Protein AF-A0A2U1PGC6-F1 (afdb_monomer_lite)

pLDDT: mean 83.2, std 19.21, range [20.77, 98.62]

Secondary structure (DSSP, 8-state):
-----SPPPPS-------TTSPPPTTSS---HHHHHSSTTTTGGGTT-EEEEEEEEEEEEEETTTTEEEEEEE-SSSS--EEEEEETTTS-HHHHSSTT-EEEEEEEEEPPPTTTBTTBS-EEEEEEEEEEE---TTT-SS-SSPPPTTGGGTTTTTGGGSHHHHHHHHHHHHHHHHHHHHHHHTT-EE----SEESS-SSSS----EEESHHHHHHHHHHHHHHSPPPPHHHHHHHHHHHHHHHHHHHHHHHTT--HHHHHHHHHHHHHHHHHHHHHHHHHH--SSS-EETTEE-GGGSTTSS-EEE-S-SHHHHHHHHHHHSEEEEEEEEE-------TT--SEEEEEEEEETT--HHHHHHHHHHHHHHHHHHHHHH-HHHHHHHHHHT-TTHHHHHHHHHHSPPEEEEHHHHHHHHHHHHHTT---SS---BTB---HHHHHIIIIIISSS-EEEE---GGGS-TTSPBPTTSSSB--------STHHHHHHHHHHHHHHHHHHHHTTPEE-PPPSEESS-SSSS--PPEEESHHHHHHHHHHHHHHSPPPPHHHHHHHHHHHHHHHHHHHHHHHTT--HHHHHHHHHHHHHHHHHHHHHHHHHH--SSS-EETTEE-GGGSTTSS-EEE-S-SHHHHHHHHHHHSEEEEEEEEE------SSS--SEEEEEEEEEET--HHHHHHHHHHHHHHHHHHHHHH-HHHHHHHHHHT-TTHHHHHHHHHHSPPEEEEHHHHHHHHHHHHHTT---SS---TTS---HHHHHIIIIIIISS-EEEEEEETTSS-TTBPBPTTSSEEEEEEEEETTTEEEEEEEEB---HHHHHHHHHHTT--SGGGHHHHHHHHSS---EEEEEEEHHHHHHHHH--S-GGGSSSS-B-------SS--------------------------------

Sequence (929 aa):
MAANDGTPPPLSTLTITDKTVTQSAFSQRVPIKSILSRPDGGAGLAGQIIKVGGWVKKGREQGKGTFAFIELNDGSCPANLQLMIYSDVGELSDYTPTGTSLHVEGVLQMPPADKQGKQSIELRVVRVLECGKCDAGKYPLPKTKLTLEFLRDYVHLRPRTNTISAIARIRNELAYATHTFFHDNGFLYVHTPIITTSDCEGAGEMFQVTTLINDAEKLEKELIKNPPPSQEDVDVAKNVVKDKGEIVAKLKADKAGKPAITAAVVELNKAKESLSKLEERFNQKPGIPKKDGKIDYGQDFFARQAFLTVSGQLQVETYACALSSVYTFGPTFRAEHSHTSRHLAEFWMVEPEIAFADIEDDMKCAEAYVRFLCQWLLDNCLDDMEFMVKNFDENAIKRLQMVASTNFVRLSYTEAVAILEEVVAKGHKFENHVEWGVDLASEHEKYLTEIKFKSPVIVYNYPKGIKAFYMKLNEDKKTVAAMDVLVPKISAIARIRNELAYATHTFFHDNGFLYVHTPIVTTSDCEGAGEMFQVTTLINDAEKLEKELIKNPPPSQEDVDVAKNVVKDKGEIVAKLKADKAGKPAITAAVVELNKAKESLSKLEERFNQKPGIPKKDGKIDYGQDFFARQAFLTVSGQLQVETYACALSSVYTFGPTFRAEHSHTSRHLAEFWMVEPEIAFADIEDDMKCAEAYVRFLCQWLLDNCLDDMEFMVKNFDENAIKRLQMVASTNFVRLSYTEAVAILEEVVAKGHKFENHVEWGVDLASEHEKYLTEIKFKSPVIVYNYPKGIKAFYMKLNEDKKTVAAMDVLVPKVGELIGGSQREENYEVIKERILDMGLPLEPYEWYLDLRRYGTVKHSGFGLGFERMILFATGIDNIRDVIPFPRIEVKVNSAIMTIQTSSVIAATVAGPATMSASYTATFIPGYP

Structure (mmCIF, N/CA/C/O backbone):
data_AF-A0A2U1PGC6-F1
#
_entry.id   AF-A0A2U1PGC6-F1
#
loop_
_atom_site.group_PDB
_atom_site.id
_atom_site.type_symbol
_atom_site.label_atom_id
_atom_site.label_alt_id
_atom_site.label_comp_id
_atom_site.label_asym_id
_atom_site.label_entity_id
_atom_site.label_seq_id
_atom_site.pdbx_PDB_ins_code
_atom_site.Cartn_x
_atom_site.Cartn_y
_atom_site.Cartn_z
_atom_site.occupancy
_atom_site.B_iso_or_equiv
_atom_site.auth_seq_id
_atom_site.auth_comp_id
_atom_site.auth_asym_id
_atom_site.auth_atom_id
_atom_site.pdbx_PDB_model_num
ATOM 1 N N . MET A 1 1 ? 17.990 -5.118 -56.942 1.00 34.19 1 MET A N 1
ATOM 2 C CA . MET A 1 1 ? 16.923 -4.100 -56.861 1.00 34.19 1 MET A CA 1
ATOM 3 C C . MET A 1 1 ? 15.628 -4.824 -56.550 1.00 34.19 1 MET A C 1
ATOM 5 O O . MET A 1 1 ? 15.212 -5.642 -57.357 1.00 34.19 1 MET A O 1
ATOM 9 N N . ALA A 1 2 ? 15.046 -4.557 -55.388 1.00 26.73 2 ALA A N 1
ATOM 10 C CA . ALA A 1 2 ? 13.650 -4.835 -55.062 1.00 26.73 2 ALA A CA 1
ATOM 11 C C . ALA A 1 2 ? 13.054 -3.499 -54.586 1.00 26.73 2 ALA A C 1
ATOM 13 O O . ALA A 1 2 ? 13.817 -2.622 -54.171 1.00 26.73 2 ALA A O 1
ATOM 14 N N . ALA A 1 3 ? 11.747 -3.297 -54.746 1.00 30.17 3 ALA A N 1
ATOM 15 C CA . ALA A 1 3 ? 11.132 -2.007 -54.448 1.00 30.17 3 ALA A CA 1
ATOM 16 C C . ALA A 1 3 ? 11.117 -1.723 -52.937 1.00 30.17 3 ALA A C 1
ATOM 18 O O . ALA A 1 3 ? 11.001 -2.639 -52.131 1.00 30.17 3 ALA A O 1
ATOM 19 N N . ASN A 1 4 ? 11.238 -0.443 -52.590 1.00 39.28 4 ASN A N 1
ATOM 20 C CA . ASN A 1 4 ? 11.058 0.073 -51.239 1.00 39.28 4 ASN A CA 1
ATOM 21 C C . ASN A 1 4 ? 9.699 0.781 -51.206 1.00 39.28 4 ASN A C 1
ATOM 23 O O . ASN A 1 4 ? 9.618 1.970 -51.525 1.00 39.28 4 ASN A O 1
ATOM 27 N N . ASP A 1 5 ? 8.629 0.036 -50.937 1.00 34.25 5 ASP A N 1
ATOM 28 C CA . ASP A 1 5 ? 7.288 0.580 -50.756 1.00 34.25 5 ASP A CA 1
ATOM 29 C C . ASP A 1 5 ? 7.138 1.213 -49.365 1.00 34.25 5 ASP A C 1
ATOM 31 O O . ASP A 1 5 ? 7.588 0.690 -48.352 1.00 34.25 5 ASP A O 1
ATOM 35 N N . GLY A 1 6 ? 6.542 2.409 -49.324 1.00 37.78 6 GLY A N 1
ATOM 36 C CA . GLY A 1 6 ? 6.525 3.286 -48.145 1.00 37.78 6 GLY A CA 1
ATOM 37 C C . GLY A 1 6 ? 5.580 2.861 -47.016 1.00 37.78 6 GLY A C 1
ATOM 38 O O . GLY A 1 6 ? 5.135 3.714 -46.252 1.00 37.78 6 GLY A O 1
ATOM 39 N N . THR A 1 7 ? 5.225 1.581 -46.928 1.00 30.83 7 THR A N 1
ATOM 40 C CA . THR A 1 7 ? 4.426 1.026 -45.831 1.00 30.83 7 THR A CA 1
ATOM 41 C C . THR A 1 7 ? 5.319 0.716 -44.627 1.00 30.83 7 THR A C 1
ATOM 43 O O . THR A 1 7 ? 6.277 -0.043 -44.781 1.00 30.83 7 THR A O 1
ATOM 46 N N . PRO A 1 8 ? 5.028 1.244 -43.422 1.00 32.94 8 PRO A N 1
ATOM 47 C CA . PRO A 1 8 ? 5.742 0.831 -42.219 1.00 32.94 8 PRO A CA 1
ATOM 48 C C . PRO A 1 8 ? 5.502 -0.666 -41.946 1.00 32.94 8 PRO A C 1
ATOM 50 O O . PRO A 1 8 ? 4.426 -1.178 -42.275 1.00 32.94 8 PRO A O 1
ATOM 53 N N . PRO A 1 9 ? 6.475 -1.382 -41.352 1.00 33.09 9 PRO A N 1
ATOM 54 C CA . PRO A 1 9 ? 6.324 -2.801 -41.052 1.00 33.09 9 PRO A CA 1
ATOM 55 C C . PRO A 1 9 ? 5.169 -3.051 -40.061 1.00 33.09 9 PRO A C 1
ATOM 57 O O . PRO A 1 9 ? 4.823 -2.154 -39.285 1.00 33.09 9 PRO A O 1
ATOM 60 N N . PRO A 1 10 ? 4.566 -4.257 -40.062 1.00 33.66 10 PRO A N 1
ATOM 61 C CA . PRO A 1 10 ? 3.447 -4.576 -39.180 1.00 33.66 10 PRO A CA 1
ATOM 62 C C . PRO A 1 10 ? 3.777 -4.442 -37.688 1.00 33.66 10 PRO A C 1
ATOM 64 O O . PRO A 1 10 ? 4.930 -4.520 -37.264 1.00 33.66 10 PRO A O 1
ATOM 67 N N . LEU A 1 11 ? 2.725 -4.316 -36.875 1.00 47.06 11 LEU A N 1
ATOM 68 C CA . LEU A 1 11 ? 2.811 -4.551 -35.433 1.00 47.06 11 LEU A CA 1
ATOM 69 C C . LEU A 1 11 ? 3.375 -5.957 -35.141 1.00 47.06 11 LEU A C 1
ATOM 71 O O . LEU A 1 11 ? 3.144 -6.879 -35.913 1.00 47.06 11 LEU A O 1
ATOM 75 N N . SER A 1 12 ? 4.040 -6.071 -33.984 1.00 44.75 12 SER A N 1
ATOM 76 C CA . SER A 1 12 ? 4.702 -7.252 -33.393 1.00 44.75 12 SER A CA 1
ATOM 77 C C . SER A 1 12 ? 6.019 -7.741 -34.031 1.00 44.75 12 SER A C 1
ATOM 79 O O . SER A 1 12 ? 6.090 -8.717 -34.769 1.00 44.75 12 SER A O 1
ATOM 81 N N . THR A 1 13 ? 7.138 -7.180 -33.563 1.00 41.41 13 THR A N 1
ATOM 82 C CA . THR A 1 13 ? 8.027 -7.880 -32.600 1.00 41.41 13 THR A CA 1
ATOM 83 C C . THR A 1 13 ? 9.105 -6.934 -32.059 1.00 41.41 13 THR A C 1
ATOM 85 O O . THR A 1 13 ? 9.666 -6.133 -32.802 1.00 41.41 13 THR A O 1
ATOM 88 N N . LEU A 1 14 ? 9.419 -7.030 -30.762 1.00 50.62 14 LEU A N 1
ATOM 89 C CA . LEU A 1 14 ? 10.635 -6.425 -30.206 1.00 50.62 14 LEU A CA 1
ATOM 90 C C . LEU A 1 14 ? 11.834 -7.233 -30.717 1.00 50.62 14 LEU A C 1
ATOM 92 O O . LEU A 1 14 ? 11.885 -8.441 -30.496 1.00 50.62 14 LEU A O 1
ATOM 96 N N . THR A 1 15 ? 12.816 -6.597 -31.361 1.00 51.75 15 THR A N 1
ATOM 97 C CA . THR A 1 15 ? 14.017 -7.290 -31.882 1.00 51.75 15 THR A CA 1
ATOM 98 C C . THR A 1 15 ? 15.091 -7.524 -30.813 1.00 51.75 15 THR A C 1
ATOM 100 O O . THR A 1 15 ? 16.276 -7.665 -31.114 1.00 51.75 15 THR A O 1
ATOM 103 N N . ILE A 1 16 ? 14.667 -7.616 -29.550 1.00 52.41 16 ILE A N 1
ATOM 104 C CA . ILE A 1 16 ? 15.496 -7.972 -28.399 1.00 52.41 16 ILE A CA 1
ATOM 105 C C . ILE A 1 16 ? 15.689 -9.493 -28.409 1.00 52.41 16 ILE A C 1
ATOM 107 O O . ILE A 1 16 ? 14.975 -10.245 -27.749 1.00 52.41 16 ILE A O 1
ATOM 111 N N . THR A 1 17 ? 16.651 -9.956 -29.205 1.00 49.34 17 THR A N 1
ATOM 112 C CA . THR A 1 17 ? 17.112 -11.356 -29.201 1.00 49.34 17 THR A CA 1
ATOM 113 C C . THR A 1 17 ? 18.184 -11.622 -28.139 1.00 49.34 17 THR A C 1
ATOM 115 O O . THR A 1 17 ? 18.577 -12.769 -27.932 1.00 49.34 17 THR A O 1
ATOM 118 N N . ASP A 1 18 ? 18.686 -10.570 -27.487 1.00 56.78 18 ASP A N 1
ATOM 119 C CA . ASP A 1 18 ? 19.669 -10.648 -26.407 1.00 56.78 18 ASP A CA 1
ATOM 120 C C . ASP A 1 18 ? 18.968 -10.925 -25.066 1.00 56.78 18 ASP A C 1
ATOM 122 O O . ASP A 1 18 ? 18.183 -10.114 -24.576 1.00 56.78 18 ASP A O 1
ATOM 126 N N . LYS A 1 19 ? 19.285 -12.071 -24.450 1.00 58.88 19 LYS A N 1
ATOM 127 C CA . LYS A 1 19 ? 18.744 -12.487 -23.144 1.00 58.88 19 LYS A CA 1
ATOM 128 C C . LYS A 1 19 ? 19.185 -11.599 -21.973 1.00 58.88 19 LYS A C 1
ATOM 130 O O . LYS A 1 19 ? 18.680 -11.783 -20.873 1.00 58.88 19 LYS A O 1
ATOM 135 N N . THR A 1 20 ? 20.127 -10.679 -22.179 1.00 59.00 20 THR A N 1
ATOM 136 C CA . THR A 1 20 ? 20.641 -9.779 -21.133 1.00 59.00 20 THR A CA 1
ATOM 137 C C . THR A 1 20 ? 19.869 -8.457 -21.008 1.00 59.00 20 THR A C 1
ATOM 139 O O . THR A 1 20 ? 20.259 -7.608 -20.210 1.00 59.00 20 THR A O 1
ATOM 142 N N . VAL A 1 21 ? 18.770 -8.274 -21.756 1.00 71.31 21 VAL A N 1
ATOM 143 C CA . VAL A 1 21 ? 17.848 -7.132 -21.607 1.00 71.31 21 VAL A CA 1
ATOM 144 C C . VAL A 1 21 ? 16.493 -7.617 -21.096 1.00 71.31 21 VAL A C 1
ATOM 146 O O . VAL A 1 21 ? 15.656 -8.106 -21.856 1.00 71.31 21 VAL A O 1
ATOM 149 N N . THR A 1 22 ? 16.273 -7.465 -19.793 1.00 80.38 22 THR A N 1
ATOM 150 C CA . THR A 1 22 ? 15.012 -7.817 -19.130 1.00 80.38 22 THR A CA 1
ATOM 151 C C . THR A 1 22 ? 13.899 -6.850 -19.542 1.00 80.38 22 THR A C 1
ATOM 153 O O . THR A 1 22 ? 13.982 -5.651 -19.285 1.00 80.38 22 THR A O 1
ATOM 156 N N . GLN A 1 23 ? 12.840 -7.364 -20.168 1.00 85.56 23 GLN A N 1
ATOM 157 C CA . GLN A 1 23 ? 11.589 -6.624 -20.387 1.00 85.56 23 GLN A CA 1
ATOM 158 C C . GLN A 1 23 ? 10.765 -6.621 -19.089 1.00 85.56 23 GLN A C 1
ATOM 160 O O . GLN A 1 23 ? 10.921 -7.519 -18.263 1.00 85.56 23 GLN A O 1
ATOM 165 N N . SER A 1 24 ? 9.886 -5.636 -18.886 1.00 87.12 24 SER A N 1
ATOM 166 C CA . SER A 1 24 ? 8.956 -5.673 -17.750 1.00 87.12 24 SER A CA 1
ATOM 167 C C . SER A 1 24 ? 7.984 -6.848 -17.912 1.00 87.12 24 SER A C 1
ATOM 169 O O . SER A 1 24 ? 7.387 -7.007 -18.974 1.00 87.12 24 SER A O 1
ATOM 171 N N . ALA A 1 25 ? 7.816 -7.667 -16.869 1.00 84.25 25 ALA A N 1
ATOM 172 C CA . ALA A 1 25 ? 6.985 -8.873 -16.932 1.00 84.25 25 ALA A CA 1
ATOM 173 C C . ALA A 1 25 ? 5.500 -8.581 -17.232 1.00 84.25 25 ALA A C 1
ATOM 175 O O . ALA A 1 25 ? 4.830 -9.381 -17.884 1.00 84.25 25 ALA A O 1
ATOM 176 N N . PHE A 1 26 ? 5.008 -7.418 -16.789 1.00 90.38 26 PHE A N 1
ATOM 177 C CA . PHE A 1 26 ? 3.592 -7.032 -16.838 1.00 90.38 26 PHE A CA 1
ATOM 178 C C . PHE A 1 26 ? 3.383 -5.621 -17.419 1.00 90.38 26 PHE A C 1
ATOM 180 O O . PHE A 1 26 ? 2.482 -4.901 -17.012 1.00 90.38 26 PHE A O 1
ATOM 187 N N . SER A 1 27 ? 4.245 -5.186 -18.342 1.00 87.31 27 SER A N 1
ATOM 188 C CA . SER A 1 27 ? 3.989 -4.012 -19.192 1.00 87.31 27 SER A CA 1
ATOM 189 C C . SER A 1 27 ? 4.849 -4.080 -20.455 1.00 87.31 27 SER A C 1
ATOM 191 O O . SER A 1 27 ? 5.946 -4.633 -20.436 1.00 87.31 27 SER A O 1
ATOM 193 N N . GLN A 1 28 ? 4.410 -3.490 -21.570 1.00 82.62 28 GLN A N 1
ATOM 194 C CA . GLN A 1 28 ? 5.102 -3.618 -22.870 1.00 82.62 28 GLN A CA 1
ATOM 195 C C . GLN A 1 28 ? 6.427 -2.822 -22.998 1.00 82.62 28 GLN A C 1
ATOM 197 O O . GLN A 1 28 ? 6.830 -2.476 -24.113 1.00 82.62 28 GLN A O 1
ATOM 202 N N . ARG A 1 29 ? 7.103 -2.500 -21.886 1.00 90.19 29 ARG A N 1
ATOM 203 C CA . ARG A 1 29 ? 8.277 -1.611 -21.818 1.00 90.19 29 ARG A CA 1
ATOM 204 C C . ARG A 1 29 ? 9.564 -2.349 -21.434 1.00 90.19 29 ARG A C 1
ATOM 206 O O . ARG A 1 29 ? 9.559 -3.291 -20.644 1.00 90.19 29 ARG A O 1
ATOM 213 N N . VAL A 1 30 ? 10.691 -1.833 -21.912 1.00 92.81 30 VAL A N 1
ATOM 214 C CA . VAL A 1 30 ? 12.030 -2.121 -21.385 1.00 92.81 30 VAL A CA 1
ATOM 215 C C . VAL A 1 30 ? 12.339 -1.108 -20.270 1.00 92.81 30 VAL A C 1
ATOM 217 O O . VAL A 1 30 ? 12.337 0.094 -20.552 1.00 92.81 30 VAL A O 1
ATOM 220 N N . PRO A 1 31 ? 12.594 -1.531 -19.015 1.00 94.12 31 PRO A N 1
ATOM 221 C CA . PRO A 1 31 ? 13.005 -0.625 -17.943 1.00 94.12 31 PRO A CA 1
ATOM 222 C C . PRO A 1 31 ? 14.385 -0.021 -18.219 1.00 94.12 31 PRO A C 1
ATOM 224 O O . PRO A 1 31 ? 15.298 -0.728 -18.651 1.00 94.12 31 PRO A O 1
ATOM 227 N N . ILE A 1 32 ? 14.576 1.267 -17.925 1.00 95.25 32 ILE A N 1
ATOM 228 C CA . ILE A 1 32 ? 15.813 1.986 -18.287 1.00 95.25 32 ILE A CA 1
ATOM 229 C C . ILE A 1 32 ? 17.047 1.405 -17.570 1.00 95.25 32 ILE A C 1
ATOM 231 O O . ILE A 1 32 ? 18.115 1.328 -18.184 1.00 95.25 32 ILE A O 1
ATOM 235 N N . LYS A 1 33 ? 16.895 0.896 -16.335 1.00 93.25 33 LYS A N 1
ATOM 236 C CA . LYS A 1 33 ? 17.945 0.159 -15.603 1.00 93.25 33 LYS A CA 1
ATOM 237 C C . LYS A 1 33 ? 18.539 -0.972 -16.453 1.00 93.25 33 LYS A C 1
ATOM 239 O O . LYS A 1 33 ? 19.752 -1.022 -16.596 1.00 93.25 33 LYS A O 1
ATOM 244 N N . SER A 1 34 ? 17.713 -1.796 -17.111 1.00 91.88 34 SER A N 1
ATOM 245 C CA . SER A 1 34 ? 18.174 -2.945 -17.922 1.00 91.88 34 SER A CA 1
ATOM 246 C C . SER A 1 34 ? 19.050 -2.567 -19.130 1.00 91.88 34 SER A C 1
ATOM 248 O O . SER A 1 34 ? 19.830 -3.383 -19.618 1.00 91.88 34 SER A O 1
ATOM 250 N N . ILE A 1 35 ? 18.944 -1.320 -19.601 1.00 93.00 35 ILE A N 1
ATOM 251 C CA . ILE A 1 35 ? 19.753 -0.773 -20.696 1.00 93.00 35 ILE A CA 1
ATOM 252 C C . ILE A 1 35 ? 21.052 -0.184 -20.132 1.00 93.00 35 ILE A C 1
ATOM 254 O O . ILE A 1 35 ? 22.131 -0.449 -20.656 1.00 93.00 35 ILE A O 1
ATOM 258 N N . LEU A 1 36 ? 20.950 0.631 -19.075 1.00 92.38 36 LEU A N 1
ATOM 259 C CA . LEU A 1 36 ? 22.045 1.487 -18.610 1.00 92.38 36 LEU A CA 1
ATOM 260 C C . LEU A 1 36 ? 22.926 0.863 -17.517 1.00 92.38 36 LEU A C 1
ATOM 262 O O . LEU A 1 36 ? 24.083 1.256 -17.416 1.00 92.38 36 LEU A O 1
ATOM 266 N N . SER A 1 37 ? 22.441 -0.121 -16.747 1.00 89.06 37 SER A N 1
ATOM 267 C CA . SER A 1 37 ? 23.239 -0.826 -15.723 1.00 89.06 37 SER A CA 1
ATOM 268 C C . SER A 1 37 ? 24.141 -1.926 -16.298 1.00 89.06 37 SER A C 1
ATOM 270 O O . SER A 1 37 ? 24.767 -2.680 -15.553 1.00 89.06 37 SER A O 1
ATOM 272 N N . ARG A 1 38 ? 24.193 -2.066 -17.627 1.00 89.38 38 ARG A N 1
ATOM 273 C CA . ARG A 1 38 ? 25.116 -2.978 -18.310 1.00 89.38 38 ARG A CA 1
ATOM 274 C C . ARG A 1 38 ? 26.556 -2.448 -18.220 1.00 89.38 38 ARG A C 1
ATOM 276 O O . ARG A 1 38 ? 26.748 -1.237 -18.325 1.00 89.38 38 ARG A O 1
ATOM 283 N N . PRO A 1 39 ? 27.590 -3.313 -18.175 1.00 87.69 39 PRO A N 1
ATOM 284 C CA . PRO A 1 39 ? 28.996 -2.879 -18.189 1.00 87.69 39 PRO A CA 1
ATOM 285 C C . PRO A 1 39 ? 29.417 -2.049 -19.418 1.00 87.69 39 PRO A C 1
ATOM 287 O O . PRO A 1 39 ? 30.434 -1.364 -19.377 1.00 87.69 39 PRO A O 1
ATOM 290 N N . ASP A 1 40 ? 28.650 -2.104 -20.513 1.00 88.88 40 ASP A N 1
ATOM 291 C CA . ASP A 1 40 ? 28.844 -1.304 -21.730 1.00 88.88 40 ASP A CA 1
ATOM 292 C C . ASP A 1 40 ? 27.968 -0.031 -21.784 1.00 88.88 40 ASP A C 1
ATOM 294 O O . ASP A 1 40 ? 27.952 0.673 -22.796 1.00 88.88 40 ASP A O 1
ATOM 298 N N . GLY A 1 41 ? 27.199 0.262 -20.728 1.00 88.00 41 GLY A N 1
ATOM 299 C CA . GLY A 1 41 ? 26.209 1.343 -20.685 1.00 88.00 41 GLY A CA 1
ATOM 300 C C . GLY A 1 41 ? 25.116 1.232 -21.756 1.00 88.00 41 GLY A C 1
ATOM 301 O O . GLY A 1 41 ? 24.568 2.252 -22.174 1.00 88.00 41 GLY A O 1
ATOM 302 N N . GLY A 1 42 ? 24.859 0.023 -22.264 1.00 89.69 42 GLY A N 1
ATOM 303 C CA . GLY A 1 42 ? 23.907 -0.252 -23.339 1.00 89.69 42 GLY A CA 1
ATOM 304 C C . GLY A 1 42 ? 24.486 -0.153 -24.753 1.00 89.69 42 GLY A C 1
ATOM 305 O O . GLY A 1 42 ? 23.745 -0.356 -25.712 1.00 89.69 42 GLY A O 1
ATOM 306 N N . ALA A 1 43 ? 25.785 0.125 -24.925 1.00 89.38 43 ALA A N 1
ATOM 307 C CA . ALA A 1 43 ? 26.399 0.312 -26.246 1.00 89.38 43 ALA A CA 1
ATOM 308 C C . ALA A 1 43 ? 26.248 -0.909 -27.182 1.00 89.38 43 ALA A C 1
ATOM 310 O O . ALA A 1 43 ? 25.991 -0.748 -28.376 1.00 89.38 43 ALA A O 1
ATOM 311 N N . GLY A 1 44 ? 26.333 -2.136 -26.652 1.00 88.81 44 GLY A N 1
ATOM 312 C CA . GLY A 1 44 ? 26.136 -3.381 -27.405 1.00 88.81 44 GLY A CA 1
ATOM 313 C C . GLY A 1 44 ? 24.696 -3.634 -27.871 1.00 88.81 44 GLY A C 1
ATOM 314 O O . GLY A 1 44 ? 24.458 -4.586 -28.610 1.00 88.81 44 GLY A O 1
ATOM 315 N N . LEU A 1 45 ? 23.740 -2.788 -27.473 1.00 90.19 45 LEU A N 1
ATOM 316 C CA . LEU A 1 45 ? 22.336 -2.855 -27.891 1.00 90.19 45 LEU A CA 1
ATOM 317 C C . LEU A 1 45 ? 22.026 -1.965 -29.109 1.00 90.19 45 LEU A C 1
ATOM 319 O O . LEU A 1 45 ? 20.883 -1.924 -29.569 1.00 90.19 45 LEU A O 1
ATOM 323 N N . ALA A 1 46 ? 23.018 -1.246 -29.647 1.00 91.12 46 ALA A N 1
ATOM 324 C CA . ALA A 1 46 ? 22.843 -0.407 -30.828 1.00 91.12 46 ALA A CA 1
ATOM 325 C C . ALA A 1 46 ? 22.303 -1.213 -32.031 1.00 91.12 46 ALA A C 1
ATOM 327 O O . ALA A 1 46 ? 22.832 -2.261 -32.394 1.00 91.12 46 ALA A O 1
ATOM 328 N N . GLY A 1 47 ? 21.243 -0.701 -32.659 1.00 88.38 47 GLY A N 1
ATOM 329 C CA . GLY A 1 47 ? 20.493 -1.348 -33.737 1.00 88.38 47 GLY A CA 1
ATOM 330 C C . GLY A 1 47 ? 19.242 -2.114 -33.286 1.00 88.38 47 GLY A C 1
ATOM 331 O O . GLY A 1 47 ? 18.407 -2.423 -34.134 1.00 88.38 47 GLY A O 1
ATOM 332 N N . GLN A 1 48 ? 19.063 -2.394 -31.988 1.00 89.94 48 GLN A N 1
ATOM 333 C CA . GLN A 1 48 ? 17.845 -3.047 -31.487 1.00 89.94 48 GLN A CA 1
ATOM 334 C C . GLN A 1 48 ? 16.656 -2.075 -31.454 1.00 89.94 48 GLN A C 1
ATOM 336 O O . GLN A 1 48 ? 16.814 -0.892 -31.137 1.00 89.94 48 GLN A O 1
ATOM 341 N N . ILE A 1 49 ? 15.459 -2.589 -31.763 1.00 90.31 49 ILE A N 1
ATOM 342 C CA . ILE A 1 49 ? 14.194 -1.851 -31.665 1.00 90.31 49 ILE A CA 1
ATOM 343 C C . ILE A 1 49 ? 13.561 -2.163 -30.311 1.00 90.31 49 ILE A C 1
ATOM 345 O O . ILE A 1 49 ? 13.267 -3.324 -30.015 1.00 90.31 49 ILE A O 1
ATOM 349 N N . ILE A 1 50 ? 13.335 -1.125 -29.506 1.00 92.06 50 ILE A N 1
ATOM 350 C CA . ILE A 1 50 ? 12.783 -1.243 -28.154 1.00 92.06 50 ILE A CA 1
ATOM 351 C C . ILE A 1 50 ? 11.591 -0.308 -27.932 1.00 92.06 50 ILE A C 1
ATOM 353 O O . ILE A 1 50 ? 11.444 0.713 -28.608 1.00 92.06 50 ILE A O 1
ATOM 357 N N . LYS A 1 51 ? 10.777 -0.639 -26.926 1.00 94.31 51 LYS A N 1
ATOM 358 C CA . LYS A 1 51 ? 9.775 0.252 -26.333 1.00 94.31 51 LYS A CA 1
ATOM 359 C C . LYS A 1 51 ? 10.251 0.719 -24.960 1.00 94.31 51 LYS A C 1
ATOM 361 O O . LYS A 1 51 ? 10.687 -0.110 -24.164 1.00 94.31 51 LYS A O 1
ATOM 366 N N . VAL A 1 52 ? 10.135 2.010 -24.658 1.00 95.88 52 VAL A N 1
ATOM 367 C CA . VAL A 1 52 ? 10.405 2.569 -23.320 1.00 95.88 52 VAL A CA 1
ATOM 368 C C . VAL A 1 52 ? 9.268 3.491 -22.890 1.00 95.88 52 VAL A C 1
ATOM 370 O O . VAL A 1 52 ? 8.723 4.233 -23.708 1.00 95.88 52 VAL A O 1
ATOM 373 N N . GLY A 1 53 ? 8.920 3.441 -21.606 1.00 95.94 53 GLY A N 1
ATOM 374 C CA . GLY A 1 53 ? 7.935 4.314 -20.965 1.00 95.94 53 GLY A CA 1
ATOM 375 C C . GLY A 1 53 ? 8.577 5.064 -19.803 1.00 95.94 53 GLY A C 1
ATOM 376 O O . GLY A 1 53 ? 9.375 4.475 -19.078 1.00 95.94 53 GLY A O 1
ATOM 377 N N . GLY A 1 54 ? 8.271 6.350 -19.628 1.00 96.94 54 GLY A N 1
ATOM 378 C CA . GLY A 1 54 ? 8.730 7.132 -18.476 1.00 96.94 54 GLY A CA 1
ATOM 379 C C . GLY A 1 54 ? 8.313 8.601 -18.533 1.00 96.94 54 GLY A C 1
ATOM 380 O O . GLY A 1 54 ? 7.493 8.995 -19.362 1.00 96.94 54 GLY A O 1
ATOM 381 N N . TRP A 1 55 ? 8.911 9.426 -17.670 1.00 97.12 55 TRP A N 1
ATOM 382 C CA . TRP A 1 55 ? 8.638 10.864 -17.578 1.00 97.12 55 TRP A CA 1
ATOM 383 C C . TRP A 1 55 ? 9.831 11.711 -18.016 1.00 97.12 55 TRP A C 1
ATOM 385 O O . TRP A 1 55 ? 10.994 11.427 -17.707 1.00 97.12 55 TRP A O 1
ATOM 395 N N . VAL A 1 56 ? 9.529 12.798 -18.721 1.00 96.88 56 VAL A N 1
ATOM 396 C CA . VAL A 1 56 ? 10.497 13.774 -19.215 1.00 96.88 56 VAL A CA 1
ATOM 397 C C . VAL A 1 56 ? 11.052 14.573 -18.042 1.00 96.88 56 VAL A C 1
ATOM 399 O O . VAL A 1 56 ? 10.382 15.449 -17.489 1.00 96.88 56 VAL A O 1
ATOM 402 N N . LYS A 1 57 ? 12.316 14.326 -17.683 1.00 94.31 57 LYS A N 1
ATOM 403 C CA . LYS A 1 57 ? 13.052 15.210 -16.771 1.00 94.31 57 LYS A CA 1
ATOM 404 C C . LYS A 1 57 ? 13.352 16.539 -17.470 1.00 94.31 57 LYS A C 1
ATOM 406 O O . LYS A 1 57 ? 13.195 17.602 -16.869 1.00 94.31 57 LYS A O 1
ATOM 411 N N . LYS A 1 58 ? 13.768 16.496 -18.745 1.00 94.00 58 LYS A N 1
ATOM 412 C CA . LYS A 1 58 ? 14.226 17.679 -19.497 1.00 94.00 58 LYS A CA 1
ATOM 413 C C . LYS A 1 58 ? 14.185 17.474 -21.017 1.00 94.00 58 LYS A C 1
ATOM 415 O O . LYS A 1 58 ? 15.041 16.789 -21.569 1.00 94.00 58 LYS A O 1
ATOM 420 N N . GLY A 1 59 ? 13.238 18.125 -21.693 1.00 94.62 59 GLY A N 1
ATOM 421 C CA . GLY A 1 59 ? 13.242 18.296 -23.149 1.00 94.62 59 GLY A CA 1
ATOM 422 C C . GLY A 1 59 ? 13.892 19.609 -23.610 1.00 94.62 59 GLY A C 1
ATOM 423 O O . GLY A 1 59 ? 13.926 20.595 -22.862 1.00 94.62 59 GLY A O 1
ATOM 424 N N . ARG A 1 60 ? 14.413 19.610 -24.845 1.00 94.25 60 ARG A N 1
ATOM 425 C CA . ARG A 1 60 ? 14.881 20.788 -25.601 1.00 94.25 60 ARG A CA 1
ATOM 426 C C . ARG A 1 60 ? 14.747 20.551 -27.112 1.00 94.25 60 ARG A C 1
ATOM 428 O O . ARG A 1 60 ? 15.230 19.538 -27.612 1.00 94.25 60 ARG A O 1
ATOM 435 N N . GLU A 1 61 ? 14.174 21.498 -27.845 1.00 95.00 61 GLU A N 1
ATOM 436 C CA . GLU A 1 61 ? 14.241 21.518 -29.314 1.00 95.00 61 GLU A CA 1
ATOM 437 C C . GLU A 1 61 ? 15.609 22.010 -29.807 1.00 95.00 61 GLU A C 1
ATOM 439 O O . GLU A 1 61 ? 16.266 22.827 -29.156 1.00 95.00 61 GLU A O 1
ATOM 444 N N . GLN A 1 62 ? 16.043 21.519 -30.969 1.00 92.12 62 GLN A N 1
ATOM 445 C CA . GLN A 1 62 ? 17.243 21.950 -31.686 1.00 92.12 62 GLN A CA 1
ATOM 446 C C . GLN A 1 62 ? 17.012 21.941 -33.208 1.00 92.12 62 GLN A C 1
ATOM 448 O O . GLN A 1 62 ? 15.902 21.728 -33.693 1.00 92.12 62 GLN A O 1
ATOM 453 N N . GLY A 1 63 ? 18.041 22.305 -33.982 1.00 86.19 63 GLY A N 1
ATOM 454 C CA . GLY A 1 63 ? 17.963 22.326 -35.447 1.00 86.19 63 GLY A CA 1
ATOM 455 C C . GLY A 1 63 ? 16.897 23.273 -36.020 1.00 86.19 63 GLY A C 1
ATOM 456 O O . GLY A 1 63 ? 16.437 23.047 -37.135 1.00 86.19 63 GLY A O 1
ATOM 457 N N . LYS A 1 64 ? 16.497 24.313 -35.267 1.00 88.19 64 LYS A N 1
ATOM 458 C CA . LYS A 1 64 ? 15.342 25.194 -35.549 1.00 88.19 64 LYS A CA 1
ATOM 459 C C . LYS A 1 64 ? 13.980 24.465 -35.556 1.00 88.19 64 LYS A C 1
ATOM 461 O O . LYS A 1 64 ? 13.158 24.742 -36.420 1.00 88.19 64 LYS A O 1
ATOM 466 N N . GLY A 1 65 ? 13.759 23.544 -34.614 1.00 86.69 65 GLY A N 1
ATOM 467 C CA . GLY A 1 65 ? 12.493 22.806 -34.477 1.00 86.69 65 GLY A CA 1
ATOM 468 C C . GLY A 1 65 ? 12.396 21.565 -35.370 1.00 86.69 65 GLY A C 1
ATOM 469 O O . GLY A 1 65 ? 11.306 21.068 -35.615 1.00 86.69 65 GLY A O 1
ATOM 470 N N . THR A 1 66 ? 13.524 21.059 -35.881 1.00 94.38 66 THR A N 1
ATOM 471 C CA . THR A 1 66 ? 13.561 19.834 -36.710 1.00 94.38 66 THR A CA 1
ATOM 472 C C . THR A 1 66 ? 13.728 18.556 -35.888 1.00 94.38 66 THR A C 1
ATOM 474 O O . THR A 1 66 ? 13.417 17.466 -36.368 1.00 94.38 66 THR A O 1
ATOM 477 N N . PHE A 1 67 ? 14.216 18.668 -34.650 1.00 95.12 67 PHE A N 1
ATOM 478 C CA . PHE A 1 67 ? 14.297 17.566 -33.694 1.00 95.12 67 PHE A CA 1
ATOM 479 C C . PHE A 1 67 ? 14.401 18.076 -32.253 1.00 95.12 67 PHE A C 1
ATOM 481 O O . PHE A 1 67 ? 14.811 19.212 -32.004 1.00 95.12 67 PHE A O 1
ATOM 488 N N . ALA A 1 68 ? 14.066 17.216 -31.296 1.00 96.88 68 ALA A N 1
ATOM 489 C CA . ALA A 1 68 ? 14.197 17.448 -29.870 1.00 96.88 68 ALA A CA 1
ATOM 490 C C . ALA A 1 68 ? 15.053 16.367 -29.198 1.00 96.88 68 ALA A C 1
ATOM 492 O O . ALA A 1 68 ? 14.912 15.173 -29.468 1.00 96.88 68 ALA A O 1
ATOM 493 N N . PHE A 1 69 ? 15.900 16.807 -28.267 1.00 95.88 69 PHE A N 1
ATOM 494 C CA . PHE A 1 69 ? 16.542 15.938 -27.285 1.00 95.88 69 PHE A CA 1
ATOM 495 C C . PHE A 1 69 ? 15.677 15.878 -26.027 1.00 95.88 69 PHE A C 1
ATOM 497 O O . PHE A 1 69 ? 15.302 16.925 -25.487 1.00 95.88 69 PHE A O 1
ATOM 504 N N . ILE A 1 70 ? 15.434 14.675 -25.516 1.00 97.19 70 ILE A N 1
ATOM 505 C CA . ILE A 1 70 ? 14.650 14.445 -24.300 1.00 97.19 70 ILE A CA 1
ATOM 506 C C . ILE A 1 70 ? 15.440 13.559 -23.339 1.00 97.19 70 ILE A C 1
ATOM 508 O O . ILE A 1 70 ? 15.913 12.495 -23.715 1.00 97.19 70 ILE A O 1
ATOM 512 N N . GLU A 1 71 ? 15.574 13.989 -22.089 1.00 96.62 71 GLU A N 1
ATOM 513 C CA . GLU A 1 71 ? 16.086 13.168 -20.987 1.00 96.62 71 GLU A CA 1
ATOM 514 C C . GLU A 1 71 ? 14.890 12.494 -20.291 1.00 96.62 71 GLU A C 1
ATOM 516 O O . GLU A 1 71 ? 14.155 13.155 -19.548 1.00 96.62 71 GLU A O 1
ATOM 521 N N . LEU A 1 72 ? 14.675 11.203 -20.576 1.00 97.06 72 LEU A N 1
ATOM 522 C CA . LEU A 1 72 ? 13.585 10.373 -20.044 1.00 97.06 72 LEU A CA 1
ATOM 523 C C . LEU A 1 72 ? 14.065 9.547 -18.841 1.00 97.06 72 LEU A C 1
ATOM 525 O O . LEU A 1 72 ? 15.191 9.049 -18.838 1.00 97.06 72 LEU A O 1
ATOM 529 N N . ASN A 1 73 ? 13.205 9.359 -17.841 1.00 96.88 73 ASN A N 1
ATOM 530 C CA . ASN A 1 73 ? 13.458 8.476 -16.703 1.00 96.88 73 ASN A CA 1
ATOM 531 C C . ASN A 1 73 ? 12.154 7.802 -16.246 1.00 96.88 73 ASN A C 1
ATOM 533 O O . ASN A 1 73 ? 11.128 8.466 -16.111 1.00 96.88 73 ASN A O 1
ATOM 537 N N . ASP A 1 74 ? 12.216 6.497 -15.997 1.00 95.50 74 ASP A N 1
ATOM 538 C CA . ASP A 1 74 ? 11.096 5.628 -15.600 1.00 95.50 74 ASP A CA 1
ATOM 539 C C . ASP A 1 74 ? 11.097 5.302 -14.093 1.00 95.50 74 ASP A C 1
ATOM 541 O O . ASP A 1 74 ? 10.267 4.531 -13.619 1.00 95.50 74 ASP A O 1
ATOM 545 N N . GLY A 1 75 ? 12.064 5.862 -13.357 1.00 94.06 75 GLY A N 1
ATOM 546 C CA . GLY A 1 75 ? 12.296 5.631 -11.934 1.00 94.06 75 GLY A CA 1
ATOM 547 C C . GLY A 1 75 ? 12.977 4.304 -11.580 1.00 94.06 75 GLY A C 1
ATOM 548 O O . GLY A 1 75 ? 13.289 4.107 -10.407 1.00 94.06 75 GLY A O 1
ATOM 549 N N . SER A 1 76 ? 13.305 3.442 -12.552 1.00 93.81 76 SER A N 1
ATOM 550 C CA . SER A 1 76 ? 14.017 2.175 -12.296 1.00 93.81 76 SER A CA 1
ATOM 551 C C . SER A 1 76 ? 15.471 2.371 -11.834 1.00 93.81 76 SER A C 1
ATOM 553 O O . SER A 1 76 ? 16.023 1.519 -11.142 1.00 93.81 76 SER A O 1
ATOM 555 N N . CYS A 1 77 ? 16.089 3.506 -12.175 1.00 93.19 77 CYS A N 1
ATOM 556 C CA . CYS A 1 77 ? 17.443 3.892 -11.765 1.00 93.19 77 CYS A CA 1
ATOM 557 C C . CYS A 1 77 ? 17.602 5.429 -11.686 1.00 93.19 77 CYS A C 1
ATOM 559 O O . CYS A 1 77 ? 16.765 6.158 -12.235 1.00 93.19 77 CYS A O 1
ATOM 561 N N . PRO A 1 78 ? 18.693 5.954 -11.089 1.00 91.75 78 PRO A N 1
ATOM 562 C CA . PRO A 1 78 ? 19.032 7.386 -11.125 1.00 91.75 78 PRO A CA 1
ATOM 563 C C . PRO A 1 78 ? 19.308 7.961 -12.522 1.00 91.75 78 PRO A C 1
ATOM 565 O O . PRO A 1 78 ? 19.238 9.178 -12.709 1.00 91.75 78 PRO A O 1
ATOM 568 N N . ALA A 1 79 ? 19.681 7.109 -13.483 1.00 92.56 79 ALA A N 1
ATOM 569 C CA . ALA A 1 79 ? 20.099 7.517 -14.819 1.00 92.56 79 ALA A CA 1
ATOM 570 C C . ALA A 1 79 ? 18.916 7.875 -15.743 1.00 92.56 79 ALA A C 1
ATOM 572 O O . ALA A 1 79 ? 17.806 7.356 -15.611 1.00 92.56 79 ALA A O 1
ATOM 573 N N . ASN A 1 80 ? 19.180 8.754 -16.715 1.00 95.19 80 ASN A N 1
ATOM 574 C CA . ASN A 1 80 ? 18.226 9.151 -17.752 1.00 95.19 80 ASN A CA 1
ATOM 575 C C . ASN A 1 80 ? 18.645 8.546 -19.100 1.00 95.19 80 ASN A C 1
ATOM 577 O O . ASN A 1 80 ? 19.809 8.674 -19.485 1.00 95.19 80 ASN A O 1
ATOM 581 N N . LEU A 1 81 ? 17.699 7.998 -19.864 1.00 96.31 81 LEU A N 1
ATOM 582 C CA . LEU A 1 81 ? 17.917 7.661 -21.273 1.00 96.31 81 LEU A CA 1
ATOM 583 C C . LEU A 1 81 ? 17.718 8.923 -22.128 1.00 96.31 81 LEU A C 1
ATOM 585 O O . LEU A 1 81 ? 16.728 9.639 -21.961 1.00 96.31 81 LEU A O 1
ATOM 589 N N . GLN A 1 82 ? 18.645 9.207 -23.049 1.00 96.69 82 GLN A N 1
ATOM 590 C CA . GLN A 1 82 ? 18.445 10.268 -24.040 1.00 96.69 82 GLN A CA 1
ATOM 591 C C . GLN A 1 82 ? 17.603 9.736 -25.199 1.00 96.69 82 GLN A C 1
ATOM 593 O O . GLN A 1 82 ? 17.975 8.751 -25.833 1.00 96.69 82 GLN A O 1
ATOM 598 N N . LEU A 1 83 ? 16.496 10.416 -25.493 1.00 97.19 83 LEU A N 1
ATOM 599 C CA . LEU A 1 83 ? 15.706 10.222 -26.702 1.00 97.19 83 LEU A CA 1
ATOM 600 C C . LEU A 1 83 ? 16.027 11.319 -27.723 1.00 97.19 83 LEU A C 1
ATOM 602 O O . LEU A 1 83 ? 16.241 12.481 -27.362 1.00 97.19 83 LEU A O 1
ATOM 606 N N . MET A 1 84 ? 15.966 10.942 -28.994 1.00 95.81 84 MET A N 1
ATOM 607 C CA . MET A 1 84 ? 16.002 11.809 -30.167 1.00 95.81 84 MET A CA 1
ATOM 608 C C . MET A 1 84 ? 14.674 11.665 -30.913 1.00 95.81 84 MET A C 1
ATOM 610 O O . MET A 1 84 ? 14.421 10.622 -31.519 1.00 95.81 84 MET A O 1
ATOM 614 N N . ILE A 1 85 ? 13.827 12.697 -30.857 1.00 96.75 85 ILE A N 1
ATOM 615 C CA . ILE A 1 85 ? 12.545 12.756 -31.581 1.00 96.75 85 ILE A CA 1
ATOM 616 C C . ILE A 1 85 ? 12.673 13.777 -32.709 1.00 96.75 85 ILE A C 1
ATOM 618 O O . ILE A 1 85 ? 13.086 14.906 -32.462 1.00 96.75 85 ILE A O 1
ATOM 622 N N . TYR A 1 86 ? 12.332 13.396 -33.935 1.00 95.69 86 TYR A N 1
ATOM 623 C CA . TYR A 1 86 ? 12.337 14.284 -35.100 1.00 95.69 86 TYR A CA 1
ATOM 624 C C . TYR A 1 86 ? 10.924 14.825 -35.370 1.00 95.69 86 TYR A C 1
ATOM 626 O O . TYR A 1 86 ? 9.934 14.203 -34.985 1.00 95.69 86 TYR A O 1
ATOM 634 N N . SER A 1 87 ? 10.814 15.994 -36.008 1.00 94.81 87 SER A N 1
ATOM 635 C CA . SER A 1 87 ? 9.523 16.666 -36.257 1.00 94.81 87 SER A CA 1
ATOM 636 C C . SER A 1 87 ? 8.632 15.971 -37.303 1.00 94.81 87 SER A C 1
ATOM 638 O O . SER A 1 87 ? 7.538 16.444 -37.588 1.00 94.81 87 SER A O 1
ATOM 640 N N . ASP A 1 88 ? 9.100 14.878 -37.908 1.00 93.50 88 ASP A N 1
ATOM 641 C CA . ASP A 1 88 ? 8.315 13.961 -38.743 1.00 93.50 88 ASP A CA 1
ATOM 642 C C . ASP A 1 88 ? 7.543 12.913 -37.915 1.00 93.50 88 ASP A C 1
ATOM 644 O O . ASP A 1 88 ? 6.557 12.364 -38.401 1.00 93.50 88 ASP A O 1
ATOM 648 N N . VAL A 1 89 ? 7.939 12.676 -36.656 1.00 94.06 89 VAL A N 1
ATOM 649 C CA . VAL A 1 89 ? 7.222 11.805 -35.705 1.00 94.06 89 VAL A CA 1
ATOM 650 C C . VAL A 1 89 ? 6.008 12.518 -35.092 1.00 94.06 89 VAL A C 1
ATOM 652 O O . VAL A 1 89 ? 5.002 11.873 -34.800 1.00 94.06 89 VAL A O 1
ATOM 655 N N . GLY A 1 90 ? 6.086 13.838 -34.893 1.00 92.56 90 GLY A N 1
ATOM 656 C CA . GLY A 1 90 ? 4.996 14.641 -34.339 1.00 92.56 90 GLY A CA 1
ATOM 657 C C . GLY A 1 90 ? 5.428 16.017 -33.825 1.00 92.56 90 GLY A C 1
ATOM 658 O O . GLY A 1 90 ? 6.573 16.436 -33.994 1.00 92.56 90 GLY A O 1
ATOM 659 N N . GLU A 1 91 ? 4.489 16.713 -33.184 1.00 94.31 91 GLU A N 1
ATOM 660 C CA . GLU A 1 91 ? 4.661 18.074 -32.667 1.00 94.31 91 GLU A CA 1
ATOM 661 C C . GLU A 1 91 ? 5.614 18.103 -31.457 1.00 94.31 91 GLU A C 1
ATOM 663 O O . GLU A 1 91 ? 5.287 17.639 -30.365 1.00 94.31 91 GLU A O 1
ATOM 668 N N . LEU A 1 92 ? 6.819 18.650 -31.641 1.00 94.94 92 LEU A N 1
ATOM 669 C CA . LEU A 1 92 ? 7.891 18.594 -30.637 1.00 94.94 92 LEU A CA 1
ATOM 670 C C . LEU A 1 92 ? 7.573 19.388 -29.359 1.00 94.94 92 LEU A C 1
ATOM 672 O O . LEU A 1 92 ? 8.077 19.046 -28.279 1.00 94.94 92 LEU A O 1
ATOM 676 N N . SER A 1 93 ? 6.724 20.414 -29.456 1.00 94.25 93 SER A N 1
ATOM 677 C CA . SER A 1 93 ? 6.309 21.212 -28.300 1.00 94.25 93 SER A CA 1
ATOM 678 C C . SER A 1 93 ? 5.390 20.448 -27.331 1.00 94.25 93 SER A C 1
ATOM 680 O O . SER A 1 93 ? 5.362 20.780 -26.146 1.00 94.25 93 SER A O 1
ATOM 682 N N . ASP A 1 94 ? 4.737 19.362 -27.771 1.00 94.88 94 ASP A N 1
ATOM 683 C CA . ASP A 1 94 ? 3.971 18.462 -26.893 1.00 94.88 94 ASP A CA 1
ATOM 684 C C . ASP A 1 94 ? 4.879 17.557 -26.039 1.00 94.88 94 ASP A C 1
ATOM 686 O O . ASP A 1 94 ? 4.551 17.229 -24.895 1.00 94.88 94 ASP A O 1
ATOM 690 N N . TYR A 1 95 ? 6.028 17.145 -26.588 1.00 96.56 95 TYR A N 1
ATOM 691 C CA . TYR A 1 95 ? 6.894 16.117 -25.993 1.00 96.56 95 TYR A CA 1
ATOM 692 C C . TYR A 1 95 ? 7.993 16.678 -25.081 1.00 96.56 95 TYR A C 1
ATOM 694 O O . TYR A 1 95 ? 8.520 15.966 -24.229 1.00 96.56 95 TYR A O 1
ATOM 702 N N . THR A 1 96 ? 8.384 17.943 -25.254 1.00 95.81 96 THR A N 1
ATOM 703 C CA . THR A 1 96 ? 9.501 18.563 -24.516 1.00 95.81 96 THR A CA 1
ATOM 704 C C . THR A 1 96 ? 9.221 19.154 -23.113 1.00 95.81 96 THR A C 1
ATOM 706 O O . THR A 1 96 ? 10.211 19.397 -22.398 1.00 95.81 96 THR A O 1
ATOM 709 N N . PRO A 1 97 ? 7.973 19.394 -22.649 1.00 95.88 97 PRO A N 1
ATOM 710 C CA . PRO A 1 97 ? 7.711 19.847 -21.282 1.00 95.88 97 PRO A CA 1
ATOM 711 C C . PRO A 1 97 ? 8.229 18.877 -20.210 1.00 95.88 97 PRO A C 1
ATOM 713 O O . PRO A 1 97 ? 8.164 17.658 -20.352 1.00 95.88 97 PRO A O 1
ATOM 716 N N . THR A 1 98 ? 8.740 19.412 -19.097 1.00 95.19 98 THR A N 1
ATOM 717 C CA . THR A 1 98 ? 9.109 18.575 -17.942 1.00 95.19 98 THR A CA 1
ATOM 718 C C . THR A 1 98 ? 7.845 18.065 -17.263 1.00 95.19 98 THR A C 1
ATOM 720 O O . THR A 1 98 ? 6.882 18.809 -17.096 1.00 95.19 98 THR A O 1
ATOM 723 N N . GLY A 1 99 ? 7.857 16.795 -16.870 1.00 94.31 99 GLY A N 1
ATOM 724 C CA . GLY A 1 99 ? 6.695 16.120 -16.303 1.00 94.31 99 GLY A CA 1
ATOM 725 C C . GLY A 1 99 ? 5.776 15.473 -17.339 1.00 94.31 99 GLY A C 1
ATOM 726 O O . GLY A 1 99 ? 4.971 14.653 -16.926 1.00 94.31 99 GLY A O 1
ATOM 727 N N . THR A 1 100 ? 5.915 15.750 -18.646 1.00 97.19 100 THR A N 1
ATOM 728 C CA . THR A 1 100 ? 5.246 14.972 -19.711 1.00 97.19 100 THR A CA 1
ATOM 729 C C . THR A 1 100 ? 5.633 13.497 -19.583 1.00 97.19 100 THR A C 1
ATOM 731 O O . THR A 1 100 ? 6.803 13.186 -19.342 1.00 97.19 100 THR A O 1
ATOM 734 N N . SER A 1 101 ? 4.673 12.587 -19.733 1.00 97.50 101 SER A N 1
ATOM 735 C CA . SER A 1 101 ? 4.938 11.151 -19.861 1.00 97.50 101 SER A CA 1
ATOM 736 C C . SER A 1 101 ? 5.057 10.780 -21.336 1.00 97.50 101 SER A C 1
ATOM 738 O O . SER A 1 101 ? 4.372 11.349 -22.187 1.00 97.50 101 SER A O 1
ATOM 740 N N . LEU A 1 102 ? 5.929 9.827 -21.650 1.00 97.69 102 LEU A N 1
ATOM 741 C CA . LEU A 1 102 ? 6.117 9.318 -23.003 1.00 97.69 102 LEU A CA 1
ATOM 742 C C . LEU A 1 102 ? 6.269 7.799 -22.960 1.00 97.69 102 LEU A C 1
ATOM 744 O O . LEU A 1 102 ? 7.158 7.289 -22.280 1.00 97.69 102 LEU A O 1
ATOM 748 N N . HIS A 1 103 ? 5.443 7.102 -23.737 1.00 96.81 103 HIS A N 1
ATOM 749 C CA . HIS A 1 103 ? 5.654 5.715 -24.138 1.00 96.81 103 HIS A CA 1
ATOM 750 C C . HIS A 1 103 ? 6.047 5.737 -25.616 1.00 96.81 103 HIS A C 1
ATOM 752 O O . HIS A 1 103 ? 5.268 6.180 -26.462 1.00 96.81 103 HIS A O 1
ATOM 758 N N . VAL A 1 104 ? 7.272 5.325 -25.938 1.00 96.56 104 VAL A N 1
ATOM 759 C CA . VAL A 1 104 ? 7.846 5.447 -27.287 1.00 96.56 104 VAL A CA 1
ATOM 760 C C . VAL A 1 104 ? 8.471 4.148 -27.759 1.00 96.56 104 VAL A C 1
ATOM 762 O O . VAL A 1 104 ? 8.984 3.359 -26.971 1.00 96.56 104 VAL A O 1
ATOM 765 N N . GLU A 1 105 ? 8.467 3.971 -29.071 1.00 95.56 105 GLU A N 1
ATOM 766 C CA . GLU A 1 105 ? 9.127 2.895 -29.795 1.00 95.56 105 GLU A CA 1
ATOM 767 C C . GLU A 1 105 ? 10.241 3.501 -30.659 1.00 95.56 105 GLU A C 1
ATOM 769 O O . GLU A 1 105 ? 10.046 4.521 -31.334 1.00 95.56 105 GLU A O 1
ATOM 774 N N . GLY A 1 106 ? 11.435 2.914 -30.618 1.00 94.38 106 GLY A N 1
ATOM 775 C CA . GLY A 1 106 ? 12.608 3.490 -31.267 1.00 94.38 106 GLY A CA 1
ATOM 776 C C . GLY A 1 106 ? 13.771 2.522 -31.427 1.00 94.38 106 GLY A C 1
ATOM 777 O O . GLY A 1 106 ? 13.748 1.406 -30.912 1.00 94.38 106 GLY A O 1
ATOM 778 N N . VAL A 1 107 ? 14.797 2.976 -32.142 1.00 94.62 107 VAL A N 1
ATOM 779 C CA . VAL A 1 107 ? 16.040 2.233 -32.385 1.00 94.62 107 VAL A CA 1
ATOM 780 C C . VAL A 1 107 ? 17.126 2.774 -31.462 1.00 94.62 107 VAL A C 1
ATOM 782 O O . VAL A 1 107 ? 17.379 3.982 -31.451 1.00 94.62 107 VAL A O 1
ATOM 785 N N . LEU A 1 108 ? 17.782 1.905 -30.693 1.00 94.19 108 LEU A N 1
ATOM 786 C CA . LEU A 1 108 ? 18.974 2.294 -29.938 1.00 94.19 108 LEU A CA 1
ATOM 787 C C . LEU A 1 108 ? 20.123 2.582 -30.911 1.00 94.19 108 LEU A C 1
ATOM 789 O O . LEU A 1 108 ? 20.371 1.809 -31.834 1.00 94.19 108 LEU A O 1
ATOM 793 N N . GLN A 1 109 ? 20.845 3.681 -30.715 1.00 93.56 109 GLN A N 1
ATOM 794 C CA . GLN A 1 109 ? 21.972 4.078 -31.555 1.00 93.56 109 GLN A CA 1
ATOM 795 C C . GLN A 1 109 ? 23.136 4.600 -30.710 1.00 93.56 109 GLN A C 1
ATOM 797 O O . GLN A 1 109 ? 22.943 5.212 -29.658 1.00 93.56 109 GLN A O 1
ATOM 802 N N . MET A 1 110 ? 24.359 4.381 -31.196 1.00 91.69 110 MET A N 1
ATOM 803 C CA . MET A 1 110 ? 25.540 5.027 -30.627 1.00 91.69 110 MET A CA 1
ATOM 804 C C . MET A 1 110 ? 25.440 6.542 -30.855 1.00 91.69 110 MET A C 1
ATOM 806 O O . MET A 1 110 ? 25.204 6.954 -31.996 1.00 91.69 110 MET A O 1
ATOM 810 N N . PRO A 1 111 ? 25.654 7.385 -29.829 1.00 86.44 111 PRO A N 1
ATOM 811 C CA . PRO A 1 111 ? 25.663 8.829 -30.014 1.00 86.44 111 PRO A CA 1
ATOM 812 C C . PRO A 1 111 ? 26.857 9.267 -30.890 1.00 86.44 111 PRO A C 1
ATOM 814 O O . PRO A 1 111 ? 27.815 8.503 -31.065 1.00 86.44 111 PRO A O 1
ATOM 817 N N . PRO A 1 112 ? 26.844 10.500 -31.436 1.00 83.38 112 PRO A N 1
ATOM 818 C CA . PRO A 1 112 ? 27.933 11.032 -32.257 1.00 83.38 112 PRO A CA 1
ATOM 819 C C . PRO A 1 112 ? 29.317 10.934 -31.594 1.00 83.38 112 PRO A C 1
ATOM 821 O O . PRO A 1 112 ? 29.444 11.002 -30.371 1.00 83.38 112 PRO A O 1
ATOM 824 N N . ALA A 1 113 ? 30.375 10.809 -32.400 1.00 76.56 113 ALA A N 1
ATOM 825 C CA . ALA A 1 113 ? 31.736 10.543 -31.915 1.00 76.56 113 ALA A CA 1
ATOM 826 C C . ALA A 1 113 ? 32.300 11.612 -30.952 1.00 76.56 113 ALA A C 1
ATOM 828 O O . ALA A 1 113 ? 33.166 11.307 -30.140 1.00 76.56 113 ALA A O 1
ATOM 829 N N . ASP A 1 114 ? 31.791 12.848 -30.983 1.00 74.81 114 ASP A N 1
ATOM 830 C CA . ASP A 1 114 ? 32.149 13.927 -30.048 1.00 74.81 114 ASP A CA 1
ATOM 831 C C . ASP A 1 114 ? 31.336 13.911 -28.728 1.00 74.81 114 ASP A C 1
ATOM 833 O O . ASP A 1 114 ? 31.505 14.779 -27.865 1.00 74.81 114 ASP A O 1
ATOM 837 N N . LYS A 1 115 ? 30.426 12.940 -28.577 1.00 73.12 115 LYS A N 1
ATOM 838 C CA . LYS A 1 115 ? 29.554 12.710 -27.409 1.00 73.12 115 LYS A CA 1
ATOM 839 C C . LYS A 1 115 ? 29.800 11.361 -26.725 1.00 73.12 115 LYS A C 1
ATOM 841 O O . LYS A 1 115 ? 29.479 11.221 -25.542 1.00 73.12 115 LYS A O 1
ATOM 846 N N . GLN A 1 116 ? 30.386 10.396 -27.435 1.00 64.62 116 GLN A N 1
ATOM 847 C CA . GLN A 1 116 ? 30.795 9.103 -26.881 1.00 64.62 116 GLN A CA 1
ATOM 848 C C . GLN A 1 116 ? 31.714 9.305 -25.662 1.00 64.62 116 GLN A C 1
ATOM 850 O O . GLN A 1 116 ? 32.579 10.181 -25.653 1.00 64.62 116 GLN A O 1
ATOM 855 N N . GLY A 1 117 ? 31.465 8.552 -24.587 1.00 63.53 117 GLY A N 1
ATOM 856 C CA . GLY A 1 117 ? 32.129 8.736 -23.287 1.00 63.53 117 GLY A CA 1
ATOM 857 C C . GLY A 1 117 ? 31.482 9.777 -22.357 1.00 63.53 117 GLY A C 1
ATOM 858 O O . GLY A 1 117 ? 31.850 9.854 -21.190 1.00 63.53 117 GLY A O 1
ATOM 859 N N . LYS A 1 118 ? 30.487 10.548 -22.825 1.00 70.19 118 LYS A N 1
ATOM 860 C CA . LYS A 1 118 ? 29.519 11.259 -21.954 1.00 70.19 118 LYS A CA 1
ATOM 861 C C . LYS A 1 118 ? 28.142 10.603 -21.959 1.00 70.19 118 LYS A C 1
ATOM 863 O O . LYS A 1 118 ? 27.403 10.726 -20.988 1.00 70.19 118 LYS A O 1
ATOM 868 N N . GLN A 1 119 ? 27.807 9.938 -23.060 1.00 78.62 119 GLN A N 1
ATOM 869 C CA . GLN A 1 119 ? 26.637 9.087 -23.243 1.00 78.62 119 GLN A CA 1
ATOM 870 C C . GLN A 1 119 ? 27.116 7.827 -23.979 1.00 78.62 119 GLN A C 1
ATOM 872 O O . GLN A 1 119 ? 27.933 7.937 -24.898 1.00 78.62 119 GLN A O 1
ATOM 877 N N . SER A 1 120 ? 26.651 6.649 -23.557 1.00 86.75 120 SER A N 1
ATOM 878 C CA . SER A 1 120 ? 27.021 5.363 -24.175 1.00 86.75 120 SER A CA 1
ATOM 879 C C . SER A 1 120 ? 26.043 4.948 -25.274 1.00 86.75 120 SER A C 1
ATOM 881 O O . SER A 1 120 ? 26.461 4.418 -26.298 1.00 86.75 120 SER A O 1
ATOM 883 N N . ILE A 1 121 ? 24.754 5.248 -25.089 1.00 94.12 121 ILE A N 1
ATOM 884 C CA . ILE A 1 121 ? 23.665 4.930 -26.016 1.00 94.12 121 ILE A CA 1
ATOM 885 C C . ILE A 1 121 ? 22.596 6.037 -25.969 1.00 94.12 121 ILE A C 1
ATOM 887 O O . ILE A 1 121 ? 22.446 6.726 -24.956 1.00 94.12 121 ILE A O 1
ATOM 891 N N . GLU A 1 122 ? 21.847 6.212 -27.054 1.00 94.94 122 GLU A N 1
ATOM 892 C CA . GLU A 1 122 ? 20.624 7.023 -27.108 1.00 94.94 122 GLU A CA 1
ATOM 893 C C . GLU A 1 122 ? 19.544 6.322 -27.951 1.00 94.94 122 GLU A C 1
ATOM 895 O O . GLU A 1 122 ? 19.853 5.443 -28.755 1.00 94.94 122 GLU A O 1
ATOM 900 N N . LEU A 1 123 ? 18.273 6.689 -27.777 1.00 95.94 123 LEU A N 1
ATOM 901 C CA . LEU A 1 123 ? 17.150 6.125 -28.531 1.00 95.94 123 LEU A CA 1
ATOM 902 C C . LEU A 1 123 ? 16.677 7.099 -29.614 1.00 95.94 123 LEU A C 1
ATOM 904 O O . LEU A 1 123 ? 16.119 8.151 -29.298 1.00 95.94 123 LEU A O 1
ATOM 908 N N . ARG A 1 124 ? 16.803 6.733 -30.892 1.00 96.38 124 ARG A N 1
ATOM 909 C CA . ARG A 1 124 ? 16.080 7.425 -31.964 1.00 96.38 124 ARG A CA 1
ATOM 910 C C . ARG A 1 124 ? 14.636 6.939 -31.974 1.00 96.38 124 ARG A C 1
ATOM 912 O O . ARG A 1 124 ? 14.372 5.796 -32.345 1.00 96.38 124 ARG A O 1
ATOM 919 N N . VAL A 1 125 ? 13.705 7.803 -31.586 1.00 97.00 125 VAL A N 1
ATOM 920 C CA . VAL A 1 125 ? 12.274 7.487 -31.610 1.00 97.00 125 VAL A CA 1
ATOM 921 C C . VAL A 1 125 ? 11.805 7.376 -33.058 1.00 97.00 125 VAL A C 1
ATOM 923 O O . VAL A 1 125 ? 12.120 8.220 -33.895 1.00 97.00 125 VAL A O 1
ATOM 926 N N . VAL A 1 126 ? 11.058 6.309 -33.331 1.00 95.81 126 VAL A N 1
ATOM 927 C CA . VAL A 1 126 ? 10.378 6.046 -34.607 1.00 95.81 126 VAL A CA 1
ATOM 928 C C . VAL A 1 126 ? 8.885 6.341 -34.471 1.00 95.81 126 VAL A C 1
ATOM 930 O O . VAL A 1 126 ? 8.265 6.824 -35.413 1.00 95.81 126 VAL A O 1
ATOM 933 N N . ARG A 1 127 ? 8.306 6.077 -33.292 1.00 94.81 127 ARG A N 1
ATOM 934 C CA . ARG A 1 127 ? 6.879 6.254 -33.019 1.00 94.81 127 ARG A CA 1
ATOM 935 C C . ARG A 1 127 ? 6.640 6.606 -31.552 1.00 94.81 127 ARG A C 1
ATOM 937 O O . ARG A 1 127 ? 7.157 5.941 -30.658 1.00 94.81 127 ARG A O 1
ATOM 944 N N . VAL A 1 128 ? 5.811 7.618 -31.302 1.00 95.88 128 VAL A N 1
ATOM 945 C CA . VAL A 1 128 ? 5.194 7.827 -29.984 1.00 95.88 128 VAL A CA 1
ATOM 946 C C . VAL A 1 128 ? 3.951 6.941 -29.914 1.00 95.88 128 VAL A C 1
ATOM 948 O O . VAL A 1 128 ? 3.112 6.985 -30.811 1.00 95.88 128 VAL A O 1
ATOM 951 N N . LEU A 1 129 ? 3.867 6.098 -28.886 1.00 94.44 129 LEU A N 1
ATOM 952 C CA . LEU A 1 129 ? 2.730 5.211 -28.632 1.00 94.44 129 LEU A CA 1
ATOM 953 C C . LEU A 1 129 ? 1.696 5.920 -27.752 1.00 94.44 129 LEU A C 1
ATOM 955 O O . LEU A 1 129 ? 0.513 5.925 -28.075 1.00 94.44 129 LEU A O 1
ATOM 959 N N . GLU A 1 130 ? 2.155 6.553 -26.668 1.00 94.81 130 GLU A N 1
ATOM 960 C CA . GLU A 1 130 ? 1.319 7.290 -25.715 1.00 94.81 130 GLU A CA 1
ATOM 961 C C . GLU A 1 130 ? 2.065 8.534 -25.210 1.00 94.81 130 GLU A C 1
ATOM 963 O O . GLU A 1 130 ? 3.291 8.520 -25.065 1.00 94.81 130 GLU A O 1
ATOM 968 N N . CYS A 1 131 ? 1.332 9.617 -24.943 1.00 96.56 131 CYS A N 1
ATOM 969 C CA . CYS A 1 131 ? 1.889 10.877 -24.452 1.00 96.56 131 CYS A CA 1
ATOM 970 C C . CYS A 1 131 ? 0.899 11.569 -23.507 1.00 96.56 131 CYS A C 1
ATOM 972 O O . CYS A 1 131 ? -0.040 12.231 -23.957 1.00 96.56 131 CYS A O 1
ATOM 974 N N . GLY A 1 132 ? 1.126 11.468 -22.198 1.00 96.50 132 GLY A N 1
ATOM 975 C CA . GLY A 1 132 ? 0.458 12.325 -21.226 1.00 96.50 132 GLY A CA 1
ATOM 976 C C . GLY A 1 132 ? 1.124 13.692 -21.247 1.00 96.50 132 GLY A C 1
ATOM 977 O O . GLY A 1 132 ? 2.251 13.851 -20.779 1.00 96.50 132 GLY A O 1
ATOM 978 N N . LYS A 1 133 ? 0.442 14.689 -21.809 1.00 95.31 133 LYS A N 1
ATOM 979 C CA . LYS A 1 133 ? 0.964 16.059 -21.886 1.00 95.31 133 LYS A CA 1
ATOM 980 C C . LYS A 1 133 ? 1.125 16.669 -20.486 1.00 95.31 133 LYS A C 1
ATOM 982 O O . LYS A 1 133 ? 0.498 16.236 -19.518 1.00 95.31 133 LYS A O 1
ATOM 987 N N . CYS A 1 134 ? 1.966 17.692 -20.381 1.00 94.62 134 CYS A N 1
ATOM 988 C CA . CYS A 1 134 ? 2.172 18.450 -19.153 1.00 94.62 134 CYS A CA 1
ATOM 989 C C . CYS A 1 134 ? 2.280 19.945 -19.474 1.00 94.62 134 CYS A C 1
ATOM 991 O O . CYS A 1 134 ? 3.120 20.357 -20.275 1.00 94.62 134 CYS A O 1
ATOM 993 N N . ASP A 1 135 ? 1.434 20.767 -18.853 1.00 92.38 135 ASP A N 1
ATOM 994 C CA . ASP A 1 135 ? 1.499 22.221 -19.001 1.00 92.38 135 ASP A CA 1
ATOM 995 C C . ASP A 1 135 ? 2.667 22.778 -18.172 1.00 92.38 135 ASP A C 1
ATOM 997 O O . ASP A 1 135 ? 2.592 22.882 -16.945 1.00 92.38 135 ASP A O 1
ATOM 1001 N N . ALA A 1 136 ? 3.750 23.164 -18.850 1.00 87.75 136 ALA A N 1
ATOM 1002 C CA . ALA A 1 136 ? 4.952 23.713 -18.223 1.00 87.75 136 ALA A CA 1
ATOM 1003 C C . ALA A 1 136 ? 4.726 25.031 -17.451 1.00 87.75 136 ALA A C 1
ATOM 1005 O O . ALA A 1 136 ? 5.594 25.417 -16.670 1.00 87.75 136 ALA A O 1
ATOM 1006 N N . GLY A 1 137 ? 3.601 25.724 -17.667 1.00 88.75 137 GLY A N 1
ATOM 1007 C CA . GLY A 1 137 ? 3.196 26.905 -16.903 1.00 88.75 137 GLY A CA 1
ATOM 1008 C C . GLY A 1 137 ? 2.390 26.588 -15.639 1.00 88.75 137 GLY A C 1
ATOM 1009 O O . GLY A 1 137 ? 2.218 27.476 -14.807 1.00 88.75 137 GLY A O 1
ATOM 1010 N N . LYS A 1 138 ? 1.907 25.346 -15.482 1.00 93.56 138 LYS A N 1
ATOM 1011 C CA . LYS A 1 138 ? 1.142 24.879 -14.309 1.00 93.56 138 LYS A CA 1
ATOM 1012 C C . LYS A 1 138 ? 1.867 23.815 -13.481 1.00 93.56 138 LYS A C 1
ATOM 1014 O O . LYS A 1 138 ? 1.581 23.687 -12.297 1.00 93.56 138 LYS A O 1
ATOM 1019 N N . TYR A 1 139 ? 2.786 23.054 -14.079 1.00 94.19 139 TYR A N 1
ATOM 1020 C CA . TYR A 1 139 ? 3.473 21.953 -13.403 1.00 94.19 139 TYR A CA 1
ATOM 1021 C C . TYR A 1 139 ? 4.277 22.439 -12.181 1.00 94.19 139 TYR A C 1
ATOM 1023 O O . TYR A 1 139 ? 5.214 23.226 -12.351 1.00 94.19 139 TYR A O 1
ATOM 1031 N N . PRO A 1 140 ? 3.979 21.963 -10.956 1.00 93.25 140 PRO A N 1
ATOM 1032 C CA . PRO A 1 140 ? 4.526 22.558 -9.737 1.00 93.25 140 PRO A CA 1
ATOM 1033 C C . PRO A 1 140 ? 5.998 22.225 -9.459 1.00 93.25 140 PRO A C 1
ATOM 1035 O O . PRO A 1 140 ? 6.579 22.804 -8.548 1.00 93.25 140 PRO A O 1
ATOM 1038 N N . LEU A 1 141 ? 6.632 21.317 -10.213 1.00 92.19 141 LEU A N 1
ATOM 1039 C CA . LEU A 1 141 ? 8.040 20.944 -10.017 1.00 92.19 141 LEU A CA 1
ATOM 1040 C C . LEU A 1 141 ? 8.933 21.554 -11.122 1.00 92.19 141 LEU A C 1
ATOM 1042 O O . LEU A 1 141 ? 9.143 20.920 -12.163 1.00 92.19 141 LEU A O 1
ATOM 1046 N N . PRO A 1 142 ? 9.468 22.781 -10.939 1.00 83.94 142 PRO A N 1
ATOM 1047 C CA . PRO A 1 142 ? 10.282 23.449 -11.952 1.00 83.94 142 PRO A CA 1
ATOM 1048 C C . PRO A 1 142 ? 11.658 22.792 -12.151 1.00 83.94 142 PRO A C 1
ATOM 1050 O O . PRO A 1 142 ? 12.165 22.061 -11.305 1.00 83.94 142 PRO A O 1
ATOM 1053 N N . LYS A 1 143 ? 12.315 23.128 -13.271 1.00 80.44 143 LYS A N 1
ATOM 1054 C CA . LYS A 1 143 ? 13.648 22.628 -13.685 1.00 80.44 143 LYS A CA 1
ATOM 1055 C C . LYS A 1 143 ? 14.828 23.093 -12.792 1.00 80.44 143 LYS A C 1
ATOM 1057 O O . LYS A 1 143 ? 15.984 22.908 -13.170 1.00 80.44 143 LYS A O 1
ATOM 1062 N N . THR A 1 144 ? 14.570 23.749 -11.662 1.00 83.56 144 THR A N 1
ATOM 1063 C CA . THR A 1 144 ? 15.574 24.298 -10.729 1.00 83.56 144 THR A CA 1
ATOM 1064 C C . THR A 1 144 ? 15.934 23.298 -9.619 1.00 83.56 144 THR A C 1
ATOM 1066 O O . THR A 1 144 ? 15.308 22.250 -9.482 1.00 83.56 144 THR A O 1
ATOM 1069 N N . LYS A 1 145 ? 16.957 23.597 -8.799 1.00 83.69 145 LYS A N 1
ATOM 1070 C CA . LYS A 1 145 ? 17.206 22.818 -7.573 1.00 83.69 145 LYS A CA 1
ATOM 1071 C C . LYS A 1 145 ? 16.083 23.101 -6.570 1.00 83.69 145 LYS A C 1
ATOM 1073 O O . LYS A 1 145 ? 15.932 24.239 -6.135 1.00 83.69 145 LYS A O 1
ATOM 1078 N N . LEU A 1 146 ? 15.335 22.063 -6.208 1.00 90.38 146 LEU A N 1
ATOM 1079 C CA . LEU A 1 146 ? 14.247 22.122 -5.230 1.00 90.38 146 LEU A CA 1
ATOM 1080 C C . LEU A 1 146 ? 14.786 21.862 -3.812 1.00 90.38 146 LEU A C 1
ATOM 1082 O O . LEU A 1 146 ? 15.767 21.132 -3.641 1.00 90.38 146 LEU A O 1
ATOM 1086 N N . THR A 1 147 ? 14.157 22.461 -2.801 1.00 92.06 147 THR A N 1
ATOM 1087 C CA . THR A 1 147 ? 14.413 22.162 -1.382 1.00 92.06 147 THR A CA 1
ATOM 1088 C C . THR A 1 147 ? 13.563 20.976 -0.924 1.00 92.06 147 THR A C 1
ATOM 1090 O O . THR A 1 147 ? 12.550 20.657 -1.547 1.00 92.06 147 THR A O 1
ATOM 1093 N N . LEU A 1 148 ? 13.950 20.312 0.172 1.00 90.94 148 LEU A N 1
ATOM 1094 C CA . LEU A 1 148 ? 13.121 19.243 0.744 1.00 90.94 148 LEU A CA 1
ATOM 1095 C C . LEU A 1 148 ? 11.814 19.806 1.313 1.00 90.94 148 LEU A C 1
ATOM 1097 O O . LEU A 1 148 ? 10.797 19.129 1.282 1.00 90.94 148 LEU A O 1
ATOM 1101 N N . GLU A 1 149 ? 11.847 21.056 1.768 1.00 92.12 149 GLU A N 1
ATOM 1102 C CA . GLU A 1 149 ? 10.721 21.841 2.268 1.00 92.12 149 GLU A CA 1
ATOM 1103 C C . GLU A 1 149 ? 9.654 21.990 1.181 1.00 92.12 149 GLU A C 1
ATOM 1105 O O . GLU A 1 149 ? 8.541 21.519 1.367 1.00 92.12 149 GLU A O 1
ATOM 1110 N N . PHE A 1 150 ? 10.026 22.509 0.006 1.00 93.44 150 PHE A N 1
ATOM 1111 C CA . PHE A 1 150 ? 9.123 22.646 -1.143 1.00 93.44 150 PHE A CA 1
ATOM 1112 C C . PHE A 1 150 ? 8.569 21.296 -1.629 1.00 93.44 150 PHE A C 1
ATOM 1114 O O . PHE A 1 150 ? 7.445 21.201 -2.111 1.00 93.44 150 PHE A O 1
ATOM 1121 N N . LEU A 1 151 ? 9.341 20.215 -1.484 1.00 93.50 151 LEU A N 1
ATOM 1122 C CA . LEU A 1 151 ? 8.878 18.867 -1.817 1.00 93.50 151 LEU A CA 1
ATOM 1123 C C . LEU A 1 151 ? 7.915 18.266 -0.779 1.00 93.50 151 LEU A C 1
ATOM 1125 O O . LEU A 1 151 ? 7.333 17.223 -1.066 1.00 93.50 151 LEU A O 1
ATOM 1129 N N . ARG A 1 152 ? 7.710 18.882 0.394 1.00 92.94 152 ARG A N 1
ATOM 1130 C CA . ARG A 1 152 ? 6.642 18.486 1.335 1.00 92.94 152 ARG A CA 1
ATOM 1131 C C . ARG A 1 152 ? 5.276 19.044 0.928 1.00 92.94 152 ARG A C 1
ATOM 1133 O O . ARG A 1 152 ? 4.280 18.427 1.276 1.00 92.94 152 ARG A O 1
ATOM 1140 N N . ASP A 1 153 ? 5.230 20.108 0.127 1.00 92.56 153 ASP A N 1
ATOM 1141 C CA . ASP A 1 153 ? 3.974 20.690 -0.374 1.00 92.56 153 ASP A CA 1
ATOM 1142 C C . ASP A 1 153 ? 3.352 19.862 -1.524 1.00 92.56 153 ASP A C 1
ATOM 1144 O O . ASP A 1 153 ? 2.158 19.960 -1.794 1.00 92.56 153 ASP A O 1
ATOM 1148 N N . TYR A 1 154 ? 4.149 19.012 -2.189 1.00 94.25 154 TYR A N 1
ATOM 1149 C CA . TYR A 1 154 ? 3.748 18.216 -3.361 1.00 94.25 154 TYR A CA 1
ATOM 1150 C C . TYR A 1 154 ? 4.074 16.723 -3.184 1.00 94.25 154 TYR A C 1
ATOM 1152 O O . TYR A 1 154 ? 4.776 16.118 -4.004 1.00 94.25 154 TYR A O 1
ATOM 1160 N N . VAL A 1 155 ? 3.601 16.115 -2.089 1.00 93.19 155 VAL A N 1
ATOM 1161 C CA . VAL A 1 155 ? 3.912 14.715 -1.716 1.00 93.19 155 VAL A CA 1
ATOM 1162 C C . VAL A 1 155 ? 3.545 13.670 -2.777 1.00 93.19 155 VAL A C 1
ATOM 1164 O O . VAL A 1 155 ? 4.228 12.652 -2.872 1.00 93.19 155 VAL A O 1
ATOM 1167 N N . HIS A 1 156 ? 2.539 13.954 -3.604 1.00 94.69 156 HIS A N 1
ATOM 1168 C CA . HIS A 1 156 ? 2.053 13.134 -4.718 1.00 94.69 156 HIS A CA 1
ATOM 1169 C C . HIS A 1 156 ? 2.924 13.204 -5.980 1.00 94.69 156 HIS A C 1
ATOM 1171 O O . HIS A 1 156 ? 2.930 12.274 -6.778 1.00 94.69 156 HIS A O 1
ATOM 1177 N N . LEU A 1 157 ? 3.682 14.289 -6.175 1.00 95.56 157 LEU A N 1
ATOM 1178 C CA . LEU A 1 157 ? 4.534 14.485 -7.360 1.00 95.56 157 LEU A CA 1
ATOM 1179 C C . LEU A 1 157 ? 6.029 14.386 -7.040 1.00 95.56 157 LEU A C 1
ATOM 1181 O O . LEU A 1 157 ? 6.829 14.067 -7.924 1.00 95.56 157 LEU A O 1
ATOM 1185 N N . ARG A 1 158 ? 6.431 14.605 -5.780 1.00 94.88 158 ARG A N 1
ATOM 1186 C CA . ARG A 1 158 ? 7.835 14.523 -5.348 1.00 94.88 158 ARG A CA 1
ATOM 1187 C C . ARG A 1 158 ? 8.545 13.201 -5.701 1.00 94.88 158 ARG A C 1
ATOM 1189 O O . ARG A 1 158 ? 9.748 13.306 -5.966 1.00 94.88 158 ARG A O 1
ATOM 1196 N N . PRO A 1 159 ? 7.907 12.004 -5.793 1.00 95.12 159 PRO A N 1
ATOM 1197 C CA . PRO A 1 159 ? 8.597 10.780 -6.218 1.00 95.12 159 PRO A CA 1
ATOM 1198 C C . PRO A 1 159 ? 9.220 10.889 -7.617 1.00 95.12 159 PRO A C 1
ATOM 1200 O O . PRO A 1 159 ? 10.223 10.239 -7.889 1.00 95.12 159 PRO A O 1
ATOM 1203 N N . ARG A 1 160 ? 8.720 11.785 -8.484 1.00 93.75 160 ARG A N 1
ATOM 1204 C CA . ARG A 1 160 ? 9.302 12.051 -9.814 1.00 93.75 160 ARG A CA 1
ATOM 1205 C C . ARG A 1 160 ? 10.676 12.730 -9.766 1.00 93.75 160 ARG A C 1
ATOM 1207 O O . ARG A 1 160 ? 11.348 12.802 -10.800 1.00 93.75 160 ARG A O 1
ATOM 1214 N N . THR A 1 161 ? 11.106 13.230 -8.606 1.00 93.81 161 THR A N 1
ATOM 1215 C CA . THR A 1 161 ? 12.436 13.826 -8.404 1.00 93.81 161 THR A CA 1
ATOM 1216 C C . THR A 1 161 ? 13.507 12.765 -8.146 1.00 93.81 161 THR A C 1
ATOM 1218 O O . THR A 1 161 ? 13.249 11.724 -7.542 1.00 93.81 161 THR A O 1
ATOM 1221 N N . ASN A 1 162 ? 14.746 13.043 -8.560 1.00 92.00 162 ASN A N 1
ATOM 1222 C CA . ASN A 1 162 ? 15.872 12.124 -8.368 1.00 92.00 162 ASN A CA 1
ATOM 1223 C C . ASN A 1 162 ? 16.107 11.805 -6.878 1.00 92.00 162 ASN A C 1
ATOM 1225 O O . ASN A 1 162 ? 16.356 10.656 -6.539 1.00 92.00 162 ASN A O 1
ATOM 1229 N N . THR A 1 163 ? 15.943 12.789 -5.985 1.00 93.12 163 THR A N 1
ATOM 1230 C CA . THR A 1 163 ? 16.116 12.608 -4.535 1.00 93.12 163 THR A CA 1
ATOM 1231 C C . THR A 1 163 ? 15.094 11.652 -3.929 1.00 93.12 163 THR A C 1
ATOM 1233 O O . THR A 1 163 ? 15.478 10.711 -3.242 1.00 93.12 163 THR A O 1
ATOM 1236 N N . ILE A 1 164 ? 13.795 11.867 -4.164 1.00 95.12 164 ILE A N 1
ATOM 1237 C CA . ILE A 1 164 ? 12.773 11.028 -3.523 1.00 95.12 164 ILE A CA 1
ATOM 1238 C C . ILE A 1 164 ? 12.685 9.651 -4.192 1.00 95.12 164 ILE A C 1
ATOM 1240 O O . ILE A 1 164 ? 12.471 8.669 -3.491 1.00 95.12 164 ILE A O 1
ATOM 1244 N N . SER A 1 165 ? 12.924 9.540 -5.505 1.00 94.62 165 SER A N 1
ATOM 1245 C CA . SER A 1 165 ? 13.024 8.223 -6.157 1.00 94.62 165 SER A CA 1
ATOM 1246 C C . SER A 1 165 ? 14.231 7.409 -5.673 1.00 94.62 165 SER A C 1
ATOM 1248 O O . SER A 1 165 ? 14.100 6.200 -5.515 1.00 94.62 165 SER A O 1
ATOM 1250 N N . ALA A 1 166 ? 15.368 8.048 -5.367 1.00 95.06 166 ALA A N 1
ATOM 1251 C CA . ALA A 1 166 ? 16.505 7.370 -4.737 1.00 95.06 166 ALA A CA 1
ATOM 1252 C C . ALA A 1 166 ? 16.171 6.876 -3.325 1.00 95.06 166 ALA A C 1
ATOM 1254 O O . ALA A 1 166 ? 16.399 5.715 -3.003 1.00 95.06 166 ALA A O 1
ATOM 1255 N N . ILE A 1 167 ? 15.543 7.724 -2.503 1.00 95.31 167 ILE A N 1
ATOM 1256 C CA . ILE A 1 167 ? 15.084 7.345 -1.157 1.00 95.31 167 ILE A CA 1
ATOM 1257 C C . ILE A 1 167 ? 14.044 6.211 -1.217 1.00 95.31 167 ILE A C 1
ATOM 1259 O O . ILE A 1 167 ? 14.062 5.330 -0.361 1.00 95.31 167 ILE A O 1
ATOM 1263 N N . ALA A 1 168 ? 13.172 6.188 -2.231 1.00 96.12 168 ALA A N 1
ATOM 1264 C CA . ALA A 1 168 ? 12.208 5.108 -2.435 1.00 96.12 168 ALA A CA 1
ATOM 1265 C C . ALA A 1 168 ? 12.888 3.778 -2.809 1.00 96.12 168 ALA A C 1
ATOM 1267 O O . ALA A 1 168 ? 12.576 2.761 -2.197 1.00 96.12 168 ALA A O 1
ATOM 1268 N N . ARG A 1 169 ? 13.859 3.781 -3.738 1.00 96.88 169 ARG A N 1
ATOM 1269 C CA . ARG A 1 169 ? 14.654 2.583 -4.079 1.00 96.88 169 ARG A CA 1
ATOM 1270 C C . ARG A 1 169 ? 15.449 2.061 -2.876 1.00 96.88 169 ARG A C 1
ATOM 1272 O O . ARG A 1 169 ? 15.376 0.875 -2.577 1.00 96.88 169 ARG A O 1
ATOM 1279 N N . ILE A 1 170 ? 16.105 2.950 -2.125 1.00 96.12 170 ILE A N 1
ATOM 1280 C CA . ILE A 1 170 ? 16.814 2.610 -0.878 1.00 96.12 170 ILE A CA 1
ATOM 1281 C C . ILE A 1 170 ? 15.860 2.000 0.164 1.00 96.12 170 ILE A C 1
ATOM 1283 O O . ILE A 1 170 ? 16.215 1.015 0.807 1.00 96.12 170 ILE A O 1
ATOM 1287 N N . ARG A 1 171 ? 14.643 2.542 0.335 1.00 96.44 171 ARG A N 1
ATOM 1288 C CA . ARG A 1 171 ? 13.660 1.991 1.287 1.00 96.44 171 ARG A CA 1
ATOM 1289 C C . ARG A 1 171 ? 13.092 0.640 0.839 1.00 96.44 171 ARG A C 1
ATOM 1291 O O . ARG A 1 171 ? 12.904 -0.215 1.697 1.00 96.44 171 ARG A O 1
ATOM 1298 N N . ASN A 1 172 ? 12.866 0.436 -0.461 1.00 96.31 172 ASN A N 1
ATOM 1299 C CA . ASN A 1 172 ? 12.506 -0.869 -1.022 1.00 96.31 172 ASN A CA 1
ATOM 1300 C C . ASN A 1 172 ? 13.561 -1.931 -0.678 1.00 96.31 172 ASN A C 1
ATOM 1302 O O . ASN A 1 172 ? 13.225 -2.962 -0.103 1.00 96.31 172 ASN A O 1
ATOM 1306 N N . GLU A 1 173 ? 14.833 -1.650 -0.979 1.00 96.88 173 GLU A N 1
ATOM 1307 C CA . GLU A 1 173 ? 15.923 -2.597 -0.728 1.00 96.88 173 GLU A CA 1
ATOM 1308 C C . GLU A 1 173 ? 16.112 -2.874 0.765 1.00 96.88 173 GLU A C 1
ATOM 1310 O O . GLU A 1 173 ? 16.284 -4.026 1.143 1.00 96.88 173 GLU A O 1
ATOM 1315 N N . LEU A 1 174 ? 16.001 -1.859 1.632 1.00 96.44 174 LEU A N 1
ATOM 1316 C CA . LEU A 1 174 ? 16.043 -2.064 3.084 1.00 96.44 174 LEU A CA 1
ATOM 1317 C C . LEU A 1 174 ? 14.896 -2.946 3.587 1.00 96.44 174 LEU A C 1
ATOM 1319 O O . LEU A 1 174 ? 15.137 -3.812 4.417 1.00 96.44 174 LEU A O 1
ATOM 1323 N N . ALA A 1 175 ? 13.671 -2.751 3.096 1.00 96.94 175 ALA A N 1
ATOM 1324 C CA . ALA A 1 175 ? 12.532 -3.561 3.518 1.00 96.94 175 ALA A CA 1
ATOM 1325 C C . ALA A 1 175 ? 12.662 -5.017 3.049 1.00 96.94 175 ALA A C 1
ATOM 1327 O O . ALA A 1 175 ? 12.462 -5.933 3.845 1.00 96.94 175 ALA A O 1
ATOM 1328 N N . TYR A 1 176 ? 13.062 -5.241 1.792 1.00 97.69 176 TYR A N 1
ATOM 1329 C CA . TYR A 1 176 ? 13.315 -6.592 1.292 1.00 97.69 176 TYR A CA 1
ATOM 1330 C C . TYR A 1 176 ? 14.452 -7.266 2.071 1.00 97.69 176 TYR A C 1
ATOM 1332 O O . TYR A 1 176 ? 14.278 -8.375 2.567 1.00 97.69 176 TYR A O 1
ATOM 1340 N N . ALA A 1 177 ? 15.560 -6.555 2.301 1.00 97.75 177 ALA A N 1
ATOM 1341 C CA . ALA A 1 177 ? 16.664 -7.020 3.136 1.00 97.75 177 ALA A CA 1
ATOM 1342 C C . ALA A 1 177 ? 16.231 -7.361 4.575 1.00 97.75 177 ALA A C 1
ATOM 1344 O O . ALA A 1 177 ? 16.725 -8.335 5.136 1.00 97.75 177 ALA A O 1
ATOM 1345 N N . THR A 1 178 ? 15.297 -6.615 5.174 1.00 97.88 178 THR A N 1
ATOM 1346 C CA . THR A 1 178 ? 14.730 -6.959 6.486 1.00 97.88 178 THR A CA 1
ATOM 1347 C C . THR A 1 178 ? 13.993 -8.297 6.451 1.00 97.88 178 THR A C 1
ATOM 1349 O O . THR A 1 178 ? 14.265 -9.150 7.295 1.00 97.88 178 THR A O 1
ATOM 1352 N N . HIS A 1 179 ? 13.096 -8.509 5.484 1.00 97.88 179 HIS A N 1
ATOM 1353 C CA . HIS A 1 179 ? 12.360 -9.771 5.376 1.00 97.88 179 HIS A CA 1
ATOM 1354 C C . HIS A 1 179 ? 13.295 -10.957 5.083 1.00 97.88 179 HIS A C 1
ATOM 1356 O O . HIS A 1 179 ? 13.174 -11.988 5.741 1.00 97.88 179 HIS A O 1
ATOM 1362 N N . THR A 1 180 ? 14.275 -10.783 4.189 1.00 97.81 180 THR A N 1
ATOM 1363 C CA . THR A 1 180 ? 15.315 -11.782 3.887 1.00 97.81 180 THR A CA 1
ATOM 1364 C C . THR A 1 180 ? 16.160 -12.117 5.116 1.00 97.81 180 THR A C 1
ATOM 1366 O O . THR A 1 180 ? 16.299 -13.287 5.449 1.00 97.81 180 THR A O 1
ATOM 1369 N N . PHE A 1 181 ? 16.661 -11.117 5.856 1.00 98.12 181 PHE A N 1
ATOM 1370 C CA . PHE A 1 181 ? 17.457 -11.352 7.068 1.00 98.12 181 PHE A CA 1
ATOM 1371 C C . PHE A 1 181 ? 16.700 -12.203 8.093 1.00 98.12 181 PHE A C 1
ATOM 1373 O O . PHE A 1 181 ? 17.257 -13.158 8.635 1.00 98.12 181 PHE A O 1
ATOM 1380 N N . PHE A 1 182 ? 15.437 -11.871 8.363 1.00 97.19 182 PHE A N 1
ATOM 1381 C CA . PHE A 1 182 ? 14.649 -12.599 9.351 1.00 97.19 182 PHE A CA 1
ATOM 1382 C C . PHE A 1 182 ? 14.233 -13.995 8.861 1.00 97.19 182 PHE A C 1
ATOM 1384 O O . PHE A 1 182 ? 14.323 -14.940 9.644 1.00 97.19 182 PHE A O 1
ATOM 1391 N N . HIS A 1 183 ? 13.879 -14.158 7.581 1.00 94.12 183 HIS A N 1
ATOM 1392 C CA . HIS A 1 183 ? 13.606 -15.470 6.979 1.00 94.12 183 HIS A CA 1
ATOM 1393 C C . HIS A 1 183 ? 14.845 -16.387 7.027 1.00 94.12 183 HIS A C 1
ATOM 1395 O O . HIS A 1 183 ? 14.769 -17.484 7.582 1.00 94.12 183 HIS A O 1
ATOM 1401 N N . ASP A 1 184 ? 16.006 -15.913 6.560 1.00 94.75 184 ASP A N 1
ATOM 1402 C CA . ASP A 1 184 ? 17.267 -16.676 6.531 1.00 94.75 184 ASP A CA 1
ATOM 1403 C C . ASP A 1 184 ? 17.762 -17.080 7.936 1.00 94.75 184 ASP A C 1
ATOM 1405 O O . ASP A 1 184 ? 18.469 -18.077 8.089 1.00 94.75 184 ASP A O 1
ATOM 1409 N N . ASN A 1 185 ? 17.379 -16.328 8.976 1.00 93.38 185 ASN A N 1
ATOM 1410 C CA . ASN A 1 185 ? 17.682 -16.634 10.381 1.00 93.38 185 ASN A CA 1
ATOM 1411 C C . ASN A 1 185 ? 16.533 -17.366 11.113 1.00 93.38 185 ASN A C 1
ATOM 1413 O O . ASN A 1 185 ? 16.595 -17.542 12.330 1.00 93.38 185 ASN A O 1
ATOM 1417 N N . GLY A 1 186 ? 15.499 -17.822 10.396 1.00 85.62 186 GLY A N 1
ATOM 1418 C CA . GLY A 1 186 ? 14.437 -18.683 10.929 1.00 85.62 186 GLY A CA 1
ATOM 1419 C C . GLY A 1 186 ? 13.384 -17.984 11.797 1.00 85.62 186 GLY A C 1
ATOM 1420 O O . GLY A 1 186 ? 12.707 -18.651 12.581 1.00 85.62 186 GLY A O 1
ATOM 1421 N N . PHE A 1 187 ? 13.236 -16.663 11.684 1.00 93.75 187 PHE A N 1
ATOM 1422 C CA . PHE A 1 187 ? 12.176 -15.908 12.355 1.00 93.75 187 PHE A CA 1
ATOM 1423 C C . PHE A 1 187 ? 10.876 -15.956 11.545 1.00 93.75 187 PHE A C 1
ATOM 1425 O O . PHE A 1 187 ? 10.893 -15.839 10.319 1.00 93.75 187 PHE A O 1
ATOM 1432 N N . LEU A 1 188 ? 9.732 -16.034 12.231 1.00 88.81 188 LEU A N 1
ATOM 1433 C CA . LEU A 1 188 ? 8.415 -15.960 11.591 1.00 88.81 188 LEU A CA 1
ATOM 1434 C C . LEU A 1 188 ? 7.808 -14.551 11.691 1.00 88.81 188 LEU A C 1
ATOM 1436 O O . LEU A 1 188 ? 7.750 -13.951 12.765 1.00 88.81 188 LEU A O 1
ATOM 1440 N N . TYR A 1 189 ? 7.321 -14.038 10.563 1.00 94.62 189 TYR A N 1
ATOM 1441 C CA . TYR A 1 189 ? 6.680 -12.734 10.444 1.00 94.62 189 TYR A CA 1
ATOM 1442 C C . TYR A 1 189 ? 5.257 -12.767 11.022 1.00 94.62 189 TYR A C 1
ATOM 1444 O O . TYR A 1 189 ? 4.353 -13.435 10.506 1.00 94.62 189 TYR A O 1
ATOM 1452 N N . VAL A 1 190 ? 5.050 -12.026 12.108 1.00 90.69 190 VAL A N 1
ATOM 1453 C CA . VAL A 1 190 ? 3.785 -11.924 12.835 1.00 90.69 190 VAL A CA 1
ATOM 1454 C C . VAL A 1 190 ? 3.183 -10.545 12.608 1.00 90.69 190 VAL A C 1
ATOM 1456 O O . VAL A 1 190 ? 3.624 -9.545 13.162 1.00 90.69 190 VAL A O 1
ATOM 1459 N N . HIS A 1 191 ? 2.109 -10.514 11.826 1.00 92.50 191 HIS A N 1
ATOM 1460 C CA . HIS A 1 191 ? 1.261 -9.339 11.664 1.00 92.50 191 HIS A CA 1
ATOM 1461 C C . HIS A 1 191 ? 0.542 -9.018 12.993 1.00 92.50 191 HIS A C 1
ATOM 1463 O O . HIS A 1 191 ? -0.449 -9.664 13.350 1.00 92.50 191 HIS A O 1
ATOM 1469 N N . THR A 1 192 ? 1.077 -8.051 13.743 1.00 89.94 192 THR A N 1
ATOM 1470 C CA . THR A 1 192 ? 0.517 -7.532 15.002 1.00 89.94 192 THR A CA 1
ATOM 1471 C C . THR A 1 192 ? -0.660 -6.579 14.744 1.00 89.94 192 THR A C 1
ATOM 1473 O O . THR A 1 192 ? -0.734 -5.978 13.671 1.00 89.94 192 THR A O 1
ATOM 1476 N N . PRO A 1 193 ? -1.616 -6.450 15.685 1.00 88.88 193 PRO A N 1
ATOM 1477 C CA . PRO A 1 193 ? -2.834 -5.693 15.438 1.00 88.88 193 PRO A CA 1
ATOM 1478 C C . PRO A 1 193 ? -2.651 -4.191 15.670 1.00 88.88 193 PRO A C 1
ATOM 1480 O O . PRO A 1 193 ? -2.046 -3.774 16.659 1.00 88.88 193 PRO A O 1
ATOM 1483 N N . ILE A 1 194 ? -3.256 -3.385 14.803 1.00 92.81 194 ILE A N 1
ATOM 1484 C CA . ILE A 1 194 ? -3.117 -1.927 14.801 1.00 92.81 194 ILE A CA 1
ATOM 1485 C C . ILE A 1 194 ? -4.126 -1.260 15.735 1.00 92.81 194 ILE A C 1
ATOM 1487 O O . ILE A 1 194 ? -3.763 -0.355 16.492 1.00 92.81 194 ILE A O 1
ATOM 1491 N N . ILE A 1 195 ? -5.383 -1.718 15.730 1.00 91.19 195 ILE A N 1
ATOM 1492 C CA . ILE A 1 195 ? -6.405 -1.229 16.658 1.00 91.19 195 ILE A CA 1
ATOM 1493 C C . ILE A 1 195 ? -6.213 -1.915 18.016 1.00 91.19 195 ILE A C 1
ATOM 1495 O O . ILE A 1 195 ? -6.468 -3.112 18.177 1.00 91.19 195 ILE A O 1
ATOM 1499 N N . THR A 1 196 ? -5.794 -1.155 19.025 1.00 88.12 196 THR A N 1
ATOM 1500 C CA . THR A 1 196 ? -5.586 -1.614 20.406 1.00 88.12 196 THR A CA 1
ATOM 1501 C C . THR A 1 196 ? -6.655 -1.065 21.356 1.00 88.12 196 THR A C 1
ATOM 1503 O O . THR A 1 196 ? -7.372 -0.116 21.052 1.00 88.12 196 THR A O 1
ATOM 1506 N N . THR A 1 197 ? -6.770 -1.662 22.541 1.00 85.00 197 THR A N 1
ATOM 1507 C CA . THR A 1 197 ? -7.564 -1.132 23.669 1.00 85.00 197 THR A CA 1
ATOM 1508 C C . THR A 1 197 ? -6.699 -0.988 24.925 1.00 85.00 197 THR A C 1
ATOM 1510 O O . THR A 1 197 ? -7.218 -0.935 26.038 1.00 85.00 197 THR A O 1
ATOM 1513 N N . SER A 1 198 ? -5.378 -0.996 24.733 1.00 75.06 198 SER A N 1
ATOM 1514 C CA . SER A 1 198 ? -4.345 -0.983 25.763 1.00 75.06 198 SER A CA 1
ATOM 1515 C C . SER A 1 198 ? -3.255 0.001 25.355 1.00 75.06 198 SER A C 1
ATOM 1517 O O . SER A 1 198 ? -2.689 -0.129 24.268 1.00 75.06 198 SER A O 1
ATOM 1519 N N . ASP A 1 199 ? -2.932 0.937 26.244 1.00 64.81 199 ASP A N 1
ATOM 1520 C CA . ASP A 1 199 ? -1.677 1.683 26.177 1.00 64.81 199 ASP A CA 1
ATOM 1521 C C . ASP A 1 199 ? -0.530 0.707 26.477 1.00 64.81 199 ASP A C 1
ATOM 1523 O O . ASP A 1 199 ? -0.476 0.125 27.563 1.00 64.81 199 ASP A O 1
ATOM 1527 N N . CYS A 1 200 ? 0.322 0.455 25.482 1.00 60.69 200 CYS A N 1
ATOM 1528 C CA . CYS A 1 200 ? 1.377 -0.557 25.574 1.00 60.69 200 CYS A CA 1
ATOM 1529 C C . CYS A 1 200 ? 2.646 -0.011 26.251 1.00 60.69 200 CYS A C 1
ATOM 1531 O O . CYS A 1 200 ? 3.335 -0.758 26.941 1.00 60.69 200 CYS A O 1
ATOM 1533 N N . GLU A 1 201 ? 2.926 1.290 26.104 1.00 60.38 201 GLU A N 1
ATOM 1534 C CA . GLU A 1 201 ? 4.085 1.958 26.718 1.00 60.38 201 GLU A CA 1
ATOM 1535 C C . GLU A 1 201 ? 3.738 2.610 28.073 1.00 60.38 201 GLU A C 1
ATOM 1537 O O . GLU A 1 201 ? 4.613 2.782 28.922 1.00 60.38 201 GLU A O 1
ATOM 1542 N N . GLY A 1 202 ? 2.463 2.940 28.315 1.00 53.72 202 GLY A N 1
ATOM 1543 C CA . GLY A 1 202 ? 1.961 3.493 29.580 1.00 53.72 202 GLY A CA 1
ATOM 1544 C C . GLY A 1 202 ? 2.210 4.994 29.774 1.00 53.72 202 GLY A C 1
ATOM 1545 O O . GLY A 1 202 ? 2.109 5.483 30.904 1.00 53.72 202 GLY A O 1
ATOM 1546 N N . ALA A 1 203 ? 2.609 5.707 28.715 1.00 52.44 203 ALA A N 1
ATOM 1547 C CA . ALA A 1 203 ? 3.115 7.082 28.790 1.00 52.44 203 ALA A CA 1
ATOM 1548 C C . ALA A 1 203 ? 2.840 7.963 27.552 1.00 52.44 203 ALA A C 1
ATOM 1550 O O . ALA A 1 203 ? 3.122 9.161 27.601 1.00 52.44 203 ALA A O 1
ATOM 1551 N N . GLY A 1 204 ? 2.332 7.402 26.449 1.00 60.34 204 GLY A N 1
ATOM 1552 C CA . GLY A 1 204 ? 2.158 8.116 25.179 1.00 60.34 204 GLY A CA 1
ATOM 1553 C C . GLY A 1 204 ? 0.751 8.683 24.989 1.00 60.34 204 GLY A C 1
ATOM 1554 O O . GLY A 1 204 ? -0.239 8.073 25.390 1.00 60.34 204 GLY A O 1
ATOM 1555 N N . GLU A 1 205 ? 0.632 9.833 24.321 1.00 79.12 205 GLU A N 1
ATOM 1556 C CA . GLU A 1 205 ? -0.673 10.290 23.829 1.00 79.12 205 GLU A CA 1
ATOM 1557 C C . GLU A 1 205 ? -1.062 9.458 22.594 1.00 79.12 205 GLU A C 1
ATOM 1559 O O . GLU A 1 205 ? -0.287 9.338 21.643 1.00 79.12 205 GLU A O 1
ATOM 1564 N N . MET A 1 206 ? -2.256 8.856 22.615 1.00 85.94 206 MET A N 1
ATOM 1565 C CA . MET A 1 206 ? -2.752 7.951 21.569 1.00 85.94 206 MET A CA 1
ATOM 1566 C C . MET A 1 206 ? -3.920 8.560 20.788 1.00 85.94 206 MET A C 1
ATOM 1568 O O . MET A 1 206 ? -4.777 9.248 21.352 1.00 85.94 206 MET A O 1
ATOM 1572 N N . PHE A 1 207 ? -4.007 8.229 19.499 1.00 90.81 207 PHE A N 1
ATOM 1573 C CA . PHE A 1 207 ? -5.173 8.543 18.674 1.00 90.81 207 PHE A CA 1
ATOM 1574 C C . PHE A 1 207 ? -6.371 7.677 19.061 1.00 90.81 207 PHE A C 1
ATOM 1576 O O . PHE A 1 207 ? -6.245 6.456 19.153 1.00 90.81 207 PHE A O 1
ATOM 1583 N N . GLN A 1 208 ? -7.538 8.299 19.225 1.00 92.25 208 GLN A N 1
ATOM 1584 C CA . GLN A 1 208 ? -8.815 7.604 19.360 1.00 92.25 208 GLN A CA 1
ATOM 1585 C C . GLN A 1 208 ? -9.249 7.050 17.997 1.00 92.25 208 GLN A C 1
ATOM 1587 O O . GLN A 1 208 ? -9.249 7.782 17.007 1.00 92.25 208 GLN A O 1
ATOM 1592 N N . VAL A 1 209 ? -9.684 5.789 17.977 1.00 92.81 209 VAL A N 1
ATOM 1593 C CA . VAL A 1 209 ? -10.399 5.161 16.856 1.00 92.81 209 VAL A CA 1
ATOM 1594 C C . VAL A 1 209 ? -11.869 5.037 17.255 1.00 92.81 209 VAL A C 1
ATOM 1596 O O . VAL A 1 209 ? -12.160 4.583 18.363 1.00 92.81 209 VAL A O 1
ATOM 1599 N N . THR A 1 210 ? -12.800 5.485 16.410 1.00 93.00 210 THR A N 1
ATOM 1600 C CA . THR A 1 210 ? -14.237 5.520 16.753 1.00 93.00 210 THR A CA 1
ATOM 1601 C C . THR A 1 210 ? -15.144 5.565 15.518 1.00 93.00 210 THR A C 1
ATOM 1603 O O . THR A 1 210 ? -14.731 6.046 14.459 1.00 93.00 210 THR A O 1
ATOM 1606 N N . THR A 1 211 ? -16.401 5.133 15.660 1.00 91.88 211 THR A N 1
ATOM 1607 C CA . THR A 1 211 ? -17.495 5.479 14.727 1.00 91.88 211 THR A CA 1
ATOM 1608 C C . THR A 1 211 ? -18.460 6.529 15.295 1.00 91.88 211 THR A C 1
ATOM 1610 O O . THR A 1 211 ? -19.161 7.188 14.528 1.00 91.88 211 THR A O 1
ATOM 1613 N N . LEU A 1 212 ? -18.442 6.781 16.614 1.00 91.38 212 LEU A N 1
ATOM 1614 C CA . LEU A 1 212 ? -19.437 7.594 17.338 1.00 91.38 212 LEU A CA 1
ATOM 1615 C C . LEU A 1 212 ? -19.663 8.999 16.762 1.00 91.38 212 LEU A C 1
ATOM 1617 O O . LEU A 1 212 ? -20.781 9.511 16.818 1.00 91.38 212 LEU A O 1
ATOM 1621 N N . ILE A 1 213 ? -18.616 9.645 16.240 1.00 88.62 213 ILE A N 1
ATOM 1622 C CA . ILE A 1 213 ? -18.720 10.971 15.611 1.00 88.62 213 ILE A CA 1
ATOM 1623 C C . ILE A 1 213 ? -19.426 10.871 14.253 1.00 88.62 213 ILE A C 1
ATOM 1625 O O . ILE A 1 213 ? -20.372 11.620 14.003 1.00 88.62 213 ILE A O 1
ATOM 1629 N N . ASN A 1 214 ? -19.009 9.924 13.406 1.00 87.19 214 ASN A N 1
ATOM 1630 C CA . ASN A 1 214 ? -19.635 9.666 12.110 1.00 87.19 214 ASN A CA 1
ATOM 1631 C C . ASN A 1 214 ? -21.120 9.326 12.291 1.00 87.19 214 ASN A C 1
ATOM 1633 O O . ASN A 1 214 ? -21.965 9.875 11.586 1.00 87.19 214 ASN A O 1
ATOM 1637 N N . ASP A 1 215 ? -21.451 8.484 13.269 1.00 87.38 215 ASP A N 1
ATOM 1638 C CA . ASP A 1 215 ? -22.823 8.050 13.538 1.00 87.38 215 ASP A CA 1
ATOM 1639 C C . ASP A 1 215 ? -23.681 9.163 14.155 1.00 87.38 215 ASP A C 1
ATOM 1641 O O . ASP A 1 215 ? -24.838 9.336 13.765 1.00 87.38 215 ASP A O 1
ATOM 1645 N N . ALA A 1 216 ? -23.109 10.004 15.025 1.00 86.44 216 ALA A N 1
ATOM 1646 C CA . ALA A 1 216 ? -23.764 11.222 15.498 1.00 86.44 216 ALA A CA 1
ATOM 1647 C C . ALA A 1 216 ? -24.038 12.214 14.353 1.00 86.44 216 ALA A C 1
ATOM 1649 O O . ALA A 1 216 ? -25.118 12.800 14.300 1.00 86.44 216 ALA A O 1
ATOM 1650 N N . GLU A 1 217 ? -23.109 12.381 13.405 1.00 85.75 217 GLU A N 1
ATOM 1651 C CA . GLU A 1 217 ? -23.324 13.209 12.216 1.00 85.75 217 GLU A CA 1
ATOM 1652 C C . GLU A 1 217 ? -24.354 12.606 11.243 1.00 85.75 217 GLU A C 1
ATOM 1654 O O . GLU A 1 217 ? -25.157 13.354 10.679 1.00 85.75 217 GLU A O 1
ATOM 1659 N N . LYS A 1 218 ? -24.355 11.279 11.029 1.00 85.25 218 LYS A N 1
ATOM 1660 C CA . LYS A 1 218 ? -25.394 10.567 10.255 1.00 85.25 218 LYS A CA 1
ATOM 1661 C C . LYS A 1 218 ? -26.768 10.814 10.885 1.00 85.25 218 LYS A C 1
ATOM 1663 O O . LYS A 1 218 ? -27.695 11.212 10.181 1.00 85.25 218 LYS A O 1
ATOM 1668 N N . LEU A 1 219 ? -26.882 10.650 12.205 1.00 84.69 219 LEU A N 1
ATOM 1669 C CA . LEU A 1 219 ? -28.125 10.840 12.950 1.00 84.69 219 LEU A CA 1
ATOM 1670 C C . LEU A 1 219 ? -28.577 12.308 12.970 1.00 84.69 219 LEU A C 1
ATOM 1672 O O . LEU A 1 219 ? -29.753 12.571 12.747 1.00 84.69 219 LEU A O 1
ATOM 1676 N N . GLU A 1 220 ? -27.679 13.284 13.155 1.00 85.00 220 GLU A N 1
ATOM 1677 C CA . GLU A 1 220 ? -28.023 14.712 13.032 1.00 85.00 220 GLU A CA 1
ATOM 1678 C C . GLU A 1 220 ? -28.593 15.027 11.631 1.00 85.00 220 GLU A C 1
ATOM 1680 O O . GLU A 1 220 ? -29.617 15.705 11.520 1.00 85.00 220 GLU A O 1
ATOM 1685 N N . LYS A 1 221 ? -28.002 14.473 10.559 1.00 84.69 221 LYS A N 1
ATOM 1686 C CA . LYS A 1 221 ? -28.512 14.602 9.178 1.00 84.69 221 LYS A CA 1
ATOM 1687 C C . LYS A 1 221 ? -29.868 13.898 8.996 1.00 84.69 221 LYS A C 1
ATOM 1689 O O . LYS A 1 221 ? -30.746 14.449 8.327 1.00 84.69 221 LYS A O 1
ATOM 1694 N N . GLU A 1 222 ? -30.070 12.721 9.596 1.00 84.12 222 GLU A N 1
ATOM 1695 C CA . GLU A 1 222 ? -31.353 12.009 9.541 1.00 84.12 222 GLU A CA 1
ATOM 1696 C C . GLU A 1 222 ? -32.456 12.777 10.276 1.00 84.12 222 GLU A C 1
ATOM 1698 O O . GLU A 1 222 ? -33.510 13.005 9.694 1.00 84.12 222 GLU A O 1
ATOM 1703 N N . LEU A 1 223 ? -32.215 13.243 11.505 1.00 84.50 223 LEU A N 1
ATOM 1704 C CA . LEU A 1 223 ? -33.208 13.950 12.321 1.00 84.50 223 LEU A CA 1
ATOM 1705 C C . LEU A 1 223 ? -33.617 15.310 11.730 1.00 84.50 223 LEU A C 1
ATOM 1707 O O . LEU A 1 223 ? -34.748 15.747 11.933 1.00 84.50 223 LEU A O 1
ATOM 1711 N N . ILE A 1 224 ? -32.743 15.964 10.955 1.00 84.25 224 ILE A N 1
ATOM 1712 C CA . ILE A 1 224 ? -33.095 17.165 10.175 1.00 84.25 224 ILE A CA 1
ATOM 1713 C C . ILE A 1 224 ? -34.050 16.821 9.017 1.00 84.25 224 ILE A C 1
ATOM 1715 O O . ILE A 1 224 ? -34.965 17.590 8.723 1.00 84.25 224 ILE A O 1
ATOM 1719 N N . LYS A 1 225 ? -33.851 15.675 8.355 1.00 86.00 225 LYS A N 1
ATOM 1720 C CA . LYS A 1 225 ? -34.670 15.212 7.218 1.00 86.00 225 LYS A CA 1
ATOM 1721 C C . LYS A 1 225 ? -35.993 14.575 7.664 1.00 86.00 225 LYS A C 1
ATOM 1723 O O . LYS A 1 225 ? -37.022 14.776 7.025 1.00 86.00 225 LYS A O 1
ATOM 1728 N N . ASN A 1 226 ? -35.942 13.824 8.759 1.00 83.25 226 ASN A N 1
ATOM 1729 C CA . ASN A 1 226 ? -36.998 13.014 9.348 1.00 83.25 226 ASN A CA 1
ATOM 1730 C C . ASN A 1 226 ? -37.074 13.328 10.861 1.00 83.25 226 ASN A C 1
ATOM 1732 O O . ASN A 1 226 ? -36.520 12.566 11.662 1.00 83.25 226 ASN A O 1
ATOM 1736 N N . PRO A 1 227 ? -37.746 14.413 11.290 1.00 84.19 227 PRO A N 1
ATOM 1737 C CA . PRO A 1 227 ? -37.839 14.770 12.706 1.00 84.19 227 PRO A CA 1
ATOM 1738 C C . PRO A 1 227 ? -38.372 13.631 13.597 1.00 84.19 227 PRO A C 1
ATOM 1740 O O . PRO A 1 227 ? -39.150 12.790 13.113 1.00 84.19 227 PRO A O 1
ATOM 1743 N N . PRO A 1 228 ? -37.986 13.582 14.889 1.00 85.31 228 PRO A N 1
ATOM 174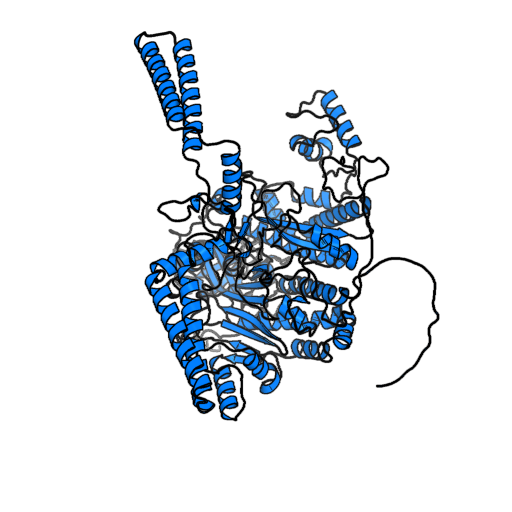4 C CA . PRO A 1 228 ? -38.557 12.638 15.842 1.00 85.31 228 PRO A CA 1
ATOM 1745 C C . PRO A 1 228 ? -40.093 12.721 15.877 1.00 85.31 228 PRO A C 1
ATOM 1747 O O . PRO A 1 228 ? -40.646 13.814 15.727 1.00 85.31 228 PRO A O 1
ATOM 1750 N N . PRO A 1 229 ? -40.794 11.594 16.094 1.00 86.12 229 PRO A N 1
ATOM 1751 C CA . PRO A 1 229 ? -42.220 11.611 16.407 1.00 86.12 229 PRO A CA 1
ATOM 1752 C C . PRO A 1 229 ? -42.471 12.397 17.703 1.00 86.12 229 PRO A C 1
ATOM 1754 O O . PRO A 1 229 ? -41.600 12.485 18.571 1.00 86.12 229 PRO A O 1
ATOM 1757 N N . SER A 1 230 ? -43.667 12.956 17.858 1.00 88.06 230 SER A N 1
ATOM 1758 C CA . SER A 1 230 ? -44.072 13.606 19.105 1.00 88.06 230 SER A CA 1
ATOM 1759 C C . SER A 1 230 ? -44.465 12.582 20.178 1.00 88.06 230 SER A C 1
ATOM 1761 O O . SER A 1 230 ? -44.706 11.406 19.897 1.00 88.06 230 SER A O 1
ATOM 1763 N N . GLN A 1 231 ? -44.596 13.041 21.427 1.00 88.50 231 GLN A N 1
ATOM 1764 C CA . GLN A 1 231 ? -45.183 12.230 22.501 1.00 88.50 231 GLN A CA 1
ATOM 1765 C C . GLN A 1 231 ? -46.632 11.821 22.166 1.00 88.50 231 GLN A C 1
ATOM 1767 O O . GLN A 1 231 ? -47.047 10.711 22.489 1.00 88.50 231 GLN A O 1
ATOM 1772 N N . GLU A 1 232 ? -47.381 12.676 21.460 1.00 88.38 232 GLU A N 1
ATOM 1773 C CA . GLU A 1 232 ? -48.754 12.384 21.031 1.00 88.38 232 GLU A CA 1
ATOM 1774 C C . GLU A 1 232 ? -48.791 11.241 20.002 1.00 88.38 232 GLU A C 1
ATOM 1776 O O . GLU A 1 232 ? -49.628 10.348 20.120 1.00 88.38 232 GLU A O 1
ATOM 1781 N N . ASP A 1 233 ? -47.843 11.192 19.057 1.00 87.69 233 ASP A N 1
ATOM 1782 C CA . ASP A 1 233 ? -47.716 10.083 18.096 1.00 87.69 233 ASP A CA 1
ATOM 1783 C C . ASP A 1 233 ? -47.414 8.749 18.804 1.00 87.69 233 ASP A C 1
ATOM 1785 O O . ASP A 1 233 ? -48.004 7.711 18.484 1.00 87.69 233 ASP A O 1
ATOM 1789 N N . VAL A 1 234 ? -46.521 8.778 19.803 1.00 89.31 234 VAL A N 1
ATOM 1790 C CA . VAL A 1 234 ? -46.185 7.620 20.651 1.00 89.31 234 VAL A CA 1
ATOM 1791 C C . VAL A 1 234 ? -47.410 7.132 21.424 1.00 89.31 234 VAL A C 1
ATOM 1793 O O . VAL A 1 234 ? -47.674 5.927 21.474 1.00 89.31 234 VAL A O 1
ATOM 1796 N N . ASP A 1 235 ? -48.190 8.044 21.998 1.00 89.94 235 ASP A N 1
ATOM 1797 C CA . ASP A 1 235 ? -49.363 7.688 22.794 1.00 89.94 235 ASP A CA 1
ATOM 1798 C C . ASP A 1 235 ? -50.541 7.225 21.916 1.00 89.94 235 ASP A C 1
ATOM 1800 O O . ASP A 1 235 ? -51.265 6.297 22.290 1.00 89.94 235 ASP A O 1
ATOM 1804 N N . VAL A 1 236 ? -50.687 7.751 20.695 1.00 92.06 236 VAL A N 1
ATOM 1805 C CA . VAL A 1 236 ? -51.591 7.195 19.671 1.00 92.06 236 VAL A CA 1
ATOM 1806 C C . VAL A 1 236 ? -51.182 5.764 19.301 1.00 92.06 236 VAL A C 1
ATOM 1808 O O . VAL A 1 236 ? -52.029 4.867 19.312 1.00 92.06 236 VAL A O 1
ATOM 1811 N N . ALA A 1 237 ? -49.895 5.500 19.050 1.00 90.00 237 ALA A N 1
ATOM 1812 C CA . ALA A 1 237 ? -49.409 4.152 18.747 1.00 90.00 237 ALA A CA 1
ATOM 1813 C C . ALA A 1 237 ? -49.628 3.166 19.916 1.00 90.00 237 ALA A C 1
ATOM 1815 O O . ALA A 1 237 ? -50.036 2.020 19.694 1.00 90.00 237 ALA A O 1
ATOM 1816 N N . LYS A 1 238 ? -49.453 3.614 21.168 1.00 92.25 238 LYS A N 1
ATOM 1817 C CA . LYS A 1 238 ? -49.769 2.833 22.381 1.00 92.25 238 LYS A CA 1
ATOM 1818 C C . LYS A 1 238 ? -51.246 2.463 22.465 1.00 92.25 238 LYS A C 1
ATOM 1820 O O . LYS A 1 238 ? -51.564 1.307 22.754 1.00 92.25 238 LYS A O 1
ATOM 1825 N N . ASN A 1 239 ? -52.142 3.398 22.155 1.00 92.25 239 ASN A N 1
ATOM 1826 C CA . ASN A 1 239 ? -53.577 3.125 22.104 1.00 92.25 239 ASN A CA 1
ATOM 1827 C C . ASN A 1 239 ? -53.926 2.107 21.001 1.00 92.25 239 ASN A C 1
ATOM 1829 O O . ASN A 1 239 ? -54.632 1.141 21.277 1.00 92.25 239 ASN A O 1
ATOM 1833 N N . VAL A 1 240 ? -53.337 2.198 19.801 1.00 91.62 240 VAL A N 1
ATOM 1834 C CA . VAL A 1 240 ? -53.549 1.193 18.734 1.00 91.62 240 VAL A CA 1
ATOM 1835 C C . VAL A 1 240 ? -53.080 -0.213 19.151 1.00 91.62 240 VAL A C 1
ATOM 1837 O O . VAL A 1 240 ? -53.750 -1.207 18.849 1.00 91.62 240 VAL A O 1
ATOM 1840 N N . VAL A 1 241 ? -51.958 -0.330 19.871 1.00 93.25 241 VAL A N 1
ATOM 1841 C CA . VAL A 1 241 ? -51.488 -1.616 20.427 1.00 93.25 241 VAL A CA 1
ATOM 1842 C C . VAL A 1 241 ? -52.444 -2.152 21.498 1.00 93.25 241 VAL A C 1
ATOM 1844 O O . VAL A 1 241 ? -52.722 -3.356 21.516 1.00 93.25 241 VAL A O 1
ATOM 1847 N N . LYS A 1 242 ? -52.979 -1.279 22.360 1.00 94.06 242 LYS A N 1
ATOM 1848 C CA . LYS A 1 242 ? -53.984 -1.622 23.377 1.00 94.06 242 LYS A CA 1
ATOM 1849 C C . LYS A 1 242 ? -55.273 -2.138 22.732 1.00 94.06 242 LYS A C 1
ATOM 1851 O O . LYS A 1 242 ? -55.689 -3.253 23.040 1.00 94.06 242 LYS A O 1
ATOM 1856 N N . ASP A 1 243 ? -55.836 -1.401 21.779 1.00 93.38 243 ASP A N 1
ATOM 1857 C CA . ASP A 1 243 ? -57.102 -1.729 21.116 1.00 93.38 243 ASP A CA 1
ATOM 1858 C C . ASP A 1 243 ? -57.020 -3.056 20.342 1.00 93.38 243 ASP A C 1
ATOM 1860 O O . ASP A 1 243 ? -57.884 -3.928 20.484 1.00 93.38 243 ASP A O 1
ATOM 1864 N N . LYS A 1 244 ? -55.934 -3.288 19.585 1.00 92.62 244 LYS A N 1
ATOM 1865 C CA . LYS A 1 244 ? -55.697 -4.599 18.948 1.00 92.62 244 LYS A CA 1
ATOM 1866 C C . LYS A 1 244 ? -55.487 -5.716 19.982 1.00 92.62 244 LYS A C 1
ATOM 1868 O O . LYS A 1 244 ? -55.872 -6.860 19.732 1.00 92.62 244 LYS A O 1
ATOM 1873 N N . GLY A 1 245 ? -54.919 -5.404 21.148 1.00 93.25 245 GLY A N 1
ATOM 1874 C CA . GLY A 1 245 ? -54.800 -6.325 22.280 1.00 93.25 245 GLY A CA 1
ATOM 1875 C C . GLY A 1 245 ? -56.160 -6.744 22.845 1.00 93.25 245 GLY A C 1
ATOM 1876 O O . GLY A 1 245 ? -56.402 -7.937 23.045 1.00 93.25 245 GLY A O 1
ATOM 1877 N N . GLU A 1 246 ? -57.070 -5.788 23.026 1.00 93.00 246 GLU A N 1
ATOM 1878 C CA . GLU A 1 246 ? -58.444 -6.023 23.485 1.00 93.00 246 GLU A CA 1
ATOM 1879 C C . GLU A 1 246 ? -59.255 -6.841 22.464 1.00 93.00 246 GLU A C 1
ATOM 1881 O O . GLU A 1 246 ? -59.953 -7.781 22.850 1.00 93.00 246 GLU A O 1
ATOM 1886 N N . ILE A 1 247 ? -59.084 -6.594 21.158 1.00 90.50 247 ILE A N 1
ATOM 1887 C CA . ILE A 1 247 ? -59.674 -7.420 20.086 1.00 90.50 247 ILE A CA 1
ATOM 1888 C C . ILE A 1 247 ? -59.184 -8.877 20.167 1.00 90.50 247 ILE A C 1
ATOM 1890 O O . ILE A 1 247 ? -59.994 -9.806 20.113 1.00 90.50 247 ILE A O 1
ATOM 1894 N N . VAL A 1 248 ? -57.877 -9.106 20.352 1.00 90.69 248 VAL A N 1
ATOM 1895 C CA . VAL A 1 248 ? -57.312 -10.461 20.520 1.00 90.69 248 VAL A CA 1
ATOM 1896 C C . VAL A 1 248 ? -57.819 -11.136 21.801 1.00 90.69 248 VAL A C 1
ATOM 1898 O O . VAL A 1 248 ? -58.071 -12.344 21.791 1.00 90.69 248 VAL A O 1
ATOM 1901 N N . ALA A 1 249 ? -57.986 -10.393 22.898 1.00 91.75 249 ALA A N 1
ATOM 1902 C CA . ALA A 1 249 ? -58.552 -10.918 24.140 1.00 91.75 249 ALA A CA 1
ATOM 1903 C C . ALA A 1 249 ? -60.027 -11.317 23.964 1.00 91.75 249 ALA A C 1
ATOM 1905 O O . ALA A 1 249 ? -60.416 -12.425 24.342 1.00 91.75 249 ALA A O 1
ATOM 1906 N N . LYS A 1 250 ? -60.827 -10.463 23.315 1.00 91.38 250 LYS A N 1
ATOM 1907 C CA . LYS A 1 250 ? -62.245 -10.710 23.046 1.00 91.38 250 LYS A CA 1
ATOM 1908 C C . LYS A 1 250 ? -62.462 -11.920 22.136 1.00 91.38 250 LYS A C 1
ATOM 1910 O O . LYS A 1 250 ? -63.209 -12.818 22.504 1.00 91.38 250 LYS A O 1
ATOM 1915 N N . LEU A 1 251 ? -61.736 -12.026 21.020 1.00 90.38 251 LEU A N 1
ATOM 1916 C CA . LEU A 1 251 ? -61.831 -13.183 20.113 1.00 90.38 251 LEU A CA 1
ATOM 1917 C C . LEU A 1 251 ? -61.471 -14.517 20.798 1.00 90.38 251 LEU A C 1
ATOM 1919 O O . LEU A 1 251 ? -62.018 -15.560 20.439 1.00 90.38 251 LEU A O 1
ATOM 1923 N N . LYS A 1 252 ? -60.581 -14.499 21.802 1.00 87.75 252 LYS A N 1
ATOM 1924 C CA . LYS A 1 252 ? -60.279 -15.674 22.638 1.00 87.75 252 LYS A CA 1
ATOM 1925 C C . LYS A 1 252 ? -61.411 -15.996 23.621 1.00 87.75 252 LYS A C 1
ATOM 1927 O O . LYS A 1 252 ? -61.740 -17.169 23.777 1.00 87.75 252 LYS A O 1
ATOM 1932 N N . ALA A 1 253 ? -62.010 -14.986 24.256 1.00 89.31 253 ALA A N 1
ATOM 1933 C CA . ALA A 1 253 ? -63.145 -15.158 25.169 1.00 89.31 253 ALA A CA 1
ATOM 1934 C C . ALA A 1 253 ? -64.400 -15.681 24.443 1.00 89.31 253 ALA A C 1
ATOM 1936 O O . ALA A 1 253 ? -65.014 -16.649 24.892 1.00 89.31 253 ALA A O 1
ATOM 1937 N N . ASP A 1 254 ? -64.697 -15.122 23.267 1.00 91.38 254 ASP A N 1
ATOM 1938 C CA . ASP A 1 254 ? -65.817 -15.492 22.391 1.00 91.38 254 ASP A CA 1
ATOM 1939 C C . ASP A 1 254 ? -65.612 -16.859 21.690 1.00 91.38 254 ASP A C 1
ATOM 1941 O O . ASP A 1 254 ? -66.464 -17.301 20.920 1.00 91.38 254 ASP A O 1
ATOM 1945 N N . LYS A 1 255 ? -64.484 -17.548 21.946 1.00 88.00 255 LYS A N 1
ATOM 1946 C CA . LYS A 1 255 ? -64.083 -18.833 21.332 1.00 88.00 255 LYS A CA 1
ATOM 1947 C C . LYS A 1 255 ? -64.100 -18.806 19.795 1.00 88.00 255 LYS A C 1
ATOM 1949 O O . LYS A 1 255 ? -64.481 -19.786 19.152 1.00 88.00 255 LYS A O 1
ATOM 1954 N N . ALA A 1 256 ? -63.675 -17.689 19.204 1.00 84.00 256 ALA A N 1
ATOM 1955 C CA . ALA A 1 256 ? -63.648 -17.510 17.758 1.00 84.00 256 ALA A CA 1
ATOM 1956 C C . ALA A 1 256 ? -62.753 -18.550 17.054 1.00 84.00 256 ALA A C 1
ATOM 1958 O O . ALA A 1 256 ? -61.791 -19.076 17.618 1.00 84.00 256 ALA A O 1
ATOM 1959 N N . GLY A 1 257 ? -63.056 -18.835 15.783 1.00 85.06 257 GLY A N 1
ATOM 1960 C CA . GLY A 1 257 ? -62.312 -19.815 14.992 1.00 85.06 257 GLY A CA 1
ATOM 1961 C C . GLY A 1 257 ? -60.814 -19.493 14.908 1.00 85.06 257 GLY A C 1
ATOM 1962 O O . GLY A 1 257 ? -60.427 -18.342 14.698 1.00 85.06 257 GLY A O 1
ATOM 1963 N N . LYS A 1 258 ? -59.968 -20.529 15.019 1.00 84.00 258 LYS A N 1
ATOM 1964 C CA . LYS A 1 258 ? -58.495 -20.419 15.045 1.00 84.00 258 LYS A CA 1
ATOM 1965 C C . LYS A 1 258 ? -57.906 -19.458 13.985 1.00 84.00 258 LYS A C 1
ATOM 1967 O O . LYS A 1 258 ? -57.062 -18.655 14.378 1.00 84.00 258 LYS A O 1
ATOM 1972 N N . PRO A 1 259 ? -58.357 -19.439 12.707 1.00 87.19 259 PRO A N 1
ATOM 1973 C CA . PRO A 1 259 ? -57.843 -18.492 11.711 1.00 87.19 259 PRO A CA 1
ATOM 1974 C C . PRO A 1 259 ? -58.064 -17.013 12.070 1.00 87.19 259 PRO A C 1
ATOM 1976 O O . PRO A 1 259 ? -57.170 -16.199 11.854 1.00 87.19 259 PRO A O 1
ATOM 1979 N N . ALA A 1 260 ? -59.211 -16.661 12.662 1.00 83.12 260 ALA A N 1
ATOM 1980 C CA . ALA A 1 260 ? -59.526 -15.282 13.044 1.00 83.12 260 ALA A CA 1
ATOM 1981 C C . ALA A 1 260 ? -58.651 -14.800 14.213 1.00 83.12 260 ALA A C 1
ATOM 1983 O O . ALA A 1 260 ? -58.154 -13.674 14.195 1.00 83.12 260 ALA A O 1
ATOM 1984 N N . ILE A 1 261 ? -58.393 -15.674 15.194 1.00 85.81 261 ILE A N 1
ATOM 1985 C CA . ILE A 1 261 ? -57.465 -15.383 16.297 1.00 85.81 261 ILE A CA 1
ATOM 1986 C C . ILE A 1 261 ? -56.035 -15.215 15.758 1.00 85.81 261 ILE A C 1
ATOM 1988 O O . ILE A 1 261 ? -55.349 -14.274 16.148 1.00 85.81 261 ILE A O 1
ATOM 1992 N N . THR A 1 262 ? -55.588 -16.075 14.834 1.00 88.56 262 THR A N 1
ATOM 1993 C CA . THR A 1 262 ? -54.267 -15.945 14.195 1.00 88.56 262 THR A CA 1
ATOM 1994 C C . THR A 1 262 ? -54.129 -14.628 13.424 1.00 88.56 262 THR A C 1
ATOM 1996 O O . THR A 1 262 ? -53.133 -13.933 13.611 1.00 88.56 262 THR A O 1
ATOM 1999 N N . ALA A 1 263 ? -55.129 -14.236 12.627 1.00 89.94 263 ALA A N 1
ATOM 2000 C CA . ALA A 1 263 ? -55.114 -12.968 11.895 1.00 89.94 263 ALA A CA 1
ATOM 2001 C C . ALA A 1 263 ? -55.029 -11.749 12.835 1.00 89.94 263 ALA A C 1
ATOM 2003 O O . ALA A 1 263 ? -54.196 -10.866 12.631 1.00 89.94 263 ALA A O 1
ATOM 2004 N N . ALA A 1 264 ? -55.820 -11.731 13.913 1.00 88.25 264 ALA A N 1
ATOM 2005 C CA . ALA A 1 264 ? -55.780 -10.656 14.904 1.00 88.25 264 ALA A CA 1
ATOM 2006 C C . ALA A 1 264 ? -54.435 -10.584 15.660 1.00 88.25 264 ALA A C 1
ATOM 2008 O O . ALA A 1 264 ? -53.957 -9.493 15.964 1.00 88.25 264 ALA A O 1
ATOM 2009 N N . VAL A 1 265 ? -53.785 -11.727 15.923 1.00 90.56 265 VAL A N 1
ATOM 2010 C CA . VAL A 1 265 ? -52.442 -11.770 16.534 1.00 90.56 265 VAL A CA 1
ATOM 2011 C C . VAL A 1 265 ? -51.364 -11.233 15.586 1.00 90.56 265 VAL A C 1
ATOM 2013 O O . VAL A 1 265 ? -50.495 -10.492 16.038 1.00 90.56 265 VAL A O 1
ATOM 2016 N N . VAL A 1 266 ? -51.433 -11.531 14.282 1.00 92.44 266 VAL A N 1
ATOM 2017 C CA . VAL A 1 266 ? -50.532 -10.923 13.281 1.00 92.44 266 VAL A CA 1
ATOM 2018 C C . VAL A 1 266 ? -50.695 -9.401 13.265 1.00 92.44 266 VAL A C 1
ATOM 2020 O O . VAL A 1 266 ? -49.705 -8.674 13.302 1.00 92.44 266 VAL A O 1
ATOM 2023 N N . GLU A 1 267 ? -51.932 -8.905 13.285 1.00 91.88 267 GLU A N 1
ATOM 2024 C CA . GLU A 1 267 ? -52.209 -7.467 13.296 1.00 91.88 267 GLU A CA 1
ATOM 2025 C C . GLU A 1 267 ? -51.776 -6.755 14.587 1.00 91.88 267 GLU A C 1
ATOM 2027 O O . GLU A 1 267 ? -51.318 -5.609 14.527 1.00 91.88 267 GLU A O 1
ATOM 2032 N N . LEU A 1 268 ? -51.871 -7.423 15.741 1.00 93.00 268 LEU A N 1
ATOM 2033 C CA . LEU A 1 268 ? -51.313 -6.942 17.008 1.00 93.00 268 LEU A CA 1
ATOM 2034 C C . LEU A 1 268 ? -49.778 -6.906 16.974 1.00 93.00 268 LEU A C 1
ATOM 2036 O O . LEU A 1 268 ? -49.185 -5.933 17.432 1.00 93.00 268 LEU A O 1
ATOM 2040 N N . ASN A 1 269 ? -49.130 -7.932 16.418 1.00 91.62 269 ASN A N 1
ATOM 2041 C CA . ASN A 1 269 ? -47.671 -7.982 16.322 1.00 91.62 269 ASN A CA 1
ATOM 2042 C C . ASN A 1 269 ? -47.129 -6.868 15.413 1.00 91.62 269 ASN A C 1
ATOM 2044 O O . ASN A 1 269 ? -46.215 -6.165 15.832 1.00 91.62 269 ASN A O 1
ATOM 2048 N N . LYS A 1 270 ? -47.756 -6.619 14.252 1.00 92.12 270 LYS A N 1
ATOM 2049 C CA . LYS A 1 270 ? -47.432 -5.455 13.404 1.00 92.12 270 LYS A CA 1
ATOM 2050 C C . LYS A 1 270 ? -47.535 -4.137 14.172 1.00 92.12 270 LYS A C 1
ATOM 2052 O O . LYS A 1 270 ? -46.629 -3.321 14.100 1.00 92.12 270 LYS A O 1
ATOM 2057 N N . ALA A 1 271 ? -48.616 -3.931 14.932 1.00 90.06 271 ALA A N 1
ATOM 2058 C CA . ALA A 1 271 ? -48.794 -2.699 15.705 1.00 90.06 271 ALA A CA 1
ATOM 2059 C C . ALA A 1 271 ? -47.728 -2.535 16.803 1.00 90.06 271 ALA A C 1
ATOM 2061 O O . ALA A 1 271 ? -47.256 -1.425 17.026 1.00 90.06 271 ALA A O 1
ATOM 2062 N N . LYS A 1 272 ? -47.310 -3.629 17.456 1.00 91.38 272 LYS A N 1
ATOM 2063 C CA . LYS A 1 272 ? -46.196 -3.615 18.418 1.00 91.38 272 LYS A CA 1
ATOM 2064 C C . LYS A 1 272 ? -44.859 -3.287 17.760 1.00 91.38 272 LYS A C 1
ATOM 2066 O O . LYS A 1 272 ? -44.085 -2.532 18.329 1.00 91.38 272 LYS A O 1
ATOM 2071 N N . GLU A 1 273 ? -44.601 -3.826 16.572 1.00 90.12 273 GLU A N 1
ATOM 2072 C CA . GLU A 1 273 ? -43.402 -3.519 15.788 1.00 90.12 273 GLU A CA 1
ATOM 2073 C C . GLU A 1 273 ? -43.385 -2.047 15.344 1.00 90.12 273 GLU A C 1
ATOM 2075 O O . GLU A 1 273 ? -42.363 -1.376 15.469 1.00 90.12 273 GLU A O 1
ATOM 2080 N N . SER A 1 274 ? -44.532 -1.514 14.900 1.00 87.62 274 SER A N 1
ATOM 2081 C CA . SER A 1 274 ? -44.693 -0.084 14.610 1.00 87.62 274 SER A CA 1
ATOM 2082 C C . SER A 1 274 ? -44.465 0.782 15.848 1.00 87.62 274 SER A C 1
ATOM 2084 O O . SER A 1 274 ? -43.782 1.793 15.740 1.00 87.62 274 SER A O 1
ATOM 2086 N N . LEU A 1 275 ? -44.987 0.385 17.016 1.00 89.81 275 LEU A N 1
ATOM 2087 C CA . LEU A 1 275 ? -44.749 1.097 18.273 1.00 89.81 275 LEU A CA 1
ATOM 2088 C C . LEU A 1 275 ? -43.266 1.064 18.670 1.00 89.81 275 LEU A C 1
ATOM 2090 O O . LEU A 1 275 ? -42.732 2.122 18.969 1.00 89.81 275 LEU A O 1
ATOM 2094 N N . SER A 1 276 ? -42.593 -0.093 18.605 1.00 87.31 276 SER A N 1
ATOM 2095 C CA . SER A 1 276 ? -41.155 -0.213 18.913 1.00 87.31 276 SER A CA 1
ATOM 2096 C C . SER A 1 276 ? -40.339 0.761 18.064 1.00 87.31 276 SER A C 1
ATOM 2098 O O . SER A 1 276 ? -39.655 1.623 18.602 1.00 87.31 276 SER A O 1
ATOM 2100 N N . LYS A 1 277 ? -40.537 0.736 16.739 1.00 85.50 277 LYS A N 1
ATOM 2101 C CA . LYS A 1 277 ? -39.862 1.637 15.790 1.00 85.50 277 LYS A CA 1
ATOM 2102 C C . LYS A 1 277 ? -40.171 3.118 16.039 1.00 85.50 277 LYS A C 1
ATOM 2104 O O . LYS A 1 277 ? -39.335 3.980 15.770 1.00 85.50 277 LYS A O 1
ATOM 2109 N N . LEU A 1 278 ? -41.364 3.435 16.546 1.00 86.00 278 LEU A N 1
ATOM 2110 C CA . LEU A 1 278 ? -41.754 4.804 16.880 1.00 86.00 278 LEU A CA 1
ATOM 2111 C C . LEU A 1 278 ? -41.154 5.264 18.222 1.00 86.00 278 LEU A C 1
ATOM 2113 O O . LEU A 1 278 ? -40.702 6.400 18.321 1.00 86.00 278 LEU A O 1
ATOM 2117 N N . GLU A 1 279 ? -41.082 4.389 19.229 1.00 85.00 279 GLU A N 1
ATOM 2118 C CA . GLU A 1 279 ? -40.408 4.656 20.508 1.00 85.00 279 GLU A CA 1
ATOM 2119 C C . GLU A 1 279 ? -38.880 4.711 20.353 1.00 85.00 279 GLU A C 1
ATOM 2121 O O . GLU A 1 279 ? -38.233 5.545 20.982 1.00 85.00 279 GLU A O 1
ATOM 2126 N N . GLU A 1 280 ? -38.292 3.900 19.475 1.00 83.31 280 GLU A N 1
ATOM 2127 C CA . GLU A 1 280 ? -36.883 3.985 19.074 1.00 83.31 280 GLU A CA 1
ATOM 2128 C C . GLU A 1 280 ? -36.583 5.372 18.478 1.00 83.31 280 GLU A C 1
ATOM 2130 O O . GLU A 1 280 ? -35.725 6.088 18.997 1.00 83.31 280 GLU A O 1
ATOM 2135 N N . ARG A 1 281 ? -37.359 5.816 17.475 1.00 82.25 281 ARG A N 1
ATOM 2136 C CA . ARG A 1 281 ? -37.215 7.159 16.878 1.00 82.25 281 ARG A CA 1
ATOM 2137 C C . ARG A 1 281 ? -37.551 8.312 17.830 1.00 82.25 281 ARG A C 1
ATOM 2139 O O . ARG A 1 281 ? -36.998 9.393 17.676 1.00 82.25 281 ARG A O 1
ATOM 2146 N N . PHE A 1 282 ? -38.425 8.107 18.816 1.00 84.19 282 PHE A N 1
ATOM 2147 C CA . PHE A 1 282 ? -38.691 9.094 19.872 1.00 84.19 282 PHE A CA 1
ATOM 2148 C C . PHE A 1 282 ? -37.489 9.276 20.814 1.00 84.19 282 PHE A C 1
ATOM 2150 O O . PHE A 1 282 ? -37.232 10.377 21.297 1.00 84.19 282 PHE A O 1
ATOM 2157 N N . ASN A 1 283 ? -36.748 8.197 21.086 1.00 81.56 283 ASN A N 1
ATOM 2158 C CA . ASN A 1 283 ? -35.604 8.214 21.998 1.00 81.56 283 ASN A CA 1
ATOM 2159 C C . ASN A 1 283 ? -34.276 8.620 21.329 1.00 81.56 283 ASN A C 1
ATOM 2161 O O . ASN A 1 283 ? -33.319 8.919 22.050 1.00 81.56 283 ASN A O 1
ATOM 2165 N N . GLN A 1 284 ? -34.210 8.664 19.991 1.00 81.31 284 GLN A N 1
ATOM 2166 C CA . GLN A 1 284 ? -33.070 9.204 19.240 1.00 81.31 284 GLN A CA 1
ATOM 2167 C C . GLN A 1 284 ? -32.776 10.659 19.644 1.00 81.31 284 GLN A C 1
ATOM 2169 O O . GLN A 1 284 ? -33.673 11.497 19.738 1.00 81.31 284 GLN A O 1
ATOM 2174 N N . LYS A 1 285 ? -31.495 10.973 19.869 1.00 78.62 285 LYS A N 1
ATOM 2175 C CA . LYS A 1 285 ? -31.014 12.310 20.248 1.00 78.62 285 LYS A CA 1
ATOM 2176 C C . LYS A 1 285 ? -29.782 12.672 19.413 1.00 78.62 285 LYS A C 1
ATOM 2178 O O . LYS A 1 285 ? -28.969 11.786 19.172 1.00 78.62 285 LYS A O 1
ATOM 2183 N N . PRO A 1 286 ? -29.630 13.936 18.985 1.00 80.19 286 PRO A N 1
ATOM 2184 C CA . PRO A 1 286 ? -28.449 14.386 18.253 1.00 80.19 286 PRO A CA 1
ATOM 2185 C C . PRO A 1 286 ? -27.199 14.427 19.146 1.00 80.19 286 PRO A C 1
ATOM 2187 O O . PRO A 1 286 ? -27.298 14.631 20.360 1.00 80.19 286 PRO A O 1
ATOM 2190 N N . GLY A 1 287 ? -26.024 14.310 18.524 1.00 81.81 287 GLY A N 1
ATOM 2191 C CA . GLY A 1 287 ? -24.726 14.271 19.200 1.00 81.81 287 GLY A CA 1
ATOM 2192 C C . GLY A 1 287 ? -24.305 12.873 19.674 1.00 81.81 287 GLY A C 1
ATOM 2193 O O . GLY A 1 287 ? -25.048 11.902 19.561 1.00 81.81 287 GLY A O 1
ATOM 2194 N N . ILE A 1 288 ? -23.076 12.773 20.193 1.00 86.19 288 ILE A N 1
ATOM 2195 C CA . ILE A 1 288 ? -22.485 11.502 20.644 1.00 86.19 288 ILE A CA 1
ATOM 2196 C C . ILE A 1 288 ? -23.302 10.902 21.807 1.00 86.19 288 ILE A C 1
ATOM 2198 O O . ILE A 1 288 ? -23.580 11.621 22.776 1.00 86.19 288 ILE A O 1
ATOM 2202 N N . PRO A 1 289 ? -23.632 9.594 21.768 1.00 86.69 289 PRO A N 1
ATOM 2203 C CA . PRO A 1 289 ? -24.276 8.891 22.871 1.00 86.69 289 PRO A CA 1
ATOM 2204 C C . PRO A 1 289 ? -23.572 9.099 24.218 1.00 86.69 289 PRO A C 1
ATOM 2206 O O . PRO A 1 289 ? -22.361 8.907 24.348 1.00 86.69 289 PRO A O 1
ATOM 2209 N N . LYS A 1 290 ? -24.347 9.462 25.247 1.00 84.88 290 LYS A N 1
ATOM 2210 C CA . LYS A 1 290 ? -23.854 9.619 26.621 1.00 84.88 290 LYS A CA 1
ATOM 2211 C C . LYS A 1 290 ? -24.636 8.769 27.623 1.00 84.88 290 LYS A C 1
ATOM 2213 O O . LYS A 1 290 ? -25.864 8.702 27.577 1.00 84.88 290 LYS A O 1
ATOM 2218 N N . LYS A 1 291 ? -23.907 8.193 28.578 1.00 83.69 291 LYS A N 1
ATOM 2219 C CA . LYS A 1 291 ? -24.393 7.362 29.685 1.00 83.69 291 LYS A CA 1
ATOM 2220 C C . LYS A 1 291 ? -23.731 7.818 30.980 1.00 83.69 291 LYS A C 1
ATOM 2222 O O . LYS A 1 291 ? -22.523 8.036 31.023 1.00 83.69 291 LYS A O 1
ATOM 2227 N N . ASP A 1 292 ? -24.538 8.047 32.014 1.00 82.50 292 ASP A N 1
ATOM 2228 C CA . ASP A 1 292 ? -24.097 8.579 33.314 1.00 82.50 292 ASP A CA 1
ATOM 2229 C C . ASP A 1 292 ? -23.211 9.848 33.198 1.00 82.50 292 ASP A C 1
ATOM 2231 O O . ASP A 1 292 ? -22.270 10.063 33.960 1.00 82.50 292 ASP A O 1
ATOM 2235 N N . GLY A 1 293 ? -23.504 10.690 32.195 1.00 76.44 293 GLY A N 1
ATOM 2236 C CA . GLY A 1 293 ? -22.789 11.937 31.869 1.00 76.44 293 GLY A CA 1
ATOM 2237 C C . GLY A 1 293 ? -21.535 11.785 30.990 1.00 76.44 293 GLY A C 1
ATOM 2238 O O . GLY A 1 293 ? -21.084 12.770 30.397 1.00 76.44 293 GLY A O 1
ATOM 2239 N N . LYS A 1 294 ? -21.004 10.566 30.852 1.00 82.81 294 LYS A N 1
ATOM 2240 C CA . LYS A 1 294 ? -19.816 10.225 30.047 1.00 82.81 294 LYS A CA 1
ATOM 2241 C C . LYS A 1 294 ? -20.209 9.732 28.655 1.00 82.81 294 LYS A C 1
ATOM 2243 O O . LYS A 1 294 ? -21.378 9.448 28.424 1.00 82.81 294 LYS A O 1
ATOM 2248 N N . ILE A 1 295 ? -19.247 9.623 27.740 1.00 87.19 295 ILE A N 1
ATOM 2249 C CA . ILE A 1 295 ? -19.449 8.992 26.425 1.00 87.19 295 ILE A CA 1
ATOM 2250 C C . ILE A 1 295 ? -19.792 7.508 26.620 1.00 87.19 295 ILE A C 1
ATOM 2252 O O . ILE A 1 295 ? -19.132 6.808 27.391 1.00 87.19 295 ILE A O 1
ATOM 2256 N N . ASP A 1 296 ? -20.837 7.027 25.944 1.00 89.25 296 ASP A N 1
ATOM 2257 C CA . ASP A 1 296 ? -21.240 5.619 25.991 1.00 89.25 296 ASP A CA 1
ATOM 2258 C C . ASP A 1 296 ? -20.515 4.812 24.910 1.00 89.25 296 ASP A C 1
ATOM 2260 O O . ASP A 1 296 ? -21.095 4.437 23.894 1.00 89.25 296 ASP A O 1
ATOM 2264 N N . TYR A 1 297 ? -19.234 4.509 25.145 1.00 89.06 297 TYR A N 1
ATOM 2265 C CA . TYR A 1 297 ? -18.440 3.652 24.254 1.00 89.06 297 TYR A CA 1
ATOM 2266 C C . TYR A 1 297 ? -19.040 2.243 24.056 1.00 89.06 297 TYR A C 1
ATOM 2268 O O . TYR A 1 297 ? -18.615 1.526 23.157 1.00 89.06 297 TYR A O 1
ATOM 2276 N N . GLY A 1 298 ? -20.054 1.841 24.838 1.00 87.06 298 GLY A N 1
ATOM 2277 C CA . GLY A 1 298 ? -20.862 0.645 24.567 1.00 87.06 298 GLY A CA 1
ATOM 2278 C C . GLY A 1 298 ? -21.712 0.730 23.288 1.00 87.06 298 GLY A C 1
ATOM 2279 O O . GLY A 1 298 ? -22.291 -0.279 22.891 1.00 87.06 298 GLY A O 1
ATOM 2280 N N . GLN A 1 299 ? -21.780 1.910 22.661 1.00 87.12 299 GLN A N 1
ATOM 2281 C CA . GLN A 1 299 ? -22.395 2.175 21.355 1.00 87.12 299 GLN A CA 1
ATOM 2282 C C . GLN A 1 299 ? -21.354 2.480 20.256 1.00 87.12 299 GLN A C 1
ATOM 2284 O O . GLN A 1 299 ? -21.742 2.762 19.130 1.00 87.12 299 GLN A O 1
ATOM 2289 N N . ASP A 1 300 ? -20.051 2.419 20.566 1.00 90.06 300 ASP A N 1
ATOM 2290 C CA . ASP A 1 300 ? -18.966 2.455 19.572 1.00 90.06 300 ASP A CA 1
ATOM 2291 C C . ASP A 1 300 ? -18.751 1.046 18.986 1.00 90.06 300 ASP A C 1
ATOM 2293 O O . ASP A 1 300 ? -19.114 0.048 19.615 1.00 90.06 300 ASP A O 1
ATOM 2297 N N . PHE A 1 301 ? -18.116 0.936 17.819 1.00 88.00 301 PHE A N 1
ATOM 2298 C CA . PHE A 1 301 ? -18.001 -0.313 17.044 1.00 88.00 301 PHE A CA 1
ATOM 2299 C C . PHE A 1 301 ? -17.422 -1.511 17.833 1.00 88.00 301 PHE A C 1
ATOM 2301 O O . PHE A 1 301 ? -17.869 -2.651 17.693 1.00 88.00 301 PHE A O 1
ATOM 2308 N N . PHE A 1 302 ? -16.450 -1.266 18.719 1.00 85.88 302 PHE A N 1
ATOM 2309 C CA . PHE A 1 302 ? -15.828 -2.300 19.565 1.00 85.88 302 PHE A CA 1
ATOM 2310 C C . PHE A 1 302 ? -16.491 -2.458 20.954 1.00 85.88 302 PHE A C 1
ATOM 2312 O O . PHE A 1 302 ? -15.971 -3.171 21.822 1.00 85.88 302 PHE A O 1
ATOM 2319 N N . ALA A 1 303 ? -17.616 -1.771 21.191 1.00 87.19 303 ALA A N 1
ATOM 2320 C CA . ALA A 1 303 ? -18.318 -1.645 22.473 1.00 87.19 303 ALA A CA 1
ATOM 2321 C C . ALA A 1 303 ? -17.417 -1.203 23.653 1.00 87.19 303 ALA A C 1
ATOM 2323 O O . ALA A 1 303 ? -17.677 -1.532 24.816 1.00 87.19 303 ALA A O 1
ATOM 2324 N N . ARG A 1 304 ? -16.316 -0.502 23.345 1.00 87.25 304 ARG A N 1
ATOM 2325 C CA . ARG A 1 304 ? -15.331 0.089 24.264 1.00 87.25 304 ARG A CA 1
ATOM 2326 C C . ARG A 1 304 ? -14.458 1.094 23.513 1.00 87.25 304 ARG A C 1
ATOM 2328 O O . ARG A 1 304 ? -14.400 1.066 22.288 1.00 87.25 304 ARG A O 1
ATOM 2335 N N . GLN A 1 305 ? -13.732 1.917 24.263 1.00 89.12 305 GLN A N 1
ATOM 2336 C CA . GLN A 1 305 ? -12.726 2.826 23.722 1.00 89.12 305 GLN A CA 1
ATOM 2337 C C . GLN A 1 305 ? -11.592 2.040 23.030 1.00 89.12 305 GLN A C 1
ATOM 2339 O O . GLN A 1 305 ? -11.050 1.097 23.614 1.00 89.12 305 GLN A O 1
ATOM 2344 N N . ALA A 1 306 ? -11.250 2.425 21.798 1.00 90.56 306 ALA A N 1
ATOM 2345 C CA . ALA A 1 306 ? -10.173 1.839 20.997 1.00 90.56 306 ALA A CA 1
ATOM 2346 C C . ALA A 1 306 ? -9.186 2.913 20.501 1.00 90.56 306 ALA A C 1
ATOM 2348 O O . ALA A 1 306 ? -9.552 4.076 20.339 1.00 90.56 306 ALA A O 1
ATOM 2349 N N . PHE A 1 307 ? -7.938 2.523 20.256 1.00 92.06 307 PHE A N 1
ATOM 2350 C CA . PHE A 1 307 ? -6.833 3.415 19.900 1.00 92.06 307 PHE A CA 1
ATOM 2351 C C . PHE A 1 307 ? -5.962 2.823 18.789 1.00 92.06 307 PHE A C 1
ATOM 2353 O O . PHE A 1 307 ? -6.033 1.624 18.519 1.00 92.06 307 PHE A O 1
ATOM 2360 N N . LEU A 1 308 ? -5.098 3.642 18.189 1.00 92.06 308 LEU A N 1
ATOM 2361 C CA . LEU A 1 308 ? -3.995 3.156 17.351 1.00 92.06 308 LEU A CA 1
ATOM 2362 C C . LEU A 1 308 ? -2.785 2.783 18.207 1.00 92.06 308 LEU A C 1
ATOM 2364 O O . LEU A 1 308 ? -2.465 3.492 19.162 1.00 92.06 308 LEU A O 1
ATOM 2368 N N . THR A 1 309 ? -2.129 1.668 17.880 1.00 90.62 309 THR A N 1
ATOM 2369 C CA . THR A 1 309 ? -1.043 1.140 18.713 1.00 90.62 309 THR A CA 1
ATOM 2370 C C . THR A 1 309 ? 0.266 1.927 18.594 1.00 90.62 309 THR A C 1
ATOM 2372 O O . THR A 1 309 ? 0.667 2.369 17.515 1.00 90.62 309 THR A O 1
ATOM 2375 N N . VAL A 1 310 ? 0.955 2.057 19.729 1.00 88.38 310 VAL A N 1
ATOM 2376 C CA . VAL A 1 310 ? 2.293 2.662 19.842 1.00 88.38 310 VAL A CA 1
ATOM 2377 C C . VAL A 1 310 ? 3.415 1.665 19.515 1.00 88.38 310 VAL A C 1
ATOM 2379 O O . VAL A 1 310 ? 4.481 2.074 19.070 1.00 88.38 310 VAL A O 1
ATOM 2382 N N . SER A 1 311 ? 3.153 0.366 19.706 1.00 87.00 311 SER A N 1
ATOM 2383 C CA . SER A 1 311 ? 4.072 -0.769 19.531 1.00 87.00 311 SER A CA 1
ATOM 2384 C C . SER A 1 311 ? 3.264 -2.069 19.381 1.00 87.00 311 SER A C 1
ATOM 2386 O O . SER A 1 311 ? 2.136 -2.156 19.876 1.00 87.00 311 SER A O 1
ATOM 2388 N N . GLY A 1 312 ? 3.810 -3.079 18.700 1.00 87.19 312 GLY A N 1
ATOM 2389 C CA . GLY A 1 312 ? 3.270 -4.439 18.640 1.00 87.19 312 GLY A CA 1
ATOM 2390 C C . GLY A 1 312 ? 3.870 -5.409 19.668 1.00 87.19 312 GLY A C 1
ATOM 2391 O O . GLY A 1 312 ? 3.516 -6.592 19.648 1.00 87.19 312 GLY A O 1
ATOM 2392 N N . GLN A 1 313 ? 4.778 -4.951 20.542 1.00 84.31 313 GLN A N 1
ATOM 2393 C CA . GLN A 1 313 ? 5.621 -5.831 21.360 1.00 84.31 313 GLN A CA 1
ATOM 2394 C C . GLN A 1 313 ? 4.811 -6.768 22.269 1.00 84.31 313 GLN A C 1
ATOM 2396 O O . GLN A 1 313 ? 4.990 -7.981 22.211 1.00 84.31 313 GLN A O 1
ATOM 2401 N N . LEU A 1 314 ? 3.837 -6.247 23.026 1.00 82.94 314 LEU A N 1
ATOM 2402 C CA . LEU A 1 314 ? 3.015 -7.059 23.940 1.00 82.94 314 LEU A CA 1
ATOM 2403 C C . LEU A 1 314 ? 2.262 -8.203 23.238 1.00 82.94 314 LEU A C 1
ATOM 2405 O O . LEU A 1 314 ? 1.902 -9.199 23.866 1.00 82.94 314 LEU A O 1
ATOM 2409 N N . GLN A 1 315 ? 1.979 -8.059 21.943 1.00 82.75 315 GLN A N 1
ATOM 2410 C CA . GLN A 1 315 ? 1.338 -9.080 21.125 1.00 82.75 315 GLN A CA 1
ATOM 2411 C C . GLN A 1 315 ? 2.371 -10.050 20.537 1.00 82.75 315 GLN A C 1
ATOM 2413 O O . GLN A 1 315 ? 2.116 -11.257 20.511 1.00 82.75 315 GLN A O 1
ATOM 2418 N N . VAL A 1 316 ? 3.536 -9.553 20.111 1.00 83.94 316 VAL A N 1
ATOM 2419 C CA . VAL A 1 316 ? 4.607 -10.379 19.536 1.00 83.94 316 VAL A CA 1
ATOM 2420 C C . VAL A 1 316 ? 5.294 -11.260 20.596 1.00 83.94 316 VAL A C 1
ATOM 2422 O O . VAL A 1 316 ? 5.565 -12.424 20.306 1.00 83.94 316 VAL A O 1
ATOM 2425 N N . GLU A 1 317 ? 5.416 -10.797 21.851 1.00 79.62 317 GLU A N 1
ATOM 2426 C CA . GLU A 1 317 ? 5.837 -11.592 23.025 1.00 79.62 317 GLU A CA 1
ATOM 2427 C C . GLU A 1 317 ? 5.041 -12.909 23.130 1.00 79.62 317 GLU A C 1
ATOM 2429 O O . GLU A 1 317 ? 5.611 -13.994 23.267 1.00 79.62 317 GLU A O 1
ATOM 2434 N N . THR A 1 318 ? 3.710 -12.849 22.975 1.00 76.56 318 THR A N 1
ATOM 2435 C CA . THR A 1 318 ? 2.848 -14.048 23.051 1.00 76.56 318 THR A CA 1
ATOM 2436 C C . THR A 1 318 ? 3.082 -15.043 21.911 1.00 76.56 318 THR A C 1
ATOM 2438 O O . THR A 1 318 ? 2.826 -16.238 22.074 1.00 76.56 318 THR A O 1
ATOM 2441 N N . TYR A 1 319 ? 3.593 -14.569 20.770 1.00 77.31 319 TYR A N 1
ATOM 2442 C CA . TYR A 1 319 ? 3.942 -15.398 19.620 1.00 77.31 319 TYR A CA 1
ATOM 2443 C C . TYR A 1 319 ? 5.370 -15.951 19.714 1.00 77.31 319 TYR A C 1
ATOM 2445 O O . TYR A 1 319 ? 5.584 -17.092 19.305 1.00 77.31 319 TYR A O 1
ATOM 2453 N N . ALA A 1 320 ? 6.316 -15.234 20.331 1.00 80.69 320 ALA A N 1
ATOM 2454 C CA . ALA A 1 320 ? 7.655 -15.750 20.629 1.00 80.69 320 ALA A CA 1
ATOM 2455 C C . ALA A 1 320 ? 7.576 -17.010 21.512 1.00 80.69 320 ALA A C 1
ATOM 2457 O O . ALA A 1 320 ? 8.107 -18.061 21.150 1.00 80.69 320 ALA A O 1
ATOM 2458 N N . CYS A 1 321 ? 6.789 -16.972 22.596 1.00 75.06 321 CYS A N 1
ATOM 2459 C CA . CYS A 1 321 ? 6.528 -18.142 23.451 1.00 75.06 321 CYS A CA 1
ATOM 2460 C C . CYS A 1 321 ? 5.902 -19.344 22.705 1.00 75.06 321 CYS A C 1
ATOM 2462 O O . CYS A 1 321 ? 5.981 -20.478 23.183 1.00 75.06 321 CYS A O 1
ATOM 2464 N N . ALA A 1 322 ? 5.285 -19.119 21.539 1.00 67.19 322 ALA A N 1
ATOM 2465 C CA . ALA A 1 322 ? 4.640 -20.154 20.732 1.00 67.19 322 ALA A CA 1
ATOM 2466 C C . ALA A 1 322 ? 5.482 -20.664 19.548 1.00 67.19 322 ALA A C 1
ATOM 2468 O O . ALA A 1 322 ? 5.291 -21.803 19.114 1.00 67.19 322 ALA A O 1
ATOM 2469 N N . LEU A 1 323 ? 6.367 -19.825 19.002 1.00 72.88 323 LEU A N 1
ATOM 2470 C CA . LEU A 1 323 ? 7.051 -20.026 17.716 1.00 72.88 323 LEU A CA 1
ATOM 2471 C C . LEU A 1 323 ? 8.583 -19.879 17.794 1.00 72.88 323 LEU A C 1
ATOM 2473 O O . LEU A 1 323 ? 9.257 -19.996 16.775 1.00 72.88 323 LEU A O 1
ATOM 2477 N N . SER A 1 324 ? 9.136 -19.676 18.991 1.00 79.25 324 SER A N 1
ATOM 2478 C CA . SER A 1 324 ? 10.539 -19.334 19.257 1.00 79.25 324 SER A CA 1
ATOM 2479 C C . SER A 1 324 ? 10.920 -17.920 18.813 1.00 79.25 324 SER A C 1
ATOM 2481 O O . SER A 1 324 ? 10.955 -17.019 19.647 1.00 79.25 324 SER A O 1
ATOM 2483 N N . SER A 1 325 ? 11.202 -17.719 17.526 1.00 89.44 325 SER A N 1
ATOM 2484 C CA . SER A 1 325 ? 11.753 -16.465 16.996 1.00 89.44 325 SER A CA 1
ATOM 2485 C C . SER A 1 325 ? 10.747 -15.813 16.058 1.00 89.44 325 SER A C 1
ATOM 2487 O O . SER A 1 325 ? 10.296 -16.434 15.093 1.00 89.44 325 SER A O 1
ATOM 2489 N N . VAL A 1 326 ? 10.372 -14.568 16.338 1.00 91.38 326 VAL A N 1
ATOM 2490 C CA . VAL A 1 326 ? 9.333 -13.846 15.594 1.00 91.38 326 VAL A CA 1
ATOM 2491 C C . VAL A 1 326 ? 9.700 -12.381 15.408 1.00 91.38 326 VAL A C 1
ATOM 2493 O O . VAL A 1 326 ? 10.512 -11.835 16.150 1.00 91.38 326 VAL A O 1
ATOM 2496 N N . TYR A 1 327 ? 9.099 -11.732 14.418 1.00 96.25 327 TYR A N 1
ATOM 2497 C CA . TYR A 1 327 ? 9.201 -10.285 14.246 1.00 96.25 327 TYR A CA 1
ATOM 2498 C C . TYR A 1 327 ? 7.898 -9.707 13.707 1.00 96.25 327 TYR A C 1
ATOM 2500 O O . TYR A 1 327 ? 7.147 -10.399 13.019 1.00 96.25 327 TYR A O 1
ATOM 2508 N N . THR A 1 328 ? 7.647 -8.430 13.977 1.00 94.81 328 THR A N 1
ATOM 2509 C CA . THR A 1 328 ? 6.676 -7.627 13.222 1.00 94.81 328 THR A CA 1
ATOM 2510 C C . THR A 1 328 ? 7.391 -6.530 12.430 1.00 94.81 328 THR A C 1
ATOM 2512 O O . THR A 1 328 ? 8.489 -6.100 12.785 1.00 94.81 328 THR A O 1
ATOM 2515 N N . PHE A 1 329 ? 6.768 -6.110 11.332 1.00 95.62 329 PHE A N 1
ATOM 2516 C CA . PHE A 1 329 ? 7.155 -5.000 10.465 1.00 95.62 329 PHE A CA 1
ATOM 2517 C C . PHE A 1 329 ? 5.860 -4.217 10.213 1.00 95.62 329 PHE A C 1
ATOM 2519 O O . PHE A 1 329 ? 5.145 -4.470 9.247 1.00 95.62 329 PHE A O 1
ATOM 2526 N N . GLY A 1 330 ? 5.512 -3.301 11.117 1.00 92.62 330 GLY A N 1
ATOM 2527 C CA . GLY A 1 330 ? 4.171 -2.711 11.171 1.00 92.62 330 GLY A CA 1
ATOM 2528 C C . GLY A 1 330 ? 4.159 -1.189 11.326 1.00 92.62 330 GLY A C 1
ATOM 2529 O O . GLY A 1 330 ? 5.140 -0.611 11.803 1.00 92.62 330 GLY A O 1
ATOM 2530 N N . PRO A 1 331 ? 3.059 -0.521 10.932 1.00 93.75 331 PRO A N 1
ATOM 2531 C CA . PRO A 1 331 ? 2.842 0.887 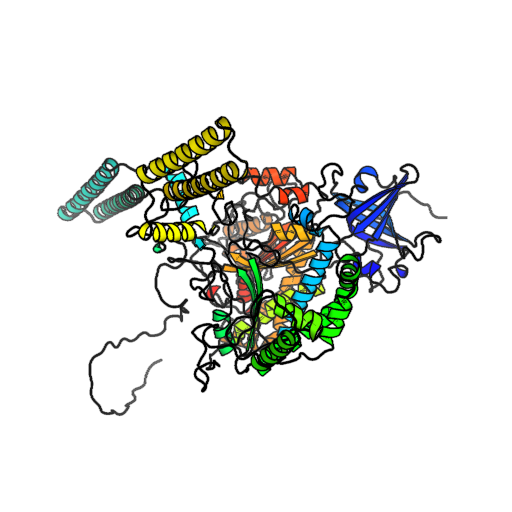11.223 1.00 93.75 331 PRO A CA 1
ATOM 2532 C C . PRO A 1 331 ? 2.476 1.096 12.700 1.00 93.75 331 PRO A C 1
ATOM 2534 O O . PRO A 1 331 ? 1.667 0.360 13.266 1.00 93.75 331 PRO A O 1
ATOM 2537 N N . THR A 1 332 ? 3.042 2.129 13.314 1.00 90.88 332 THR A N 1
ATOM 2538 C CA . THR A 1 332 ? 2.837 2.503 14.720 1.00 90.88 332 THR A CA 1
ATOM 2539 C C . THR A 1 332 ? 2.687 4.016 14.861 1.00 90.88 332 THR A C 1
ATOM 2541 O O . THR A 1 332 ? 3.182 4.787 14.032 1.00 90.88 332 THR A O 1
ATOM 2544 N N . PHE A 1 333 ? 1.983 4.451 15.907 1.00 92.50 333 PHE A N 1
ATOM 2545 C CA . PHE A 1 333 ? 1.397 5.790 15.965 1.00 92.50 333 PHE A CA 1
ATOM 2546 C C . PHE A 1 333 ? 1.678 6.500 17.288 1.00 92.50 333 PHE A C 1
ATOM 2548 O O . PHE A 1 333 ? 1.689 5.874 18.344 1.00 92.50 333 PHE A O 1
ATOM 2555 N N . ARG A 1 334 ? 1.856 7.826 17.243 1.00 86.56 334 ARG A N 1
ATOM 2556 C CA . ARG A 1 334 ? 1.989 8.692 18.430 1.00 86.56 334 ARG A CA 1
ATOM 2557 C C . ARG A 1 334 ? 1.253 10.012 18.200 1.00 86.56 334 ARG A C 1
ATOM 2559 O O . ARG A 1 334 ? 1.524 10.702 17.224 1.00 86.56 334 ARG A O 1
ATOM 2566 N N . ALA A 1 335 ? 0.344 10.375 19.103 1.00 87.31 335 ALA A N 1
ATOM 2567 C CA . ALA A 1 335 ? -0.458 11.601 19.024 1.00 87.31 335 ALA A CA 1
ATOM 2568 C C . ALA A 1 335 ? 0.155 12.783 19.803 1.00 87.31 335 ALA A C 1
ATOM 2570 O O . ALA A 1 335 ? -0.522 13.773 20.067 1.00 87.31 335 ALA A O 1
ATOM 2571 N N . GLU A 1 336 ? 1.440 12.705 20.163 1.00 83.44 336 GLU A N 1
ATOM 2572 C CA . GLU A 1 336 ? 2.177 13.823 20.760 1.00 83.44 336 GLU A CA 1
ATOM 2573 C C . GLU A 1 336 ? 2.208 15.032 19.802 1.00 83.44 336 GLU A C 1
ATOM 2575 O O . GLU A 1 336 ? 2.586 14.898 18.634 1.00 83.44 336 GLU A O 1
ATOM 2580 N N . HIS A 1 337 ? 1.922 16.245 20.289 1.00 77.88 337 HIS A N 1
ATOM 2581 C CA . HIS A 1 337 ? 2.078 17.497 19.521 1.00 77.88 337 HIS A CA 1
ATOM 2582 C C . HIS A 1 337 ? 3.559 17.917 19.354 1.00 77.88 337 HIS A C 1
ATOM 2584 O O . HIS A 1 337 ? 3.988 19.014 19.719 1.00 77.88 337 HIS A O 1
ATOM 2590 N N . SER A 1 338 ? 4.374 17.010 18.816 1.00 80.25 338 SER A N 1
ATOM 2591 C CA . SER A 1 338 ? 5.835 17.069 18.828 1.00 80.25 338 SER A CA 1
ATOM 2592 C C . SER A 1 338 ? 6.389 17.533 17.475 1.00 80.25 338 SER A C 1
ATOM 2594 O O . SER A 1 338 ? 6.853 16.739 16.660 1.00 80.25 338 SER A O 1
ATOM 2596 N N . HIS A 1 339 ? 6.352 18.845 17.217 1.00 75.69 339 HIS A N 1
ATOM 2597 C CA . HIS A 1 339 ? 6.761 19.461 15.939 1.00 75.69 339 HIS A CA 1
ATOM 2598 C C . HIS A 1 339 ? 8.292 19.505 15.700 1.00 75.69 339 HIS A C 1
ATOM 2600 O O . HIS A 1 339 ? 8.833 20.507 15.229 1.00 75.69 339 HIS A O 1
ATOM 2606 N N . THR A 1 340 ? 9.020 18.437 16.041 1.00 76.25 340 THR A N 1
ATOM 26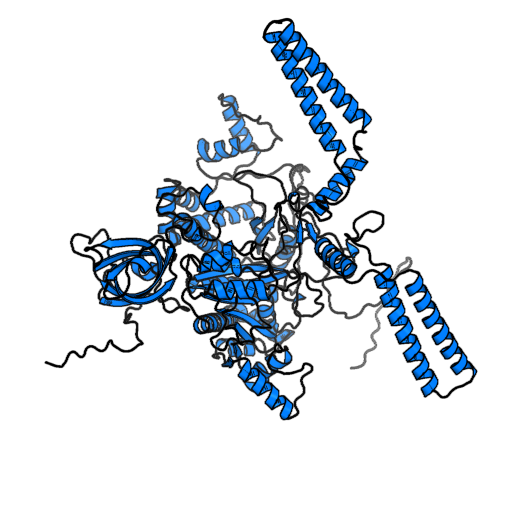07 C CA . THR A 1 340 ? 10.466 18.323 15.789 1.00 76.25 340 THR A CA 1
ATOM 2608 C C . THR A 1 340 ? 10.743 17.758 14.394 1.00 76.25 340 THR A C 1
ATOM 2610 O O . THR A 1 340 ? 9.921 17.059 13.810 1.00 76.25 340 THR A O 1
ATOM 2613 N N . SER A 1 341 ? 11.947 17.984 13.863 1.00 74.19 341 SER A N 1
ATOM 2614 C CA . SER A 1 341 ? 12.391 17.388 12.593 1.00 74.19 341 SER A CA 1
ATOM 2615 C C . SER A 1 341 ? 12.717 15.886 12.669 1.00 74.19 341 SER A C 1
ATOM 2617 O O . SER A 1 341 ? 13.186 15.328 11.677 1.00 74.19 341 SER A O 1
ATOM 2619 N N . ARG A 1 342 ? 12.513 15.238 13.828 1.00 73.81 342 ARG A N 1
ATOM 2620 C CA . ARG A 1 342 ? 12.819 13.816 14.073 1.00 73.81 342 ARG A CA 1
ATOM 2621 C C . ARG A 1 342 ? 11.604 12.973 14.482 1.00 73.81 342 ARG A C 1
ATOM 2623 O O . ARG A 1 342 ? 11.755 11.763 14.596 1.00 73.81 342 ARG A O 1
ATOM 2630 N N . HIS A 1 343 ? 10.435 13.574 14.707 1.00 79.75 343 HIS A N 1
ATOM 2631 C CA . HIS A 1 343 ? 9.233 12.864 15.159 1.00 79.75 343 HIS A CA 1
ATOM 2632 C C . HIS A 1 343 ? 8.175 12.790 14.053 1.00 79.75 343 HIS A C 1
ATOM 2634 O O . HIS A 1 343 ? 8.089 13.671 13.198 1.00 79.75 343 HIS A O 1
ATOM 2640 N N . LEU A 1 344 ? 7.379 11.721 14.075 1.00 83.50 344 LEU A N 1
ATOM 2641 C CA . LEU A 1 344 ? 6.286 11.454 13.144 1.00 83.50 344 LEU A CA 1
ATOM 2642 C C . LEU A 1 344 ? 5.084 10.921 13.930 1.00 83.50 344 LEU A C 1
ATOM 2644 O O . LEU A 1 344 ? 5.263 10.170 14.885 1.00 83.50 344 LEU A O 1
ATOM 2648 N N . ALA A 1 345 ? 3.875 11.287 13.505 1.00 88.94 345 ALA A N 1
ATOM 2649 C CA . ALA A 1 345 ? 2.636 10.789 14.106 1.00 88.94 345 ALA A CA 1
ATOM 2650 C C . ALA A 1 345 ? 2.268 9.366 13.643 1.00 88.94 345 ALA A C 1
ATOM 2652 O O . ALA A 1 345 ? 1.619 8.624 14.374 1.00 88.94 345 ALA A O 1
ATOM 2653 N N . GLU A 1 346 ? 2.719 8.999 12.442 1.00 92.88 346 GLU A N 1
ATOM 2654 C CA . GLU A 1 346 ? 2.657 7.666 11.845 1.00 92.88 346 GLU A CA 1
ATOM 2655 C C . GLU A 1 346 ? 4.070 7.319 11.357 1.00 92.88 346 GLU A C 1
ATOM 2657 O O . GLU A 1 346 ? 4.691 8.081 10.610 1.00 92.88 346 GLU A O 1
ATOM 2662 N N . PHE A 1 347 ? 4.595 6.184 11.801 1.00 89.94 347 PHE A N 1
ATOM 2663 C CA . PHE A 1 347 ? 5.888 5.644 11.389 1.00 89.94 347 PHE A CA 1
ATOM 2664 C C . PHE A 1 347 ? 5.802 4.118 11.321 1.00 89.94 347 PHE A C 1
ATOM 2666 O O . PHE A 1 347 ? 4.737 3.547 11.521 1.00 89.94 347 PHE A O 1
ATOM 2673 N N . TRP A 1 348 ? 6.898 3.456 10.960 1.00 92.12 348 TRP A N 1
ATOM 2674 C CA . TRP A 1 348 ? 6.955 2.000 10.850 1.00 92.12 348 TRP A CA 1
ATOM 2675 C C . TRP A 1 348 ? 8.074 1.474 11.740 1.00 92.12 348 TRP A C 1
ATOM 2677 O O . TRP A 1 348 ? 9.173 2.035 11.722 1.00 92.12 348 TRP A O 1
ATOM 2687 N N . MET A 1 349 ? 7.797 0.413 12.494 1.00 89.50 349 MET A N 1
ATOM 2688 C CA . MET A 1 349 ? 8.769 -0.265 13.349 1.00 89.50 349 MET A CA 1
ATOM 2689 C C . MET A 1 349 ? 9.012 -1.700 12.895 1.00 89.50 349 MET A C 1
ATOM 2691 O O . MET A 1 349 ? 8.156 -2.337 12.282 1.00 89.50 349 MET A O 1
ATOM 2695 N N . VAL A 1 350 ? 10.212 -2.180 13.213 1.00 93.69 350 VAL A N 1
ATOM 2696 C CA . VAL A 1 350 ? 10.626 -3.573 13.067 1.00 93.69 350 VAL A CA 1
ATOM 2697 C C . VAL A 1 350 ? 10.948 -4.066 14.470 1.00 93.69 350 VAL A C 1
ATOM 2699 O O . VAL A 1 350 ? 11.927 -3.616 15.063 1.00 93.69 350 VAL A O 1
ATOM 2702 N N . GLU A 1 351 ? 10.096 -4.930 15.012 1.00 93.31 351 GLU A N 1
ATOM 2703 C CA . GLU A 1 351 ? 10.149 -5.374 16.410 1.00 93.31 351 GLU A CA 1
ATOM 2704 C C . GLU A 1 351 ? 10.371 -6.900 16.427 1.00 93.31 351 GLU A C 1
ATOM 2706 O O . GLU A 1 351 ? 9.403 -7.658 16.292 1.00 93.31 351 GLU A O 1
ATOM 2711 N N . PRO A 1 352 ? 11.633 -7.372 16.489 1.00 93.31 352 PRO A N 1
ATOM 2712 C CA . PRO A 1 352 ? 11.958 -8.780 16.689 1.00 93.31 352 PRO A CA 1
ATOM 2713 C C . PRO A 1 352 ? 11.846 -9.165 18.169 1.00 93.31 352 PRO A C 1
ATOM 2715 O O . PRO A 1 352 ? 12.156 -8.368 19.049 1.00 93.31 352 PRO A O 1
ATOM 2718 N N . GLU A 1 353 ? 11.452 -10.406 18.439 1.00 90.62 353 GLU A N 1
ATOM 2719 C CA . GLU A 1 353 ? 11.303 -10.953 19.790 1.00 90.62 353 GLU A CA 1
ATOM 2720 C C . GLU A 1 353 ? 11.682 -12.442 19.767 1.00 90.62 353 GLU A C 1
ATOM 2722 O O . GLU A 1 353 ? 11.292 -13.190 18.861 1.00 90.62 353 GLU A O 1
ATOM 2727 N N . ILE A 1 354 ? 12.508 -12.867 20.727 1.00 87.69 354 ILE A N 1
ATOM 2728 C CA . ILE A 1 354 ? 13.242 -14.137 20.657 1.00 87.69 354 ILE A CA 1
ATOM 2729 C C . ILE A 1 354 ? 13.073 -14.895 21.974 1.00 87.69 354 ILE A C 1
ATOM 2731 O O . ILE A 1 354 ? 13.687 -14.561 22.988 1.00 87.69 354 ILE A O 1
ATOM 2735 N N . ALA A 1 355 ? 12.268 -15.957 21.971 1.00 78.62 355 ALA A N 1
ATOM 2736 C CA . ALA A 1 355 ? 12.176 -16.829 23.133 1.00 78.62 355 ALA A CA 1
ATOM 2737 C C . ALA A 1 355 ? 13.518 -17.531 23.401 1.00 78.62 355 ALA A C 1
ATOM 2739 O O . ALA A 1 355 ? 14.257 -17.881 22.482 1.00 78.62 355 ALA A O 1
ATOM 2740 N N . PHE A 1 356 ? 13.800 -17.774 24.682 1.00 79.62 356 PHE A N 1
ATOM 2741 C CA . PHE A 1 356 ? 15.027 -18.412 25.186 1.00 79.62 356 PHE A CA 1
ATOM 2742 C C . PHE A 1 356 ? 16.336 -17.622 24.982 1.00 79.62 356 PHE A C 1
ATOM 2744 O O . PHE A 1 356 ? 17.374 -18.094 25.442 1.00 79.62 356 PHE A O 1
ATOM 2751 N N . ALA A 1 357 ? 16.297 -16.435 24.369 1.00 81.88 357 ALA A N 1
ATOM 2752 C CA . ALA A 1 357 ? 17.439 -15.526 24.285 1.00 81.88 357 ALA A CA 1
ATOM 2753 C C . ALA A 1 357 ? 17.698 -14.786 25.609 1.00 81.88 357 ALA A C 1
ATOM 2755 O O . ALA A 1 357 ? 16.790 -14.572 26.419 1.00 81.88 357 ALA A O 1
ATOM 2756 N N . ASP A 1 358 ? 18.940 -14.338 25.795 1.00 84.25 358 ASP A N 1
ATOM 2757 C CA . ASP A 1 358 ? 19.295 -13.305 26.768 1.00 84.25 358 ASP A CA 1
ATOM 2758 C C . ASP A 1 358 ? 19.708 -11.986 26.081 1.00 84.25 358 ASP A C 1
ATOM 2760 O O . ASP A 1 358 ? 19.668 -11.845 24.857 1.00 84.25 358 ASP A O 1
ATOM 2764 N N . ILE A 1 359 ? 20.105 -10.991 26.879 1.00 81.88 359 ILE A N 1
ATOM 2765 C CA . ILE A 1 359 ? 20.508 -9.670 26.377 1.00 81.88 359 ILE A CA 1
ATOM 2766 C C . ILE A 1 359 ? 21.793 -9.705 25.529 1.00 81.88 359 ILE A C 1
ATOM 2768 O O . ILE A 1 359 ? 22.015 -8.808 24.717 1.00 81.88 359 ILE A O 1
ATOM 2772 N N . GLU A 1 360 ? 22.659 -10.714 25.673 1.00 85.44 360 GLU A N 1
ATOM 2773 C CA . GLU A 1 360 ? 23.791 -10.870 24.762 1.00 85.44 360 GLU A CA 1
ATOM 2774 C C . GLU A 1 360 ? 23.347 -11.355 23.385 1.00 85.44 360 GLU A C 1
ATOM 2776 O O . GLU A 1 360 ? 23.946 -10.923 22.395 1.00 85.44 360 GLU A O 1
ATOM 2781 N N . ASP A 1 361 ? 22.351 -12.243 23.329 1.00 89.56 361 ASP A N 1
ATOM 2782 C CA . ASP A 1 361 ? 21.772 -12.785 22.096 1.00 89.56 361 ASP A CA 1
ATOM 2783 C C . ASP A 1 361 ? 20.928 -11.752 21.344 1.00 89.56 361 ASP A C 1
ATOM 2785 O O . ASP A 1 361 ? 21.118 -11.593 20.138 1.00 89.56 361 ASP A O 1
ATOM 2789 N N . ASP A 1 362 ? 20.117 -10.956 22.044 1.00 84.88 362 ASP A N 1
ATOM 2790 C CA . ASP A 1 362 ? 19.460 -9.772 21.469 1.00 84.88 362 ASP A CA 1
ATOM 2791 C C . ASP A 1 362 ? 20.495 -8.799 20.866 1.00 84.88 362 ASP A C 1
ATOM 2793 O O . ASP A 1 362 ? 20.452 -8.476 19.676 1.00 84.88 362 ASP A O 1
ATOM 2797 N N . MET A 1 363 ? 21.543 -8.443 21.626 1.00 84.50 363 MET A N 1
ATOM 2798 C CA . MET A 1 363 ? 22.639 -7.616 21.103 1.00 84.50 363 MET A CA 1
ATOM 2799 C C . MET A 1 363 ? 23.377 -8.261 19.912 1.00 84.50 363 MET A C 1
ATOM 2801 O O . MET A 1 363 ? 23.870 -7.533 19.051 1.00 84.50 363 MET A O 1
ATOM 2805 N N . LYS A 1 364 ? 23.497 -9.598 19.835 1.00 90.12 364 LYS A N 1
ATOM 2806 C CA . LYS A 1 364 ? 24.060 -10.305 18.660 1.00 90.12 364 LYS A CA 1
ATOM 2807 C C . LYS A 1 364 ? 23.119 -10.189 17.455 1.00 90.12 364 LYS A C 1
ATOM 2809 O O . LYS A 1 364 ? 23.601 -9.916 16.358 1.00 90.12 364 LYS A O 1
ATOM 2814 N N . CYS A 1 365 ? 21.809 -10.340 17.654 1.00 90.25 365 CYS A N 1
ATOM 2815 C CA . CYS A 1 365 ? 20.797 -10.200 16.607 1.00 90.25 365 CYS A CA 1
ATOM 2816 C C . CYS A 1 365 ? 20.771 -8.772 16.040 1.00 90.25 365 CYS A C 1
ATOM 2818 O O . CYS A 1 365 ? 20.906 -8.589 14.831 1.00 90.25 365 CYS A O 1
ATOM 2820 N N . ALA A 1 366 ? 20.695 -7.755 16.903 1.00 86.00 366 ALA A N 1
ATOM 2821 C CA . ALA A 1 366 ? 20.711 -6.348 16.503 1.00 86.00 366 ALA A CA 1
ATOM 2822 C C . ALA A 1 366 ? 22.014 -5.951 15.777 1.00 86.00 366 ALA A C 1
ATOM 2824 O O . ALA A 1 366 ? 21.973 -5.251 14.763 1.00 86.00 366 ALA A O 1
ATOM 2825 N N . GLU A 1 367 ? 23.172 -6.429 16.252 1.00 88.81 367 GLU A N 1
ATOM 2826 C CA . GLU A 1 367 ? 24.463 -6.231 15.581 1.00 88.81 367 GLU A CA 1
ATOM 2827 C C . GLU A 1 367 ? 24.486 -6.890 14.191 1.00 88.81 367 GLU A C 1
ATOM 2829 O O . GLU A 1 367 ? 24.855 -6.240 13.213 1.00 88.81 367 GLU A O 1
ATOM 2834 N N . ALA A 1 368 ? 24.053 -8.149 14.071 1.00 93.44 368 ALA A N 1
ATOM 2835 C CA . ALA A 1 368 ? 24.006 -8.861 12.794 1.00 93.44 368 ALA A CA 1
ATOM 2836 C C . ALA A 1 368 ? 23.048 -8.197 11.789 1.00 93.44 368 ALA A C 1
ATOM 2838 O O . ALA A 1 368 ? 23.424 -7.984 10.636 1.00 93.44 368 ALA A O 1
ATOM 2839 N N . TYR A 1 369 ? 21.855 -7.804 12.241 1.00 94.25 369 TYR A N 1
ATOM 2840 C CA . TYR A 1 369 ? 20.821 -7.160 11.430 1.00 94.25 369 TYR A CA 1
ATOM 2841 C C . TYR A 1 369 ? 21.287 -5.822 10.842 1.00 94.25 369 TYR A C 1
ATOM 2843 O O . TYR A 1 369 ? 21.243 -5.621 9.627 1.00 94.25 369 TYR A O 1
ATOM 2851 N N . VAL A 1 370 ? 21.811 -4.913 11.675 1.00 90.00 370 VAL A N 1
ATOM 2852 C CA . VAL A 1 370 ? 22.288 -3.601 11.200 1.00 90.00 370 VAL A CA 1
ATOM 2853 C C . VAL A 1 370 ? 23.473 -3.760 10.241 1.00 90.00 370 VAL A C 1
ATOM 2855 O O . VAL A 1 370 ? 23.551 -3.054 9.234 1.00 90.00 370 VAL A O 1
ATOM 2858 N N . ARG A 1 371 ? 24.373 -4.717 10.499 1.00 92.69 371 ARG A N 1
ATOM 2859 C CA . ARG A 1 371 ? 25.500 -5.017 9.602 1.00 92.69 371 ARG A CA 1
ATOM 2860 C C . ARG A 1 371 ? 25.037 -5.577 8.259 1.00 92.69 371 ARG A C 1
ATOM 2862 O O . ARG A 1 371 ? 25.551 -5.138 7.231 1.00 92.69 371 ARG A O 1
ATOM 2869 N N . PHE A 1 372 ? 24.050 -6.474 8.262 1.00 97.25 372 PHE A N 1
ATOM 2870 C CA . PHE A 1 372 ? 23.430 -7.019 7.054 1.00 97.25 372 PHE A CA 1
ATOM 2871 C C . PHE A 1 372 ? 22.791 -5.914 6.205 1.00 97.25 372 PHE A C 1
ATOM 2873 O O . PHE A 1 372 ? 23.120 -5.794 5.029 1.00 97.25 372 PHE A O 1
ATOM 2880 N N . LEU A 1 373 ? 21.970 -5.037 6.800 1.00 94.25 373 LEU A N 1
ATOM 2881 C CA . LEU A 1 373 ? 21.361 -3.907 6.084 1.00 94.25 373 LEU A CA 1
ATOM 2882 C C . LEU A 1 373 ? 22.408 -2.942 5.500 1.00 94.25 373 LEU A C 1
ATOM 2884 O O . LEU A 1 373 ? 22.271 -2.484 4.363 1.00 94.25 373 LEU A O 1
ATOM 2888 N N . CYS A 1 374 ? 23.474 -2.634 6.249 1.00 92.62 374 CYS A N 1
ATOM 2889 C CA . CYS A 1 374 ? 24.556 -1.785 5.747 1.00 92.62 374 CYS A CA 1
ATOM 2890 C C . CYS A 1 374 ? 25.327 -2.426 4.586 1.00 92.62 374 CYS A C 1
ATOM 2892 O O . CYS A 1 374 ? 25.735 -1.702 3.679 1.00 92.62 374 CYS A O 1
ATOM 2894 N N . GLN A 1 375 ? 25.508 -3.750 4.595 1.00 97.38 375 GLN A N 1
ATOM 2895 C CA . GLN A 1 375 ? 26.138 -4.486 3.500 1.00 97.38 375 GLN A CA 1
ATOM 2896 C C . GLN A 1 375 ? 25.211 -4.570 2.274 1.00 97.38 375 GLN A C 1
ATOM 2898 O O . GLN A 1 375 ? 25.629 -4.217 1.174 1.00 97.38 375 GLN A O 1
ATOM 2903 N N . TRP A 1 376 ? 23.927 -4.896 2.465 1.00 97.56 376 TRP A N 1
ATOM 2904 C CA . TRP A 1 376 ? 22.926 -4.964 1.391 1.00 97.56 376 TRP A CA 1
ATOM 2905 C C . TRP A 1 376 ? 22.833 -3.661 0.590 1.00 97.56 376 TRP A C 1
ATOM 2907 O O . TRP A 1 376 ? 22.744 -3.685 -0.637 1.00 97.56 376 TRP A O 1
ATOM 2917 N N . LEU A 1 377 ? 22.901 -2.503 1.258 1.00 94.75 377 LEU A N 1
ATOM 2918 C CA . LEU A 1 377 ? 22.893 -1.206 0.575 1.00 94.75 377 LEU A CA 1
ATOM 2919 C C . LEU A 1 377 ? 24.145 -0.934 -0.271 1.00 94.75 377 LEU A C 1
ATOM 2921 O O . LEU A 1 377 ? 24.057 -0.188 -1.248 1.00 94.75 377 LEU A O 1
ATOM 2925 N N . LEU A 1 378 ? 25.294 -1.511 0.088 1.00 95.38 378 LEU A N 1
ATOM 2926 C CA . LEU A 1 378 ? 26.527 -1.400 -0.695 1.00 95.38 378 LEU A CA 1
ATOM 2927 C C . LEU A 1 378 ? 26.491 -2.303 -1.930 1.00 95.38 378 LEU A C 1
ATOM 2929 O O . LEU A 1 378 ? 26.976 -1.892 -2.981 1.00 95.38 378 LEU A O 1
ATOM 2933 N N . ASP A 1 379 ? 25.889 -3.487 -1.808 1.00 95.75 379 ASP A N 1
ATOM 2934 C CA . ASP A 1 379 ? 25.846 -4.484 -2.879 1.00 95.75 379 ASP A CA 1
ATOM 2935 C C . ASP A 1 379 ? 24.702 -4.229 -3.882 1.00 95.75 379 ASP A C 1
ATOM 2937 O O . ASP A 1 379 ? 24.902 -4.368 -5.088 1.00 95.75 379 ASP A O 1
ATOM 2941 N N . ASN A 1 380 ? 23.524 -3.791 -3.412 1.00 94.31 380 ASN A N 1
ATOM 2942 C CA . ASN A 1 380 ? 22.309 -3.665 -4.236 1.00 94.31 380 ASN A CA 1
ATOM 2943 C C . ASN A 1 380 ? 21.891 -2.214 -4.555 1.00 94.31 380 ASN A C 1
ATOM 2945 O O . ASN A 1 380 ? 21.168 -1.980 -5.527 1.00 94.31 380 ASN A O 1
ATOM 2949 N N . CYS A 1 381 ? 22.355 -1.223 -3.781 1.00 93.38 381 CYS A N 1
ATOM 2950 C CA . CYS A 1 381 ? 21.902 0.177 -3.868 1.00 93.38 381 CYS A CA 1
ATOM 2951 C C . CYS A 1 381 ? 23.001 1.196 -4.233 1.00 93.38 381 CYS A C 1
ATOM 2953 O O . CYS A 1 381 ? 22.794 2.401 -4.060 1.00 93.38 381 CYS A O 1
ATOM 2955 N N . LEU A 1 382 ? 24.160 0.753 -4.739 1.00 92.69 382 LEU A N 1
ATOM 2956 C CA . LEU A 1 382 ? 25.347 1.605 -4.886 1.00 92.69 382 LEU A CA 1
ATOM 2957 C C . LEU A 1 382 ? 25.104 2.895 -5.697 1.00 92.69 382 LEU A C 1
ATOM 2959 O O . LEU A 1 382 ? 25.461 3.966 -5.215 1.00 92.69 382 LEU A O 1
ATOM 2963 N N . ASP A 1 383 ? 24.433 2.829 -6.854 1.00 91.94 383 ASP A N 1
ATOM 2964 C CA . ASP A 1 383 ? 24.096 4.001 -7.691 1.00 91.94 383 ASP A CA 1
ATOM 2965 C C . ASP A 1 383 ? 23.309 5.084 -6.922 1.00 91.94 383 ASP A C 1
ATOM 2967 O O . ASP A 1 383 ? 23.545 6.290 -7.065 1.00 91.94 383 ASP A O 1
ATOM 2971 N N . ASP A 1 384 ? 22.348 4.657 -6.098 1.00 94.62 384 ASP A N 1
ATOM 2972 C CA . ASP A 1 384 ? 21.528 5.543 -5.273 1.00 94.62 384 ASP A CA 1
ATOM 2973 C C . ASP A 1 384 ? 22.320 6.076 -4.075 1.00 94.62 384 ASP A C 1
ATOM 2975 O O . ASP A 1 384 ? 22.221 7.258 -3.737 1.00 94.62 384 ASP A O 1
ATOM 2979 N N . MET A 1 385 ? 23.180 5.250 -3.476 1.00 94.00 385 MET A N 1
ATOM 2980 C CA . MET A 1 385 ? 24.082 5.683 -2.411 1.00 94.00 385 MET A CA 1
ATOM 2981 C C . MET A 1 385 ? 25.146 6.672 -2.908 1.00 94.00 385 MET A C 1
ATOM 2983 O O . MET A 1 385 ? 25.438 7.637 -2.201 1.00 94.00 385 MET A O 1
ATOM 2987 N N . GLU A 1 386 ? 25.672 6.523 -4.128 1.00 94.00 386 GLU A N 1
ATOM 2988 C CA . GLU A 1 386 ? 26.552 7.512 -4.764 1.00 94.00 386 GLU A CA 1
ATOM 2989 C C . GLU A 1 386 ? 25.812 8.828 -5.035 1.00 94.00 386 GLU A C 1
ATOM 2991 O O . GLU A 1 386 ? 26.349 9.914 -4.780 1.00 94.00 386 GLU A O 1
ATOM 2996 N N . PHE A 1 387 ? 24.554 8.759 -5.488 1.00 92.06 387 PHE A N 1
ATOM 2997 C CA . PHE A 1 387 ? 23.708 9.944 -5.612 1.00 92.06 387 PHE A CA 1
ATOM 2998 C C . PHE A 1 387 ? 23.522 10.646 -4.255 1.00 92.06 387 PHE A C 1
ATOM 3000 O O . PHE A 1 387 ? 23.636 11.874 -4.187 1.00 92.06 387 PHE A O 1
ATOM 3007 N N . MET A 1 388 ? 23.289 9.904 -3.168 1.00 91.38 388 MET A N 1
ATOM 3008 C CA . MET A 1 388 ? 23.149 10.481 -1.826 1.00 91.38 388 MET A CA 1
ATOM 3009 C C . MET A 1 388 ? 24.470 11.074 -1.306 1.00 91.38 388 MET A C 1
ATOM 3011 O O . MET A 1 388 ? 24.473 12.201 -0.804 1.00 91.38 388 MET A O 1
ATOM 3015 N N . VAL A 1 389 ? 25.601 10.389 -1.515 1.00 90.19 389 VAL A N 1
ATOM 3016 C CA . VAL A 1 389 ? 26.958 10.873 -1.191 1.00 90.19 389 VAL A CA 1
ATOM 3017 C C . VAL A 1 389 ? 27.270 12.196 -1.887 1.00 90.19 389 VAL A C 1
ATOM 3019 O O . VAL A 1 389 ? 27.785 13.128 -1.273 1.00 90.19 389 VAL A O 1
ATOM 3022 N N . LYS A 1 390 ? 26.902 12.314 -3.165 1.00 91.56 390 LYS A N 1
ATOM 3023 C CA . LYS A 1 390 ? 27.133 13.503 -3.994 1.00 91.56 390 LYS A CA 1
ATOM 3024 C C . LYS A 1 390 ? 26.289 14.723 -3.601 1.00 91.56 390 LYS A C 1
ATOM 3026 O O . LYS A 1 390 ? 26.649 15.842 -3.968 1.00 91.56 390 LYS A O 1
ATOM 3031 N N . ASN A 1 391 ? 25.157 14.528 -2.919 1.00 87.75 391 ASN A N 1
ATOM 3032 C CA . ASN A 1 391 ? 24.172 15.588 -2.672 1.00 87.75 391 ASN A CA 1
ATOM 3033 C C . ASN A 1 391 ? 23.933 15.926 -1.189 1.00 87.75 391 ASN A C 1
ATOM 3035 O O . ASN A 1 391 ? 23.428 17.021 -0.929 1.00 87.75 391 ASN A O 1
ATOM 3039 N N . PHE A 1 392 ? 24.269 15.033 -0.246 1.00 88.75 392 PHE A N 1
ATOM 3040 C CA . PHE A 1 392 ? 23.899 15.169 1.173 1.00 88.75 392 PHE A CA 1
ATOM 3041 C C . PHE A 1 392 ? 25.033 14.863 2.170 1.00 88.75 392 PHE A C 1
ATOM 3043 O O . PHE A 1 392 ? 25.323 15.715 3.005 1.00 88.75 392 PHE A O 1
ATOM 3050 N N . ASP A 1 393 ? 25.680 13.692 2.098 1.00 84.25 393 ASP A N 1
ATOM 3051 C CA . ASP A 1 393 ? 26.765 13.292 3.020 1.00 84.25 393 ASP A CA 1
ATOM 3052 C C . ASP A 1 393 ? 27.888 12.554 2.276 1.00 84.25 393 ASP A C 1
ATOM 3054 O O . ASP A 1 393 ? 27.796 11.356 2.011 1.00 84.25 393 ASP A O 1
ATOM 3058 N N . GLU A 1 394 ? 28.993 13.255 2.008 1.00 89.19 394 GLU A N 1
ATOM 3059 C CA . GLU A 1 394 ? 30.197 12.730 1.336 1.00 89.19 394 GLU A CA 1
ATOM 3060 C C . GLU A 1 394 ? 30.883 11.538 2.050 1.00 89.19 394 GLU A C 1
ATOM 3062 O O . GLU A 1 394 ? 31.827 10.930 1.526 1.00 89.19 394 GLU A O 1
ATOM 3067 N N . ASN A 1 395 ? 30.434 11.189 3.259 1.00 84.81 395 ASN A N 1
ATOM 3068 C CA . ASN A 1 395 ? 30.938 10.071 4.045 1.00 84.81 395 ASN A CA 1
ATOM 3069 C C . ASN A 1 395 ? 29.917 8.929 4.212 1.00 84.81 395 ASN A C 1
ATOM 3071 O O . ASN A 1 395 ? 30.271 7.924 4.824 1.00 84.81 395 ASN A O 1
ATOM 3075 N N . ALA A 1 396 ? 28.712 9.004 3.628 1.00 84.19 396 ALA A N 1
ATOM 3076 C CA . ALA A 1 396 ? 27.660 7.997 3.826 1.00 84.19 396 ALA A CA 1
ATOM 3077 C C . ALA A 1 396 ? 28.086 6.568 3.427 1.00 84.19 396 ALA A C 1
ATOM 3079 O O . ALA A 1 396 ? 27.969 5.655 4.240 1.00 84.19 396 ALA A O 1
ATOM 3080 N N . ILE A 1 397 ? 28.664 6.364 2.234 1.00 90.62 397 ILE A N 1
ATOM 3081 C CA . ILE A 1 397 ? 29.175 5.039 1.814 1.00 90.62 397 ILE A CA 1
ATOM 3082 C C . ILE A 1 397 ? 30.287 4.542 2.753 1.00 90.62 397 ILE A C 1
ATOM 3084 O O . ILE A 1 397 ? 30.264 3.387 3.169 1.00 90.62 397 ILE A O 1
ATOM 3088 N N . LYS A 1 398 ? 31.217 5.417 3.164 1.00 87.00 398 LYS A N 1
ATOM 3089 C CA . LYS A 1 398 ? 32.290 5.064 4.115 1.00 87.00 398 LYS A CA 1
ATOM 3090 C C . LYS A 1 398 ? 31.718 4.644 5.476 1.00 87.00 398 LYS A C 1
ATOM 3092 O O . LYS A 1 398 ? 32.253 3.749 6.121 1.00 87.00 398 LYS A O 1
ATOM 3097 N N . ARG A 1 399 ? 30.624 5.286 5.902 1.00 89.25 399 ARG A N 1
ATOM 3098 C CA . ARG A 1 399 ? 29.890 4.998 7.142 1.00 89.25 399 ARG A CA 1
ATOM 3099 C C . ARG A 1 399 ? 29.220 3.622 7.080 1.00 89.25 399 ARG A C 1
ATOM 3101 O O . ARG A 1 399 ? 29.361 2.866 8.033 1.00 89.25 399 ARG A O 1
ATOM 3108 N N . LEU A 1 400 ? 28.576 3.275 5.959 1.00 86.56 400 LEU A N 1
ATOM 3109 C CA . LEU A 1 400 ? 28.025 1.931 5.725 1.00 86.56 400 LEU A CA 1
ATOM 3110 C C . LEU A 1 400 ? 29.128 0.862 5.714 1.00 86.56 400 LEU A C 1
ATOM 3112 O O . LEU A 1 400 ? 29.018 -0.129 6.428 1.00 86.56 400 LEU A O 1
ATOM 3116 N N . GLN A 1 401 ? 30.219 1.094 4.974 1.00 91.31 401 GLN A N 1
ATOM 3117 C CA . GLN A 1 401 ? 31.372 0.184 4.896 1.00 91.31 401 GLN A CA 1
ATOM 3118 C C . GLN A 1 401 ? 32.011 -0.059 6.268 1.00 91.31 401 GLN A C 1
ATOM 3120 O O . GLN A 1 401 ? 32.348 -1.192 6.611 1.00 91.31 401 GLN A O 1
ATOM 3125 N N . MET A 1 402 ? 32.154 0.999 7.071 1.00 90.50 402 MET A N 1
ATOM 3126 C CA . MET A 1 402 ? 32.599 0.896 8.457 1.00 90.50 402 MET A CA 1
ATOM 3127 C C . MET A 1 402 ? 31.627 0.035 9.268 1.00 90.50 402 MET A C 1
ATOM 3129 O O . MET A 1 402 ? 32.044 -0.998 9.776 1.00 90.50 402 MET A O 1
ATOM 3133 N N . VAL A 1 403 ? 30.342 0.404 9.335 1.00 82.38 403 VAL A N 1
ATOM 3134 C CA . VAL A 1 403 ? 29.348 -0.300 10.163 1.00 82.38 403 VAL A CA 1
ATOM 3135 C C . VAL A 1 403 ? 29.239 -1.780 9.788 1.00 82.38 403 VAL A C 1
ATOM 3137 O O . VAL A 1 403 ? 29.288 -2.612 10.685 1.00 82.38 403 VAL A O 1
ATOM 3140 N N . ALA A 1 404 ? 29.183 -2.128 8.499 1.00 86.12 404 ALA A N 1
ATOM 3141 C CA . ALA A 1 404 ? 29.130 -3.520 8.042 1.00 86.12 404 ALA A CA 1
ATOM 3142 C C . ALA A 1 404 ? 30.372 -4.344 8.450 1.00 86.12 404 ALA A C 1
ATOM 3144 O O . ALA A 1 404 ? 30.255 -5.514 8.832 1.00 86.12 404 ALA A O 1
ATOM 3145 N N . SER A 1 405 ? 31.570 -3.745 8.408 1.00 88.00 405 SER A N 1
ATOM 3146 C CA . SER A 1 405 ? 32.836 -4.451 8.662 1.00 88.00 405 SER A CA 1
ATOM 3147 C C . SER A 1 405 ? 33.281 -4.470 10.131 1.00 88.00 405 SER A C 1
ATOM 3149 O O . SER A 1 405 ? 33.955 -5.417 10.541 1.00 88.00 405 SER A O 1
ATOM 3151 N N . THR A 1 406 ? 32.899 -3.482 10.946 1.00 81.62 406 THR A N 1
ATOM 3152 C CA . THR A 1 406 ? 33.275 -3.404 12.368 1.00 81.62 406 THR A CA 1
ATOM 3153 C C . THR A 1 406 ? 32.320 -4.173 13.278 1.00 81.62 406 THR A C 1
ATOM 3155 O O . THR A 1 406 ? 31.107 -4.023 13.169 1.00 81.62 406 THR A O 1
ATOM 3158 N N . ASN A 1 407 ? 32.864 -4.915 14.247 1.00 83.12 407 ASN A N 1
ATOM 3159 C CA . ASN A 1 407 ? 32.084 -5.410 15.387 1.00 83.12 407 ASN A CA 1
ATOM 3160 C C . ASN A 1 407 ? 31.678 -4.239 16.296 1.00 83.12 407 ASN A C 1
ATOM 3162 O O . ASN A 1 407 ? 32.439 -3.277 16.444 1.00 83.12 407 ASN A O 1
ATOM 3166 N N . PHE A 1 408 ? 30.505 -4.319 16.918 1.00 82.50 408 PHE A N 1
ATOM 3167 C CA . PHE A 1 408 ? 29.970 -3.236 17.745 1.00 82.50 408 PHE A CA 1
ATOM 3168 C C . PHE A 1 408 ? 30.582 -3.249 19.152 1.00 82.50 408 PHE A C 1
ATOM 3170 O O . PHE A 1 408 ? 30.819 -4.299 19.753 1.00 82.50 408 PHE A O 1
ATOM 3177 N N . VAL A 1 409 ? 30.841 -2.058 19.699 1.00 81.12 409 VAL A N 1
ATOM 3178 C CA . VAL A 1 409 ? 31.424 -1.907 21.038 1.00 81.12 409 VAL A CA 1
ATOM 3179 C C . VAL A 1 409 ? 30.313 -1.997 22.086 1.00 81.12 409 VAL A C 1
ATOM 3181 O O . VAL A 1 409 ? 29.419 -1.151 22.128 1.00 81.12 409 VAL A O 1
ATOM 3184 N N . ARG A 1 410 ? 30.387 -3.020 22.943 1.00 78.69 410 ARG A N 1
ATOM 3185 C CA . ARG A 1 410 ? 29.463 -3.250 24.064 1.00 78.69 410 ARG A CA 1
ATOM 3186 C C . ARG A 1 410 ? 30.027 -2.570 25.318 1.00 78.69 410 ARG A C 1
ATOM 3188 O O . ARG A 1 410 ? 31.165 -2.849 25.689 1.00 78.69 410 ARG A O 1
ATOM 3195 N N . LEU A 1 411 ? 29.263 -1.668 25.941 1.00 79.00 411 LEU A N 1
ATOM 3196 C CA . LEU A 1 411 ? 29.640 -0.940 27.164 1.00 79.00 411 LEU A CA 1
ATOM 3197 C C . LEU A 1 411 ? 28.468 -0.915 28.148 1.00 79.00 411 LEU A C 1
ATOM 3199 O O . LEU A 1 411 ? 27.326 -0.666 27.759 1.00 79.00 411 LEU A O 1
ATOM 3203 N N . SER A 1 412 ? 28.738 -1.122 29.435 1.00 77.19 412 SER A N 1
ATOM 3204 C CA . SER A 1 412 ? 27.729 -0.896 30.471 1.00 77.19 412 SER A CA 1
ATOM 3205 C C . SER A 1 412 ? 27.492 0.604 30.697 1.00 77.19 412 SER A C 1
ATOM 3207 O O . SER A 1 412 ? 28.382 1.431 30.477 1.00 77.19 412 SER A O 1
ATOM 3209 N N . TYR A 1 413 ? 26.308 0.970 31.207 1.00 70.00 413 TYR A N 1
ATOM 3210 C CA . TYR A 1 413 ? 26.006 2.358 31.598 1.00 70.00 413 TYR A CA 1
ATOM 3211 C C . TYR A 1 413 ? 27.071 2.943 32.545 1.00 70.00 413 TYR A C 1
ATOM 3213 O O . TYR A 1 413 ? 27.496 4.083 32.373 1.00 70.00 413 TYR A O 1
ATOM 3221 N N . THR A 1 414 ? 27.567 2.148 33.498 1.00 78.06 414 THR A N 1
ATOM 3222 C CA . THR A 1 414 ? 28.599 2.565 34.462 1.00 78.06 414 THR A CA 1
ATOM 3223 C C . THR A 1 414 ? 29.921 2.938 33.785 1.00 78.06 414 THR A C 1
ATOM 3225 O O . THR A 1 414 ? 30.538 3.934 34.157 1.00 78.06 414 THR A O 1
ATOM 3228 N N . GLU A 1 415 ? 30.357 2.179 32.776 1.00 79.31 415 GLU A N 1
ATOM 3229 C CA . GLU A 1 415 ? 31.577 2.485 32.015 1.00 79.31 415 GLU A CA 1
ATOM 3230 C C . GLU A 1 415 ? 31.390 3.727 31.136 1.00 79.31 415 GLU A C 1
ATOM 3232 O O . GLU A 1 415 ? 32.278 4.578 31.075 1.00 79.31 415 GLU A O 1
ATOM 3237 N N . ALA A 1 416 ? 30.220 3.873 30.506 1.00 73.06 416 ALA A N 1
ATOM 3238 C CA . ALA A 1 416 ? 29.882 5.056 29.720 1.00 73.06 416 ALA A CA 1
ATOM 3239 C C . ALA A 1 416 ? 29.876 6.334 30.581 1.00 73.06 416 ALA A C 1
ATOM 3241 O O . ALA A 1 416 ? 30.497 7.328 30.199 1.00 73.06 416 ALA A O 1
ATOM 3242 N N . VAL A 1 417 ? 29.252 6.298 31.766 1.00 73.25 417 VAL A N 1
ATOM 3243 C CA . VAL A 1 417 ? 29.245 7.420 32.721 1.00 73.25 417 VAL A CA 1
ATOM 3244 C C . VAL A 1 417 ? 30.660 7.749 33.195 1.00 73.25 417 VAL A C 1
ATOM 3246 O O . VAL A 1 417 ? 31.058 8.905 33.096 1.00 73.25 417 VAL A O 1
ATOM 3249 N N . ALA A 1 418 ? 31.466 6.761 33.598 1.00 79.81 418 ALA A N 1
ATOM 3250 C CA . ALA A 1 418 ? 32.846 7.004 34.031 1.00 79.81 418 ALA A CA 1
ATOM 3251 C C . ALA A 1 418 ? 33.711 7.664 32.933 1.00 79.81 418 ALA A C 1
ATOM 3253 O O . ALA A 1 418 ? 34.541 8.529 33.219 1.00 79.81 418 ALA A O 1
ATOM 3254 N N . ILE A 1 419 ? 33.498 7.305 31.660 1.00 77.50 419 ILE A N 1
ATOM 3255 C CA . ILE A 1 419 ? 34.172 7.929 30.507 1.00 77.50 419 ILE A CA 1
ATOM 3256 C C . ILE A 1 419 ? 33.694 9.375 30.279 1.00 77.50 419 ILE A C 1
ATOM 3258 O O . ILE A 1 419 ? 34.506 10.228 29.911 1.00 77.50 419 ILE A O 1
ATOM 3262 N N . LEU A 1 420 ? 32.408 9.671 30.496 1.00 74.06 420 LEU A N 1
ATOM 3263 C CA . LEU A 1 420 ? 31.856 11.029 30.400 1.00 74.06 420 LEU A CA 1
ATOM 3264 C C . LEU A 1 420 ? 32.330 11.919 31.560 1.00 74.06 420 LEU A C 1
ATOM 3266 O O . LEU A 1 420 ? 32.762 13.048 31.323 1.00 74.06 420 LEU A O 1
ATOM 3270 N N . GLU A 1 421 ? 32.339 11.409 32.792 1.00 77.44 421 GLU A N 1
ATOM 3271 C CA . GLU A 1 421 ? 32.877 12.098 33.972 1.00 77.44 421 GLU A CA 1
ATOM 3272 C C . GLU A 1 421 ? 34.364 12.445 33.793 1.00 77.44 421 GLU A C 1
ATOM 3274 O O . GLU A 1 421 ? 34.776 13.570 34.083 1.00 77.44 421 GLU A O 1
ATOM 3279 N N . GLU A 1 422 ? 35.166 11.538 33.220 1.00 79.81 422 GLU A N 1
ATOM 3280 C CA . GLU A 1 422 ? 36.578 11.797 32.903 1.00 79.81 422 GLU A CA 1
ATOM 3281 C C . GLU A 1 422 ? 36.761 12.926 31.863 1.00 79.81 422 GLU A C 1
ATOM 3283 O O . GLU A 1 422 ? 37.768 13.638 31.881 1.00 79.81 422 GLU A O 1
ATOM 3288 N N . VAL A 1 423 ? 35.788 13.123 30.966 1.00 75.88 423 VAL A N 1
ATOM 3289 C CA . VAL A 1 423 ? 35.769 14.205 29.964 1.00 75.88 423 VAL A CA 1
ATOM 3290 C C . VAL A 1 423 ? 35.330 15.540 30.578 1.00 75.88 423 VAL A C 1
ATOM 3292 O O . VAL A 1 423 ? 35.960 16.567 30.305 1.00 75.88 423 VAL A O 1
ATOM 3295 N N . VAL A 1 424 ? 34.323 15.541 31.458 1.00 73.44 424 VAL A N 1
ATOM 3296 C CA . VAL A 1 424 ? 33.912 16.736 32.224 1.00 73.44 424 VAL A CA 1
ATOM 3297 C C . VAL A 1 424 ? 35.045 17.198 33.147 1.00 73.44 424 VAL A C 1
ATOM 3299 O O . VAL A 1 424 ? 35.393 18.380 33.161 1.00 73.44 424 VAL A O 1
ATOM 3302 N N . ALA A 1 425 ? 35.715 16.269 33.837 1.00 69.69 425 ALA A N 1
ATOM 3303 C CA . ALA A 1 425 ? 36.876 16.554 34.684 1.00 69.69 425 ALA A CA 1
ATOM 3304 C C . ALA A 1 425 ? 38.067 17.159 33.911 1.00 69.69 425 ALA A C 1
ATOM 3306 O O . ALA A 1 425 ? 38.882 17.879 34.490 1.00 69.69 425 ALA A O 1
ATOM 3307 N N . LYS A 1 426 ? 38.153 16.924 32.593 1.00 73.19 426 LYS A N 1
ATOM 3308 C CA . LYS A 1 426 ? 39.142 17.534 31.684 1.00 73.19 426 LYS A CA 1
ATOM 3309 C C . LYS A 1 426 ? 38.707 18.900 31.129 1.00 73.19 426 LYS A C 1
ATOM 3311 O O . LYS A 1 426 ? 39.381 19.449 30.259 1.00 73.19 426 LYS A O 1
ATOM 3316 N N . GLY A 1 427 ? 37.626 19.479 31.655 1.00 54.91 427 GLY A N 1
ATOM 3317 C CA . GLY A 1 427 ? 37.198 20.855 31.389 1.00 54.91 427 GLY A CA 1
ATOM 3318 C C . GLY A 1 427 ? 36.187 21.019 30.253 1.00 54.91 427 GLY A C 1
ATOM 3319 O O . GLY A 1 427 ? 35.911 22.154 29.858 1.00 54.91 427 GLY A O 1
ATOM 3320 N N . HIS A 1 428 ? 35.627 19.927 29.725 1.00 54.28 428 HIS A N 1
ATOM 3321 C CA . HIS A 1 428 ? 34.503 20.009 28.792 1.00 54.28 428 HIS A CA 1
ATOM 3322 C C . HIS A 1 428 ? 33.210 20.367 29.543 1.00 54.28 428 HIS A C 1
ATOM 3324 O O . HIS A 1 428 ? 33.002 19.924 30.672 1.00 54.28 428 HIS A O 1
ATOM 3330 N N . LYS A 1 429 ? 32.339 21.168 28.921 1.00 45.28 429 LYS A N 1
ATOM 3331 C CA . LYS A 1 429 ? 31.017 21.512 29.456 1.00 45.28 429 LYS A CA 1
ATOM 3332 C C . LYS A 1 429 ? 29.943 21.072 28.472 1.00 45.28 429 LYS A C 1
ATOM 3334 O O . LYS A 1 429 ? 29.933 21.564 27.347 1.00 45.28 429 LYS A O 1
ATOM 3339 N N . PHE A 1 430 ? 29.062 20.197 28.934 1.00 54.16 430 PHE A N 1
ATOM 3340 C CA . PHE A 1 430 ? 27.764 19.927 28.323 1.00 54.16 430 PHE A CA 1
ATOM 3341 C C . PHE A 1 430 ? 26.753 20.996 28.779 1.00 54.16 430 PHE A C 1
ATOM 3343 O O . PHE A 1 430 ? 26.999 21.695 29.770 1.00 54.16 430 PHE A O 1
ATOM 3350 N N . GLU A 1 431 ? 25.646 21.165 28.058 1.00 45.28 431 GLU A N 1
ATOM 3351 C CA . GLU A 1 431 ? 24.560 22.072 28.456 1.00 45.28 431 GLU A CA 1
ATOM 3352 C C . GLU A 1 431 ? 23.723 21.480 29.605 1.00 45.28 431 GLU A C 1
ATOM 3354 O O . GLU A 1 431 ? 23.218 22.224 30.448 1.00 45.28 431 GLU A O 1
ATOM 3359 N N . ASN A 1 432 ? 23.646 20.147 29.692 1.00 49.16 432 ASN A N 1
ATOM 3360 C CA . ASN A 1 432 ? 22.997 19.402 30.773 1.00 49.16 432 ASN A CA 1
ATOM 3361 C C . ASN A 1 432 ? 24.013 18.776 31.752 1.00 49.16 432 ASN A C 1
ATOM 3363 O O . ASN A 1 432 ? 25.177 18.548 31.424 1.00 49.16 432 ASN A O 1
ATOM 3367 N N . HIS A 1 433 ? 23.578 18.498 32.986 1.00 49.41 433 HIS A N 1
ATOM 3368 C CA . HIS A 1 433 ? 24.436 17.916 34.025 1.00 49.41 433 HIS A CA 1
ATOM 3369 C C . HIS A 1 433 ? 24.481 16.384 33.917 1.00 49.41 433 HIS A C 1
ATOM 3371 O O . HIS A 1 433 ? 23.439 15.741 33.822 1.00 49.41 433 HIS A O 1
ATOM 3377 N N . VAL A 1 434 ? 25.679 15.800 33.997 1.00 47.94 434 VAL A N 1
ATOM 3378 C CA . VAL A 1 434 ? 25.875 14.344 34.095 1.00 47.94 434 VAL A CA 1
ATOM 3379 C C . VAL A 1 434 ? 25.909 13.952 35.574 1.00 47.94 434 VAL A C 1
ATOM 3381 O O . VAL A 1 434 ? 26.683 14.524 36.339 1.00 47.94 434 VAL A O 1
ATOM 3384 N N . GLU A 1 435 ? 25.060 13.013 35.988 1.00 51.88 435 GLU A N 1
ATOM 3385 C CA . GLU A 1 435 ? 25.067 12.392 37.321 1.00 51.88 435 GLU A CA 1
ATOM 3386 C C . GLU A 1 435 ? 24.459 10.980 37.228 1.00 51.88 435 GLU A C 1
ATOM 3388 O O . GLU A 1 435 ? 23.569 10.728 36.410 1.00 51.88 435 GLU A O 1
ATOM 3393 N N . TRP A 1 436 ? 24.938 10.043 38.054 1.00 37.78 436 TRP A N 1
ATOM 3394 C CA . TRP A 1 436 ? 24.455 8.659 38.070 1.00 37.78 436 TRP A CA 1
ATOM 3395 C C . TRP A 1 436 ? 22.978 8.595 38.495 1.00 37.78 436 TRP A C 1
ATOM 3397 O O . TRP A 1 436 ? 22.648 8.789 39.665 1.00 37.78 436 TRP A O 1
ATOM 3407 N N . GLY A 1 437 ? 22.089 8.309 37.538 1.00 49.53 437 GLY A N 1
ATOM 3408 C CA . GLY A 1 437 ? 20.633 8.314 37.736 1.00 49.53 437 GLY A CA 1
ATOM 3409 C C . GLY A 1 437 ? 19.862 9.339 36.894 1.00 49.53 437 GLY A C 1
ATOM 3410 O O . GLY A 1 437 ? 18.637 9.374 36.986 1.00 49.53 437 GLY A O 1
ATOM 3411 N N . VAL A 1 438 ? 20.547 10.136 36.066 1.00 47.62 438 VAL A N 1
ATOM 3412 C CA . VAL A 1 438 ? 19.939 11.018 35.052 1.00 47.62 438 VAL A CA 1
ATOM 3413 C C . VAL A 1 438 ? 20.096 10.399 33.654 1.00 47.62 438 VAL A C 1
ATOM 3415 O O . VAL A 1 438 ? 21.063 9.679 33.388 1.00 47.62 438 VAL A O 1
ATOM 3418 N N . ASP A 1 439 ? 19.118 10.647 32.779 1.00 43.31 439 ASP A N 1
ATOM 3419 C CA . ASP A 1 439 ? 19.060 10.093 31.420 1.00 43.31 439 ASP A CA 1
ATOM 3420 C C . ASP A 1 439 ? 19.959 10.853 30.417 1.00 43.31 439 ASP A C 1
ATOM 3422 O O . ASP A 1 439 ? 20.326 12.015 30.624 1.00 43.31 439 ASP A O 1
ATOM 3426 N N . LEU A 1 440 ? 20.345 10.194 29.323 1.00 42.41 440 LEU A N 1
ATOM 3427 C CA . LEU A 1 440 ? 21.357 10.692 28.388 1.00 42.41 440 LEU A CA 1
ATOM 3428 C C . LEU A 1 440 ? 20.777 11.686 27.369 1.00 42.41 440 LEU A C 1
ATOM 3430 O O . LEU A 1 440 ? 20.265 11.310 26.320 1.00 42.41 440 LEU A O 1
ATOM 3434 N N . ALA A 1 441 ? 20.936 12.986 27.637 1.00 45.72 441 ALA A N 1
ATOM 3435 C CA . ALA A 1 441 ? 20.572 14.033 26.676 1.00 45.72 441 ALA A CA 1
ATOM 3436 C C . ALA A 1 441 ? 21.331 13.913 25.331 1.00 45.72 441 ALA A C 1
ATOM 3438 O O . ALA A 1 441 ? 22.501 13.527 25.296 1.00 45.72 441 ALA A O 1
ATOM 3439 N N . SER A 1 442 ? 20.691 14.337 24.232 1.00 39.59 442 SER A N 1
ATOM 3440 C CA . SER A 1 442 ? 21.130 14.094 22.838 1.00 39.59 442 SER A CA 1
ATOM 3441 C C . SER A 1 442 ? 22.458 14.766 22.418 1.00 39.59 442 SER A C 1
ATOM 3443 O O . SER A 1 442 ? 22.990 14.511 21.338 1.00 39.59 442 SER A O 1
ATOM 3445 N N . GLU A 1 443 ? 23.045 15.599 23.282 1.00 43.59 443 GLU A N 1
ATOM 3446 C CA . GLU A 1 443 ? 24.427 16.087 23.149 1.00 43.59 443 GLU A CA 1
ATOM 3447 C C . GLU A 1 443 ? 25.473 15.027 23.555 1.00 43.59 443 GLU A C 1
ATOM 3449 O O . GLU A 1 443 ? 26.511 14.896 22.902 1.00 43.59 443 GLU A O 1
ATOM 3454 N N . HIS A 1 444 ? 25.180 14.213 24.576 1.00 45.19 444 HIS A N 1
ATOM 3455 C CA . HIS A 1 444 ? 26.053 13.140 25.055 1.00 45.19 444 HIS A CA 1
ATOM 3456 C C . HIS A 1 444 ? 26.095 11.982 24.052 1.00 45.19 444 HIS A C 1
ATOM 3458 O O . HIS A 1 444 ? 27.172 11.468 23.747 1.00 45.19 444 HIS A O 1
ATOM 3464 N N . GLU A 1 445 ? 24.937 11.635 23.473 1.00 45.00 445 GLU A N 1
ATOM 3465 C CA . GLU A 1 445 ? 24.808 10.674 22.367 1.00 45.00 445 GLU A CA 1
ATOM 3466 C C . GLU A 1 445 ? 25.767 11.023 21.219 1.00 45.00 445 GLU A C 1
ATOM 3468 O O . GLU A 1 445 ? 26.535 10.177 20.749 1.00 45.00 445 GLU A O 1
ATOM 3473 N N . LYS A 1 446 ? 25.778 12.299 20.809 1.00 38.28 446 LYS A N 1
ATOM 3474 C CA . LYS A 1 446 ? 26.661 12.813 19.755 1.00 38.28 446 LYS A CA 1
ATOM 3475 C C . LYS A 1 446 ? 28.124 12.852 20.162 1.00 38.28 446 LYS A C 1
ATOM 3477 O O . LYS A 1 446 ? 28.978 12.479 19.364 1.00 38.28 446 LYS A O 1
ATOM 3482 N N . TYR A 1 447 ? 28.448 13.255 21.389 1.00 44.66 447 TYR A N 1
ATOM 3483 C CA . TYR A 1 447 ? 29.838 13.235 21.843 1.00 44.66 447 TYR A CA 1
ATOM 3484 C C . TYR A 1 447 ? 30.428 11.814 21.799 1.00 44.66 447 TYR A C 1
ATOM 3486 O O . TYR A 1 447 ? 31.547 11.619 21.317 1.00 44.66 447 TYR A O 1
ATOM 3494 N N . LEU A 1 448 ? 29.667 10.810 22.247 1.00 39.28 448 LEU A N 1
ATOM 3495 C CA . LEU A 1 448 ? 30.076 9.406 22.205 1.00 39.28 448 LEU A CA 1
ATOM 3496 C C . LEU A 1 448 ? 30.257 8.918 20.757 1.00 39.28 448 LEU A C 1
ATOM 3498 O O . LEU A 1 448 ? 31.341 8.449 20.394 1.00 39.28 448 LEU A O 1
ATOM 3502 N N . THR A 1 449 ? 29.226 9.080 19.925 1.00 37.84 449 THR A N 1
ATOM 3503 C CA . THR A 1 449 ? 29.174 8.508 18.569 1.00 37.84 449 THR A CA 1
ATOM 3504 C C . THR A 1 449 ? 29.981 9.276 17.521 1.00 37.84 449 THR A C 1
ATOM 3506 O O . THR A 1 449 ? 30.631 8.649 16.689 1.00 37.84 449 THR A O 1
ATOM 3509 N N . GLU A 1 450 ? 30.002 10.611 17.550 1.00 40.44 450 GLU A N 1
ATOM 3510 C CA . GLU A 1 450 ? 30.627 11.451 16.513 1.00 40.44 450 GLU A CA 1
ATOM 3511 C C . GLU A 1 450 ? 32.065 11.886 16.874 1.00 40.44 450 GLU A C 1
ATOM 3513 O O . GLU A 1 450 ? 32.895 12.065 15.979 1.00 40.44 450 GLU A O 1
ATOM 3518 N N . ILE A 1 451 ? 32.389 12.042 18.169 1.00 42.91 451 ILE A N 1
ATOM 3519 C CA . ILE A 1 451 ? 33.672 12.621 18.625 1.00 42.91 451 ILE A CA 1
ATOM 3520 C C . ILE A 1 451 ? 34.595 11.579 19.271 1.00 42.91 451 ILE A C 1
ATOM 3522 O O . ILE A 1 451 ? 35.748 11.448 18.849 1.00 42.91 451 ILE A O 1
ATOM 3526 N N . LYS A 1 452 ? 34.118 10.855 20.293 1.00 40.22 452 LYS A N 1
ATOM 3527 C CA . LYS A 1 452 ? 34.937 9.953 21.123 1.00 40.22 452 LYS A CA 1
ATOM 3528 C C . LYS A 1 452 ? 35.278 8.641 20.417 1.00 40.22 452 LYS A C 1
ATOM 3530 O O . LYS A 1 452 ? 36.451 8.274 20.395 1.00 40.22 452 LYS A O 1
ATOM 3535 N N . PHE A 1 453 ? 34.275 7.947 19.875 1.00 42.25 453 PHE A N 1
ATOM 3536 C CA . PHE A 1 453 ? 34.443 6.618 19.272 1.00 42.25 453 PHE A CA 1
ATOM 3537 C C . PHE A 1 453 ? 34.344 6.618 17.743 1.00 42.25 453 PHE A C 1
ATOM 3539 O O . PHE A 1 453 ? 34.991 5.796 17.100 1.00 42.25 453 PHE A O 1
ATOM 3546 N N . LYS A 1 454 ? 33.613 7.578 17.152 1.00 35.44 454 LYS A N 1
ATOM 3547 C CA . LYS A 1 454 ? 33.366 7.679 15.696 1.00 35.44 454 LYS A CA 1
ATOM 3548 C C . LYS A 1 454 ? 32.612 6.474 15.111 1.00 35.44 454 LYS A C 1
ATOM 3550 O O . LYS A 1 454 ? 32.675 6.224 13.911 1.00 35.44 454 LYS A O 1
ATOM 3555 N N . SER A 1 455 ? 31.886 5.757 15.964 1.00 32.50 455 SER A N 1
ATOM 3556 C CA . SER A 1 455 ? 31.099 4.556 15.677 1.00 32.50 455 SER A CA 1
ATOM 3557 C C . SER A 1 455 ? 29.827 4.545 16.541 1.00 32.50 455 SER A C 1
ATOM 3559 O O . SER A 1 455 ? 29.775 5.263 17.545 1.00 32.50 455 SER A O 1
ATOM 3561 N N . PRO A 1 456 ? 28.817 3.716 16.219 1.00 31.67 456 PRO A N 1
ATOM 3562 C CA . PRO A 1 456 ? 27.707 3.433 17.130 1.00 31.67 456 PRO A CA 1
ATOM 3563 C C . PRO A 1 456 ? 28.183 2.869 18.481 1.00 31.67 456 PRO A C 1
ATOM 3565 O O . PRO A 1 456 ? 29.258 2.268 18.565 1.00 31.67 456 PRO A O 1
ATOM 3568 N N . VAL A 1 457 ? 27.373 3.063 19.525 1.00 32.16 457 VAL A N 1
ATOM 3569 C CA . VAL A 1 457 ? 27.602 2.588 20.902 1.00 32.16 457 VAL A CA 1
ATOM 3570 C C . VAL A 1 457 ? 26.267 2.100 21.471 1.00 32.16 457 VAL A C 1
ATOM 3572 O O . VAL A 1 457 ? 25.254 2.770 21.282 1.00 32.16 457 VAL A O 1
ATOM 3575 N N . ILE A 1 458 ? 26.267 0.959 22.165 1.00 35.53 458 ILE A N 1
ATOM 3576 C CA . ILE A 1 458 ? 25.091 0.382 22.844 1.00 35.53 458 ILE A CA 1
ATOM 3577 C C . ILE A 1 458 ? 25.302 0.447 24.364 1.00 35.53 458 ILE A C 1
ATOM 3579 O O . ILE A 1 458 ? 26.429 0.290 24.837 1.00 35.53 458 ILE A O 1
ATOM 3583 N N . VAL A 1 459 ? 24.220 0.675 25.117 1.00 35.56 459 VAL A N 1
ATOM 3584 C CA . VAL A 1 459 ? 24.197 0.779 26.586 1.00 35.56 459 VAL A CA 1
ATOM 3585 C C . VAL A 1 459 ? 23.150 -0.185 27.155 1.00 35.56 459 VAL A C 1
ATOM 3587 O O . VAL A 1 459 ? 22.053 -0.295 26.614 1.00 35.56 459 VAL A O 1
ATOM 3590 N N . TYR A 1 460 ? 23.476 -0.875 28.251 1.00 39.41 460 TYR A N 1
ATOM 3591 C CA . TYR A 1 460 ? 22.606 -1.870 28.894 1.00 39.41 460 TYR A CA 1
ATOM 3592 C C . TYR A 1 460 ? 22.629 -1.780 30.437 1.00 39.41 460 TYR A C 1
ATOM 3594 O O . TYR A 1 460 ? 23.420 -1.030 31.016 1.00 39.41 460 TYR A O 1
ATOM 3602 N N . ASN A 1 461 ? 21.757 -2.566 31.090 1.00 38.59 461 ASN A N 1
ATOM 3603 C CA . ASN A 1 461 ? 21.462 -2.584 32.537 1.00 38.59 461 ASN A CA 1
ATOM 3604 C C . ASN A 1 461 ? 20.829 -1.288 33.090 1.00 38.59 461 ASN A C 1
ATOM 3606 O O . ASN A 1 461 ? 21.390 -0.604 33.947 1.00 38.59 461 ASN A O 1
ATOM 3610 N N . TYR A 1 462 ? 19.615 -0.981 32.623 1.00 47.62 462 TYR A N 1
ATOM 3611 C CA . TYR A 1 462 ? 18.837 0.190 33.046 1.00 47.62 462 TYR A CA 1
ATOM 3612 C C . TYR A 1 462 ? 18.221 0.051 34.458 1.00 47.62 462 TYR A C 1
ATOM 3614 O O . TYR A 1 462 ? 17.754 -1.032 34.821 1.00 47.62 462 TYR A O 1
ATOM 3622 N N . PRO A 1 463 ? 18.138 1.143 35.248 1.00 48.56 463 PRO A N 1
ATOM 3623 C CA . PRO A 1 463 ? 17.449 1.141 36.538 1.00 48.56 463 PRO A CA 1
ATOM 3624 C C . PRO A 1 463 ? 15.943 0.854 36.431 1.00 48.56 463 PRO A C 1
ATOM 3626 O O . PRO A 1 463 ? 15.247 1.400 35.576 1.00 48.56 463 PRO A O 1
ATOM 3629 N N . LYS A 1 464 ? 15.411 0.101 37.403 1.00 45.34 464 LYS A N 1
ATOM 3630 C CA . LYS A 1 464 ? 13.983 -0.251 37.570 1.00 45.34 464 LYS A CA 1
ATOM 3631 C C . LYS A 1 464 ? 12.971 0.905 37.442 1.00 45.34 464 LYS A C 1
ATOM 3633 O O . LYS A 1 464 ? 11.800 0.648 37.195 1.00 45.34 464 LYS A O 1
ATOM 3638 N N . GLY A 1 465 ? 13.382 2.157 37.646 1.00 51.53 465 GLY A N 1
ATOM 3639 C CA . GLY A 1 465 ? 12.500 3.326 37.542 1.00 51.53 465 GLY A CA 1
ATOM 3640 C C . GLY A 1 465 ? 12.194 3.799 36.114 1.00 51.53 465 GLY A C 1
ATOM 3641 O O . GLY A 1 465 ? 11.423 4.740 35.976 1.00 51.53 465 GLY A O 1
ATOM 3642 N N . ILE A 1 466 ? 12.808 3.200 35.083 1.00 40.69 466 ILE A N 1
ATOM 3643 C CA . ILE A 1 466 ? 12.829 3.731 33.702 1.00 40.69 466 ILE A CA 1
ATOM 3644 C C . ILE A 1 466 ? 12.371 2.687 32.652 1.00 40.69 466 ILE A C 1
ATOM 3646 O O . ILE A 1 466 ? 12.612 2.848 31.457 1.00 40.69 466 ILE A O 1
ATOM 3650 N N . LYS A 1 467 ? 11.743 1.578 33.074 1.00 40.72 467 LYS A N 1
ATOM 3651 C CA . LYS A 1 467 ? 11.235 0.508 32.188 1.00 40.72 467 LYS A CA 1
ATOM 3652 C C . LYS A 1 467 ? 9.896 -0.053 32.683 1.00 40.72 467 LYS A C 1
ATOM 3654 O O . LYS A 1 467 ? 9.529 0.135 33.842 1.00 40.72 467 LYS A O 1
ATOM 3659 N N . ALA A 1 468 ? 9.163 -0.708 31.780 1.00 44.22 468 ALA A N 1
ATOM 3660 C CA . ALA A 1 468 ? 7.784 -1.138 31.994 1.00 44.22 468 ALA A CA 1
ATOM 3661 C C . ALA A 1 468 ? 7.623 -2.181 33.120 1.00 44.22 468 ALA A C 1
ATOM 3663 O O . ALA A 1 468 ? 8.512 -2.981 33.414 1.00 44.22 468 ALA A O 1
ATOM 3664 N N . PHE A 1 469 ? 6.451 -2.169 33.759 1.00 45.91 469 PHE A N 1
ATOM 3665 C CA . PHE A 1 469 ? 6.206 -2.818 35.055 1.00 45.91 469 PHE A CA 1
ATOM 3666 C C . PHE A 1 469 ? 6.165 -4.357 35.038 1.00 45.91 469 PHE A C 1
ATOM 3668 O O . PHE A 1 469 ? 6.119 -4.965 36.108 1.00 45.91 469 PHE A O 1
ATOM 3675 N N . TYR A 1 470 ? 6.135 -4.985 33.859 1.00 52.50 470 TYR A N 1
ATOM 3676 C CA . TYR A 1 470 ? 5.900 -6.423 33.697 1.00 52.50 470 TYR A CA 1
ATOM 3677 C C . TYR A 1 470 ? 7.183 -7.274 33.637 1.00 52.50 470 TYR A C 1
ATOM 3679 O O . TYR A 1 470 ? 7.115 -8.496 33.764 1.00 52.50 470 TYR A O 1
ATOM 3687 N N . MET A 1 471 ? 8.362 -6.654 33.525 1.00 43.19 471 MET A N 1
ATOM 3688 C CA . MET A 1 471 ? 9.637 -7.377 33.488 1.00 43.19 471 MET A CA 1
ATOM 3689 C C . MET A 1 471 ? 10.021 -7.937 34.876 1.00 43.19 471 MET A C 1
ATOM 3691 O O . MET A 1 471 ? 10.088 -7.214 35.874 1.00 43.19 471 MET A O 1
ATOM 3695 N N . LYS A 1 472 ? 10.293 -9.249 34.942 1.00 49.50 472 LYS A N 1
ATOM 3696 C CA . LYS A 1 472 ? 10.694 -9.988 36.161 1.00 49.50 472 LYS A CA 1
ATOM 3697 C C . LYS A 1 472 ? 11.974 -9.406 36.779 1.00 49.50 472 LYS A C 1
ATOM 3699 O O . LYS A 1 472 ? 12.895 -9.025 36.073 1.00 49.50 472 LYS A O 1
ATOM 3704 N N . LEU A 1 473 ? 12.050 -9.370 38.110 1.00 50.62 473 LEU A N 1
ATOM 3705 C CA . LEU A 1 473 ? 13.150 -8.740 38.854 1.00 50.62 473 LEU A CA 1
ATOM 3706 C C . LEU A 1 473 ? 14.436 -9.589 38.895 1.00 50.62 473 LEU A C 1
ATOM 3708 O O . LEU A 1 473 ? 14.365 -10.794 39.137 1.00 50.62 473 LEU A O 1
ATOM 3712 N N . ASN A 1 474 ? 15.598 -8.940 38.772 1.00 54.53 474 ASN A N 1
ATOM 3713 C CA . ASN A 1 474 ? 16.906 -9.544 39.055 1.00 54.53 474 ASN A CA 1
ATOM 3714 C C . ASN A 1 474 ? 17.171 -9.656 40.568 1.00 54.53 474 ASN A C 1
ATOM 3716 O O . ASN A 1 474 ? 16.521 -9.001 41.392 1.00 54.53 474 ASN A O 1
ATOM 3720 N N . GLU A 1 475 ? 18.162 -10.472 40.947 1.00 61.03 475 GLU A N 1
ATOM 3721 C CA . GLU A 1 475 ? 18.525 -10.723 42.354 1.00 61.03 475 GLU A CA 1
ATOM 3722 C C . GLU A 1 475 ? 18.976 -9.457 43.108 1.00 61.03 475 GLU A C 1
ATOM 3724 O O . GLU A 1 475 ? 18.788 -9.356 44.323 1.00 61.03 475 GLU A O 1
ATOM 3729 N N . ASP A 1 476 ? 19.498 -8.457 42.388 1.00 58.25 476 ASP A N 1
ATOM 3730 C CA . ASP A 1 476 ? 19.884 -7.141 42.916 1.00 58.25 476 ASP A CA 1
ATOM 3731 C C . ASP A 1 476 ? 18.691 -6.287 43.403 1.00 58.25 476 ASP A C 1
ATOM 3733 O O . ASP A 1 476 ? 18.877 -5.292 44.112 1.00 58.25 476 ASP A O 1
ATOM 3737 N N . LYS A 1 477 ? 17.465 -6.674 43.019 1.00 55.03 477 LYS A N 1
ATOM 3738 C CA . LYS A 1 477 ? 16.184 -5.973 43.215 1.00 55.03 477 LYS A CA 1
ATOM 3739 C C . LYS A 1 477 ? 16.109 -4.564 42.599 1.00 55.03 477 LYS A C 1
ATOM 3741 O O . LYS A 1 477 ? 15.178 -3.812 42.912 1.00 55.03 477 LYS A O 1
ATOM 3746 N N . LYS A 1 478 ? 17.050 -4.223 41.714 1.00 48.62 478 LYS A N 1
ATOM 3747 C CA . LYS A 1 478 ? 17.243 -2.915 41.058 1.00 48.62 478 LYS A CA 1
ATOM 3748 C C . LYS A 1 478 ? 17.187 -2.977 39.525 1.00 48.62 478 LYS A C 1
ATOM 3750 O O . LYS A 1 478 ? 16.952 -1.932 38.918 1.00 48.62 478 LYS A O 1
ATOM 3755 N N . THR A 1 479 ? 17.360 -4.154 38.925 1.00 47.69 479 THR A N 1
ATOM 3756 C CA . THR A 1 479 ? 17.262 -4.421 37.476 1.00 47.69 479 THR A CA 1
ATOM 3757 C C . THR A 1 479 ? 16.304 -5.600 37.193 1.00 47.69 479 THR A C 1
ATOM 3759 O O . THR A 1 479 ? 15.631 -6.081 38.114 1.00 47.69 479 THR A O 1
ATOM 3762 N N . VAL A 1 480 ? 16.160 -6.029 35.929 1.00 44.81 480 VAL A N 1
ATOM 3763 C CA . VAL A 1 480 ? 15.134 -6.994 35.461 1.00 44.81 480 VAL A CA 1
ATOM 3764 C C . VAL A 1 480 ? 15.646 -7.986 34.390 1.00 44.81 480 VAL A C 1
ATOM 3766 O O . VAL A 1 480 ? 16.550 -7.633 33.637 1.00 44.81 480 VAL A O 1
ATOM 3769 N N . ALA A 1 481 ? 15.062 -9.198 34.321 1.00 49.84 481 ALA A N 1
ATOM 3770 C CA . ALA A 1 481 ? 15.234 -10.235 33.278 1.00 49.84 481 ALA A CA 1
ATOM 3771 C C . ALA A 1 481 ? 14.100 -11.307 33.311 1.00 49.84 481 ALA A C 1
ATOM 3773 O O . ALA A 1 481 ? 13.743 -11.788 34.391 1.00 49.84 481 ALA A O 1
ATOM 3774 N N . ALA A 1 482 ? 13.548 -11.733 32.157 1.00 33.81 482 ALA A N 1
ATOM 3775 C CA . ALA A 1 482 ? 12.271 -12.483 32.032 1.00 33.81 482 ALA A CA 1
ATOM 3776 C C . ALA A 1 482 ? 12.340 -13.888 31.356 1.00 33.81 482 ALA A C 1
ATOM 3778 O O . ALA A 1 482 ? 13.395 -14.283 30.875 1.00 33.81 482 ALA A O 1
ATOM 3779 N N . MET A 1 483 ? 11.238 -14.668 31.443 1.00 27.97 483 MET A N 1
ATOM 3780 C CA . MET A 1 483 ? 10.966 -16.043 30.913 1.00 27.97 483 MET A CA 1
ATOM 3781 C C . MET A 1 483 ? 9.475 -16.414 31.249 1.00 27.97 483 MET A C 1
ATOM 3783 O O . MET A 1 483 ? 8.899 -15.671 32.045 1.00 27.97 483 MET A O 1
ATOM 3787 N N . ASP A 1 484 ? 8.745 -17.467 30.815 1.00 24.56 484 ASP A N 1
ATOM 3788 C CA . ASP A 1 484 ? 8.963 -18.768 30.116 1.00 24.56 484 ASP A CA 1
ATOM 3789 C C . ASP A 1 484 ? 7.588 -19.368 29.621 1.00 24.56 484 ASP A C 1
ATOM 3791 O O . ASP A 1 484 ? 6.540 -18.829 29.975 1.00 24.56 484 ASP A O 1
ATOM 3795 N N . VAL A 1 485 ? 7.593 -20.548 28.959 1.00 23.59 485 VAL A N 1
ATOM 3796 C CA . VAL A 1 485 ? 6.520 -21.592 28.813 1.00 23.59 485 VAL A CA 1
ATOM 3797 C C . VAL A 1 485 ? 5.746 -21.743 27.464 1.00 23.59 485 VAL A C 1
ATOM 3799 O O . VAL A 1 485 ? 5.387 -20.793 26.783 1.00 23.59 485 VAL A O 1
ATOM 3802 N N . LEU A 1 486 ? 5.499 -23.028 27.129 1.00 21.25 486 LEU A N 1
ATOM 3803 C CA . LEU A 1 486 ? 5.045 -23.707 25.888 1.00 21.25 486 LEU A CA 1
ATOM 3804 C C . LEU A 1 486 ? 3.618 -23.429 25.338 1.00 21.25 486 LEU A C 1
ATOM 3806 O O . LEU A 1 486 ? 2.672 -23.238 26.101 1.00 21.25 486 LEU A O 1
ATOM 3810 N N . VAL A 1 487 ? 3.426 -23.640 24.017 1.00 22.72 487 VAL A N 1
ATOM 3811 C CA . VAL A 1 487 ? 2.129 -23.558 23.285 1.00 22.72 487 VAL A CA 1
ATOM 3812 C C . VAL A 1 487 ? 1.946 -24.702 22.244 1.00 22.72 487 VAL A C 1
ATOM 3814 O O . VAL A 1 487 ? 2.932 -25.138 21.651 1.00 22.72 487 VAL A O 1
ATOM 3817 N N . PRO A 1 488 ? 0.718 -25.218 21.977 1.00 26.53 488 PRO A N 1
ATOM 3818 C CA . PRO A 1 488 ? 0.477 -26.308 21.016 1.00 26.53 488 PRO A CA 1
ATOM 3819 C C . PRO A 1 488 ? -0.120 -25.896 19.645 1.00 26.53 488 PRO A C 1
ATOM 3821 O O . PRO A 1 488 ? -0.929 -24.981 19.541 1.00 26.53 488 PRO A O 1
ATOM 3824 N N . LYS A 1 489 ? 0.173 -26.706 18.612 1.00 34.59 489 LYS A N 1
ATOM 3825 C CA . LYS A 1 489 ? -0.553 -26.903 17.323 1.00 34.59 489 LYS A CA 1
ATOM 3826 C C . LYS A 1 489 ? -0.849 -25.719 16.375 1.00 34.59 489 LYS A C 1
ATOM 3828 O O . LYS A 1 489 ? -1.158 -25.996 15.222 1.00 34.59 489 LYS A O 1
ATOM 3833 N N . ILE A 1 490 ? -0.721 -24.455 16.772 1.00 47.16 490 ILE A N 1
ATOM 3834 C CA . ILE A 1 490 ? -0.995 -23.293 15.891 1.00 47.16 490 ILE A CA 1
ATOM 3835 C C . ILE A 1 490 ? 0.083 -23.106 14.795 1.00 47.16 490 ILE A C 1
ATOM 3837 O O . ILE A 1 490 ? -0.163 -22.479 13.765 1.00 47.16 490 ILE A O 1
ATOM 3841 N N . SER A 1 491 ? 1.274 -23.687 14.976 1.00 61.81 491 SER A N 1
ATOM 3842 C CA . SER A 1 491 ? 2.475 -23.313 14.215 1.00 61.81 491 SER A CA 1
ATOM 3843 C C . SER A 1 491 ? 2.453 -23.600 12.705 1.00 61.81 491 SER A C 1
ATOM 3845 O O . SER A 1 491 ? 3.166 -22.916 11.978 1.00 61.81 491 SER A O 1
ATOM 3847 N N . ALA A 1 492 ? 1.621 -24.524 12.210 1.00 70.56 492 ALA A N 1
ATOM 3848 C CA . ALA A 1 492 ? 1.488 -24.784 10.768 1.00 70.56 492 ALA A CA 1
ATOM 3849 C C . ALA A 1 492 ? 0.858 -23.599 10.012 1.00 70.56 492 ALA A C 1
ATOM 3851 O O . ALA A 1 492 ? 1.373 -23.163 8.986 1.00 70.56 492 ALA A O 1
ATOM 3852 N N . ILE A 1 493 ? -0.217 -23.015 10.556 1.00 80.31 493 ILE A N 1
ATOM 3853 C CA . ILE A 1 493 ? -0.888 -21.848 9.956 1.00 80.31 493 ILE A CA 1
ATOM 3854 C C . ILE A 1 493 ? 0.039 -20.626 10.022 1.00 80.31 493 ILE A C 1
ATOM 3856 O O . ILE A 1 493 ? 0.120 -19.863 9.064 1.00 80.31 493 ILE A O 1
ATOM 3860 N N . ALA A 1 494 ? 0.786 -20.471 11.122 1.00 80.62 494 ALA A N 1
ATOM 3861 C CA . ALA A 1 494 ? 1.768 -19.398 11.274 1.00 80.62 494 ALA A CA 1
ATOM 3862 C C . ALA A 1 494 ? 2.928 -19.506 10.263 1.00 80.62 494 ALA A C 1
ATOM 3864 O O . ALA A 1 494 ? 3.301 -18.494 9.676 1.00 80.62 494 ALA A O 1
ATOM 3865 N N . ARG A 1 495 ? 3.453 -20.715 9.999 1.00 81.44 495 ARG A N 1
ATOM 3866 C CA . ARG A 1 495 ? 4.465 -20.937 8.949 1.00 81.44 495 ARG A CA 1
ATOM 3867 C C . ARG A 1 495 ? 3.909 -20.696 7.547 1.00 81.44 495 ARG A C 1
ATOM 3869 O O . ARG A 1 495 ? 4.496 -19.917 6.811 1.00 81.44 495 ARG A O 1
ATOM 3876 N N . ILE A 1 496 ? 2.742 -21.247 7.201 1.00 88.81 496 ILE A N 1
ATOM 3877 C CA . ILE A 1 496 ? 2.081 -20.982 5.906 1.00 88.81 496 ILE A CA 1
ATOM 3878 C C . ILE A 1 496 ? 1.845 -19.471 5.700 1.00 88.81 496 ILE A C 1
ATOM 3880 O O . ILE A 1 496 ? 2.044 -18.959 4.600 1.00 88.81 496 ILE A O 1
ATOM 3884 N N . ARG A 1 497 ? 1.473 -18.734 6.759 1.00 93.25 497 ARG A N 1
ATOM 3885 C CA . ARG A 1 497 ? 1.325 -17.268 6.736 1.00 93.25 497 ARG A CA 1
ATOM 3886 C C . ARG A 1 497 ? 2.662 -16.540 6.534 1.00 93.25 497 ARG A C 1
ATOM 3888 O O . ARG A 1 497 ? 2.692 -15.588 5.759 1.00 93.25 497 ARG A O 1
ATOM 3895 N N . ASN A 1 498 ? 3.739 -16.976 7.195 1.00 91.44 498 ASN A N 1
ATOM 3896 C CA . ASN A 1 498 ? 5.093 -16.445 6.989 1.00 91.44 498 ASN A CA 1
ATOM 3897 C C . ASN A 1 498 ? 5.544 -16.624 5.537 1.00 91.44 498 ASN A C 1
ATOM 3899 O O . ASN A 1 498 ? 5.944 -15.664 4.886 1.00 91.44 498 ASN A O 1
ATOM 3903 N N . GLU A 1 499 ? 5.415 -17.844 5.022 1.00 94.06 499 GLU A N 1
ATOM 3904 C CA . GLU A 1 499 ? 5.890 -18.201 3.690 1.00 94.06 499 GLU A CA 1
ATOM 3905 C C . GLU A 1 499 ? 5.093 -17.511 2.584 1.00 94.06 499 GLU A C 1
ATOM 3907 O O . GLU A 1 499 ? 5.691 -17.009 1.641 1.00 94.06 499 GLU A O 1
ATOM 3912 N N . LEU A 1 500 ? 3.770 -17.360 2.724 1.00 96.19 500 LEU A N 1
ATOM 3913 C CA . LEU A 1 500 ? 2.982 -16.532 1.801 1.00 96.19 500 LEU A CA 1
ATOM 3914 C C . LEU A 1 500 ? 3.386 -15.049 1.828 1.00 96.19 500 LEU A C 1
ATOM 3916 O O . LEU A 1 500 ? 3.320 -14.383 0.791 1.00 96.19 500 LEU A O 1
ATOM 3920 N N . ALA A 1 501 ? 3.795 -14.517 2.984 1.00 95.81 501 ALA A N 1
ATOM 3921 C CA . ALA A 1 501 ? 4.236 -13.129 3.101 1.00 95.81 501 ALA A CA 1
ATOM 3922 C C . ALA A 1 501 ? 5.624 -12.935 2.470 1.00 95.81 501 ALA A C 1
ATOM 3924 O O . ALA A 1 501 ? 5.807 -12.026 1.663 1.00 95.81 501 ALA A O 1
ATOM 3925 N N . TYR A 1 502 ? 6.578 -13.823 2.759 1.00 96.69 502 TYR A N 1
ATOM 3926 C CA . TYR A 1 502 ? 7.911 -13.775 2.161 1.00 96.69 502 TYR A CA 1
ATOM 3927 C C . TYR A 1 502 ? 7.861 -13.998 0.641 1.00 96.69 502 TYR A C 1
ATOM 3929 O O . TYR A 1 502 ? 8.345 -13.156 -0.113 1.00 96.69 502 TYR A O 1
ATOM 3937 N N . ALA A 1 503 ? 7.140 -15.026 0.177 1.00 97.50 503 ALA A N 1
ATOM 3938 C CA . ALA A 1 503 ? 6.902 -15.286 -1.244 1.00 97.50 503 ALA A CA 1
ATOM 3939 C C . ALA A 1 503 ? 6.247 -14.100 -1.973 1.00 97.50 503 ALA A C 1
ATOM 3941 O O . ALA A 1 503 ? 6.531 -13.862 -3.146 1.00 97.50 503 ALA A O 1
ATOM 3942 N N . THR A 1 504 ? 5.393 -13.329 -1.290 1.00 98.00 504 THR A N 1
ATOM 3943 C CA . THR A 1 504 ? 4.831 -12.086 -1.841 1.00 98.00 504 THR A CA 1
ATOM 3944 C C . THR A 1 504 ? 5.926 -11.058 -2.115 1.00 98.00 504 THR A C 1
ATOM 3946 O O . THR A 1 504 ? 5.997 -10.527 -3.223 1.00 98.00 504 THR A O 1
ATOM 3949 N N . HIS A 1 505 ? 6.812 -10.812 -1.148 1.00 97.81 505 HIS A N 1
ATOM 3950 C CA . HIS A 1 505 ? 7.929 -9.889 -1.338 1.00 97.81 505 HIS A CA 1
ATOM 3951 C C . HIS A 1 505 ? 8.904 -10.371 -2.424 1.00 97.81 505 HIS A C 1
ATOM 3953 O O . HIS A 1 505 ? 9.284 -9.572 -3.280 1.00 97.81 505 HIS A O 1
ATOM 3959 N N . THR A 1 506 ? 9.244 -11.666 -2.451 1.00 97.81 506 THR A N 1
ATOM 3960 C CA . THR A 1 506 ? 10.106 -12.266 -3.486 1.00 97.81 506 THR A CA 1
ATOM 3961 C C . THR A 1 506 ? 9.500 -12.136 -4.883 1.00 97.81 506 THR A C 1
ATOM 3963 O O . THR A 1 506 ? 10.175 -11.655 -5.789 1.00 97.81 506 THR A O 1
ATOM 3966 N N . PHE A 1 507 ? 8.213 -12.466 -5.069 1.00 98.12 507 PHE A N 1
ATOM 3967 C CA . PHE A 1 507 ? 7.543 -12.344 -6.371 1.00 98.12 507 PHE A CA 1
ATOM 3968 C C . PHE A 1 507 ? 7.641 -10.924 -6.942 1.00 98.12 507 PHE A C 1
ATOM 3970 O O . PHE A 1 507 ? 7.990 -10.745 -8.112 1.00 98.12 507 PHE A O 1
ATOM 3977 N N . PHE A 1 508 ? 7.341 -9.909 -6.130 1.00 97.94 508 PHE A N 1
ATOM 3978 C CA . PHE A 1 508 ? 7.367 -8.524 -6.591 1.00 97.94 508 PHE A CA 1
ATOM 3979 C C . PHE A 1 508 ? 8.797 -7.991 -6.774 1.00 97.94 508 PHE A C 1
ATOM 3981 O O . PHE A 1 508 ? 9.040 -7.282 -7.754 1.00 97.94 508 PHE A O 1
ATOM 3988 N N . HIS A 1 509 ? 9.751 -8.382 -5.921 1.00 95.75 509 HIS A N 1
ATOM 3989 C CA . HIS A 1 509 ? 11.170 -8.043 -6.082 1.00 95.75 509 HIS A CA 1
ATOM 3990 C C . HIS A 1 509 ? 11.749 -8.618 -7.388 1.00 95.75 509 HIS A C 1
ATOM 3992 O O . HIS A 1 509 ? 12.263 -7.863 -8.217 1.00 95.75 509 HIS A O 1
ATOM 3998 N N . ASP A 1 510 ? 11.582 -9.922 -7.630 1.00 94.81 510 ASP A N 1
ATOM 3999 C CA . ASP A 1 510 ? 12.117 -10.620 -8.810 1.00 94.81 510 ASP A CA 1
ATOM 4000 C C . ASP A 1 510 ? 11.515 -10.103 -10.130 1.00 94.81 510 ASP A C 1
ATOM 4002 O O . ASP A 1 510 ? 12.184 -10.080 -11.166 1.00 94.81 510 ASP A O 1
ATOM 4006 N N . ASN A 1 511 ? 10.263 -9.629 -10.101 1.00 94.19 511 ASN A N 1
ATOM 4007 C CA . ASN A 1 511 ? 9.605 -8.994 -11.249 1.00 94.19 511 ASN A CA 1
ATOM 4008 C C . ASN A 1 511 ? 9.874 -7.475 -11.361 1.00 94.19 511 ASN A C 1
ATOM 4010 O O . ASN A 1 511 ? 9.345 -6.819 -12.263 1.00 94.19 511 ASN A O 1
ATOM 4014 N N . GLY A 1 512 ? 10.722 -6.911 -10.494 1.00 92.19 512 GLY A N 1
ATOM 4015 C CA . GLY A 1 512 ? 11.219 -5.535 -10.587 1.00 92.19 512 GLY A CA 1
ATOM 4016 C C . GLY A 1 512 ? 10.251 -4.450 -10.105 1.00 92.19 512 GLY A C 1
ATOM 4017 O O . GLY A 1 512 ? 10.332 -3.315 -10.584 1.00 92.19 512 GLY A O 1
ATOM 4018 N N . PHE A 1 513 ? 9.338 -4.779 -9.190 1.00 96.88 513 PHE A N 1
ATOM 4019 C CA . PHE A 1 513 ? 8.491 -3.805 -8.501 1.00 96.88 513 PHE A CA 1
ATOM 4020 C C . PHE A 1 513 ? 9.221 -3.228 -7.284 1.00 96.88 513 PHE A C 1
ATOM 4022 O O . PHE A 1 513 ? 9.953 -3.938 -6.597 1.00 96.88 513 PHE A O 1
ATOM 4029 N N . LEU A 1 514 ? 8.974 -1.954 -6.970 1.00 96.38 514 LEU A N 1
ATOM 4030 C CA . LEU A 1 514 ? 9.467 -1.340 -5.735 1.00 96.38 514 LEU A CA 1
ATOM 4031 C C . LEU A 1 514 ? 8.385 -1.341 -4.650 1.00 96.38 514 LEU A C 1
ATOM 4033 O O . LEU A 1 514 ? 7.290 -0.812 -4.850 1.00 96.38 514 LEU A O 1
ATOM 4037 N N . TYR A 1 515 ? 8.718 -1.885 -3.485 1.00 96.75 515 TYR A N 1
ATOM 4038 C CA . TYR A 1 515 ? 7.904 -1.802 -2.284 1.00 96.75 515 TYR A CA 1
ATOM 4039 C C . TYR A 1 515 ? 7.821 -0.356 -1.785 1.00 96.75 515 TYR A C 1
ATOM 4041 O O . TYR A 1 515 ? 8.839 0.316 -1.583 1.00 96.75 515 TYR A O 1
ATOM 4049 N N . VAL A 1 516 ? 6.601 0.130 -1.581 1.00 95.62 516 VAL A N 1
ATOM 4050 C CA . VAL A 1 516 ? 6.304 1.463 -1.056 1.00 95.62 516 VAL A CA 1
ATOM 4051 C C . VAL A 1 516 ? 5.249 1.353 0.033 1.00 95.62 516 VAL A C 1
ATOM 4053 O O . VAL A 1 516 ? 4.322 0.561 -0.071 1.00 95.62 516 VAL A O 1
ATOM 4056 N N . HIS A 1 517 ? 5.368 2.174 1.075 1.00 92.06 517 HIS A N 1
ATOM 4057 C CA . HIS A 1 517 ? 4.356 2.231 2.126 1.00 92.06 517 HIS A CA 1
ATOM 4058 C C . HIS A 1 517 ? 3.366 3.348 1.816 1.00 92.06 517 HIS A C 1
ATOM 4060 O O . HIS A 1 517 ? 3.755 4.502 1.609 1.00 92.06 517 HIS A O 1
ATOM 4066 N N . THR A 1 518 ? 2.093 2.991 1.814 1.00 91.81 518 THR A N 1
ATOM 4067 C CA . THR A 1 518 ? 0.956 3.909 1.770 1.00 91.81 518 THR A CA 1
ATOM 4068 C C . THR A 1 518 ? 0.648 4.425 3.183 1.00 91.81 518 THR A C 1
ATOM 4070 O O . THR A 1 518 ? 0.942 3.722 4.153 1.00 91.81 518 THR A O 1
ATOM 4073 N N . PRO A 1 519 ? 0.106 5.649 3.335 1.00 90.81 519 PRO A N 1
ATOM 4074 C CA . PRO A 1 519 ? -0.289 6.158 4.643 1.00 90.81 519 PRO A CA 1
ATOM 4075 C C . PRO A 1 519 ? -1.497 5.381 5.170 1.00 90.81 519 PRO A C 1
ATOM 4077 O O . PRO A 1 519 ? -2.403 5.047 4.404 1.00 90.81 519 PRO A O 1
ATOM 4080 N N . ILE A 1 520 ? -1.523 5.118 6.474 1.00 93.25 520 ILE A N 1
ATOM 4081 C CA . ILE A 1 520 ? -2.634 4.414 7.123 1.00 93.25 520 ILE A CA 1
ATOM 4082 C C . ILE A 1 520 ? -3.754 5.388 7.494 1.00 93.25 520 ILE A C 1
ATOM 4084 O O . ILE A 1 520 ? -4.936 5.066 7.338 1.00 93.25 520 ILE A O 1
ATOM 4088 N N . VAL A 1 521 ? -3.388 6.596 7.935 1.00 92.12 521 VAL A N 1
ATOM 4089 C CA . VAL A 1 521 ? -4.331 7.699 8.148 1.00 92.12 521 VAL A CA 1
ATOM 4090 C C . VAL A 1 521 ? -4.575 8.450 6.831 1.00 92.12 521 VAL A C 1
ATOM 4092 O O . VAL A 1 521 ? -3.663 9.041 6.252 1.00 92.12 521 VAL A O 1
ATOM 4095 N N . THR A 1 522 ? -5.826 8.458 6.368 1.00 90.31 522 THR A N 1
ATOM 4096 C CA . THR A 1 522 ? -6.278 9.090 5.116 1.00 90.31 522 THR A CA 1
ATOM 4097 C C . THR A 1 522 ? -7.297 10.208 5.361 1.00 90.31 522 THR A C 1
ATOM 4099 O O . THR A 1 522 ? -7.976 10.253 6.387 1.00 90.31 522 THR A O 1
ATOM 4102 N N . THR A 1 523 ? -7.427 11.120 4.395 1.00 85.75 523 THR A N 1
ATOM 4103 C CA . THR A 1 523 ? -8.449 12.187 4.357 1.00 85.75 523 THR A CA 1
ATOM 4104 C C . THR A 1 523 ? -9.424 12.018 3.186 1.00 85.75 523 THR A C 1
ATOM 4106 O O . THR A 1 523 ? -10.313 12.846 2.998 1.00 85.75 523 THR A O 1
ATOM 4109 N N . SER A 1 524 ? -9.239 10.968 2.381 1.00 82.19 524 SER A N 1
ATOM 4110 C CA . SER A 1 524 ? -9.987 10.645 1.164 1.00 82.19 524 SER A CA 1
ATOM 4111 C C . SER A 1 524 ? -10.473 9.195 1.212 1.00 82.19 524 SER A C 1
ATOM 4113 O O . SER A 1 524 ? -9.690 8.305 1.552 1.00 82.19 524 SER A O 1
ATOM 4115 N N . ASP A 1 525 ? -11.730 8.963 0.834 1.00 80.75 525 ASP A N 1
ATOM 4116 C CA . ASP A 1 525 ? -12.326 7.631 0.697 1.00 80.75 525 ASP A CA 1
ATOM 4117 C C . ASP A 1 525 ? -11.897 7.018 -0.649 1.00 80.75 525 ASP A C 1
ATOM 4119 O O . ASP A 1 525 ? -12.062 7.635 -1.701 1.00 80.75 525 ASP A O 1
ATOM 4123 N N . CYS A 1 526 ? -11.309 5.820 -0.632 1.00 79.44 526 CYS A N 1
ATOM 4124 C CA . CYS A 1 526 ? -10.893 5.151 -1.864 1.00 79.44 526 CYS A CA 1
ATOM 4125 C C . CYS A 1 526 ? -12.069 4.480 -2.589 1.00 79.44 526 CYS A C 1
ATOM 4127 O O . CYS A 1 526 ? -12.160 4.566 -3.813 1.00 79.44 526 CYS A O 1
ATOM 4129 N N . GLU A 1 527 ? -12.981 3.842 -1.856 1.00 71.81 527 GLU A N 1
ATOM 4130 C CA . GLU A 1 527 ? -14.091 3.072 -2.432 1.00 71.81 527 GLU A CA 1
ATOM 4131 C C . GLU A 1 527 ? -15.280 3.988 -2.794 1.00 71.81 527 GLU A C 1
ATOM 4133 O O . GLU A 1 527 ? -16.002 3.727 -3.760 1.00 71.81 527 GLU A O 1
ATOM 4138 N N . GLY A 1 528 ? -15.432 5.111 -2.085 1.00 58.00 528 GLY A N 1
ATOM 4139 C CA . GLY A 1 528 ? -16.427 6.158 -2.345 1.00 58.00 528 GLY A CA 1
ATOM 4140 C C . GLY A 1 528 ? -17.820 5.871 -1.775 1.00 58.00 528 GLY A C 1
ATOM 4141 O O . GLY A 1 528 ? -18.787 6.525 -2.171 1.00 58.00 528 GLY A O 1
ATOM 4142 N N . ALA A 1 529 ? -17.934 4.859 -0.913 1.00 56.66 529 ALA A N 1
ATOM 4143 C CA . ALA A 1 529 ? -19.188 4.376 -0.331 1.00 56.66 529 ALA A CA 1
ATOM 4144 C C . ALA A 1 529 ? -19.024 3.617 1.007 1.00 56.66 529 ALA A C 1
ATOM 4146 O O . ALA A 1 529 ? -20.035 3.260 1.614 1.00 56.66 529 ALA A O 1
ATOM 4147 N N . GLY A 1 530 ? -17.792 3.336 1.451 1.00 62.22 530 GLY A N 1
ATOM 4148 C CA . GLY A 1 530 ? -17.515 2.443 2.580 1.00 62.22 530 GLY A CA 1
ATOM 4149 C C . GLY A 1 530 ? -17.627 3.122 3.948 1.00 62.22 530 GLY A C 1
ATOM 4150 O O . GLY A 1 530 ? -17.362 4.316 4.103 1.00 62.22 530 GLY A O 1
ATOM 4151 N N . GLU A 1 531 ? -17.987 2.358 4.983 1.00 80.38 531 GLU A N 1
ATOM 4152 C CA . GLU A 1 531 ? -17.970 2.871 6.357 1.00 80.38 531 GLU A CA 1
ATOM 4153 C C . GLU A 1 531 ? -16.535 2.858 6.914 1.00 80.38 531 GLU A C 1
ATOM 4155 O O . GLU A 1 531 ? -15.925 1.802 7.093 1.00 80.38 531 GLU A O 1
ATOM 4160 N N . MET A 1 532 ? -15.990 4.046 7.198 1.00 89.75 532 MET A N 1
ATOM 4161 C CA . MET A 1 532 ? -14.624 4.236 7.706 1.00 89.75 532 MET A CA 1
ATOM 4162 C C . MET A 1 532 ? -14.593 4.549 9.209 1.00 89.75 532 MET A C 1
ATOM 4164 O O . MET A 1 532 ? -15.421 5.312 9.719 1.00 89.75 532 MET A O 1
ATOM 4168 N N . PHE A 1 533 ? -13.576 4.041 9.910 1.00 91.25 533 PHE A N 1
ATOM 4169 C CA . PHE A 1 533 ? -13.246 4.483 11.268 1.00 91.25 533 PHE A CA 1
ATOM 4170 C C . PHE A 1 533 ? -12.647 5.888 11.239 1.00 91.25 533 PHE A C 1
ATOM 4172 O O . PHE A 1 533 ? -11.723 6.139 10.464 1.00 91.25 533 PHE A O 1
ATOM 4179 N N . GLN A 1 534 ? -13.104 6.781 12.116 1.00 92.81 534 GLN A N 1
ATOM 4180 C CA . GLN A 1 534 ? -12.456 8.076 12.309 1.00 92.81 534 GLN A CA 1
ATOM 4181 C C . GLN A 1 534 ? -11.258 7.946 13.259 1.00 92.81 534 GLN A C 1
ATOM 4183 O O . GLN A 1 534 ? -11.334 7.256 14.278 1.00 92.81 534 GLN A O 1
ATOM 4188 N N . VAL A 1 535 ? -10.179 8.662 12.933 1.00 93.56 535 VAL A N 1
ATOM 4189 C CA . VAL A 1 535 ? -8.986 8.864 13.764 1.00 93.56 535 VAL A CA 1
ATOM 4190 C C . VAL A 1 535 ? -9.010 10.302 14.286 1.00 93.56 535 VAL A C 1
ATOM 4192 O O . VAL A 1 535 ? -9.138 11.238 13.499 1.00 93.56 535 VAL A O 1
ATOM 4195 N N . THR A 1 536 ? -8.931 10.501 15.603 1.00 93.31 536 THR A N 1
ATOM 4196 C CA . THR A 1 536 ? -9.096 11.834 16.220 1.00 93.31 536 THR A CA 1
ATOM 4197 C C . THR A 1 536 ? -8.391 11.945 17.573 1.00 93.31 536 THR A C 1
ATOM 4199 O O . THR A 1 536 ? -8.165 10.934 18.242 1.00 93.31 536 THR A O 1
ATOM 4202 N N . THR A 1 537 ? -8.084 13.165 18.023 1.00 91.44 537 THR A N 1
ATOM 4203 C CA . THR A 1 537 ? -7.795 13.441 19.446 1.00 91.44 537 THR A CA 1
ATOM 4204 C C . THR A 1 537 ? -8.951 14.139 20.166 1.00 91.44 537 THR A C 1
ATOM 4206 O O . THR A 1 537 ? -9.027 14.055 21.390 1.00 91.44 537 THR A O 1
ATOM 4209 N N . LEU A 1 538 ? -9.927 14.711 19.442 1.00 91.19 538 LEU A N 1
ATOM 4210 C CA . LEU A 1 538 ? -11.010 15.554 19.985 1.00 91.19 538 LEU A CA 1
ATOM 4211 C C . LEU A 1 538 ? -11.786 14.932 21.156 1.00 91.19 538 LEU A C 1
ATOM 4213 O O . LEU A 1 538 ? -12.204 15.648 22.063 1.00 91.19 538 LEU A O 1
ATOM 4217 N N . ILE A 1 539 ? -12.002 13.613 21.143 1.00 87.75 539 ILE A N 1
ATOM 4218 C CA . ILE A 1 539 ? -12.658 12.883 22.242 1.00 87.75 539 ILE A CA 1
ATOM 4219 C C . ILE A 1 539 ? -11.765 12.853 23.490 1.00 87.75 539 ILE A C 1
ATOM 4221 O O . ILE A 1 539 ? -12.222 13.185 24.587 1.00 87.75 539 ILE A O 1
ATOM 4225 N N . ASN A 1 540 ? -10.488 12.506 23.317 1.00 86.62 540 ASN A N 1
ATOM 4226 C CA . ASN A 1 540 ? -9.506 12.440 24.396 1.00 86.62 540 ASN A CA 1
ATOM 4227 C C . ASN A 1 540 ? -9.263 13.835 24.987 1.00 86.62 540 ASN A C 1
ATOM 4229 O O . ASN A 1 540 ? -9.258 13.985 26.209 1.00 86.62 540 ASN A O 1
ATOM 4233 N N . ASP A 1 541 ? -9.154 14.858 24.139 1.00 87.00 541 ASP A N 1
ATOM 4234 C CA . ASP A 1 541 ? -8.970 16.254 24.540 1.00 87.00 541 ASP A CA 1
ATOM 4235 C C . ASP A 1 541 ? -10.207 16.828 25.241 1.00 87.00 541 ASP A C 1
ATOM 4237 O O . ASP A 1 541 ? -10.074 17.481 26.277 1.00 87.00 541 ASP A O 1
ATOM 4241 N N . ALA A 1 542 ? -11.419 16.522 24.763 1.00 86.31 542 ALA A N 1
ATOM 4242 C CA . ALA A 1 542 ? -12.657 16.899 25.445 1.00 86.31 542 ALA A CA 1
ATOM 4243 C C . ALA A 1 542 ? -12.777 16.242 26.830 1.00 86.31 542 ALA A C 1
ATOM 4245 O O . ALA A 1 542 ? -13.139 16.912 27.796 1.00 86.31 542 ALA A O 1
ATOM 4246 N N . GLU A 1 543 ? -12.433 14.957 26.964 1.00 85.62 543 GLU A N 1
ATOM 4247 C CA . GLU A 1 543 ? -12.402 14.277 28.263 1.00 85.62 543 GLU A CA 1
ATOM 4248 C C . GLU A 1 543 ? -11.308 14.826 29.198 1.00 85.62 543 GLU A C 1
ATOM 4250 O O . GLU A 1 543 ? -11.520 14.937 30.407 1.00 85.62 543 GLU A O 1
ATOM 4255 N N . LYS A 1 544 ? -10.127 15.147 28.660 1.00 85.50 544 LYS A N 1
ATOM 4256 C CA . LYS A 1 544 ? -8.979 15.739 29.369 1.00 85.50 544 LYS A CA 1
ATOM 4257 C C . LYS A 1 544 ? -9.333 17.137 29.887 1.00 85.50 544 LYS A C 1
ATOM 4259 O O . LYS A 1 544 ? -9.096 17.422 31.061 1.00 85.50 544 LYS A O 1
ATOM 4264 N N . LEU A 1 545 ? -10.012 17.944 29.070 1.00 84.62 545 LEU A N 1
ATOM 4265 C CA . LEU A 1 545 ? -10.555 19.247 29.448 1.00 84.62 545 LEU A CA 1
ATOM 4266 C C . LEU A 1 545 ? -11.717 19.130 30.447 1.00 84.62 545 LEU A C 1
ATOM 4268 O O . LEU A 1 545 ? -11.722 19.861 31.429 1.00 84.62 545 LEU A O 1
ATOM 4272 N N . GLU A 1 546 ? -12.664 18.196 30.285 1.00 85.31 546 GLU A N 1
ATOM 4273 C CA . GLU A 1 546 ? -13.716 17.944 31.292 1.00 85.31 546 GLU A CA 1
ATOM 4274 C C . GLU A 1 546 ? -13.094 17.604 32.666 1.00 85.31 546 GLU A C 1
ATOM 4276 O O . GLU A 1 546 ? -13.502 18.159 33.690 1.00 85.31 546 GLU A O 1
ATOM 4281 N N . LYS A 1 547 ? -12.046 16.764 32.697 1.00 85.00 547 LYS A N 1
ATOM 4282 C CA . LYS A 1 547 ? -11.285 16.426 33.917 1.00 85.00 547 LYS A CA 1
ATOM 4283 C C . LYS A 1 547 ? -10.527 17.636 34.485 1.00 85.00 547 LYS A C 1
ATOM 4285 O O . LYS A 1 547 ? -10.485 17.795 35.708 1.00 85.00 547 LYS A O 1
ATOM 4290 N N . GLU A 1 548 ? -9.954 18.498 33.641 1.00 84.62 548 GLU A N 1
ATOM 4291 C CA . GLU A 1 548 ? -9.307 19.733 34.098 1.00 84.62 548 GLU A CA 1
ATOM 4292 C C . GLU A 1 548 ? -10.319 20.732 34.668 1.00 84.62 548 GLU A C 1
ATOM 4294 O O . GLU A 1 548 ? -10.105 21.222 35.771 1.00 84.62 548 GLU A O 1
ATOM 4299 N N . LEU A 1 549 ? -11.432 21.003 33.985 1.00 84.88 549 LEU A N 1
ATOM 4300 C CA . LEU A 1 549 ? -12.437 21.985 34.410 1.00 84.88 549 LEU A CA 1
ATOM 4301 C C . LEU A 1 549 ? -13.109 21.610 35.742 1.00 84.88 549 LEU A C 1
ATOM 4303 O O . LEU A 1 549 ? -13.461 22.494 36.521 1.00 84.88 549 LEU A O 1
ATOM 4307 N N . ILE A 1 550 ? -13.233 20.313 36.048 1.00 84.38 550 ILE A N 1
ATOM 4308 C CA . ILE A 1 550 ? -13.682 19.824 37.365 1.00 84.38 550 ILE A CA 1
ATOM 4309 C C . ILE A 1 550 ? -12.649 20.129 38.467 1.00 84.38 550 ILE A C 1
ATOM 4311 O O . ILE A 1 550 ? -13.022 20.428 39.600 1.00 84.38 550 ILE A O 1
ATOM 4315 N N . LYS A 1 551 ? -11.350 20.055 38.150 1.00 86.50 551 LYS A N 1
ATOM 4316 C CA . LYS A 1 551 ? -10.239 20.296 39.089 1.00 86.50 551 LYS A CA 1
ATOM 4317 C C . LYS A 1 551 ? -9.919 21.788 39.259 1.00 86.50 551 LYS A C 1
ATOM 4319 O O . LYS A 1 551 ? -9.611 22.230 40.362 1.00 86.50 551 LYS A O 1
ATOM 4324 N N . ASN A 1 552 ? -9.999 22.536 38.162 1.00 83.62 552 ASN A N 1
ATOM 4325 C CA . ASN A 1 552 ? -9.627 23.935 37.992 1.00 83.62 552 ASN A CA 1
ATOM 4326 C C . ASN A 1 552 ? -10.781 24.681 37.277 1.00 83.62 552 ASN A C 1
ATOM 4328 O O . ASN A 1 552 ? -10.672 24.937 36.072 1.00 83.62 552 ASN A O 1
ATOM 4332 N N . PRO A 1 553 ? -11.878 25.050 37.969 1.00 84.81 553 PRO A N 1
ATOM 4333 C CA . PRO A 1 553 ? -13.016 25.722 37.339 1.00 84.81 553 PRO A CA 1
ATOM 4334 C C . PRO A 1 553 ? -12.629 26.993 36.557 1.00 84.81 553 PRO A C 1
ATOM 4336 O O . PRO A 1 553 ? -11.652 27.663 36.932 1.00 84.81 553 PRO A O 1
ATOM 4339 N N . PRO A 1 554 ? -13.370 27.353 35.488 1.00 86.12 554 PRO A N 1
ATOM 4340 C CA . PRO A 1 554 ? -13.182 28.618 34.786 1.00 86.12 554 PRO A CA 1
ATOM 4341 C C . PRO A 1 554 ? -13.208 29.818 35.744 1.00 86.12 554 PRO A C 1
ATOM 4343 O O . PRO A 1 554 ? -13.937 29.785 36.741 1.00 86.12 554 PRO A O 1
ATOM 4346 N N . PRO A 1 555 ? -12.449 30.890 35.455 1.00 87.38 555 PRO A N 1
ATOM 4347 C CA . PRO A 1 555 ? -12.643 32.166 36.133 1.00 87.38 555 PRO A CA 1
ATOM 4348 C C . PRO A 1 555 ? -14.067 32.689 35.894 1.00 87.38 555 PRO A C 1
ATOM 4350 O O . PRO A 1 555 ? -14.711 32.353 34.898 1.00 87.38 555 PRO A O 1
ATOM 4353 N N . SER A 1 556 ? -14.558 33.537 36.791 1.00 88.88 556 SER A N 1
ATOM 4354 C CA . SER A 1 556 ? -15.830 34.231 36.599 1.00 88.88 556 SER A CA 1
ATOM 4355 C C . SER A 1 556 ? -15.691 35.401 35.615 1.00 88.88 556 SER A C 1
ATOM 4357 O O . SER A 1 556 ? -14.589 35.862 35.304 1.00 88.88 556 SER A O 1
ATOM 4359 N N . GLN A 1 557 ? -16.826 35.939 35.160 1.00 88.81 557 GLN A N 1
ATOM 4360 C CA . GLN A 1 557 ? -16.848 37.202 34.414 1.00 88.81 557 GLN A CA 1
ATOM 4361 C C . GLN A 1 557 ? -16.266 38.356 35.256 1.00 88.81 557 GLN A C 1
ATOM 4363 O O . GLN A 1 557 ? -15.588 39.226 34.719 1.00 88.81 557 GLN A O 1
ATOM 4368 N N . GLU A 1 558 ? -16.463 38.330 36.580 1.00 90.12 558 GLU A N 1
ATOM 4369 C CA . GLU A 1 558 ? -15.914 39.332 37.500 1.00 90.12 558 GLU A CA 1
ATOM 4370 C C . GLU A 1 558 ? -14.378 39.272 37.550 1.00 90.12 558 GLU A C 1
ATOM 4372 O O . GLU A 1 558 ? -13.729 40.315 37.503 1.00 90.12 558 GLU A O 1
ATOM 4377 N N . ASP A 1 559 ? -13.777 38.075 37.544 1.00 89.25 559 ASP A N 1
ATOM 4378 C CA . ASP A 1 559 ? -12.315 37.901 37.479 1.00 89.25 559 ASP A CA 1
ATOM 4379 C C . ASP A 1 559 ? -11.731 38.443 36.160 1.00 89.25 559 ASP A C 1
ATOM 4381 O O . ASP A 1 559 ? -10.698 39.122 36.154 1.00 89.25 559 ASP A O 1
ATOM 4385 N N . VAL A 1 560 ? -12.415 38.182 35.037 1.00 90.06 560 VAL A N 1
ATOM 4386 C CA . VAL A 1 560 ? -12.068 38.724 33.711 1.00 90.06 560 VAL A CA 1
ATOM 4387 C C . VAL A 1 560 ? -12.139 40.253 33.708 1.00 90.06 560 VAL A C 1
ATOM 4389 O O . VAL A 1 560 ? -11.230 40.918 33.204 1.00 90.06 560 VAL A O 1
ATOM 4392 N N . ASP A 1 561 ? -13.185 40.830 34.293 1.00 90.88 561 ASP A N 1
ATOM 4393 C CA . ASP A 1 561 ? -13.388 42.278 34.305 1.00 90.88 561 ASP A CA 1
ATOM 4394 C C . ASP A 1 561 ? -12.441 42.988 35.290 1.00 90.88 561 ASP A C 1
ATOM 4396 O O . ASP A 1 561 ? -11.941 44.078 34.995 1.00 90.88 561 ASP A O 1
ATOM 4400 N N . VAL A 1 562 ? -12.073 42.351 36.406 1.00 93.06 562 VAL A N 1
ATOM 4401 C CA . VAL A 1 562 ? -10.969 42.797 37.276 1.00 93.06 562 VAL A CA 1
ATOM 4402 C C . VAL A 1 562 ? -9.641 42.792 36.510 1.00 93.06 562 VAL A C 1
ATOM 4404 O O . VAL A 1 562 ? -8.925 43.796 36.532 1.00 93.06 562 VAL A O 1
ATOM 4407 N N . ALA A 1 563 ? -9.323 41.727 35.765 1.00 91.38 563 ALA A N 1
ATOM 4408 C CA . ALA A 1 563 ? -8.107 41.669 34.949 1.00 91.38 563 ALA A CA 1
ATOM 4409 C C . ALA A 1 563 ? -8.083 42.753 33.847 1.00 91.38 563 ALA A C 1
ATOM 4411 O O . ALA A 1 563 ? -7.049 43.394 33.630 1.00 91.38 563 ALA A O 1
ATOM 4412 N N . LYS A 1 564 ? -9.228 43.037 33.208 1.00 93.25 564 LYS A N 1
ATOM 4413 C CA . LYS A 1 564 ? -9.389 44.146 32.245 1.00 93.25 564 LYS A CA 1
ATOM 4414 C C . LYS A 1 564 ? -9.121 45.507 32.877 1.00 93.25 564 LYS A C 1
ATOM 4416 O O . LYS A 1 564 ? -8.398 46.314 32.288 1.00 93.25 564 LYS A O 1
ATOM 4421 N N . ASN A 1 565 ? -9.635 45.748 34.082 1.00 93.69 565 ASN A N 1
ATOM 4422 C CA . ASN A 1 565 ? -9.358 46.978 34.822 1.00 93.69 565 ASN A CA 1
ATOM 4423 C C . ASN A 1 565 ? -7.864 47.107 35.174 1.00 93.69 565 ASN A C 1
ATOM 4425 O O . ASN A 1 565 ? -7.277 48.152 34.918 1.00 93.69 565 ASN A O 1
ATOM 4429 N N . VAL A 1 566 ? -7.188 46.035 35.606 1.00 92.94 566 VAL A N 1
ATOM 4430 C CA . VAL A 1 566 ? -5.728 46.064 35.855 1.00 92.94 566 VAL A CA 1
ATOM 4431 C C . VAL A 1 566 ? -4.922 46.380 34.582 1.00 92.94 566 VAL A C 1
ATOM 4433 O O . VAL A 1 566 ? -3.947 47.137 34.638 1.00 92.94 566 VAL A O 1
ATOM 4436 N N . VAL A 1 567 ? -5.315 45.846 33.418 1.00 94.31 567 VAL A N 1
ATOM 4437 C CA . VAL A 1 567 ? -4.685 46.187 32.125 1.00 94.31 567 VAL A CA 1
ATOM 4438 C C . VAL A 1 567 ? -4.914 47.656 31.761 1.00 94.31 567 VAL A C 1
ATOM 4440 O O . VAL A 1 567 ? -3.984 48.321 31.292 1.00 94.31 567 VAL A O 1
ATOM 4443 N N . LYS A 1 568 ? -6.119 48.180 32.005 1.00 94.69 568 LYS A N 1
ATOM 4444 C CA . LYS A 1 568 ? -6.468 49.588 31.792 1.00 94.69 568 LYS A CA 1
ATOM 4445 C C . LYS A 1 568 ? -5.643 50.511 32.695 1.00 94.69 568 LYS A C 1
ATOM 4447 O O . LYS A 1 568 ? -4.964 51.394 32.176 1.00 94.69 568 LYS A O 1
ATOM 4452 N N . ASP A 1 569 ? -5.609 50.257 34.001 1.00 94.19 569 ASP A N 1
ATOM 4453 C CA . ASP A 1 569 ? -4.906 51.079 34.994 1.00 94.19 569 ASP A CA 1
ATOM 4454 C C . ASP A 1 569 ? -3.393 51.132 34.723 1.00 94.19 569 ASP A C 1
ATOM 4456 O O . ASP A 1 569 ? -2.786 52.207 34.703 1.00 94.19 569 ASP A O 1
ATOM 4460 N N . LYS A 1 570 ? -2.762 49.986 34.412 1.00 94.12 570 LYS A N 1
ATOM 4461 C CA . LYS A 1 570 ? -1.352 49.967 33.975 1.00 94.12 570 LYS A CA 1
ATOM 4462 C C . LYS A 1 570 ? -1.149 50.701 32.642 1.00 94.12 570 LYS A C 1
ATOM 4464 O O . LYS A 1 570 ? -0.099 51.314 32.435 1.00 94.12 570 LYS A O 1
ATOM 4469 N N . GLY A 1 571 ? -2.140 50.682 31.750 1.00 93.94 571 GLY A N 1
ATOM 4470 C CA . GLY A 1 571 ? -2.157 51.469 30.515 1.00 93.94 571 GLY A CA 1
ATOM 4471 C C . GLY A 1 571 ? -2.172 52.978 30.775 1.00 93.94 571 GLY A C 1
ATOM 4472 O O . GLY A 1 571 ? -1.374 53.708 30.184 1.00 93.94 571 GLY A O 1
ATOM 4473 N N . GLU A 1 572 ? -3.011 53.436 31.705 1.00 93.62 572 GLU A N 1
ATOM 4474 C CA . GLU A 1 572 ? -3.088 54.836 32.135 1.00 93.62 572 GLU A CA 1
ATOM 4475 C C . GLU A 1 572 ? -1.791 55.295 32.824 1.00 93.62 572 GLU A C 1
ATOM 4477 O O . GLU A 1 572 ? -1.295 56.383 32.529 1.00 93.62 572 GLU A O 1
ATOM 4482 N N . ILE A 1 573 ? -1.153 54.443 33.640 1.00 91.44 573 ILE A N 1
ATOM 4483 C CA . ILE A 1 573 ? 0.180 54.710 34.215 1.00 91.44 573 ILE A CA 1
ATOM 4484 C C . ILE A 1 573 ? 1.239 54.893 33.112 1.00 91.44 573 ILE A C 1
ATOM 4486 O O . ILE A 1 573 ? 2.010 55.855 33.150 1.00 91.44 573 ILE A O 1
ATOM 4490 N N . VAL A 1 574 ? 1.268 54.022 32.095 1.00 91.94 574 VAL A N 1
ATOM 4491 C CA . VAL A 1 574 ? 2.189 54.156 30.947 1.00 91.94 574 VAL A CA 1
ATOM 4492 C C . VAL A 1 574 ? 1.903 55.424 30.133 1.00 91.94 574 VAL A C 1
ATOM 4494 O O . VAL A 1 574 ? 2.844 56.071 29.666 1.00 91.94 574 VAL A O 1
ATOM 4497 N N . ALA A 1 575 ? 0.634 55.802 29.956 1.00 92.44 575 ALA A N 1
ATOM 4498 C CA . ALA A 1 575 ? 0.253 57.038 29.275 1.00 92.44 575 ALA A CA 1
ATOM 4499 C C . ALA A 1 575 ? 0.698 58.279 30.066 1.00 92.44 575 ALA A C 1
ATOM 4501 O O . ALA A 1 575 ? 1.323 59.179 29.501 1.00 92.44 575 ALA A O 1
ATOM 4502 N N . LYS A 1 576 ? 0.466 58.290 31.383 1.00 92.06 576 LYS A N 1
ATOM 4503 C CA . LYS A 1 576 ? 0.864 59.379 32.278 1.00 92.06 576 LYS A CA 1
ATOM 4504 C C . LYS A 1 576 ? 2.382 59.562 32.328 1.00 92.06 576 LYS A C 1
ATOM 4506 O O . LYS A 1 576 ? 2.857 60.667 32.099 1.00 92.06 576 LYS A O 1
ATOM 4511 N N . LEU A 1 577 ? 3.158 58.489 32.506 1.00 91.69 577 LEU A N 1
ATOM 4512 C CA . LEU A 1 577 ? 4.629 58.562 32.507 1.00 91.69 577 LEU A CA 1
ATOM 4513 C C . LEU A 1 577 ? 5.205 59.103 31.183 1.00 91.69 577 LEU A C 1
ATOM 4515 O O . LEU A 1 577 ? 6.252 59.751 31.188 1.00 91.69 577 LEU A O 1
ATOM 4519 N N . LYS A 1 578 ? 4.525 58.875 30.050 1.00 89.06 578 LYS A N 1
ATOM 4520 C CA . LYS A 1 578 ? 4.886 59.478 28.755 1.00 89.06 578 LYS A CA 1
ATOM 4521 C C . LYS A 1 578 ? 4.527 60.967 28.687 1.00 89.06 578 LYS A C 1
ATOM 4523 O O . LYS A 1 578 ? 5.338 61.747 28.192 1.00 89.06 578 LYS A O 1
ATOM 4528 N N . ALA A 1 579 ? 3.355 61.364 29.187 1.00 89.62 579 ALA A N 1
ATOM 4529 C CA . ALA A 1 579 ? 2.919 62.763 29.236 1.00 89.62 579 ALA A CA 1
ATOM 4530 C C . ALA A 1 579 ? 3.808 63.616 30.163 1.00 89.62 579 ALA A C 1
ATOM 4532 O O . ALA A 1 579 ? 4.279 64.679 29.759 1.00 89.62 579 ALA A O 1
ATOM 4533 N N . ASP A 1 580 ? 4.133 63.088 31.345 1.00 91.62 580 ASP A N 1
ATOM 4534 C CA . ASP A 1 580 ? 5.006 63.699 32.358 1.00 91.62 580 ASP A CA 1
ATOM 4535 C C . ASP A 1 580 ? 6.500 63.704 31.945 1.00 91.62 580 ASP A C 1
ATOM 4537 O O . ASP A 1 580 ? 7.356 64.174 32.694 1.00 91.62 580 ASP A O 1
ATOM 4541 N N . LYS A 1 581 ? 6.837 63.183 30.750 1.00 88.06 581 LYS A N 1
ATOM 4542 C CA . LYS A 1 581 ? 8.205 63.048 30.203 1.00 88.06 581 LYS A CA 1
ATOM 4543 C C . LYS A 1 581 ? 9.172 62.316 31.148 1.00 88.06 581 LYS A C 1
ATOM 4545 O O . LYS A 1 581 ? 10.347 62.673 31.250 1.00 88.06 581 LYS A O 1
ATOM 4550 N N . ALA A 1 582 ? 8.685 61.278 31.827 1.00 84.81 582 ALA A N 1
ATOM 4551 C CA . ALA A 1 582 ? 9.473 60.497 32.773 1.00 84.81 582 ALA A CA 1
ATOM 4552 C C . ALA A 1 582 ? 10.687 59.815 32.108 1.00 84.81 582 ALA A C 1
ATOM 4554 O O . ALA A 1 582 ? 10.696 59.511 30.913 1.00 84.81 582 ALA A O 1
ATOM 4555 N N . GLY A 1 583 ? 11.724 59.534 32.903 1.00 86.56 583 GLY A N 1
ATOM 4556 C CA . GLY A 1 583 ? 12.953 58.910 32.413 1.00 86.56 583 GLY A CA 1
ATOM 4557 C C . GLY A 1 583 ? 12.708 57.554 31.735 1.00 86.56 583 GLY A C 1
ATOM 4558 O O . GLY A 1 583 ? 11.942 56.725 32.230 1.00 86.56 583 GLY A O 1
ATOM 4559 N N . LYS A 1 584 ? 13.416 57.297 30.624 1.00 85.81 584 LYS A N 1
ATOM 4560 C CA . LYS A 1 584 ? 13.286 56.078 29.797 1.00 85.81 584 LYS A CA 1
ATOM 4561 C C . LYS A 1 584 ? 13.240 54.752 30.595 1.00 85.81 584 LYS A C 1
ATOM 4563 O O . LYS A 1 584 ? 12.417 53.908 30.229 1.00 85.81 584 LYS A O 1
ATOM 4568 N N . PRO A 1 585 ? 14.030 54.540 31.673 1.00 88.88 585 PRO A N 1
ATOM 4569 C CA . PRO A 1 585 ? 13.937 53.318 32.479 1.00 88.88 585 PRO A CA 1
ATOM 4570 C C . PRO A 1 585 ? 12.567 53.119 33.145 1.00 88.88 585 PRO A C 1
ATOM 4572 O O . PRO A 1 585 ? 12.041 52.011 33.119 1.00 88.88 585 PRO A O 1
ATOM 4575 N N . ALA A 1 586 ? 11.948 54.184 33.668 1.00 86.00 586 ALA A N 1
ATOM 4576 C CA . ALA A 1 586 ? 10.644 54.110 34.333 1.00 86.00 586 ALA A CA 1
ATOM 4577 C C . ALA A 1 586 ? 9.514 53.776 33.345 1.00 86.00 586 ALA A C 1
ATOM 4579 O O . ALA A 1 586 ? 8.672 52.926 33.629 1.00 86.00 586 ALA A O 1
ATOM 4580 N N . ILE A 1 587 ? 9.540 54.377 32.148 1.00 87.44 587 ILE A N 1
ATOM 4581 C CA . ILE A 1 587 ? 8.593 54.044 31.070 1.00 87.44 587 ILE A CA 1
ATOM 4582 C C . ILE A 1 587 ? 8.775 52.583 30.627 1.00 87.44 587 ILE A C 1
ATOM 4584 O O . ILE A 1 587 ? 7.789 51.880 30.419 1.00 87.44 587 ILE A O 1
ATOM 4588 N N . THR A 1 588 ? 10.019 52.103 30.524 1.00 90.44 588 THR A N 1
ATOM 4589 C CA . THR A 1 588 ? 10.311 50.707 30.149 1.00 90.44 588 THR A CA 1
ATOM 4590 C C . THR A 1 588 ? 9.780 49.722 31.195 1.00 90.44 588 THR A C 1
ATOM 4592 O O . THR A 1 588 ? 9.099 48.766 30.833 1.00 90.44 588 THR A O 1
ATOM 4595 N N . ALA A 1 589 ? 10.007 49.984 32.487 1.00 91.44 589 ALA A N 1
ATOM 4596 C CA . ALA A 1 589 ? 9.489 49.155 33.576 1.00 91.44 589 ALA A CA 1
ATOM 4597 C C . ALA A 1 589 ? 7.948 49.094 33.585 1.00 91.44 589 ALA A C 1
ATOM 4599 O O . ALA A 1 589 ? 7.373 48.010 33.676 1.00 91.44 589 ALA A O 1
ATOM 4600 N N . ALA A 1 590 ? 7.273 50.234 33.405 1.00 90.12 590 ALA A N 1
ATOM 4601 C CA . ALA A 1 590 ? 5.812 50.283 33.334 1.00 90.12 590 ALA A CA 1
ATOM 4602 C C . ALA A 1 590 ? 5.246 49.540 32.104 1.00 90.12 590 ALA A C 1
ATOM 4604 O O . ALA A 1 590 ? 4.201 48.899 32.201 1.00 90.12 590 ALA A O 1
ATOM 4605 N N . VAL A 1 591 ? 5.943 49.566 30.959 1.00 91.81 591 VAL A N 1
ATOM 4606 C CA . VAL A 1 591 ? 5.557 48.795 29.761 1.00 91.81 591 VAL A CA 1
ATOM 4607 C C . VAL A 1 591 ? 5.726 47.286 29.973 1.00 91.81 591 VAL A C 1
ATOM 4609 O O . VAL A 1 591 ? 4.851 46.528 29.561 1.00 91.81 591 VAL A O 1
ATOM 4612 N N . VAL A 1 592 ? 6.787 46.838 30.654 1.00 93.50 592 VAL A N 1
ATOM 4613 C CA . VAL A 1 592 ? 6.941 45.421 31.043 1.00 93.50 592 VAL A CA 1
ATOM 4614 C C . VAL A 1 592 ? 5.783 44.981 31.943 1.00 93.50 592 VAL A C 1
ATOM 4616 O O . VAL A 1 592 ? 5.181 43.936 31.707 1.00 93.50 592 VAL A O 1
ATOM 4619 N N . GLU A 1 593 ? 5.413 45.798 32.929 1.00 93.44 593 GLU A N 1
ATOM 4620 C CA . GLU A 1 593 ? 4.299 45.497 33.832 1.00 93.44 593 GLU A CA 1
ATOM 4621 C C . GLU A 1 593 ? 2.923 45.497 33.149 1.00 93.44 593 GLU A C 1
ATOM 4623 O O . GLU A 1 593 ? 2.068 44.678 33.503 1.00 93.44 593 GLU A O 1
ATOM 4628 N N . LEU A 1 594 ? 2.709 46.364 32.156 1.00 94.44 594 LEU A N 1
ATOM 4629 C CA . LEU A 1 594 ? 1.522 46.341 31.297 1.00 94.44 594 LEU A CA 1
ATOM 4630 C C . LEU A 1 594 ? 1.478 45.075 30.428 1.00 94.44 594 LEU A C 1
ATOM 4632 O O . LEU A 1 594 ? 0.424 44.455 30.315 1.00 94.44 594 LEU A O 1
ATOM 4636 N N . ASN A 1 595 ? 2.605 44.665 29.842 1.00 93.19 595 ASN A N 1
ATOM 4637 C CA . ASN A 1 595 ? 2.666 43.462 29.011 1.00 93.19 595 ASN A CA 1
ATOM 4638 C C . ASN A 1 595 ? 2.379 42.193 29.828 1.00 93.19 595 ASN A C 1
ATOM 4640 O O . ASN A 1 595 ? 1.560 41.390 29.394 1.00 93.19 595 ASN A O 1
ATOM 4644 N N . LYS A 1 596 ? 2.934 42.066 31.044 1.00 93.62 596 LYS A N 1
ATOM 4645 C CA . LYS A 1 596 ? 2.568 40.983 31.978 1.00 93.62 596 LYS A CA 1
ATOM 4646 C C . LYS A 1 596 ? 1.066 40.955 32.269 1.00 93.62 596 LYS A C 1
ATOM 4648 O O . LYS A 1 596 ? 0.461 39.895 32.235 1.00 93.62 596 LYS A O 1
ATOM 4653 N N . ALA A 1 597 ? 0.450 42.113 32.527 1.00 91.69 597 ALA A N 1
ATOM 4654 C CA . ALA A 1 597 ? -0.988 42.177 32.801 1.00 91.69 597 ALA A CA 1
ATOM 4655 C C . ALA A 1 597 ? -1.833 41.761 31.584 1.00 91.69 597 ALA A C 1
ATOM 4657 O O . ALA A 1 597 ? -2.850 41.097 31.756 1.00 91.69 597 ALA A O 1
ATOM 4658 N N . LYS A 1 598 ? -1.402 42.098 30.361 1.00 92.56 598 LYS A N 1
ATOM 4659 C CA . LYS A 1 598 ? -2.045 41.626 29.123 1.00 92.56 598 LYS A CA 1
ATOM 4660 C C . LYS A 1 598 ? -1.902 40.119 28.927 1.00 92.56 598 LYS A C 1
ATOM 4662 O O . LYS A 1 598 ? -2.862 39.481 28.521 1.00 92.56 598 LYS A O 1
ATOM 4667 N N . GLU A 1 599 ? -0.736 39.555 29.228 1.00 91.69 599 GLU A N 1
ATOM 4668 C CA . GLU A 1 599 ? -0.500 38.109 29.168 1.00 91.69 599 GLU A CA 1
ATOM 4669 C C . GLU A 1 599 ? -1.362 37.360 30.200 1.00 91.69 599 GLU A C 1
ATOM 4671 O O . GLU A 1 599 ? -1.989 36.354 29.873 1.00 91.69 599 GLU A O 1
ATOM 4676 N N . SER A 1 600 ? -1.459 37.891 31.425 1.00 90.31 600 SER A N 1
ATOM 4677 C CA . SER A 1 600 ? -2.379 37.393 32.452 1.00 90.31 600 SER A CA 1
ATOM 4678 C C . SER A 1 600 ? -3.840 37.486 32.015 1.00 90.31 600 SER A C 1
ATOM 4680 O O . SER A 1 600 ? -4.574 36.528 32.223 1.00 90.31 600 SER A O 1
ATOM 4682 N N . LEU A 1 601 ? -4.261 38.596 31.393 1.00 91.44 601 LEU A N 1
ATOM 4683 C CA . LEU A 1 601 ? -5.618 38.741 30.862 1.00 91.44 601 LEU A CA 1
ATOM 4684 C C . LEU A 1 601 ? -5.896 37.728 29.743 1.00 91.44 601 LEU A C 1
ATOM 4686 O O . LEU A 1 601 ? -6.914 37.055 29.819 1.00 91.44 601 LEU A O 1
ATOM 4690 N N . SER A 1 602 ? -4.986 37.559 28.775 1.00 89.56 602 SER A N 1
ATOM 4691 C CA . SER A 1 602 ? -5.126 36.575 27.686 1.00 89.56 602 SER A CA 1
ATOM 4692 C C . SER A 1 602 ? -5.378 35.176 28.247 1.00 89.56 602 SER A C 1
ATOM 4694 O O . SER A 1 602 ? -6.418 34.585 27.980 1.00 89.56 602 SER A O 1
ATOM 4696 N N . LYS A 1 603 ? -4.517 34.712 29.162 1.00 87.50 603 LYS A N 1
ATOM 4697 C CA . LYS A 1 603 ? -4.642 33.402 29.826 1.00 87.50 603 LYS A CA 1
ATOM 4698 C C . LYS A 1 603 ? -5.935 33.244 30.636 1.00 87.50 603 LYS A C 1
ATOM 4700 O O . LYS A 1 603 ? -6.426 32.130 30.811 1.00 87.50 603 LYS A O 1
ATOM 4705 N N . LEU A 1 604 ? -6.488 34.340 31.152 1.00 88.00 604 LEU A N 1
ATOM 4706 C CA . LEU A 1 604 ? -7.719 34.336 31.941 1.00 88.00 604 LEU A CA 1
ATOM 4707 C C . LEU A 1 604 ? -8.967 34.386 31.039 1.00 88.00 604 LEU A C 1
ATOM 4709 O O . LEU A 1 604 ? -9.942 33.702 31.331 1.00 88.00 604 LEU A O 1
ATOM 4713 N N . GLU A 1 605 ? -8.914 35.084 29.901 1.00 86.50 605 GLU A N 1
ATOM 4714 C CA . GLU A 1 605 ? -9.942 35.036 28.850 1.00 86.50 605 GLU A CA 1
ATOM 4715 C C . GLU A 1 605 ? -9.931 33.700 28.088 1.00 86.50 605 GLU A C 1
ATOM 4717 O O . GLU A 1 605 ? -10.992 33.167 27.777 1.00 86.50 605 GLU A O 1
ATOM 4722 N N . GLU A 1 606 ? -8.765 33.100 27.846 1.00 84.75 606 GLU A N 1
ATOM 4723 C CA . GLU A 1 606 ? -8.618 31.739 27.311 1.00 84.75 606 GLU A CA 1
ATOM 4724 C C . GLU A 1 606 ? -9.321 30.727 28.232 1.00 84.75 606 GLU A C 1
ATOM 4726 O O . GLU A 1 606 ? -10.227 30.018 27.791 1.00 84.75 606 GLU A O 1
ATOM 4731 N N . ARG A 1 607 ? -9.003 30.731 29.538 1.00 83.81 607 ARG A N 1
ATOM 4732 C CA . ARG A 1 607 ? -9.667 29.866 30.534 1.00 83.81 607 ARG A CA 1
ATOM 4733 C C . ARG A 1 607 ? -11.148 30.185 30.758 1.00 83.81 607 ARG A C 1
ATOM 4735 O O . ARG A 1 607 ? -11.899 29.286 31.115 1.00 83.81 607 ARG A O 1
ATOM 4742 N N . PHE A 1 608 ? -11.586 31.428 30.555 1.00 85.31 608 PHE A N 1
ATOM 4743 C CA . PHE A 1 608 ? -13.009 31.796 30.592 1.00 85.31 608 PHE A CA 1
ATOM 4744 C C . PHE A 1 608 ? -13.791 31.208 29.407 1.00 85.31 608 PHE A C 1
ATOM 4746 O O . PHE A 1 608 ? -14.952 30.829 29.545 1.00 85.31 608 PHE A O 1
ATOM 4753 N N . ASN A 1 609 ? -13.157 31.128 28.233 1.00 82.44 609 ASN A N 1
ATOM 4754 C CA . ASN A 1 609 ? -13.782 30.626 27.011 1.00 82.44 609 ASN A CA 1
ATOM 4755 C C . ASN A 1 609 ? -13.748 29.091 26.877 1.00 82.44 609 ASN A C 1
ATOM 4757 O O . ASN A 1 609 ? -14.490 28.554 26.049 1.00 82.44 609 ASN A O 1
ATOM 4761 N N . GLN A 1 610 ? -12.941 28.387 27.682 1.00 82.12 610 GLN A N 1
ATOM 4762 C CA . GLN A 1 610 ? -12.939 26.922 27.764 1.00 82.12 610 GLN A CA 1
ATOM 4763 C C . GLN A 1 610 ? -14.325 26.380 28.151 1.00 82.12 610 GLN A C 1
ATOM 4765 O O . GLN A 1 610 ? -14.953 26.836 29.107 1.00 82.12 610 GLN A O 1
ATOM 4770 N N . LYS A 1 611 ? -14.802 25.374 27.410 1.00 79.75 611 LYS A N 1
ATOM 4771 C CA . LYS A 1 611 ? -16.107 24.726 27.609 1.00 79.75 611 LYS A CA 1
ATOM 4772 C C . LYS A 1 611 ? -15.943 23.204 27.560 1.00 79.75 611 LYS A C 1
ATOM 4774 O O . LYS A 1 611 ? -15.113 22.734 26.788 1.00 79.75 611 LYS A O 1
ATOM 4779 N N . PRO A 1 612 ? -16.710 22.438 28.354 1.00 80.25 612 PRO A N 1
ATOM 4780 C CA . PRO A 1 612 ? -16.676 20.978 28.316 1.00 80.25 612 PRO A CA 1
ATOM 4781 C C . PRO A 1 612 ? -17.292 20.423 27.022 1.00 80.25 612 PRO A C 1
ATOM 4783 O O . PRO A 1 612 ? -18.201 21.028 26.448 1.00 80.25 612 PRO A O 1
ATOM 4786 N N . GLY A 1 613 ? -16.842 19.233 26.617 1.00 82.25 613 GLY A N 1
ATOM 4787 C CA . GLY A 1 613 ? -17.264 18.558 25.388 1.00 82.25 613 GLY A CA 1
ATOM 4788 C C . GLY A 1 613 ? -16.425 18.919 24.154 1.00 82.25 613 GLY A C 1
ATOM 4789 O O . GLY A 1 613 ? -15.526 19.752 24.209 1.00 82.25 613 GLY A O 1
ATOM 4790 N N . ILE A 1 614 ? -16.716 18.252 23.032 1.00 86.31 614 ILE A N 1
ATOM 4791 C CA . ILE A 1 614 ? -16.003 18.439 21.757 1.00 86.31 614 ILE A CA 1
ATOM 4792 C C . ILE A 1 614 ? -16.190 19.883 21.251 1.00 86.31 614 ILE A C 1
ATOM 4794 O O . ILE A 1 614 ? -17.328 20.371 21.245 1.00 86.31 614 ILE A O 1
ATOM 4798 N N . PRO A 1 615 ? -15.120 20.569 20.796 1.00 87.38 615 PRO A N 1
ATOM 4799 C CA . PRO A 1 615 ? -15.217 21.930 20.284 1.00 87.38 615 PRO A CA 1
ATOM 4800 C C . PRO A 1 615 ? -16.157 22.007 19.076 1.00 87.38 615 PRO A C 1
ATOM 4802 O O . PRO A 1 615 ? -16.113 21.179 18.162 1.00 87.38 615 PRO A O 1
ATOM 4805 N N . LYS A 1 616 ? -17.015 23.033 19.069 1.00 86.19 616 LYS A N 1
ATOM 4806 C CA . LYS A 1 616 ? -17.974 23.289 17.992 1.00 86.19 616 LYS A CA 1
ATOM 4807 C C . LYS A 1 616 ? -17.841 24.699 17.423 1.00 86.19 616 LYS A C 1
ATOM 4809 O O . LYS A 1 616 ? -17.703 25.671 18.165 1.00 86.19 616 LYS A O 1
ATOM 4814 N N . LYS A 1 617 ? -17.975 24.796 16.101 1.00 84.56 617 LYS A N 1
ATOM 4815 C CA . LYS A 1 617 ? -17.925 26.017 15.293 1.00 84.56 617 LYS A CA 1
ATOM 4816 C C . LYS A 1 617 ? -19.103 26.014 14.327 1.00 84.56 617 LYS A C 1
ATOM 4818 O O . LYS A 1 617 ? -19.382 25.006 13.683 1.00 84.56 617 LYS A O 1
ATOM 4823 N N . ASP A 1 618 ? -19.857 27.111 14.307 1.00 83.06 618 ASP A N 1
ATOM 4824 C CA . ASP A 1 618 ? -21.086 27.264 13.512 1.00 83.06 618 ASP A CA 1
ATOM 4825 C C . ASP A 1 618 ? -22.089 26.091 13.679 1.00 83.06 618 ASP A C 1
ATOM 4827 O O . ASP A 1 618 ? -22.789 25.690 12.752 1.00 83.06 618 ASP A O 1
ATOM 4831 N N . GLY A 1 619 ? -22.136 25.512 14.889 1.00 77.56 619 GLY A N 1
ATOM 4832 C CA . GLY A 1 619 ? -22.984 24.370 15.274 1.00 77.56 619 GLY A CA 1
ATOM 4833 C C . GLY A 1 619 ? -22.415 22.975 14.960 1.00 77.56 619 GLY A C 1
ATOM 4834 O O . GLY A 1 619 ? -22.852 21.988 15.562 1.00 77.56 619 GLY A O 1
ATOM 4835 N N . LYS A 1 620 ? -21.413 22.887 14.079 1.00 83.19 620 LYS A N 1
ATOM 4836 C CA . LYS A 1 620 ? -20.710 21.650 13.692 1.00 83.19 620 LYS A CA 1
ATOM 4837 C C . LYS A 1 620 ? -19.478 21.413 14.565 1.00 83.19 620 LYS A C 1
ATOM 4839 O O . LYS A 1 620 ? -19.083 22.302 15.313 1.00 83.19 620 LYS A O 1
ATOM 4844 N N . ILE A 1 621 ? -18.875 20.228 14.481 1.00 87.00 621 ILE A N 1
ATOM 4845 C CA . ILE A 1 621 ? -17.582 19.929 15.120 1.00 87.00 621 ILE A CA 1
ATOM 4846 C C . ILE A 1 621 ? -16.482 20.785 14.475 1.00 87.00 621 ILE A C 1
ATOM 4848 O O . ILE A 1 621 ? -16.423 20.905 13.251 1.00 87.00 621 ILE A O 1
ATOM 4852 N N . ASP A 1 622 ? -15.624 21.399 15.293 1.00 89.69 622 ASP A N 1
ATOM 4853 C CA . ASP A 1 622 ? -14.503 22.212 14.813 1.00 89.69 622 ASP A CA 1
ATOM 4854 C C . ASP A 1 622 ? -13.251 21.350 14.608 1.00 89.69 622 ASP A C 1
ATOM 4856 O O . ASP A 1 622 ? -12.321 21.367 15.411 1.00 89.69 622 ASP A O 1
ATOM 4860 N N . TYR A 1 623 ? -13.220 20.593 13.508 1.00 89.94 623 TYR A N 1
ATOM 4861 C CA . TYR A 1 623 ? -12.071 19.751 13.145 1.00 89.94 623 TYR A CA 1
ATOM 4862 C C . TYR A 1 623 ? -10.758 20.534 12.956 1.00 89.94 623 TYR A C 1
ATOM 4864 O O . TYR A 1 623 ? -9.694 19.927 12.949 1.00 89.94 623 TYR A O 1
ATOM 4872 N N . GLY A 1 624 ? -10.800 21.871 12.879 1.00 89.69 624 GLY A N 1
ATOM 4873 C CA . GLY A 1 624 ? -9.608 22.723 12.952 1.00 89.69 624 GLY A CA 1
ATOM 4874 C C . GLY A 1 624 ? -8.893 22.699 14.314 1.00 89.69 624 GLY A C 1
ATOM 4875 O O . GLY A 1 624 ? -7.808 23.262 14.423 1.00 89.69 624 GLY A O 1
ATOM 4876 N N . GLN A 1 625 ? -9.490 22.064 15.329 1.00 88.75 625 GLN A N 1
ATOM 4877 C CA . GLN A 1 625 ? -8.900 21.784 16.644 1.00 88.75 625 GLN A CA 1
ATOM 4878 C C . GLN A 1 625 ? -8.562 20.290 16.843 1.00 88.75 625 GLN A C 1
ATOM 4880 O O . GLN A 1 625 ? -8.122 19.915 17.924 1.00 88.75 625 GLN A O 1
ATOM 4885 N N . ASP A 1 626 ? -8.767 19.435 15.830 1.00 92.06 626 ASP A N 1
ATOM 4886 C CA . ASP A 1 626 ? -8.282 18.045 15.831 1.00 92.06 626 ASP A CA 1
ATOM 4887 C C . ASP A 1 626 ? -6.788 18.010 15.459 1.00 92.06 626 ASP A C 1
ATOM 4889 O O . ASP A 1 626 ? -6.291 18.930 14.804 1.00 92.06 626 ASP A O 1
ATOM 4893 N N . PHE A 1 627 ? -6.075 16.935 15.800 1.00 90.00 627 PHE A N 1
ATOM 4894 C CA . PHE A 1 627 ? -4.627 16.799 15.572 1.00 90.00 627 PHE A CA 1
ATOM 4895 C C . PHE A 1 627 ? -4.204 17.062 14.113 1.00 90.00 627 PHE A C 1
ATOM 4897 O O . PHE A 1 627 ? -3.159 17.660 13.857 1.00 90.00 627 PHE A O 1
ATOM 4904 N N . PHE A 1 628 ? -5.029 16.646 13.147 1.00 88.69 628 PHE A N 1
ATOM 4905 C CA . PHE A 1 628 ? -4.780 16.826 11.711 1.00 88.69 628 PHE A CA 1
ATOM 4906 C C . PHE A 1 628 ? -5.363 18.133 11.134 1.00 88.69 628 PHE A C 1
ATOM 4908 O O . PHE A 1 628 ? -5.231 18.385 9.936 1.00 88.69 628 PHE A O 1
ATOM 4915 N N . ALA A 1 629 ? -6.022 18.961 11.956 1.00 89.75 629 ALA A N 1
ATOM 4916 C CA . ALA A 1 629 ? -6.776 20.166 11.579 1.00 89.75 629 ALA A CA 1
ATOM 4917 C C . ALA A 1 629 ? -7.890 19.952 10.519 1.00 89.75 629 ALA A C 1
ATOM 4919 O O . ALA A 1 629 ? -8.372 20.906 9.901 1.00 89.75 629 ALA A O 1
ATOM 4920 N N . ARG A 1 630 ? -8.295 18.694 10.298 1.00 89.38 630 ARG A N 1
ATOM 4921 C CA . ARG A 1 630 ? -9.376 18.227 9.413 1.00 89.38 630 ARG A CA 1
ATOM 4922 C C . ARG A 1 630 ? -9.823 16.824 9.850 1.00 89.38 630 ARG A C 1
ATOM 4924 O O . ARG A 1 630 ? -9.143 16.196 10.657 1.00 89.38 630 ARG A O 1
ATOM 4931 N N . GLN A 1 631 ? -10.931 16.325 9.297 1.00 89.88 631 GLN A N 1
ATOM 4932 C CA . GLN A 1 631 ? -11.323 14.918 9.463 1.00 89.88 631 GLN A CA 1
ATOM 4933 C C . GLN A 1 631 ? -10.244 13.978 8.904 1.00 89.88 631 GLN A C 1
ATOM 4935 O O . GLN A 1 631 ? -9.688 14.233 7.833 1.00 89.88 631 GLN A O 1
ATOM 4940 N N . ALA A 1 632 ? -9.983 12.894 9.631 1.00 91.69 632 ALA A N 1
ATOM 4941 C CA . ALA A 1 632 ? -9.017 11.860 9.291 1.00 91.69 632 ALA A CA 1
ATOM 4942 C C . ALA A 1 632 ? -9.598 10.475 9.618 1.00 91.69 632 ALA A C 1
ATOM 4944 O O . ALA A 1 632 ? -10.354 10.319 10.580 1.00 91.69 632 ALA A O 1
ATOM 4945 N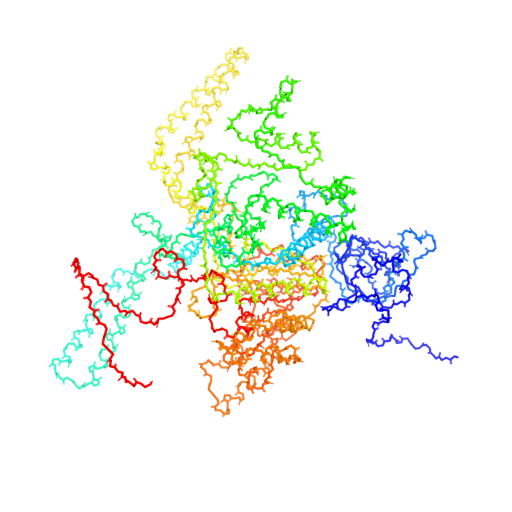 N . PHE A 1 633 ? -9.258 9.476 8.811 1.00 93.44 633 PHE A N 1
ATOM 4946 C CA . PHE A 1 633 ? -9.853 8.140 8.844 1.00 93.44 633 PHE A CA 1
ATOM 4947 C C . PHE A 1 633 ? -8.789 7.052 8.680 1.00 93.44 633 PHE A C 1
ATOM 4949 O O . PHE A 1 633 ? -7.704 7.323 8.168 1.00 93.44 633 PHE A O 1
ATOM 4956 N N . LEU A 1 634 ? -9.101 5.819 9.081 1.00 93.25 634 LEU A N 1
ATOM 4957 C CA . LEU A 1 634 ? -8.292 4.653 8.714 1.00 93.25 634 LEU A CA 1
ATOM 4958 C C . LEU A 1 634 ? -8.615 4.205 7.291 1.00 93.25 634 LEU A C 1
ATOM 4960 O O . LEU A 1 634 ? -9.782 4.180 6.902 1.00 93.25 634 LEU A O 1
ATOM 4964 N N . THR A 1 635 ? -7.582 3.863 6.520 1.00 92.00 635 THR A N 1
ATOM 4965 C CA . THR A 1 635 ? -7.759 3.604 5.091 1.00 92.00 635 THR A CA 1
ATOM 4966 C C . THR A 1 635 ? -8.418 2.256 4.770 1.00 92.00 635 THR A C 1
ATOM 4968 O O . THR A 1 635 ? -8.100 1.217 5.357 1.00 92.00 635 THR A O 1
ATOM 4971 N N . VAL A 1 636 ? -9.314 2.287 3.780 1.00 90.56 636 VAL A N 1
ATOM 4972 C CA . VAL A 1 636 ? -9.987 1.113 3.189 1.00 90.56 636 VAL A CA 1
ATOM 4973 C C . VAL A 1 636 ? -9.178 0.473 2.050 1.00 90.56 636 VAL A C 1
ATOM 4975 O O . VAL A 1 636 ? -9.505 -0.622 1.609 1.00 90.56 636 VAL A O 1
ATOM 4978 N N . SER A 1 637 ? -8.131 1.154 1.570 1.00 92.12 637 SER A N 1
ATOM 4979 C CA . SER A 1 637 ? -7.186 0.698 0.538 1.00 92.12 637 SER A CA 1
ATOM 4980 C C . SER A 1 637 ? -6.026 1.704 0.429 1.00 92.12 637 SER A C 1
ATOM 4982 O O . SER A 1 637 ? -6.216 2.900 0.665 1.00 92.12 637 SER A O 1
ATOM 4984 N N . GLY A 1 638 ? -4.816 1.258 0.091 1.00 91.56 638 GLY A N 1
ATOM 4985 C CA . GLY A 1 638 ? -3.670 2.124 -0.205 1.00 91.56 638 GLY A CA 1
ATOM 4986 C C . GLY A 1 638 ? -3.610 2.613 -1.661 1.00 91.56 638 GLY A C 1
ATOM 4987 O O . GLY A 1 638 ? -2.731 3.414 -2.002 1.00 91.56 638 GLY A O 1
ATOM 4988 N N . GLN A 1 639 ? -4.521 2.145 -2.524 1.00 94.81 639 GLN A N 1
ATOM 4989 C CA . GLN A 1 639 ? -4.476 2.292 -3.982 1.00 94.81 639 GLN A CA 1
ATOM 4990 C C . GLN A 1 639 ? -4.173 3.722 -4.455 1.00 94.81 639 GLN A C 1
ATOM 4992 O O . GLN A 1 639 ? -3.211 3.940 -5.196 1.00 94.81 639 GLN A O 1
ATOM 4997 N N . LEU A 1 640 ? -4.956 4.715 -4.012 1.00 94.19 640 LEU A N 1
ATOM 4998 C CA . LEU A 1 640 ? -4.830 6.095 -4.506 1.00 94.19 640 LEU A CA 1
ATOM 4999 C C . LEU A 1 640 ? -3.424 6.671 -4.254 1.00 94.19 640 LEU A C 1
ATOM 5001 O O . LEU A 1 640 ? -2.940 7.512 -5.013 1.00 94.19 640 LEU A O 1
ATOM 5005 N N . GLN A 1 641 ? -2.763 6.233 -3.180 1.00 94.44 641 GLN A N 1
ATOM 5006 C CA . GLN A 1 641 ? -1.436 6.688 -2.788 1.00 94.44 641 GLN A CA 1
ATOM 5007 C C . GLN A 1 641 ? -0.319 5.875 -3.461 1.00 94.44 641 GLN A C 1
ATOM 5009 O O . GLN A 1 641 ? 0.693 6.471 -3.838 1.00 94.44 641 GLN A O 1
ATOM 5014 N N . VAL A 1 642 ? -0.486 4.567 -3.701 1.00 95.81 642 VAL A N 1
ATOM 5015 C CA . VAL A 1 642 ? 0.481 3.786 -4.504 1.00 95.81 642 VAL A CA 1
ATOM 5016 C C . VAL A 1 642 ? 0.469 4.210 -5.983 1.00 95.81 642 VAL A C 1
ATOM 5018 O O . VAL A 1 642 ? 1.539 4.284 -6.591 1.00 95.81 642 VAL A O 1
ATOM 5021 N N . GLU A 1 643 ? -0.666 4.679 -6.523 1.00 97.25 643 GLU A N 1
ATOM 5022 C CA . GLU A 1 643 ? -0.734 5.344 -7.839 1.00 97.25 643 GLU A CA 1
ATOM 5023 C C . GLU A 1 643 ? 0.235 6.543 -7.963 1.00 97.25 643 GLU A C 1
ATOM 5025 O O . GLU A 1 643 ? 0.804 6.763 -9.037 1.00 97.25 643 GLU A O 1
ATOM 5030 N N . THR A 1 644 ? 0.511 7.288 -6.878 1.00 95.94 644 THR A N 1
ATOM 5031 C CA . THR A 1 644 ? 1.485 8.408 -6.900 1.00 95.94 644 THR A CA 1
ATOM 5032 C C . THR A 1 644 ? 2.918 7.931 -7.147 1.00 95.94 644 THR A C 1
ATOM 5034 O O . THR A 1 644 ? 3.700 8.602 -7.828 1.00 95.94 644 THR A O 1
ATOM 5037 N N . TYR A 1 645 ? 3.255 6.749 -6.627 1.00 96.81 645 TYR A N 1
ATOM 5038 C CA . TYR A 1 645 ? 4.550 6.112 -6.818 1.00 96.81 645 TYR A CA 1
ATOM 5039 C C . TYR A 1 645 ? 4.618 5.390 -8.168 1.00 96.81 645 TYR A C 1
ATOM 5041 O O . TYR A 1 645 ? 5.636 5.511 -8.849 1.00 96.81 645 TYR A O 1
ATOM 5049 N N . ALA A 1 646 ? 3.544 4.734 -8.622 1.00 96.81 646 ALA A N 1
ATOM 5050 C CA . ALA A 1 646 ? 3.466 4.149 -9.964 1.00 96.81 646 ALA A CA 1
ATOM 5051 C C . ALA A 1 646 ? 3.676 5.218 -11.050 1.00 96.81 646 ALA A C 1
ATOM 5053 O O . ALA A 1 646 ? 4.513 5.051 -11.938 1.00 96.81 646 ALA A O 1
ATOM 5054 N N . CYS A 1 647 ? 3.042 6.386 -10.893 1.00 95.06 647 CYS A N 1
ATOM 5055 C CA . CYS A 1 647 ? 3.196 7.573 -11.744 1.00 95.06 647 CYS A CA 1
ATOM 5056 C C . CYS A 1 647 ? 4.577 8.273 -11.661 1.00 95.06 647 CYS A C 1
ATOM 5058 O O . CYS A 1 647 ? 4.702 9.442 -12.048 1.00 95.06 647 CYS A O 1
ATOM 5060 N N . ALA A 1 648 ? 5.609 7.593 -11.152 1.00 93.19 648 ALA A N 1
ATOM 5061 C CA . ALA A 1 648 ? 6.986 8.080 -11.050 1.00 93.19 648 ALA A CA 1
ATOM 5062 C C . ALA A 1 648 ? 8.062 6.979 -11.141 1.00 93.19 648 ALA A C 1
ATOM 5064 O O . ALA A 1 648 ? 9.155 7.240 -11.646 1.00 93.19 648 ALA A O 1
ATOM 5065 N N . LEU A 1 649 ? 7.760 5.787 -10.614 1.00 94.50 649 LEU A N 1
ATOM 5066 C CA . LEU A 1 649 ? 8.643 4.620 -10.473 1.00 94.50 649 LEU A CA 1
ATOM 5067 C C . LEU A 1 649 ? 8.218 3.429 -11.351 1.00 94.50 649 LEU A C 1
ATOM 5069 O O . LEU A 1 649 ? 8.880 2.395 -11.382 1.00 94.50 649 LEU A O 1
ATOM 5073 N N . SER A 1 650 ? 7.127 3.598 -12.096 1.00 92.81 650 SER A N 1
ATOM 5074 C CA . SER A 1 650 ? 6.531 2.670 -13.056 1.00 92.81 650 SER A CA 1
ATOM 5075 C C . SER A 1 650 ? 5.931 1.371 -12.509 1.00 92.81 650 SER A C 1
ATOM 5077 O O . SER A 1 650 ? 4.846 1.012 -12.945 1.00 92.81 650 SER A O 1
ATOM 5079 N N . SER A 1 651 ? 6.584 0.643 -11.605 1.00 95.81 651 SER A N 1
ATOM 5080 C CA . SER A 1 651 ? 6.075 -0.643 -11.095 1.00 95.81 651 SER A CA 1
ATOM 5081 C C . SER A 1 651 ? 6.329 -0.729 -9.595 1.00 95.81 651 SER A C 1
ATOM 5083 O O . SER A 1 651 ? 7.478 -0.667 -9.159 1.00 95.81 651 SER A O 1
ATOM 5085 N N . VAL A 1 652 ? 5.260 -0.793 -8.801 1.00 97.75 652 VAL A N 1
ATOM 5086 C CA . VAL A 1 652 ? 5.309 -0.641 -7.337 1.00 97.75 652 VAL A CA 1
ATOM 5087 C C . VAL A 1 652 ? 4.256 -1.501 -6.644 1.00 97.75 652 VAL A C 1
ATOM 5089 O O . VAL A 1 652 ? 3.270 -1.878 -7.270 1.00 97.75 652 VAL A O 1
ATOM 5092 N N . TYR A 1 653 ? 4.443 -1.795 -5.359 1.00 98.25 653 TYR A N 1
ATOM 5093 C CA . TYR A 1 653 ? 3.426 -2.455 -4.536 1.00 98.25 653 TYR A CA 1
ATOM 5094 C C . TYR A 1 653 ? 3.479 -1.988 -3.080 1.00 98.25 653 TYR A C 1
ATOM 5096 O O . TYR A 1 653 ? 4.529 -1.558 -2.604 1.00 98.25 653 TYR A O 1
ATOM 5104 N N . THR A 1 654 ? 2.355 -2.100 -2.376 1.00 97.44 654 THR A N 1
ATOM 5105 C CA . THR A 1 654 ? 2.275 -2.003 -0.910 1.00 97.44 654 THR A CA 1
ATOM 5106 C C . THR A 1 654 ? 1.742 -3.317 -0.328 1.00 97.44 654 THR A C 1
ATOM 5108 O O . THR A 1 654 ? 1.112 -4.115 -1.027 1.00 97.44 654 THR A O 1
ATOM 5111 N N . PHE A 1 655 ? 2.027 -3.560 0.947 1.00 96.56 655 PHE A N 1
ATOM 5112 C CA . PHE A 1 655 ? 1.507 -4.674 1.738 1.00 96.56 655 PHE A CA 1
ATOM 5113 C C . PHE A 1 655 ? 1.274 -4.126 3.144 1.00 96.56 655 PHE A C 1
ATOM 5115 O O . PHE A 1 655 ? 2.221 -3.777 3.849 1.00 96.56 655 PHE A O 1
ATOM 5122 N N . GLY A 1 656 ? 0.011 -3.947 3.519 1.00 94.06 656 GLY A N 1
ATOM 5123 C CA . GLY A 1 656 ? -0.332 -3.173 4.707 1.00 94.06 656 GLY A CA 1
ATOM 5124 C C . GLY A 1 656 ? -1.679 -3.542 5.319 1.00 94.06 656 GLY A C 1
ATOM 5125 O O . GLY A 1 656 ? -2.452 -4.294 4.718 1.00 94.06 656 GLY A O 1
ATOM 5126 N N . PRO A 1 657 ? -1.963 -3.023 6.524 1.00 93.69 657 PRO A N 1
ATOM 5127 C CA . PRO A 1 657 ? -3.241 -3.214 7.180 1.00 93.69 657 PRO A CA 1
ATOM 5128 C C . PRO A 1 657 ? -4.321 -2.354 6.511 1.00 93.69 657 PRO A C 1
ATOM 5130 O O . PRO A 1 657 ? -4.091 -1.206 6.126 1.00 93.69 657 PRO A O 1
ATOM 5133 N N . THR A 1 658 ? -5.517 -2.915 6.405 1.00 93.06 658 THR A N 1
ATOM 5134 C CA . THR A 1 658 ? -6.702 -2.313 5.798 1.00 93.06 658 THR A CA 1
ATOM 5135 C C . THR A 1 658 ? -7.887 -2.445 6.744 1.00 93.06 658 THR A C 1
ATOM 5137 O O . THR A 1 658 ? -8.035 -3.460 7.429 1.00 93.06 658 THR A O 1
ATOM 5140 N N . PHE A 1 659 ? -8.735 -1.417 6.783 1.00 93.19 659 PHE A N 1
ATOM 5141 C CA . PHE A 1 659 ? -9.764 -1.264 7.805 1.00 93.19 659 PHE A CA 1
ATOM 5142 C C . PHE A 1 659 ? -11.152 -1.085 7.195 1.00 93.19 659 PHE A C 1
ATOM 5144 O O . PHE A 1 659 ? -11.302 -0.411 6.181 1.00 93.19 659 PHE A O 1
ATOM 5151 N N . ARG A 1 660 ? -12.179 -1.656 7.836 1.00 88.31 660 ARG A N 1
ATOM 5152 C CA . ARG A 1 660 ? -13.596 -1.470 7.471 1.00 88.31 660 ARG A CA 1
ATOM 5153 C C . ARG A 1 660 ? -14.447 -1.369 8.734 1.00 88.31 660 ARG A C 1
ATOM 5155 O O . ARG A 1 660 ? -14.383 -2.254 9.583 1.00 88.31 660 ARG A O 1
ATOM 5162 N N . ALA A 1 661 ? -15.245 -0.309 8.851 1.00 87.25 661 ALA A N 1
ATOM 5163 C CA . ALA A 1 661 ? -16.165 -0.085 9.971 1.00 87.25 661 ALA A CA 1
ATOM 5164 C C . ALA A 1 661 ? -17.598 -0.567 9.672 1.00 87.25 661 ALA A C 1
ATOM 5166 O O . ALA A 1 661 ? -18.537 -0.198 10.371 1.00 87.25 661 ALA A O 1
ATOM 5167 N N . GLU A 1 662 ? -17.771 -1.389 8.634 1.00 82.50 662 GLU A N 1
ATOM 5168 C CA . GLU A 1 662 ? -19.057 -1.966 8.245 1.00 82.50 662 GLU A CA 1
ATOM 5169 C C . GLU A 1 662 ? -19.543 -3.014 9.259 1.00 82.50 662 GLU A C 1
ATOM 5171 O O . GLU A 1 662 ? -18.785 -3.878 9.713 1.00 82.50 662 GLU A O 1
ATOM 5176 N N . HIS A 1 663 ? -20.846 -3.012 9.537 1.00 74.12 663 HIS A N 1
ATOM 5177 C CA . HIS A 1 663 ? -21.519 -3.959 10.436 1.00 74.12 663 HIS A CA 1
ATOM 5178 C C . HIS A 1 663 ? -21.677 -5.379 9.833 1.00 74.12 663 HIS A C 1
ATOM 5180 O O . HIS A 1 663 ? -22.785 -5.883 9.627 1.00 74.12 663 HIS A O 1
ATOM 5186 N N . SER A 1 664 ? -20.559 -6.049 9.521 1.00 71.75 664 SER A N 1
ATOM 5187 C CA . SER A 1 664 ? -20.521 -7.366 8.862 1.00 71.75 664 SER A CA 1
ATOM 5188 C C . SER A 1 664 ? -20.215 -8.515 9.834 1.00 71.75 664 SER A C 1
ATOM 5190 O O . SER A 1 664 ? -19.094 -8.694 10.306 1.00 71.75 664 SER A O 1
ATOM 5192 N N . HIS A 1 665 ? -21.212 -9.363 10.108 1.00 69.38 665 HIS A N 1
ATOM 5193 C CA . HIS A 1 665 ? -21.098 -10.496 11.045 1.00 69.38 665 HIS A CA 1
ATOM 5194 C C . HIS A 1 665 ? -20.657 -11.836 10.407 1.00 69.38 665 HIS A C 1
ATOM 5196 O O . HIS A 1 665 ? -20.713 -12.885 11.053 1.00 69.38 665 HIS A O 1
ATOM 5202 N N . THR A 1 666 ? -20.235 -11.836 9.139 1.00 72.56 666 THR A N 1
ATOM 5203 C CA . THR A 1 666 ? -19.914 -13.064 8.377 1.00 72.56 666 THR A CA 1
ATOM 5204 C C . THR A 1 666 ? -18.639 -13.790 8.858 1.00 72.56 666 THR A C 1
ATOM 5206 O O . THR A 1 666 ? -17.850 -13.257 9.642 1.00 72.56 666 THR A O 1
ATOM 5209 N N . SER A 1 667 ? -18.388 -15.002 8.342 1.00 72.62 667 SER A N 1
ATOM 5210 C CA . SER A 1 667 ? -17.115 -15.732 8.513 1.00 72.62 667 SER A CA 1
ATOM 5211 C C . SER A 1 667 ? -16.004 -15.296 7.541 1.00 72.62 667 SER A C 1
ATOM 5213 O O . SER A 1 667 ? -14.950 -15.927 7.503 1.00 72.62 667 SER A O 1
ATOM 5215 N N . ARG A 1 668 ? -16.235 -14.253 6.728 1.00 72.69 668 ARG A N 1
ATOM 5216 C CA . ARG A 1 668 ? -15.330 -13.812 5.647 1.00 72.69 668 ARG A CA 1
ATOM 5217 C C . ARG A 1 668 ? -14.876 -12.353 5.735 1.00 72.69 668 ARG A C 1
ATOM 5219 O O . ARG A 1 668 ? -14.073 -11.932 4.912 1.00 72.69 668 ARG A O 1
ATOM 5226 N N . HIS A 1 669 ? -15.390 -11.597 6.700 1.00 81.12 669 HIS A N 1
ATOM 5227 C CA . HIS A 1 669 ? -15.059 -10.188 6.892 1.00 81.12 669 HIS A CA 1
ATOM 5228 C C . HIS A 1 669 ? -14.387 -9.969 8.249 1.00 81.12 669 HIS A C 1
ATOM 5230 O O . HIS A 1 669 ? -14.708 -10.635 9.237 1.00 81.12 669 HIS A O 1
ATOM 5236 N N . LEU A 1 670 ? -13.451 -9.024 8.262 1.00 85.94 670 LEU A N 1
ATOM 5237 C CA . LEU A 1 670 ? -12.740 -8.513 9.427 1.00 85.94 670 LEU A CA 1
ATOM 5238 C C . LEU A 1 670 ? -12.773 -6.984 9.358 1.00 85.94 670 LEU A C 1
ATOM 5240 O O . LEU A 1 670 ? -12.771 -6.416 8.268 1.00 85.94 670 LEU A O 1
ATOM 5244 N N . ALA A 1 671 ? -12.760 -6.334 10.518 1.00 88.62 671 ALA A N 1
ATOM 5245 C CA . ALA A 1 671 ? -12.649 -4.879 10.621 1.00 88.62 671 ALA A CA 1
ATOM 5246 C C . ALA A 1 671 ? -11.202 -4.371 10.444 1.00 88.62 671 ALA A C 1
ATOM 5248 O O . ALA A 1 671 ? -10.987 -3.185 10.211 1.00 88.62 671 ALA A O 1
ATOM 5249 N N . GLU A 1 672 ? -10.228 -5.279 10.554 1.00 91.94 672 GLU A N 1
ATOM 5250 C CA . GLU A 1 672 ? -8.799 -5.084 10.297 1.00 91.94 672 GLU A CA 1
ATOM 5251 C C . GLU A 1 672 ? -8.262 -6.375 9.662 1.00 91.94 672 GLU A C 1
ATOM 5253 O O . GLU A 1 672 ? -8.421 -7.461 10.231 1.00 91.94 672 GLU A O 1
ATOM 5258 N N . PHE A 1 673 ? -7.671 -6.266 8.477 1.00 91.94 673 PHE A N 1
ATOM 5259 C CA . PHE A 1 673 ? -7.074 -7.362 7.705 1.00 91.94 673 PHE A CA 1
ATOM 5260 C C . PHE A 1 673 ? -5.864 -6.835 6.924 1.00 91.94 673 PHE A C 1
ATOM 5262 O O . PHE A 1 673 ? -5.585 -5.641 6.986 1.00 91.94 673 PHE A O 1
ATOM 5269 N N . TRP A 1 674 ? -5.127 -7.690 6.212 1.00 94.56 674 TRP A N 1
ATOM 5270 C CA . TRP A 1 674 ? -3.960 -7.255 5.436 1.00 94.56 674 TRP A CA 1
ATOM 5271 C C . TRP A 1 674 ? -4.217 -7.375 3.933 1.00 94.56 674 TRP A C 1
ATOM 5273 O O . TRP A 1 674 ? -4.780 -8.367 3.465 1.00 94.56 674 TRP A O 1
ATOM 5283 N N . MET A 1 675 ? -3.811 -6.361 3.169 1.00 94.81 675 MET A N 1
ATOM 5284 C CA . MET A 1 675 ? -3.983 -6.309 1.716 1.00 94.81 675 MET A CA 1
ATOM 5285 C C . MET A 1 675 ? -2.638 -6.122 1.014 1.00 94.81 675 MET A C 1
ATOM 5287 O O . MET A 1 675 ? -1.784 -5.364 1.477 1.00 94.81 675 MET A O 1
ATOM 5291 N N . VAL A 1 676 ? -2.460 -6.825 -0.105 1.00 97.81 676 VAL A N 1
ATOM 5292 C CA . VAL A 1 676 ? -1.325 -6.674 -1.023 1.00 97.81 676 VAL A CA 1
ATOM 5293 C C . VAL A 1 676 ? -1.821 -5.944 -2.267 1.00 97.81 676 VAL A C 1
ATOM 5295 O O . VAL A 1 676 ? -2.709 -6.456 -2.948 1.00 97.81 676 VAL A O 1
ATOM 5298 N N . GLU A 1 677 ? -1.260 -4.771 -2.562 1.00 98.00 677 GLU A N 1
ATOM 5299 C CA . GLU A 1 677 ? -1.740 -3.878 -3.626 1.00 98.00 677 GLU A CA 1
ATOM 5300 C C . GLU A 1 677 ? -0.600 -3.455 -4.579 1.00 98.00 677 GLU A C 1
ATOM 5302 O O . GLU A 1 677 ? 0.103 -2.473 -4.306 1.00 98.00 677 GLU A O 1
ATOM 5307 N N . PRO A 1 678 ? -0.360 -4.185 -5.686 1.00 98.06 678 PRO A N 1
ATOM 5308 C CA . PRO A 1 678 ? 0.500 -3.735 -6.781 1.00 98.06 678 PRO A CA 1
ATOM 5309 C C . PRO A 1 678 ? -0.188 -2.743 -7.731 1.00 98.06 678 PRO A C 1
ATOM 5311 O O . PRO A 1 678 ? -1.373 -2.865 -8.036 1.00 98.06 678 PRO A O 1
ATOM 5314 N N . GLU A 1 679 ? 0.601 -1.817 -8.280 1.00 98.38 679 GLU A N 1
ATOM 5315 C CA . GLU A 1 679 ? 0.195 -0.846 -9.302 1.00 98.38 679 GLU A CA 1
ATOM 5316 C C . GLU A 1 679 ? 1.278 -0.720 -10.392 1.00 98.38 679 GLU A C 1
ATOM 5318 O O . GLU A 1 679 ? 2.480 -0.612 -10.110 1.00 98.38 679 GLU A O 1
ATOM 5323 N N . ILE A 1 680 ? 0.853 -0.730 -11.658 1.00 97.75 680 ILE A N 1
ATOM 5324 C CA . ILE A 1 680 ? 1.726 -0.818 -12.833 1.00 97.75 680 ILE A CA 1
ATOM 5325 C C . ILE A 1 680 ? 1.381 0.292 -13.831 1.00 97.75 680 ILE A C 1
ATOM 5327 O O . ILE A 1 680 ? 0.285 0.336 -14.381 1.00 97.75 680 ILE A O 1
ATOM 5331 N N . ALA A 1 681 ? 2.344 1.162 -14.129 1.00 96.38 681 ALA A N 1
ATOM 5332 C CA . ALA A 1 681 ? 2.259 2.162 -15.187 1.00 96.38 681 ALA A CA 1
ATOM 5333 C C . ALA A 1 681 ? 2.685 1.614 -16.557 1.00 96.38 681 ALA A C 1
ATOM 5335 O O . ALA A 1 681 ? 3.564 0.757 -16.667 1.00 96.38 681 ALA A O 1
ATOM 5336 N N . PHE A 1 682 ? 2.104 2.196 -17.610 1.00 95.06 682 PHE A N 1
ATOM 5337 C CA . PHE A 1 682 ? 2.203 1.744 -19.002 1.00 95.06 682 PHE A CA 1
ATOM 5338 C C . PHE A 1 682 ? 1.632 0.327 -19.217 1.00 95.06 682 PHE A C 1
ATOM 5340 O O . PHE A 1 682 ? 2.083 -0.395 -20.109 1.00 95.06 682 PHE A O 1
ATOM 5347 N N . ALA A 1 683 ? 0.637 -0.040 -18.401 1.00 95.31 683 ALA A N 1
ATOM 5348 C CA . ALA A 1 683 ? -0.086 -1.309 -18.416 1.00 95.31 683 ALA A CA 1
ATOM 5349 C C . ALA A 1 683 ? -1.605 -1.078 -18.490 1.00 95.31 683 ALA A C 1
ATOM 5351 O O . ALA A 1 683 ? -2.131 -0.114 -17.923 1.00 95.31 683 ALA A O 1
ATOM 5352 N N . ASP A 1 684 ? -2.295 -1.981 -19.180 1.00 95.75 684 ASP A N 1
ATOM 5353 C CA . ASP A 1 684 ? -3.755 -2.047 -19.287 1.00 95.75 684 ASP A CA 1
ATOM 5354 C C . ASP A 1 684 ? -4.323 -3.258 -18.521 1.00 95.75 684 ASP A C 1
ATOM 5356 O O . ASP A 1 684 ? -3.583 -4.034 -17.909 1.00 95.75 684 ASP A O 1
ATOM 5360 N N . ILE A 1 685 ? -5.646 -3.433 -18.564 1.00 97.12 685 ILE A N 1
ATOM 5361 C CA . ILE A 1 685 ? -6.343 -4.519 -17.860 1.00 97.12 685 ILE A CA 1
ATOM 5362 C C . ILE A 1 685 ? -5.882 -5.931 -18.280 1.00 97.12 685 ILE A C 1
ATOM 5364 O O . ILE A 1 685 ? -5.962 -6.860 -17.481 1.00 97.12 685 ILE A O 1
ATOM 5368 N N . GLU A 1 686 ? -5.354 -6.133 -19.494 1.00 96.75 686 GLU A N 1
ATOM 5369 C CA . GLU A 1 686 ? -4.825 -7.445 -19.897 1.00 96.75 686 GLU A CA 1
ATOM 5370 C C . GLU A 1 686 ? -3.468 -7.733 -19.251 1.00 96.75 686 GLU A C 1
ATOM 5372 O O . GLU A 1 686 ? -3.176 -8.888 -18.931 1.00 96.75 686 GLU A O 1
ATOM 5377 N N . ASP A 1 687 ? -2.631 -6.707 -19.074 1.00 96.44 687 ASP A N 1
ATOM 5378 C CA . ASP A 1 687 ? -1.378 -6.782 -18.316 1.00 96.44 687 ASP A CA 1
ATOM 5379 C C . ASP A 1 687 ? -1.630 -6.963 -16.803 1.00 96.44 687 ASP A C 1
ATOM 5381 O O . ASP A 1 687 ? -0.985 -7.807 -16.178 1.00 96.44 687 ASP A O 1
ATOM 5385 N N . ASP A 1 688 ? -2.640 -6.291 -16.244 1.00 97.88 688 ASP A N 1
ATOM 5386 C CA . ASP A 1 688 ? -3.095 -6.460 -14.852 1.00 97.88 688 ASP A CA 1
ATOM 5387 C C . ASP A 1 688 ? -3.565 -7.899 -14.565 1.00 97.88 688 ASP A C 1
ATOM 5389 O O . ASP A 1 688 ? -3.063 -8.573 -13.661 1.00 97.88 688 ASP A O 1
ATOM 5393 N N . MET A 1 689 ? -4.437 -8.440 -15.426 1.00 98.19 689 MET A N 1
ATOM 5394 C CA . MET A 1 689 ? -4.893 -9.832 -15.337 1.00 98.19 689 MET A CA 1
ATOM 5395 C C . MET A 1 689 ? -3.745 -10.852 -15.475 1.00 98.19 689 MET A C 1
ATOM 5397 O O . MET A 1 689 ? -3.816 -11.928 -14.884 1.00 98.19 689 MET A O 1
ATOM 5401 N N . LYS A 1 690 ? -2.675 -10.555 -16.236 1.00 97.44 690 LYS A N 1
ATOM 5402 C CA . LYS A 1 690 ? -1.464 -11.409 -16.290 1.00 97.44 690 LYS A CA 1
ATOM 5403 C C . LYS A 1 690 ? -0.674 -11.351 -14.982 1.00 97.44 690 LYS A C 1
ATOM 5405 O O . LYS A 1 690 ? -0.188 -12.391 -14.546 1.00 97.44 690 LYS A O 1
ATOM 5410 N N . CYS A 1 691 ? -0.554 -10.172 -14.370 1.00 97.81 691 CYS A N 1
ATOM 5411 C CA . CYS A 1 691 ? 0.120 -9.998 -13.084 1.00 97.81 691 CYS A CA 1
ATOM 5412 C C . CYS A 1 691 ? -0.594 -10.794 -11.981 1.00 97.81 691 CYS A C 1
ATOM 5414 O O . CYS A 1 691 ? 0.032 -11.610 -11.306 1.00 97.81 691 CYS A O 1
ATOM 5416 N N . ALA A 1 692 ? -1.919 -10.646 -11.873 1.00 98.00 692 ALA A N 1
ATOM 5417 C CA . ALA A 1 692 ? -2.737 -11.364 -10.897 1.00 98.00 692 ALA A CA 1
ATOM 5418 C C . ALA A 1 692 ? -2.698 -12.894 -11.098 1.00 98.00 692 ALA A C 1
ATOM 5420 O O . ALA A 1 692 ? -2.518 -13.645 -10.138 1.00 98.00 692 ALA A O 1
ATOM 5421 N N . GLU A 1 693 ? -2.798 -13.365 -12.348 1.00 97.81 693 GLU A N 1
ATOM 5422 C CA . GLU A 1 693 ? -2.666 -14.787 -12.694 1.00 97.81 693 GLU A CA 1
ATOM 5423 C C . GLU A 1 693 ? -1.278 -15.340 -12.326 1.00 97.81 693 GLU A C 1
ATOM 5425 O O . GLU A 1 693 ? -1.182 -16.384 -11.682 1.00 97.81 693 GLU A O 1
ATOM 5430 N N . ALA A 1 694 ? -0.196 -14.636 -12.674 1.00 98.00 694 ALA A N 1
ATOM 5431 C CA . ALA A 1 694 ? 1.167 -15.056 -12.347 1.00 98.00 694 ALA A CA 1
ATOM 5432 C C . ALA A 1 694 ? 1.431 -15.074 -10.830 1.00 98.00 694 ALA A C 1
ATOM 5434 O O . ALA A 1 694 ? 2.032 -16.025 -10.330 1.00 98.00 694 ALA A O 1
ATOM 5435 N N . TYR A 1 695 ? 0.944 -14.067 -10.101 1.00 98.50 695 TYR A N 1
ATOM 5436 C CA . TYR A 1 695 ? 1.121 -13.925 -8.655 1.00 98.50 695 TYR A CA 1
ATOM 5437 C C . TYR A 1 695 ? 0.442 -15.057 -7.871 1.00 98.50 695 TYR A C 1
ATOM 5439 O O . TYR A 1 695 ? 1.096 -15.750 -7.090 1.00 98.50 695 TYR A O 1
ATOM 5447 N N . VAL A 1 696 ? -0.846 -15.325 -8.128 1.00 97.94 696 VAL A N 1
ATOM 5448 C CA . VAL A 1 696 ? -1.577 -16.410 -7.444 1.00 97.94 696 VAL A CA 1
ATOM 5449 C C . VAL A 1 696 ? -0.940 -17.770 -7.746 1.00 97.94 696 VAL A C 1
ATOM 5451 O O . VAL A 1 696 ? -0.802 -18.602 -6.847 1.00 97.94 696 VAL A O 1
ATOM 5454 N N . ARG A 1 697 ? -0.495 -17.996 -8.989 1.00 97.88 697 ARG A N 1
ATOM 5455 C CA . ARG A 1 697 ? 0.199 -19.231 -9.384 1.00 97.88 697 ARG A CA 1
ATOM 5456 C C . ARG A 1 697 ? 1.548 -19.391 -8.687 1.00 97.88 697 ARG A C 1
ATOM 5458 O O . ARG A 1 697 ? 1.840 -20.491 -8.222 1.00 97.88 697 ARG A O 1
ATOM 5465 N N . PHE A 1 698 ? 2.327 -18.315 -8.566 1.00 98.38 698 PHE A N 1
ATOM 5466 C CA . PHE A 1 698 ? 3.593 -18.308 -7.832 1.00 98.38 698 PHE A CA 1
ATOM 5467 C C . PHE A 1 698 ? 3.390 -18.667 -6.357 1.00 98.38 698 PHE A C 1
ATOM 5469 O O . PHE A 1 698 ? 4.048 -19.579 -5.866 1.00 98.38 698 PHE A O 1
ATOM 5476 N N . LEU A 1 699 ? 2.429 -18.038 -5.668 1.00 98.25 699 LEU A N 1
ATOM 5477 C CA . LEU A 1 699 ? 2.130 -18.357 -4.266 1.00 98.25 699 LEU A CA 1
ATOM 5478 C C . LEU A 1 699 ? 1.672 -19.814 -4.078 1.00 98.25 699 LEU A C 1
ATOM 5480 O O . LEU A 1 699 ? 2.065 -20.469 -3.113 1.00 98.25 699 LEU A O 1
ATOM 5484 N N . CYS A 1 700 ? 0.868 -20.348 -5.007 1.00 97.75 700 CYS A N 1
ATOM 5485 C CA . CYS A 1 700 ? 0.464 -21.756 -4.972 1.00 97.75 700 CYS A CA 1
ATOM 5486 C C . CYS A 1 700 ? 1.655 -22.706 -5.136 1.00 97.75 700 CYS A C 1
ATOM 5488 O O . CYS A 1 700 ? 1.708 -23.730 -4.459 1.00 97.75 700 CYS A O 1
ATOM 5490 N N . GLN A 1 701 ? 2.599 -22.370 -6.020 1.00 98.19 701 GLN A N 1
ATOM 5491 C CA . GLN A 1 701 ? 3.802 -23.162 -6.256 1.00 98.19 701 GLN A CA 1
ATOM 5492 C C . GLN A 1 701 ? 4.777 -23.075 -5.067 1.00 98.19 701 GLN A C 1
ATOM 5494 O O . GLN A 1 701 ? 5.236 -24.109 -4.594 1.00 98.19 701 GLN A O 1
ATOM 5499 N N . TRP A 1 702 ? 4.995 -21.882 -4.498 1.00 98.00 702 TRP A N 1
ATOM 5500 C CA . TRP A 1 702 ? 5.851 -21.686 -3.319 1.00 98.00 702 TRP A CA 1
ATOM 5501 C C . TRP A 1 702 ? 5.422 -22.549 -2.130 1.00 98.00 702 TRP A C 1
ATOM 5503 O O . TRP A 1 702 ? 6.266 -23.159 -1.479 1.00 98.00 702 TRP A O 1
ATOM 5513 N N . LEU A 1 703 ? 4.115 -22.650 -1.860 1.00 95.69 703 LEU A N 1
ATOM 5514 C CA . LEU A 1 703 ? 3.598 -23.506 -0.786 1.00 95.69 703 LEU A CA 1
ATOM 5515 C C . LEU A 1 703 ? 3.801 -25.007 -1.049 1.00 95.69 703 LEU A C 1
ATOM 5517 O O . LEU A 1 703 ? 3.918 -25.779 -0.099 1.00 95.69 703 LEU A O 1
ATOM 5521 N N . LEU A 1 704 ? 3.833 -25.434 -2.314 1.00 94.00 704 LEU A N 1
ATOM 5522 C CA . LEU A 1 704 ? 4.096 -26.828 -2.681 1.00 94.00 704 LEU A CA 1
ATOM 5523 C C . LEU A 1 704 ? 5.584 -27.179 -2.575 1.00 94.00 704 LEU A C 1
ATOM 5525 O O . LEU A 1 704 ? 5.901 -28.308 -2.207 1.00 94.00 704 LEU A O 1
ATOM 5529 N N . ASP A 1 705 ? 6.469 -26.223 -2.863 1.00 92.19 705 ASP A N 1
ATOM 5530 C CA . ASP A 1 705 ? 7.920 -26.427 -2.843 1.00 92.19 705 ASP A CA 1
ATOM 5531 C C . ASP A 1 705 ? 8.533 -26.227 -1.442 1.00 92.19 705 ASP A C 1
ATOM 5533 O O . ASP A 1 705 ? 9.434 -26.973 -1.063 1.00 92.19 705 ASP A O 1
ATOM 5537 N N . ASN A 1 706 ? 8.028 -25.268 -0.652 1.00 90.19 706 ASN A N 1
ATOM 5538 C CA . ASN A 1 706 ? 8.617 -24.867 0.637 1.00 90.19 706 ASN A CA 1
ATOM 5539 C C . ASN A 1 706 ? 7.779 -25.245 1.876 1.00 90.19 706 ASN A C 1
ATOM 5541 O O . ASN A 1 706 ? 8.301 -25.231 2.988 1.00 90.19 706 ASN A O 1
ATOM 5545 N N . CYS A 1 707 ? 6.490 -25.586 1.726 1.00 90.00 707 CYS A N 1
ATOM 5546 C CA . CYS A 1 707 ? 5.576 -25.817 2.862 1.00 90.00 707 CYS A CA 1
ATOM 5547 C C . CYS A 1 707 ? 4.889 -27.192 2.848 1.00 90.00 707 CYS A C 1
ATOM 5549 O O . CYS A 1 707 ? 3.856 -27.362 3.500 1.00 90.00 707 CYS A O 1
ATOM 5551 N N . LEU A 1 708 ? 5.421 -28.169 2.104 1.00 83.62 708 LEU A N 1
ATOM 5552 C CA . LEU A 1 708 ? 4.722 -29.429 1.828 1.00 83.62 708 LEU A CA 1
ATOM 5553 C C . LEU A 1 708 ? 4.289 -30.181 3.100 1.00 83.62 708 LEU A C 1
ATOM 5555 O O . LEU A 1 708 ? 3.130 -30.577 3.183 1.00 83.62 708 LEU A O 1
ATOM 5559 N N . ASP A 1 709 ? 5.158 -30.302 4.107 1.00 76.69 709 ASP A N 1
ATOM 5560 C CA . ASP A 1 709 ? 4.859 -30.967 5.388 1.00 76.69 709 ASP A CA 1
ATOM 5561 C C . ASP A 1 709 ? 3.677 -30.313 6.137 1.00 76.69 709 ASP A C 1
ATOM 5563 O O . ASP A 1 709 ? 2.797 -30.999 6.670 1.00 76.69 709 ASP A O 1
ATOM 5567 N N . ASP A 1 710 ? 3.616 -28.977 6.149 1.00 84.62 710 ASP A N 1
ATOM 5568 C CA . ASP A 1 710 ? 2.495 -28.237 6.737 1.00 84.62 710 ASP A CA 1
ATOM 5569 C C . ASP A 1 710 ? 1.230 -28.375 5.884 1.00 84.62 710 ASP A C 1
ATOM 5571 O O . ASP A 1 710 ? 0.131 -28.524 6.422 1.00 84.62 710 ASP A O 1
ATOM 5575 N N . MET A 1 711 ? 1.360 -28.408 4.557 1.00 87.31 711 MET A N 1
ATOM 5576 C CA . MET A 1 711 ? 0.232 -28.647 3.660 1.00 87.31 711 MET A CA 1
ATOM 5577 C C . MET A 1 711 ? -0.315 -30.080 3.763 1.00 87.31 711 MET A C 1
ATOM 5579 O O . MET A 1 711 ? -1.533 -30.260 3.685 1.00 87.31 711 MET A O 1
ATOM 5583 N N . GLU A 1 712 ? 0.520 -31.093 4.017 1.00 83.50 712 GLU A N 1
ATOM 5584 C CA . GLU A 1 712 ? 0.071 -32.452 4.350 1.00 83.50 712 GLU A CA 1
ATOM 5585 C C . GLU A 1 712 ? -0.670 -32.480 5.694 1.00 83.50 712 GLU A C 1
ATOM 5587 O O . GLU A 1 712 ? -1.703 -33.147 5.828 1.00 83.50 712 GLU A O 1
ATOM 5592 N N . PHE A 1 713 ? -0.212 -31.702 6.681 1.00 80.00 713 PHE A N 1
ATOM 5593 C CA . PHE A 1 713 ? -0.953 -31.501 7.924 1.00 80.00 713 PHE A CA 1
ATOM 5594 C C . PHE A 1 713 ? -2.319 -30.835 7.669 1.00 80.00 713 PHE A C 1
ATOM 5596 O O . PHE A 1 713 ? -3.320 -31.301 8.225 1.00 80.00 713 PHE A O 1
ATOM 5603 N N . MET A 1 714 ? -2.416 -29.826 6.796 1.00 84.00 714 MET A N 1
ATOM 5604 C CA . MET A 1 714 ? -3.710 -29.216 6.448 1.00 84.00 714 MET A CA 1
ATOM 5605 C C . MET A 1 714 ? -4.639 -30.199 5.714 1.00 84.00 714 MET A C 1
ATOM 5607 O O . MET A 1 714 ? -5.812 -30.320 6.078 1.00 84.00 714 MET A O 1
ATOM 5611 N N . VAL A 1 715 ? -4.107 -30.988 4.771 1.00 84.31 715 VAL A N 1
ATOM 5612 C CA . VAL A 1 715 ? -4.839 -32.061 4.068 1.00 84.31 715 VAL A CA 1
ATOM 5613 C C . VAL A 1 715 ? -5.395 -33.112 5.028 1.00 84.31 715 VAL A C 1
ATOM 5615 O O . VAL A 1 715 ? -6.512 -33.592 4.846 1.00 84.31 715 VAL A O 1
ATOM 5618 N N . LYS A 1 716 ? -4.640 -33.456 6.074 1.00 81.44 716 LYS A N 1
ATOM 5619 C CA . LYS A 1 716 ? -5.022 -34.472 7.063 1.00 81.44 716 LYS A CA 1
ATOM 5620 C C . LYS A 1 716 ? -6.069 -34.003 8.082 1.00 81.44 716 LYS A C 1
ATOM 5622 O O . LYS A 1 716 ? -6.781 -34.846 8.626 1.00 81.44 716 LYS A O 1
ATOM 5627 N N . ASN A 1 717 ? -6.124 -32.706 8.395 1.00 77.31 717 ASN A N 1
ATOM 5628 C CA . ASN A 1 717 ? -6.916 -32.184 9.521 1.00 77.31 717 ASN A CA 1
ATOM 5629 C C . ASN A 1 717 ? -8.068 -31.242 9.114 1.00 77.31 717 ASN A C 1
ATOM 5631 O O . ASN A 1 717 ? -8.975 -31.064 9.923 1.00 77.31 717 ASN A O 1
ATOM 5635 N N . PHE A 1 718 ? -8.048 -30.653 7.910 1.00 82.50 718 PHE A N 1
ATOM 5636 C CA . PHE A 1 718 ? -9.018 -29.628 7.489 1.00 82.50 718 PHE A CA 1
ATOM 5637 C C . PHE A 1 718 ? -9.636 -29.885 6.105 1.00 82.50 718 PHE A C 1
ATOM 5639 O O . PHE A 1 718 ? -10.856 -29.845 5.972 1.00 82.50 718 PHE A O 1
ATOM 5646 N N . ASP A 1 719 ? -8.830 -30.152 5.071 1.00 86.56 719 ASP A N 1
ATOM 5647 C CA . ASP A 1 719 ? -9.314 -30.196 3.682 1.00 86.56 719 ASP A CA 1
ATOM 5648 C C . ASP A 1 719 ? -8.503 -31.175 2.820 1.00 86.56 719 ASP A C 1
ATOM 5650 O O . ASP A 1 719 ? -7.440 -30.839 2.296 1.00 86.56 719 ASP A O 1
ATOM 5654 N N . GLU A 1 720 ? -9.039 -32.382 2.611 1.00 92.19 720 GLU A N 1
ATOM 5655 C CA . GLU A 1 720 ? -8.409 -33.466 1.833 1.00 92.19 720 GLU A CA 1
ATOM 5656 C C . GLU A 1 720 ? -8.090 -33.123 0.357 1.00 92.19 720 GLU A C 1
ATOM 5658 O O . GLU A 1 720 ? -7.473 -33.918 -0.365 1.00 92.19 720 GLU A O 1
ATOM 5663 N N . ASN A 1 721 ? -8.510 -31.948 -0.122 1.00 92.00 721 ASN A N 1
ATOM 5664 C CA . ASN A 1 721 ? -8.259 -31.452 -1.470 1.00 92.00 721 ASN A CA 1
ATOM 5665 C C . ASN A 1 721 ? -7.365 -30.197 -1.503 1.00 92.00 721 ASN A C 1
ATOM 5667 O O . ASN A 1 721 ? -7.092 -29.715 -2.599 1.00 92.00 721 ASN A O 1
ATOM 5671 N N . ALA A 1 722 ? -6.839 -29.710 -0.369 1.00 90.19 722 ALA A N 1
ATOM 5672 C CA . ALA A 1 722 ? -5.983 -28.516 -0.301 1.00 90.19 722 ALA A CA 1
ATOM 5673 C C . ALA A 1 722 ? -4.751 -28.585 -1.230 1.00 90.19 722 ALA A C 1
ATOM 5675 O O . ALA A 1 722 ? -4.625 -27.758 -2.134 1.00 90.19 722 ALA A O 1
ATOM 5676 N N . ILE A 1 723 ? -3.895 -29.611 -1.104 1.00 94.44 723 ILE A N 1
ATOM 5677 C CA . ILE A 1 723 ? -2.729 -29.794 -1.999 1.00 94.44 723 ILE A CA 1
ATOM 5678 C C . ILE A 1 723 ? -3.162 -29.920 -3.469 1.00 94.44 723 ILE A C 1
ATOM 5680 O O . ILE A 1 723 ? -2.575 -29.283 -4.340 1.00 94.44 723 ILE A O 1
ATOM 5684 N N . LYS A 1 724 ? -4.227 -30.683 -3.758 1.00 95.06 724 LYS A N 1
ATOM 5685 C CA . LYS A 1 724 ? -4.748 -30.852 -5.129 1.00 95.06 724 LYS A CA 1
ATOM 5686 C C . LYS A 1 724 ? -5.229 -29.520 -5.720 1.00 95.06 724 LYS A C 1
ATOM 5688 O O . LYS A 1 724 ? -5.048 -29.277 -6.909 1.00 95.06 724 LYS A O 1
ATOM 5693 N N . ARG A 1 725 ? -5.831 -28.655 -4.895 1.00 94.25 725 ARG A N 1
ATOM 5694 C CA . ARG A 1 725 ? -6.297 -27.313 -5.268 1.00 94.25 725 ARG A CA 1
ATOM 5695 C C . ARG A 1 725 ? -5.121 -26.380 -5.562 1.00 94.25 725 ARG A C 1
ATOM 5697 O O . ARG A 1 725 ? -5.158 -25.722 -6.596 1.00 94.25 725 ARG A O 1
ATOM 5704 N N . LEU A 1 726 ? -4.066 -26.389 -4.740 1.00 95.75 726 LEU A N 1
ATOM 5705 C CA . LEU A 1 726 ? -2.825 -25.652 -5.024 1.00 95.75 726 LEU A CA 1
ATOM 5706 C C . LEU A 1 726 ? -2.163 -26.129 -6.328 1.00 95.75 726 LEU A C 1
ATOM 5708 O O . LEU A 1 726 ? -1.856 -25.310 -7.190 1.00 95.75 726 LEU A O 1
ATOM 5712 N N . GLN A 1 727 ? -2.008 -27.446 -6.512 1.00 96.44 727 GLN A N 1
ATOM 5713 C CA . GLN A 1 727 ? -1.418 -28.048 -7.718 1.00 96.44 727 GLN A CA 1
ATOM 5714 C C . GLN A 1 727 ? -2.210 -27.709 -8.985 1.00 96.44 727 GLN A C 1
ATOM 5716 O O . GLN A 1 727 ? -1.627 -27.407 -10.028 1.00 96.44 727 GLN A O 1
ATOM 5721 N N . MET A 1 728 ? -3.542 -27.743 -8.898 1.00 95.31 728 MET A N 1
ATOM 5722 C CA . MET A 1 728 ? -4.429 -27.334 -9.982 1.00 95.31 728 MET A CA 1
ATOM 5723 C C . MET A 1 728 ? -4.199 -25.857 -10.319 1.00 95.31 728 MET A C 1
ATOM 5725 O O . MET A 1 728 ? -3.795 -25.571 -11.441 1.00 95.31 728 MET A O 1
ATOM 5729 N N . VAL A 1 729 ? -4.323 -24.942 -9.350 1.00 94.75 729 VAL A N 1
ATOM 5730 C CA . VAL A 1 729 ? -4.182 -23.500 -9.616 1.00 94.75 729 VAL A CA 1
ATOM 5731 C C . VAL A 1 729 ? -2.792 -23.140 -10.144 1.00 94.75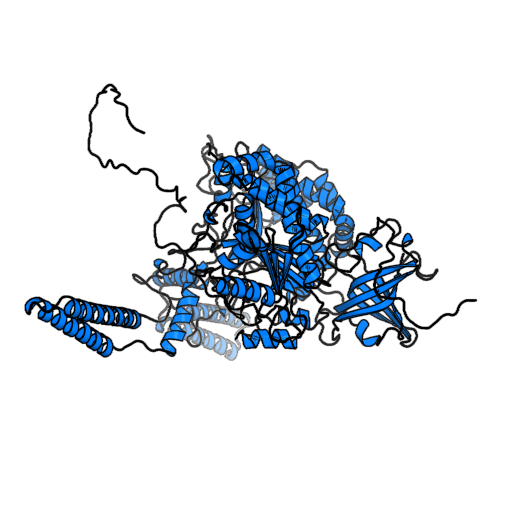 729 VAL A C 1
ATOM 5733 O O . VAL A 1 729 ? -2.715 -22.431 -11.142 1.00 94.75 729 VAL A O 1
ATOM 5736 N N . ALA A 1 730 ? -1.707 -23.672 -9.570 1.00 96.12 730 ALA A N 1
ATOM 5737 C CA . ALA A 1 730 ? -0.343 -23.432 -10.054 1.00 96.12 730 ALA A CA 1
ATOM 5738 C C . ALA A 1 730 ? -0.134 -23.871 -11.521 1.00 96.12 730 ALA A C 1
ATOM 5740 O O . ALA A 1 730 ? 0.543 -23.184 -12.296 1.00 96.12 730 ALA A O 1
ATOM 5741 N N . SER A 1 731 ? -0.737 -24.994 -11.933 1.00 94.19 731 SER A N 1
ATOM 5742 C CA . SER A 1 731 ? -0.538 -25.582 -13.267 1.00 94.19 731 SER A CA 1
ATOM 5743 C C . SER A 1 731 ? -1.516 -25.089 -14.345 1.00 94.19 731 SER A C 1
ATOM 5745 O O . SER A 1 731 ? -1.140 -25.053 -15.519 1.00 94.19 731 SER A O 1
ATOM 5747 N N . THR A 1 732 ? -2.732 -24.664 -13.989 1.00 91.56 732 THR A N 1
ATOM 5748 C CA . THR A 1 732 ? -3.739 -24.166 -14.944 1.00 91.56 732 THR A CA 1
ATOM 5749 C C . THR A 1 732 ? -3.541 -22.701 -15.329 1.00 91.56 732 THR A C 1
ATOM 5751 O O . THR A 1 732 ? -3.211 -21.871 -14.487 1.00 91.56 732 THR A O 1
ATOM 5754 N N . ASN A 1 733 ? -3.841 -22.362 -16.587 1.00 93.88 733 ASN A N 1
ATOM 5755 C CA . ASN A 1 733 ? -4.099 -20.976 -16.993 1.00 93.88 733 ASN A CA 1
ATOM 5756 C C . ASN A 1 733 ? -5.543 -20.595 -16.627 1.00 93.88 733 ASN A C 1
ATOM 5758 O O . ASN A 1 733 ? -6.443 -21.438 -16.704 1.00 93.88 733 ASN A O 1
ATOM 5762 N N . PHE A 1 734 ? -5.775 -19.339 -16.253 1.00 97.19 734 PHE A N 1
ATOM 5763 C CA . PHE A 1 734 ? -7.073 -18.897 -15.740 1.00 97.19 734 PHE A CA 1
ATOM 5764 C C . PHE A 1 734 ? -8.039 -18.572 -16.892 1.00 97.19 734 PHE A C 1
ATOM 5766 O O . PHE A 1 734 ? -7.649 -18.048 -17.938 1.00 97.19 734 PHE A O 1
ATOM 5773 N N . VAL A 1 735 ? -9.326 -18.884 -16.717 1.00 97.81 735 VAL A N 1
ATOM 5774 C CA . VAL A 1 735 ? -10.353 -18.609 -17.736 1.00 97.81 735 VAL A CA 1
ATOM 5775 C C . VAL A 1 735 ? -10.737 -17.132 -17.681 1.00 97.81 735 VAL A C 1
ATOM 5777 O O . VAL A 1 735 ? -11.289 -16.692 -16.681 1.00 97.81 735 VAL A O 1
ATOM 5780 N N . ARG A 1 736 ? -10.496 -16.366 -18.749 1.00 97.94 736 ARG A N 1
ATOM 5781 C CA . ARG A 1 736 ? -10.926 -14.957 -18.846 1.00 97.94 736 ARG A CA 1
ATOM 5782 C C . ARG A 1 736 ? -12.332 -14.884 -19.451 1.00 97.94 736 ARG A C 1
ATOM 5784 O O . ARG A 1 736 ? -12.581 -15.503 -20.484 1.00 97.94 736 ARG A O 1
ATOM 5791 N N . LEU A 1 737 ? -13.245 -14.158 -18.806 1.00 96.44 737 LEU A N 1
ATOM 5792 C CA . LEU A 1 737 ? -14.669 -14.085 -19.160 1.00 96.44 737 LEU A CA 1
ATOM 5793 C C . LEU A 1 737 ? -15.229 -12.694 -18.828 1.00 96.44 737 LEU A C 1
ATOM 5795 O O . LEU A 1 737 ? -14.981 -12.199 -17.733 1.00 96.44 737 LEU A O 1
ATOM 5799 N N . SER A 1 738 ? -16.001 -12.048 -19.705 1.00 98.12 738 SER A N 1
ATOM 5800 C CA . SER A 1 738 ? -16.620 -10.775 -19.308 1.00 98.12 738 SER A CA 1
ATOM 5801 C C . SER A 1 738 ? -17.790 -10.998 -18.339 1.00 98.12 738 SER A C 1
ATOM 5803 O O . SER A 1 738 ? -18.494 -12.005 -18.419 1.00 98.12 738 SER A O 1
ATOM 5805 N N . TYR A 1 739 ? -18.065 -10.033 -17.460 1.00 98.12 739 TYR A N 1
ATOM 5806 C CA . TYR A 1 739 ? -19.222 -10.033 -16.556 1.00 98.12 739 TYR A CA 1
ATOM 5807 C C . TYR A 1 739 ? -20.539 -10.294 -17.307 1.00 98.12 739 TYR A C 1
ATOM 5809 O O . TYR A 1 739 ? -21.390 -11.051 -16.846 1.00 98.12 739 TYR A O 1
ATOM 5817 N N . THR A 1 740 ? -20.690 -9.726 -18.508 1.00 97.62 740 THR A N 1
ATOM 5818 C CA . THR A 1 740 ? -21.897 -9.907 -19.331 1.00 97.62 740 THR A CA 1
ATOM 5819 C C . THR A 1 740 ? -22.058 -11.359 -19.800 1.00 97.62 740 THR A C 1
ATOM 5821 O O . THR A 1 740 ? -23.173 -11.876 -19.828 1.00 97.62 740 THR A O 1
ATOM 5824 N N . GLU A 1 741 ? -20.960 -12.051 -20.117 1.00 98.06 741 GLU A N 1
ATOM 5825 C CA . GLU A 1 741 ? -20.979 -13.482 -20.450 1.00 98.06 741 GLU A CA 1
ATOM 5826 C C . GLU A 1 741 ? -21.144 -14.363 -19.202 1.00 98.06 741 GLU A C 1
ATOM 5828 O O . GLU A 1 741 ? -21.816 -15.393 -19.265 1.00 98.06 741 GLU A O 1
ATOM 5833 N N . ALA A 1 742 ? -20.577 -13.956 -18.060 1.00 97.81 742 ALA A N 1
ATOM 5834 C CA . ALA A 1 742 ? -20.748 -14.631 -16.776 1.00 97.81 742 ALA A CA 1
ATOM 5835 C C . ALA A 1 742 ? -22.223 -14.643 -16.344 1.00 97.81 742 ALA A C 1
ATOM 5837 O O . ALA A 1 742 ? -22.774 -15.717 -16.092 1.00 97.81 742 ALA A O 1
ATOM 5838 N N . VAL A 1 743 ? -22.887 -13.480 -16.358 1.00 97.62 743 VAL A N 1
ATOM 5839 C CA . VAL A 1 743 ? -24.331 -13.351 -16.101 1.00 97.62 743 VAL A CA 1
ATOM 5840 C C . VAL A 1 743 ? -25.135 -14.195 -17.090 1.00 97.62 743 VAL A C 1
ATOM 5842 O O . VAL A 1 743 ? -25.940 -15.009 -16.653 1.00 97.62 743 VAL A O 1
ATOM 5845 N N . ALA A 1 744 ? -24.864 -14.115 -18.398 1.00 98.00 744 ALA A N 1
ATOM 5846 C CA . ALA A 1 744 ? -25.588 -14.911 -19.394 1.00 98.00 744 ALA A CA 1
ATOM 5847 C C . ALA A 1 744 ? -25.453 -16.436 -19.175 1.00 98.00 744 ALA A C 1
ATOM 5849 O O . ALA A 1 744 ? -26.409 -17.184 -19.383 1.00 98.00 744 ALA A O 1
ATOM 5850 N N . ILE A 1 745 ? -24.289 -16.920 -18.719 1.00 97.94 745 ILE A N 1
ATOM 5851 C CA . ILE A 1 745 ? -24.083 -18.330 -18.343 1.00 97.94 745 ILE A CA 1
ATOM 5852 C C . ILE A 1 745 ? -24.903 -18.706 -17.100 1.00 97.94 745 ILE A C 1
ATOM 5854 O O . ILE A 1 745 ? -25.450 -19.809 -17.044 1.00 97.94 745 ILE A O 1
ATOM 5858 N N . LEU A 1 746 ? -24.984 -17.818 -16.108 1.00 97.44 746 LEU A N 1
ATOM 5859 C CA . LEU A 1 746 ? -25.730 -18.038 -14.867 1.00 97.44 746 LEU A CA 1
ATOM 5860 C C . LEU A 1 746 ? -27.251 -17.989 -15.108 1.00 97.44 746 LEU A C 1
ATOM 5862 O O . LEU A 1 746 ? -27.969 -18.869 -14.634 1.00 97.44 746 LEU A O 1
ATOM 5866 N N . GLU A 1 747 ? -27.738 -17.047 -15.921 1.00 97.12 747 GLU A N 1
ATOM 5867 C CA . GLU A 1 747 ? -29.133 -16.967 -16.379 1.00 97.12 747 GLU A CA 1
ATOM 5868 C C . GLU A 1 747 ? -29.547 -18.226 -17.161 1.00 97.12 747 GLU A C 1
ATOM 5870 O O . GLU A 1 747 ? -30.604 -18.802 -16.897 1.00 97.12 747 GLU A O 1
ATOM 5875 N N . GLU A 1 748 ? -28.697 -18.725 -18.070 1.00 96.94 748 GLU A N 1
ATOM 5876 C CA . GLU A 1 748 ? -28.943 -19.976 -18.805 1.00 96.94 748 GLU A CA 1
ATOM 5877 C C . GLU A 1 748 ? -29.054 -21.191 -17.858 1.00 96.94 748 GLU A C 1
ATOM 5879 O O . GLU A 1 748 ? -29.826 -22.122 -18.096 1.00 96.94 748 GLU A O 1
ATOM 5884 N N . VAL A 1 749 ? -28.295 -21.181 -16.760 1.00 95.06 749 VAL A N 1
ATOM 5885 C CA . VAL A 1 749 ? -28.282 -22.224 -15.724 1.00 95.06 749 VAL A CA 1
ATOM 5886 C C . VAL A 1 749 ? -29.523 -22.155 -14.824 1.00 95.06 749 VAL A C 1
ATOM 5888 O O . VAL A 1 749 ? -30.125 -23.196 -14.543 1.00 95.06 749 VAL A O 1
ATOM 5891 N N . VAL A 1 750 ? -29.978 -20.954 -14.455 1.00 95.12 750 VAL A N 1
ATOM 5892 C CA . VAL A 1 750 ? -31.264 -20.737 -13.765 1.00 95.12 750 VAL A CA 1
ATOM 5893 C C . VAL A 1 750 ? -32.439 -21.152 -14.659 1.00 95.12 750 VAL A C 1
ATOM 5895 O O . VAL A 1 750 ? -33.327 -21.879 -14.212 1.00 95.12 750 VAL A O 1
ATOM 5898 N N . ALA A 1 751 ? -32.415 -20.804 -15.950 1.00 95.25 751 ALA A N 1
ATOM 5899 C CA . ALA A 1 751 ? -33.429 -21.222 -16.924 1.00 95.25 751 ALA A CA 1
ATOM 5900 C C . ALA A 1 751 ? -33.489 -22.752 -17.123 1.00 95.25 751 ALA A C 1
ATOM 5902 O O . ALA A 1 751 ? -34.548 -23.299 -17.435 1.00 95.25 751 ALA A O 1
ATOM 5903 N N . LYS A 1 752 ? -32.377 -23.463 -16.886 1.00 95.44 752 LYS A N 1
ATOM 5904 C CA . LYS A 1 752 ? -32.301 -24.938 -16.851 1.00 95.44 752 LYS A CA 1
ATOM 5905 C C . LYS A 1 752 ? -32.756 -25.554 -15.517 1.00 95.44 752 LYS A C 1
ATOM 5907 O O . LYS A 1 752 ? -32.718 -26.775 -15.372 1.00 95.44 752 LYS A O 1
ATOM 5912 N N . GLY A 1 753 ? -33.219 -24.745 -14.563 1.00 93.69 753 GLY A N 1
ATOM 5913 C CA . GLY A 1 753 ? -33.811 -25.192 -13.300 1.00 93.69 753 GLY A CA 1
ATOM 5914 C C . GLY A 1 753 ? -32.844 -25.283 -12.117 1.00 93.69 753 GLY A C 1
ATOM 5915 O O . GLY A 1 753 ? -33.234 -25.805 -11.070 1.00 93.69 753 GLY A O 1
ATOM 5916 N N . HIS A 1 754 ? -31.612 -24.779 -12.247 1.00 94.12 754 HIS A N 1
ATOM 5917 C CA . HIS A 1 754 ? -30.756 -24.544 -11.083 1.00 94.12 754 HIS A CA 1
ATOM 5918 C C . HIS A 1 754 ? -31.343 -23.425 -10.208 1.00 94.12 754 HIS A C 1
ATOM 5920 O O . HIS A 1 754 ? -32.116 -22.591 -10.684 1.00 94.12 754 HIS A O 1
ATOM 5926 N N . LYS A 1 755 ? -30.991 -23.407 -8.921 1.00 92.94 755 LYS A N 1
ATOM 5927 C CA . LYS A 1 755 ? -31.457 -22.395 -7.970 1.00 92.94 755 LYS A CA 1
ATOM 5928 C C . LYS A 1 755 ? -30.287 -21.877 -7.157 1.00 92.94 755 LYS A C 1
ATOM 5930 O O . LYS A 1 755 ? -29.686 -22.647 -6.417 1.00 92.94 755 LYS A O 1
ATOM 5935 N N . PHE A 1 756 ? -30.044 -20.584 -7.297 1.00 94.50 756 PHE A N 1
ATOM 5936 C CA . PHE A 1 756 ? -29.211 -19.801 -6.400 1.00 94.50 756 PHE A CA 1
ATOM 5937 C C . PHE A 1 756 ? -30.079 -19.217 -5.271 1.00 94.50 756 PHE A C 1
ATOM 5939 O O . PHE A 1 756 ? -31.298 -19.084 -5.430 1.00 94.50 756 PHE A O 1
ATOM 5946 N N . GLU A 1 757 ? -29.471 -18.895 -4.133 1.00 92.00 757 GLU A N 1
ATOM 5947 C CA . GLU A 1 757 ? -30.099 -18.154 -3.033 1.00 92.00 757 GLU A CA 1
ATOM 5948 C C . GLU A 1 757 ? -30.300 -16.678 -3.416 1.00 92.00 757 GLU A C 1
ATOM 5950 O O . GLU A 1 757 ? -31.326 -16.077 -3.093 1.00 92.00 757 GLU A O 1
ATOM 5955 N N . ASN A 1 758 ? -29.341 -16.123 -4.159 1.00 91.94 758 ASN A N 1
ATOM 5956 C CA . ASN A 1 758 ? -29.314 -14.757 -4.665 1.00 91.94 758 ASN A CA 1
ATOM 5957 C C . ASN A 1 758 ? -29.734 -14.695 -6.141 1.00 91.94 758 ASN A C 1
ATOM 5959 O O . ASN A 1 758 ? -29.422 -15.577 -6.946 1.00 91.94 758 ASN A O 1
ATOM 5963 N N . HIS A 1 759 ? -30.423 -13.611 -6.499 1.00 92.00 759 HIS A N 1
ATOM 5964 C CA . HIS A 1 759 ? -30.878 -13.334 -7.864 1.00 92.00 759 HIS A CA 1
ATOM 5965 C C . HIS A 1 759 ? -29.704 -13.067 -8.822 1.00 92.00 759 HIS A C 1
ATOM 5967 O O . HIS A 1 759 ? -28.655 -12.584 -8.404 1.00 92.00 759 HIS A O 1
ATOM 5973 N N . VAL A 1 760 ? -29.899 -13.376 -10.105 1.00 93.00 760 VAL A N 1
ATOM 5974 C CA . VAL A 1 760 ? -28.925 -13.177 -11.189 1.00 93.00 760 VAL A CA 1
ATOM 5975 C C . VAL A 1 760 ? -29.560 -12.257 -12.226 1.00 93.00 760 VAL A C 1
ATOM 5977 O O . VAL A 1 760 ? -30.559 -12.629 -12.838 1.00 93.00 760 VAL A O 1
ATOM 5980 N N . GLU A 1 761 ? -28.983 -11.072 -12.422 1.00 93.88 761 GLU A N 1
ATOM 5981 C CA . GLU A 1 761 ? -29.423 -10.089 -13.418 1.00 93.88 761 GLU A CA 1
ATOM 5982 C C . GLU A 1 761 ? -28.285 -9.113 -13.745 1.00 93.88 761 GLU A C 1
ATOM 5984 O O . GLU A 1 761 ? -27.486 -8.750 -12.878 1.00 93.88 761 GLU A O 1
ATOM 5989 N N . TRP A 1 762 ? -28.208 -8.665 -15.001 1.00 97.12 762 TRP A N 1
ATOM 5990 C CA . TRP A 1 762 ? -27.193 -7.705 -15.434 1.00 97.12 762 TRP A CA 1
ATOM 5991 C C . TRP A 1 762 ? -27.357 -6.357 -14.713 1.00 97.12 762 TRP A C 1
ATOM 5993 O O . TRP A 1 762 ? -28.388 -5.696 -14.829 1.00 97.12 762 TRP A O 1
ATOM 6003 N N . GLY A 1 763 ? -26.314 -5.924 -14.005 1.00 92.75 763 GLY A N 1
ATOM 6004 C CA . GLY A 1 763 ? -26.324 -4.753 -13.125 1.00 92.75 763 GLY A CA 1
ATOM 6005 C C . GLY A 1 763 ? -26.313 -5.095 -11.630 1.00 92.75 763 GLY A C 1
ATOM 6006 O O . GLY A 1 763 ? -26.072 -4.198 -10.826 1.00 92.75 763 GLY A O 1
ATOM 6007 N N . VAL A 1 764 ? -26.524 -6.364 -11.260 1.00 93.19 764 VAL A N 1
ATOM 6008 C CA . VAL A 1 764 ? -26.359 -6.887 -9.891 1.00 93.19 764 VAL A CA 1
ATOM 6009 C C . VAL A 1 764 ? -24.976 -7.531 -9.755 1.00 93.19 764 VAL A C 1
ATOM 6011 O O . VAL A 1 764 ? -24.488 -8.152 -10.701 1.00 93.19 764 VAL A O 1
ATOM 6014 N N . ASP A 1 765 ? -24.322 -7.372 -8.605 1.00 92.44 765 ASP A N 1
ATOM 6015 C CA . ASP A 1 765 ? -23.002 -7.970 -8.377 1.00 92.44 765 ASP A CA 1
ATOM 6016 C C . ASP A 1 765 ? -23.069 -9.498 -8.190 1.00 92.44 765 ASP A C 1
ATOM 6018 O O . ASP A 1 765 ? -24.121 -10.049 -7.851 1.00 92.44 765 ASP A O 1
ATOM 6022 N N . LEU A 1 766 ? -21.957 -10.197 -8.427 1.00 94.19 766 LEU A N 1
ATOM 6023 C CA . LEU A 1 766 ? -21.917 -11.660 -8.368 1.00 94.19 766 LEU A CA 1
ATOM 6024 C C . LEU A 1 766 ? -21.852 -12.153 -6.915 1.00 94.19 766 LEU A C 1
ATOM 6026 O O . LEU A 1 766 ? -20.846 -12.003 -6.226 1.00 94.19 766 LEU A O 1
ATOM 6030 N N . ALA A 1 767 ? -22.917 -12.808 -6.449 1.00 93.00 767 ALA A N 1
ATOM 6031 C CA . ALA A 1 767 ? -22.923 -13.444 -5.136 1.00 93.00 767 ALA A CA 1
ATOM 6032 C C . ALA A 1 767 ? -21.993 -14.668 -5.120 1.00 93.00 767 ALA A C 1
ATOM 6034 O O . ALA A 1 767 ? -21.795 -15.341 -6.131 1.00 93.00 767 ALA A O 1
ATOM 6035 N N . SER A 1 768 ? -21.456 -15.030 -3.952 1.00 90.31 768 SER A N 1
ATOM 6036 C CA . SER A 1 768 ? -20.359 -16.011 -3.906 1.00 90.31 768 SER A CA 1
ATOM 6037 C C . SER A 1 768 ? -20.715 -17.444 -4.329 1.00 90.31 768 SER A C 1
ATOM 6039 O O . SER A 1 768 ? -19.848 -18.241 -4.688 1.00 90.31 768 SER A O 1
ATOM 6041 N N . GLU A 1 769 ? -21.997 -17.793 -4.350 1.00 93.38 769 GLU A N 1
ATOM 6042 C CA . GLU A 1 769 ? -22.463 -19.034 -4.978 1.00 93.38 769 GLU A CA 1
ATOM 6043 C C . GLU A 1 769 ? -22.333 -19.011 -6.513 1.00 93.38 769 GLU A C 1
ATOM 6045 O O . GLU A 1 769 ? -22.037 -20.041 -7.117 1.00 93.38 769 GLU A O 1
ATOM 6050 N N . HIS A 1 770 ? -22.482 -17.841 -7.144 1.00 96.38 770 HIS A N 1
ATOM 6051 C CA . HIS A 1 770 ? -22.297 -17.635 -8.580 1.00 96.38 770 HIS A CA 1
ATOM 6052 C C . HIS A 1 770 ? -20.813 -17.782 -8.943 1.00 96.38 770 HIS A C 1
ATOM 6054 O O . HIS A 1 770 ? -20.475 -18.509 -9.878 1.00 96.38 770 HIS A O 1
ATOM 6060 N N . GLU A 1 771 ? -19.917 -17.182 -8.150 1.00 96.06 771 GLU A N 1
ATOM 6061 C CA . GLU A 1 771 ? -18.456 -17.311 -8.297 1.00 96.06 771 GLU A CA 1
ATOM 6062 C C . GLU A 1 771 ? -17.996 -18.778 -8.234 1.00 96.06 771 GLU A C 1
ATOM 6064 O O . GLU A 1 771 ? -17.210 -19.255 -9.063 1.00 96.06 771 GLU A O 1
ATOM 6069 N N . LYS A 1 772 ? -18.513 -19.515 -7.244 1.00 93.88 772 LYS A N 1
ATOM 6070 C CA . LYS A 1 772 ? -18.213 -20.936 -7.035 1.00 93.88 772 LYS A CA 1
ATOM 6071 C C . LYS A 1 772 ? -18.834 -21.801 -8.119 1.00 93.88 772 LYS A C 1
ATOM 6073 O O . LYS A 1 772 ? -18.188 -22.729 -8.593 1.00 93.88 772 LYS A O 1
ATOM 6078 N N . TYR A 1 773 ? -20.030 -21.469 -8.606 1.00 96.75 773 TYR A N 1
ATOM 6079 C CA . TYR A 1 773 ? -20.606 -22.153 -9.761 1.00 96.75 773 TYR A CA 1
ATOM 6080 C C . TYR A 1 773 ? -19.705 -22.021 -11.001 1.00 96.75 773 TYR A C 1
ATOM 6082 O O . TYR A 1 773 ? -19.449 -23.015 -11.690 1.00 96.75 773 TYR A O 1
ATOM 6090 N N . LEU A 1 774 ? -19.184 -20.820 -11.277 1.00 97.19 774 LEU A N 1
ATOM 6091 C CA . LEU A 1 774 ? -18.268 -20.589 -12.397 1.00 97.19 774 LEU A CA 1
ATOM 6092 C C . LEU A 1 774 ? -16.973 -21.406 -12.233 1.00 97.19 774 LEU A C 1
ATOM 6094 O O . LEU A 1 774 ? -16.614 -22.176 -13.129 1.00 97.19 774 LEU A O 1
ATOM 6098 N N . THR A 1 775 ? -16.309 -21.296 -11.083 1.00 96.06 775 THR A N 1
ATOM 6099 C CA . THR A 1 775 ? -14.995 -21.920 -10.840 1.00 96.06 775 THR A CA 1
ATOM 6100 C C . THR A 1 775 ? -15.053 -23.438 -10.626 1.00 96.06 775 THR A C 1
ATOM 6102 O O . THR A 1 775 ? -14.241 -24.162 -11.198 1.00 96.06 775 THR A O 1
ATOM 6105 N N . GLU A 1 776 ? -16.017 -23.960 -9.863 1.00 94.25 776 GLU A N 1
ATOM 6106 C CA . GLU A 1 776 ? -16.082 -25.373 -9.445 1.00 94.25 776 GLU A CA 1
ATOM 6107 C C . GLU A 1 776 ? -16.940 -26.255 -10.367 1.00 94.25 776 GLU A C 1
ATOM 6109 O O . GLU A 1 776 ? -16.641 -27.438 -10.549 1.00 94.25 776 GLU A O 1
ATOM 6114 N N . ILE A 1 777 ? -18.008 -25.708 -10.962 1.00 95.06 777 ILE A N 1
ATOM 6115 C CA . ILE A 1 777 ? -18.995 -26.496 -11.723 1.00 95.06 777 ILE A CA 1
ATOM 6116 C C . ILE A 1 777 ? -18.846 -26.275 -13.231 1.00 95.06 777 ILE A C 1
ATOM 6118 O O . ILE A 1 777 ? -18.739 -27.252 -13.980 1.00 95.06 777 ILE A O 1
ATOM 6122 N N . LYS A 1 778 ? -18.825 -25.013 -13.682 1.00 96.25 778 LYS A N 1
ATOM 6123 C CA . LYS A 1 778 ? -18.794 -24.639 -15.105 1.00 96.25 778 LYS A CA 1
ATOM 6124 C C . LYS A 1 778 ? -17.420 -24.850 -15.743 1.00 96.25 778 LYS A C 1
ATOM 6126 O O . LYS A 1 778 ? -17.357 -25.488 -16.793 1.00 96.25 778 LYS A O 1
ATOM 6131 N N . PHE A 1 779 ? -16.357 -24.304 -15.147 1.00 95.62 779 PHE A N 1
ATOM 6132 C CA . PHE A 1 779 ? -15.017 -24.282 -15.750 1.00 95.62 779 PHE A CA 1
ATOM 6133 C C . PHE A 1 779 ? -14.007 -25.227 -15.092 1.00 95.62 779 PHE A C 1
ATOM 6135 O O . PHE A 1 779 ? -13.110 -25.699 -15.787 1.00 95.62 779 PHE A O 1
ATOM 6142 N N . LYS A 1 780 ? -14.165 -25.557 -13.800 1.00 93.69 780 LYS A N 1
ATOM 6143 C CA . LYS A 1 780 ? -13.250 -26.438 -13.035 1.00 93.69 780 LYS A CA 1
ATOM 6144 C C . LYS A 1 780 ? -11.802 -25.927 -13.027 1.00 93.69 780 LYS A C 1
ATOM 6146 O O . LYS A 1 780 ? -10.854 -26.702 -13.108 1.00 93.69 780 LYS A O 1
ATOM 6151 N N . SER A 1 781 ? -11.676 -24.606 -12.960 1.00 94.56 781 SER A N 1
ATOM 6152 C CA . SER A 1 781 ? -10.454 -23.809 -13.071 1.00 94.56 781 SER A CA 1
ATOM 6153 C C . SER A 1 781 ? -10.718 -22.443 -12.418 1.00 94.56 781 SER A C 1
ATOM 6155 O O . SER A 1 781 ? -11.889 -22.051 -12.335 1.00 94.56 781 SER A O 1
ATOM 6157 N N . PRO A 1 782 ? -9.699 -21.683 -11.980 1.00 97.06 782 PRO A N 1
ATOM 6158 C CA . PRO A 1 782 ? -9.868 -20.271 -11.662 1.00 97.06 782 PRO A CA 1
ATOM 6159 C C . PRO A 1 782 ? -10.398 -19.481 -12.863 1.00 97.06 782 PRO A C 1
ATOM 6161 O O . PRO A 1 782 ? -10.107 -19.796 -14.024 1.00 97.06 782 PRO A O 1
ATOM 6164 N N . VAL A 1 783 ? -11.178 -18.444 -12.574 1.00 98.25 783 VAL A N 1
ATOM 6165 C CA . VAL A 1 783 ? -11.845 -17.599 -13.570 1.00 98.25 783 VAL A CA 1
ATOM 6166 C C . VAL A 1 783 ? -11.532 -16.146 -13.248 1.00 98.25 783 VAL A C 1
ATOM 6168 O O . VAL A 1 783 ? -11.703 -15.734 -12.108 1.00 98.25 783 VAL A O 1
ATOM 6171 N N . ILE A 1 784 ? -11.112 -15.364 -14.237 1.00 98.56 784 ILE A N 1
ATOM 6172 C CA . ILE A 1 784 ? -11.039 -13.908 -14.124 1.00 98.56 784 ILE A CA 1
ATOM 6173 C C . ILE A 1 784 ? -12.273 -13.332 -14.813 1.00 98.56 784 ILE A C 1
ATOM 6175 O O . ILE A 1 784 ? -12.425 -13.467 -16.033 1.00 98.56 784 ILE A O 1
ATOM 6179 N N . VAL A 1 785 ? -13.163 -12.720 -14.032 1.00 98.56 785 VAL A N 1
ATOM 6180 C CA . VAL A 1 785 ? -14.344 -12.019 -14.550 1.00 98.56 785 VAL A CA 1
ATOM 6181 C C . VAL A 1 785 ? -13.986 -10.550 -14.739 1.00 98.56 785 VAL A C 1
ATOM 6183 O O . VAL A 1 785 ? -13.466 -9.942 -13.813 1.00 98.56 785 VAL A O 1
ATOM 6186 N N . TYR A 1 786 ? -14.235 -9.967 -15.914 1.00 98.38 786 TYR A N 1
ATOM 6187 C CA . TYR A 1 786 ? -13.829 -8.584 -16.218 1.00 98.38 786 TYR A CA 1
ATOM 6188 C C . TYR A 1 786 ? -14.921 -7.745 -16.903 1.00 98.38 786 TYR A C 1
ATOM 6190 O O . TYR A 1 786 ? -15.928 -8.271 -17.371 1.00 98.38 786 TYR A O 1
ATOM 6198 N N . ASN A 1 787 ? -14.735 -6.424 -16.981 1.00 98.06 787 ASN A N 1
ATOM 6199 C CA . ASN A 1 787 ? -15.699 -5.460 -17.544 1.00 98.06 787 ASN A CA 1
ATOM 6200 C C . ASN A 1 787 ? -17.056 -5.408 -16.805 1.00 98.06 787 ASN A C 1
ATOM 6202 O O . ASN A 1 787 ? -18.121 -5.606 -17.395 1.00 98.06 787 ASN A O 1
ATOM 6206 N N . TYR A 1 788 ? -17.015 -5.113 -15.503 1.00 98.12 788 TYR A N 1
ATOM 6207 C CA . TYR A 1 788 ? -18.195 -4.959 -14.639 1.00 98.12 788 TYR A CA 1
ATOM 6208 C C . TYR A 1 788 ? -19.008 -3.676 -14.913 1.00 98.12 788 TYR A C 1
ATOM 6210 O O . TYR A 1 788 ? -18.453 -2.692 -15.406 1.00 98.12 788 TYR A O 1
ATOM 6218 N N . PRO A 1 789 ? -20.310 -3.616 -14.562 1.00 97.06 789 PRO A N 1
ATOM 6219 C CA . PRO A 1 789 ? -21.135 -2.415 -14.706 1.00 97.06 789 PRO A CA 1
ATOM 6220 C C . PRO A 1 789 ? -20.638 -1.244 -13.842 1.00 97.06 789 PRO A C 1
ATOM 6222 O O . PRO A 1 789 ? -20.408 -1.384 -12.642 1.00 97.06 789 PRO A O 1
ATOM 6225 N N . LYS A 1 790 ? -20.565 -0.037 -14.419 1.00 94.75 790 LYS A N 1
ATOM 6226 C CA . LYS A 1 790 ? -20.015 1.170 -13.762 1.00 94.75 790 LYS A CA 1
ATOM 6227 C C . LYS A 1 790 ? -20.777 1.648 -12.515 1.00 94.75 790 LYS A C 1
ATOM 6229 O O . LYS A 1 790 ? -20.307 2.552 -11.828 1.00 94.75 790 LYS A O 1
ATOM 6234 N N . GLY A 1 791 ? -21.986 1.129 -12.294 1.00 91.06 791 GLY A N 1
ATOM 6235 C CA . GLY A 1 791 ? -22.864 1.499 -11.180 1.00 91.06 791 GLY A CA 1
ATOM 6236 C C . GLY A 1 791 ? -22.614 0.715 -9.889 1.00 91.06 791 GLY A C 1
ATOM 6237 O O . GLY A 1 791 ? -23.136 1.118 -8.858 1.00 91.06 791 GLY A O 1
ATOM 6238 N N . ILE A 1 792 ? -21.828 -0.368 -9.944 1.00 91.31 792 ILE A N 1
ATOM 6239 C CA . ILE A 1 792 ? -21.513 -1.241 -8.795 1.00 91.31 792 ILE A CA 1
ATOM 6240 C C . ILE A 1 792 ? -20.001 -1.340 -8.512 1.00 91.31 792 ILE A C 1
ATOM 6242 O O . ILE A 1 792 ? -19.558 -2.206 -7.769 1.00 91.31 792 ILE A O 1
ATOM 6246 N N . LYS A 1 793 ? -19.191 -0.465 -9.121 1.00 94.00 793 LYS A N 1
ATOM 6247 C CA . LYS A 1 793 ? -17.728 -0.410 -8.967 1.00 94.00 793 LYS A CA 1
ATOM 6248 C C . LYS A 1 793 ? -17.259 1.059 -8.910 1.00 94.00 793 LYS A C 1
ATOM 6250 O O . LYS A 1 793 ? -17.899 1.940 -9.498 1.00 94.00 793 LYS A O 1
ATOM 6255 N N . ALA A 1 794 ? -16.157 1.311 -8.199 1.00 93.62 794 ALA A N 1
ATOM 6256 C CA . ALA A 1 794 ? -15.718 2.629 -7.712 1.00 93.62 794 ALA A CA 1
ATOM 6257 C C . ALA A 1 794 ? -15.380 3.682 -8.794 1.00 93.62 794 ALA A C 1
ATOM 6259 O O . ALA A 1 794 ? -15.160 3.371 -9.971 1.00 93.62 794 ALA A O 1
ATOM 6260 N N . PHE A 1 795 ? -15.315 4.960 -8.390 1.00 95.25 795 PHE A N 1
ATOM 6261 C CA . PHE A 1 795 ? -15.138 6.108 -9.296 1.00 95.25 795 PHE A CA 1
ATOM 6262 C C . PHE A 1 795 ? -13.860 6.035 -10.147 1.00 95.25 795 PHE A C 1
ATOM 6264 O O . PHE A 1 795 ? -13.892 6.437 -11.310 1.00 95.25 795 PHE A O 1
ATOM 6271 N N . TYR A 1 796 ? -12.767 5.510 -9.580 1.00 96.00 796 TYR A N 1
ATOM 6272 C CA . TYR A 1 796 ? -11.428 5.502 -10.178 1.00 96.00 796 TYR A CA 1
ATOM 6273 C C . TYR A 1 796 ? -11.256 4.511 -11.338 1.00 96.00 796 TYR A C 1
ATOM 6275 O O . TYR A 1 796 ? -10.272 4.601 -12.073 1.00 96.00 796 TYR A O 1
ATOM 6283 N N . MET A 1 797 ? -12.169 3.550 -11.502 1.00 98.00 797 MET A N 1
ATOM 6284 C CA . MET A 1 797 ? -12.037 2.486 -12.499 1.00 98.00 797 MET A CA 1
ATOM 6285 C C . MET A 1 797 ? -12.327 3.009 -13.911 1.00 98.00 797 MET A C 1
ATOM 6287 O O . MET A 1 797 ? -13.333 3.686 -14.136 1.00 98.00 797 MET A O 1
ATOM 6291 N N . LYS A 1 798 ? -11.455 2.668 -14.867 1.00 98.19 798 LYS A N 1
ATOM 6292 C CA . LYS A 1 798 ? -11.506 3.110 -16.268 1.00 98.19 798 LYS A CA 1
ATOM 6293 C C . LYS A 1 798 ? -12.888 2.885 -16.878 1.00 98.19 798 LYS A C 1
ATOM 6295 O O . LYS A 1 798 ? -13.309 1.744 -17.035 1.00 98.19 798 LYS A O 1
ATOM 6300 N N . LEU A 1 799 ? -13.562 3.946 -17.316 1.00 98.12 799 LEU A N 1
ATOM 6301 C CA . LEU A 1 799 ? -14.824 3.847 -18.044 1.00 98.12 799 LEU A CA 1
ATOM 6302 C C . LEU A 1 799 ? -14.572 3.359 -19.478 1.00 98.12 799 LEU A C 1
ATOM 6304 O O . LEU A 1 799 ? -13.852 4.012 -20.247 1.00 98.12 799 LEU A O 1
ATOM 6308 N N . ASN A 1 800 ? -15.212 2.247 -19.847 1.00 97.88 800 ASN A N 1
ATOM 6309 C CA . ASN A 1 800 ? -15.074 1.619 -21.159 1.00 97.88 800 ASN A CA 1
ATOM 6310 C C . ASN A 1 800 ? -15.719 2.445 -22.287 1.00 97.88 800 ASN A C 1
ATOM 6312 O O . ASN A 1 800 ? -16.403 3.457 -22.074 1.00 97.88 800 ASN A O 1
ATOM 6316 N N . GLU A 1 801 ? -15.482 2.031 -23.534 1.00 95.75 801 GLU A N 1
ATOM 6317 C CA . GLU A 1 801 ? -16.056 2.678 -24.721 1.00 95.75 801 GLU A CA 1
ATOM 6318 C C . GLU A 1 801 ? -17.589 2.571 -24.772 1.00 95.75 801 GLU A C 1
ATOM 6320 O O . GLU A 1 801 ? -18.245 3.498 -25.241 1.00 95.75 801 GLU A O 1
ATOM 6325 N N . ASP A 1 802 ? -18.167 1.509 -24.197 1.00 95.56 802 ASP A N 1
ATOM 6326 C CA . ASP A 1 802 ? -19.618 1.270 -24.127 1.00 95.56 802 ASP A CA 1
ATOM 6327 C C . ASP A 1 802 ? -20.388 2.242 -23.202 1.00 95.56 802 ASP A C 1
ATOM 6329 O O . ASP A 1 802 ? -21.620 2.285 -23.238 1.00 95.56 802 ASP A O 1
ATOM 6333 N N . LYS A 1 803 ? -19.668 3.002 -22.357 1.00 95.44 803 LYS A N 1
ATOM 6334 C CA . LYS A 1 803 ? -20.172 3.905 -21.300 1.00 95.44 803 LYS A CA 1
ATOM 6335 C C . LYS A 1 803 ? -21.107 3.260 -20.264 1.00 95.44 803 LYS A C 1
ATOM 6337 O O . LYS A 1 803 ? -21.763 3.980 -19.496 1.00 95.44 803 LYS A O 1
ATOM 6342 N N . LYS A 1 804 ? -21.110 1.927 -20.197 1.00 95.94 804 LYS A N 1
ATOM 6343 C CA . LYS A 1 804 ? -21.889 1.076 -19.285 1.00 95.94 804 LYS A CA 1
ATOM 6344 C C . LYS A 1 804 ? -21.001 0.312 -18.309 1.00 95.94 804 LYS A C 1
ATOM 6346 O O . LYS A 1 804 ? -21.382 0.185 -17.147 1.00 95.94 804 LYS A O 1
ATOM 6351 N N . THR A 1 805 ? -19.854 -0.181 -18.765 1.00 98.12 805 THR A N 1
ATOM 6352 C CA . THR A 1 805 ? -18.915 -0.978 -17.971 1.00 98.12 805 THR A CA 1
ATOM 6353 C C . THR A 1 805 ? -17.648 -0.191 -17.629 1.00 98.12 805 THR A C 1
ATOM 6355 O O . THR A 1 805 ? -17.344 0.839 -18.238 1.00 98.12 805 THR A O 1
ATOM 6358 N N . VAL A 1 806 ? -16.922 -0.663 -16.621 1.00 98.25 806 VAL A N 1
ATOM 6359 C CA . VAL A 1 806 ? -15.567 -0.221 -16.277 1.00 98.25 806 VAL A CA 1
ATOM 6360 C C . VAL A 1 806 ? -14.591 -1.380 -16.439 1.00 98.25 806 VAL A C 1
ATOM 6362 O O . VAL A 1 806 ? -14.980 -2.527 -16.224 1.00 98.25 806 VAL A O 1
ATOM 6365 N N . ALA A 1 807 ? -13.332 -1.099 -16.779 1.00 98.31 807 ALA A N 1
ATOM 6366 C CA . ALA A 1 807 ? -12.273 -2.101 -16.938 1.00 98.31 807 ALA A CA 1
ATOM 6367 C C . ALA A 1 807 ? -11.752 -2.614 -15.578 1.00 98.31 807 ALA A C 1
ATOM 6369 O O . ALA A 1 807 ? -10.572 -2.498 -15.253 1.00 98.31 807 ALA A O 1
ATOM 6370 N N . ALA A 1 808 ? -12.672 -3.140 -14.771 1.00 98.12 808 ALA A N 1
ATOM 6371 C CA . ALA A 1 808 ? -12.410 -3.904 -13.562 1.00 98.12 808 ALA A CA 1
ATOM 6372 C C . ALA A 1 808 ? -12.221 -5.388 -13.896 1.00 98.12 808 ALA A C 1
ATOM 6374 O O . ALA A 1 808 ? -12.795 -5.869 -14.880 1.00 98.12 808 ALA A O 1
ATOM 6375 N N . MET A 1 809 ? -11.482 -6.106 -13.054 1.00 98.31 809 MET A N 1
ATOM 6376 C CA . MET A 1 809 ? -11.358 -7.560 -13.081 1.00 98.31 809 MET A CA 1
ATOM 6377 C C . MET A 1 809 ? -11.356 -8.132 -11.660 1.00 98.31 809 MET A C 1
ATOM 6379 O O . MET A 1 809 ? -10.721 -7.570 -10.772 1.00 98.31 809 MET A O 1
ATOM 6383 N N . ASP A 1 810 ? -12.038 -9.258 -11.464 1.00 98.38 810 ASP A N 1
ATOM 6384 C CA . ASP A 1 810 ? -12.054 -9.999 -10.206 1.00 98.38 810 ASP A CA 1
ATOM 6385 C C . ASP A 1 810 ? -11.561 -11.435 -10.476 1.00 98.38 810 ASP A C 1
ATOM 6387 O O . ASP A 1 810 ? -12.065 -12.120 -11.376 1.00 98.38 810 ASP A O 1
ATOM 6391 N N . VAL A 1 811 ? -10.570 -11.909 -9.714 1.00 98.19 811 VAL A N 1
ATOM 6392 C CA . VAL A 1 811 ? -10.029 -13.274 -9.819 1.00 98.19 811 VAL A CA 1
ATOM 6393 C C . VAL A 1 811 ? -10.763 -14.185 -8.846 1.00 98.19 811 VAL A C 1
ATOM 6395 O O . VAL A 1 811 ? -10.619 -14.074 -7.627 1.00 98.19 811 VAL A O 1
ATOM 6398 N N . LEU A 1 812 ? -11.517 -15.125 -9.403 1.00 97.50 812 LEU A N 1
ATOM 6399 C CA . LEU A 1 812 ? -12.320 -16.100 -8.684 1.00 97.50 812 LEU A CA 1
ATOM 6400 C C . LEU A 1 812 ? -11.566 -17.432 -8.595 1.00 97.50 812 LEU A C 1
ATOM 6402 O O . LEU A 1 812 ? -11.147 -17.993 -9.614 1.00 97.50 812 LEU A O 1
ATOM 6406 N N . VAL A 1 813 ? -11.447 -17.981 -7.386 1.00 94.31 813 VAL A N 1
ATOM 6407 C CA . VAL A 1 813 ? -10.833 -19.293 -7.125 1.00 94.31 813 VAL A CA 1
ATOM 6408 C C . VAL A 1 813 ? -11.821 -20.261 -6.454 1.00 94.31 813 VAL A C 1
ATOM 6410 O O . VAL A 1 813 ? -12.661 -19.827 -5.658 1.00 94.31 813 VAL A O 1
ATOM 6413 N N . PRO A 1 814 ? -11.711 -21.583 -6.706 1.00 88.44 814 PRO A N 1
ATOM 6414 C CA . PRO A 1 814 ? -12.486 -22.599 -5.991 1.00 88.44 814 PRO A CA 1
ATOM 6415 C C . PRO A 1 814 ? -12.411 -22.479 -4.462 1.00 88.44 814 PRO A C 1
ATOM 6417 O O . PRO A 1 814 ? -11.409 -22.026 -3.905 1.00 88.44 814 PRO A O 1
ATOM 6420 N N . LYS A 1 815 ? -13.455 -22.951 -3.775 1.00 85.44 815 LYS A N 1
ATOM 6421 C CA . LYS A 1 815 ? -13.708 -22.879 -2.326 1.00 85.44 815 LYS A CA 1
ATOM 6422 C C . LYS A 1 815 ? -13.901 -21.472 -1.754 1.00 85.44 815 LYS A C 1
ATOM 6424 O O . LYS A 1 815 ? -14.785 -21.313 -0.910 1.00 85.44 815 LYS A O 1
ATOM 6429 N N . VAL A 1 816 ? -13.156 -20.456 -2.188 1.00 86.50 816 VAL A N 1
ATOM 6430 C CA . VAL A 1 816 ? -13.278 -19.090 -1.642 1.00 86.50 816 VAL A CA 1
ATOM 6431 C C . VAL A 1 816 ? -14.284 -18.242 -2.419 1.00 86.50 816 VAL A C 1
ATOM 6433 O O . VAL A 1 816 ? -15.223 -17.747 -1.793 1.00 86.50 816 VAL A O 1
ATOM 6436 N N . GLY A 1 817 ? -14.156 -18.136 -3.744 1.00 91.31 817 GLY A N 1
ATOM 6437 C CA . GLY A 1 817 ? -14.782 -17.059 -4.521 1.00 91.31 817 GLY A CA 1
ATOM 6438 C C . GLY A 1 817 ? -13.746 -16.019 -4.954 1.00 91.31 817 GLY A C 1
ATOM 6439 O O . GLY A 1 817 ? -12.617 -16.402 -5.263 1.00 91.31 817 GLY A O 1
ATOM 6440 N N . GLU A 1 818 ? -14.094 -14.730 -4.944 1.00 94.50 818 GLU A N 1
ATOM 6441 C CA . GLU A 1 818 ? -13.152 -13.612 -5.112 1.00 94.50 818 GLU A CA 1
ATOM 6442 C C . GLU A 1 818 ? -11.927 -13.754 -4.184 1.00 94.50 818 GLU A C 1
ATOM 6444 O O . GLU A 1 818 ? -12.039 -13.834 -2.954 1.00 94.50 818 GLU A O 1
ATOM 6449 N N . LEU A 1 819 ? -10.737 -13.748 -4.788 1.00 94.69 819 LEU A N 1
ATOM 6450 C CA . LEU A 1 819 ? -9.435 -13.688 -4.115 1.00 94.69 819 LEU A CA 1
ATOM 6451 C C . LEU A 1 819 ? -8.718 -12.350 -4.365 1.00 94.69 819 LEU A C 1
ATOM 6453 O O . LEU A 1 819 ? -8.013 -11.861 -3.482 1.00 94.69 819 LEU A O 1
ATOM 6457 N N . ILE A 1 820 ? -8.907 -11.778 -5.557 1.00 97.50 820 ILE A N 1
ATOM 6458 C CA . ILE A 1 820 ? -8.348 -10.496 -5.999 1.00 97.50 820 ILE A CA 1
ATOM 6459 C C . ILE A 1 820 ? -9.461 -9.686 -6.662 1.00 97.50 820 ILE A C 1
ATOM 6461 O O . ILE A 1 820 ? -10.194 -10.249 -7.473 1.00 97.50 820 ILE A O 1
ATOM 6465 N N . GLY A 1 821 ? -9.519 -8.383 -6.388 1.00 97.31 821 GLY A N 1
ATOM 6466 C CA . GLY A 1 821 ? -10.260 -7.401 -7.187 1.00 97.31 821 GLY A CA 1
ATOM 6467 C C . GLY A 1 821 ? -9.307 -6.316 -7.697 1.00 97.31 821 GLY A C 1
ATOM 6468 O O . GLY A 1 821 ? -8.415 -5.887 -6.966 1.00 97.31 821 GLY A O 1
ATOM 6469 N N . GLY A 1 822 ? -9.447 -5.878 -8.946 1.00 97.56 822 GLY A N 1
ATOM 6470 C CA . GLY A 1 822 ? -8.537 -4.921 -9.584 1.00 97.56 822 GLY A CA 1
ATOM 6471 C C . GLY A 1 822 ? -9.144 -4.178 -10.767 1.00 97.56 822 GLY A C 1
ATOM 6472 O O . GLY A 1 822 ? -10.307 -4.379 -11.120 1.00 97.56 822 GLY A O 1
ATOM 6473 N N . SER A 1 823 ? -8.383 -3.256 -11.359 1.00 98.50 823 SER A N 1
ATOM 6474 C CA . SER A 1 823 ? -8.829 -2.477 -12.521 1.00 98.50 823 SER A CA 1
ATOM 6475 C C . SER A 1 823 ? -7.701 -1.712 -13.212 1.00 98.50 823 SER A C 1
ATOM 6477 O O . SER A 1 823 ? -6.741 -1.277 -12.574 1.00 98.50 823 SER A O 1
ATOM 6479 N N . GLN A 1 824 ? -7.909 -1.395 -14.492 1.00 98.62 824 GLN A N 1
ATOM 6480 C CA . GLN A 1 824 ? -7.261 -0.235 -15.099 1.00 98.62 824 GLN A CA 1
ATOM 6481 C C . GLN A 1 824 ? -7.857 1.045 -14.496 1.00 98.62 824 GLN A C 1
ATOM 6483 O O . GLN A 1 824 ? -9.079 1.176 -14.357 1.00 98.62 824 GLN A O 1
ATOM 6488 N N . ARG A 1 825 ? -7.002 2.011 -14.155 1.00 98.12 825 ARG A N 1
ATOM 6489 C CA . ARG A 1 825 ? -7.400 3.298 -13.571 1.00 98.12 825 ARG A CA 1
ATOM 6490 C C . ARG A 1 825 ? -7.818 4.281 -14.666 1.00 98.12 825 ARG A C 1
ATOM 6492 O O . ARG A 1 825 ? -7.314 4.227 -15.785 1.00 98.12 825 ARG A O 1
ATOM 6499 N N . GLU A 1 826 ? -8.723 5.207 -14.358 1.00 98.00 826 GLU A N 1
ATOM 6500 C CA . GLU A 1 826 ? -9.145 6.242 -15.308 1.00 98.00 826 GLU A CA 1
ATOM 6501 C C . GLU A 1 826 ? -8.069 7.329 -15.455 1.00 98.00 826 GLU A C 1
ATOM 6503 O O . GLU A 1 826 ? -7.831 8.128 -14.546 1.00 98.00 826 GLU A O 1
ATOM 6508 N N . GLU A 1 827 ? -7.406 7.369 -16.612 1.00 96.25 827 GLU A N 1
ATOM 6509 C CA . GLU A 1 827 ? -6.397 8.378 -16.944 1.00 96.25 827 GLU A CA 1
ATOM 6510 C C . GLU A 1 827 ? -7.005 9.708 -17.431 1.00 96.25 827 GLU A C 1
ATOM 6512 O O . GLU A 1 827 ? -6.333 10.742 -17.421 1.00 96.25 827 GLU A O 1
ATOM 6517 N N . ASN A 1 828 ? -8.281 9.730 -17.840 1.00 96.69 828 ASN A N 1
ATOM 6518 C CA . ASN A 1 828 ? -8.922 10.949 -18.326 1.00 96.69 828 ASN A CA 1
ATOM 6519 C C . ASN A 1 828 ? -9.414 11.847 -17.174 1.00 96.69 828 ASN A C 1
ATOM 6521 O O . ASN A 1 828 ? -10.392 11.537 -16.493 1.00 96.69 828 ASN A O 1
ATOM 6525 N N . TYR A 1 829 ? -8.766 13.007 -17.023 1.00 97.06 829 TYR A N 1
ATOM 6526 C CA . TYR A 1 829 ? -9.054 14.014 -15.994 1.00 97.06 829 TYR A CA 1
ATOM 6527 C C . TYR A 1 829 ? -10.534 14.420 -15.877 1.00 97.06 829 TYR A C 1
ATOM 6529 O O . TYR A 1 829 ? -11.036 14.530 -14.761 1.00 97.06 829 TYR A O 1
ATOM 6537 N N . GLU A 1 830 ? -11.242 14.652 -16.988 1.00 97.25 830 GLU A N 1
ATOM 6538 C CA . GLU A 1 830 ? -12.642 15.095 -16.910 1.00 97.25 830 GLU A CA 1
ATOM 6539 C C . GLU A 1 830 ? -13.579 13.926 -16.571 1.00 97.25 830 GLU A C 1
ATOM 6541 O O . GLU A 1 830 ? -14.497 14.111 -15.778 1.00 97.25 830 GLU A O 1
ATOM 6546 N N . VAL A 1 831 ? -13.307 12.714 -17.076 1.00 97.38 831 VAL A N 1
ATOM 6547 C CA . VAL A 1 831 ? -14.114 11.515 -16.771 1.00 97.38 831 VAL A CA 1
ATOM 6548 C C . VAL A 1 831 ? -13.984 11.117 -15.301 1.00 97.38 831 VAL A C 1
ATOM 6550 O O . VAL A 1 831 ? -14.992 10.855 -14.652 1.00 97.38 831 VAL A O 1
ATOM 6553 N N . ILE A 1 832 ? -12.769 11.099 -14.740 1.00 96.81 832 ILE A N 1
ATOM 6554 C CA . ILE A 1 832 ? -12.586 10.728 -13.328 1.00 96.81 832 ILE A CA 1
ATOM 6555 C C . ILE A 1 832 ? -13.180 11.786 -12.383 1.00 96.81 832 ILE A C 1
ATOM 6557 O O . ILE A 1 832 ? -13.786 11.449 -11.371 1.00 96.81 832 ILE A O 1
ATOM 6561 N N . LYS A 1 833 ? -13.097 13.070 -12.751 1.00 97.31 833 LYS A N 1
ATOM 6562 C CA . LYS A 1 833 ? -13.732 14.185 -12.033 1.00 97.31 833 LYS A CA 1
ATOM 6563 C C . LYS A 1 833 ? -15.264 14.124 -12.096 1.00 97.31 833 LYS A C 1
ATOM 6565 O O . LYS A 1 833 ? -15.911 14.380 -11.084 1.00 97.31 833 LYS A O 1
ATOM 6570 N N . GLU A 1 834 ? -15.840 13.770 -13.246 1.00 96.50 834 GLU A N 1
ATOM 6571 C CA . GLU A 1 834 ? -17.278 13.499 -13.396 1.00 96.50 834 GLU A CA 1
ATOM 6572 C C . GLU A 1 834 ? -17.696 12.311 -12.513 1.00 96.50 834 GLU A C 1
ATOM 6574 O O . GLU A 1 834 ? -18.625 12.442 -11.725 1.00 96.50 834 GLU A O 1
ATOM 6579 N N . ARG A 1 835 ? -16.934 11.206 -12.521 1.00 94.62 835 ARG A N 1
ATOM 6580 C CA . ARG A 1 835 ? -17.180 10.018 -11.679 1.00 94.62 835 ARG A CA 1
ATOM 6581 C C . ARG A 1 835 ? -17.153 10.300 -10.170 1.00 94.62 835 ARG A C 1
ATOM 6583 O O . ARG A 1 835 ? -17.979 9.744 -9.451 1.00 94.62 835 ARG A O 1
ATOM 6590 N N . ILE A 1 836 ? -16.245 11.155 -9.688 1.00 94.06 836 ILE A N 1
ATOM 6591 C CA . ILE A 1 836 ? -16.195 11.583 -8.273 1.00 94.06 836 ILE A CA 1
ATOM 6592 C C . ILE A 1 836 ? -17.477 12.354 -7.905 1.00 94.06 836 ILE A C 1
ATOM 6594 O O . ILE A 1 836 ? -18.089 12.088 -6.869 1.00 94.06 836 ILE A O 1
ATOM 6598 N N . LEU A 1 837 ? -17.923 13.268 -8.774 1.00 94.31 837 LEU A N 1
ATOM 6599 C CA . LEU A 1 837 ? -19.138 14.064 -8.564 1.00 94.31 837 LEU A CA 1
ATOM 6600 C C . LEU A 1 837 ? -20.428 13.231 -8.674 1.00 94.31 837 LEU A C 1
ATOM 6602 O O . LEU A 1 837 ? -21.338 13.433 -7.871 1.00 94.31 837 LEU A O 1
ATOM 6606 N N . ASP A 1 838 ? -20.492 12.274 -9.606 1.00 91.31 838 ASP A N 1
ATOM 6607 C CA . ASP A 1 838 ? -21.604 11.322 -9.769 1.00 91.31 838 ASP A CA 1
ATOM 6608 C C . ASP A 1 838 ? -21.830 10.472 -8.506 1.00 91.31 838 ASP A C 1
ATOM 6610 O O . ASP A 1 838 ? -22.970 10.156 -8.166 1.00 91.31 838 ASP A O 1
ATOM 6614 N N . MET A 1 839 ? -20.755 10.125 -7.787 1.00 88.88 839 MET A N 1
ATOM 6615 C CA . MET A 1 839 ? -20.817 9.417 -6.499 1.00 88.88 839 MET A CA 1
ATOM 6616 C C . MET A 1 839 ? -21.051 10.354 -5.296 1.00 88.88 839 MET A C 1
ATOM 6618 O O . MET A 1 839 ? -21.093 9.901 -4.157 1.00 88.88 839 MET A O 1
ATOM 6622 N N . GLY A 1 840 ? -21.243 11.659 -5.524 1.00 88.81 840 GLY A N 1
ATOM 6623 C CA . GLY A 1 840 ? -21.533 12.644 -4.475 1.00 88.81 840 GLY A CA 1
ATOM 6624 C C . GLY A 1 840 ? -20.331 13.044 -3.612 1.00 88.81 840 GLY A C 1
ATOM 6625 O O . GLY A 1 840 ? -20.514 13.677 -2.570 1.00 88.81 840 GLY A O 1
ATOM 6626 N N . LEU A 1 841 ? -19.111 12.697 -4.028 1.00 88.81 841 LEU A N 1
ATOM 6627 C CA . LEU A 1 841 ? -17.885 12.949 -3.274 1.00 88.81 841 LEU A CA 1
ATOM 6628 C C . LEU A 1 841 ? -17.380 14.398 -3.480 1.00 88.81 841 LEU A C 1
ATOM 6630 O O . LEU A 1 841 ? -17.474 14.946 -4.583 1.00 88.81 841 LEU A O 1
ATOM 6634 N N . PRO A 1 842 ? -16.813 15.050 -2.445 1.00 88.88 842 PRO A N 1
ATOM 6635 C CA . PRO A 1 842 ? -16.217 16.380 -2.573 1.00 88.88 842 PRO A CA 1
ATOM 6636 C C . PRO A 1 842 ? -14.882 16.316 -3.329 1.00 88.88 842 PRO A C 1
ATOM 6638 O O . PRO A 1 842 ? -14.101 15.404 -3.103 1.00 88.88 842 PRO A O 1
ATOM 6641 N N . LEU A 1 843 ? -14.569 17.308 -4.172 1.00 91.12 843 LEU A N 1
ATOM 6642 C CA . LEU A 1 843 ? -13.332 17.297 -4.976 1.00 91.12 843 LEU A CA 1
ATOM 6643 C C . LEU A 1 843 ? -12.044 17.638 -4.194 1.00 91.12 843 LEU A C 1
ATOM 6645 O O . LEU A 1 843 ? -10.984 17.147 -4.569 1.00 91.12 843 LEU A O 1
ATOM 6649 N N . GLU A 1 844 ? -12.100 18.459 -3.134 1.00 90.94 844 GLU A N 1
ATOM 6650 C CA . GLU A 1 844 ? -10.889 18.944 -2.427 1.00 90.94 844 GLU A CA 1
ATOM 6651 C C . GLU A 1 844 ? -9.988 17.814 -1.889 1.00 90.94 844 GLU A C 1
ATOM 6653 O O . GLU A 1 844 ? -8.787 17.865 -2.167 1.00 90.94 844 GLU A O 1
ATOM 6658 N N . PRO A 1 845 ? -10.513 16.744 -1.255 1.00 89.31 845 PRO A N 1
ATOM 6659 C CA . PRO A 1 845 ? -9.691 15.621 -0.803 1.00 89.31 845 PRO A CA 1
ATOM 6660 C C . PRO A 1 845 ? -9.004 14.815 -1.914 1.00 89.31 845 PRO A C 1
ATOM 6662 O O . PRO A 1 845 ? -8.096 14.050 -1.602 1.00 89.31 845 PRO A O 1
ATOM 6665 N N . TYR A 1 846 ? -9.399 14.976 -3.185 1.00 93.69 846 TYR A N 1
ATOM 6666 C CA . TYR A 1 846 ? -8.834 14.262 -4.342 1.00 93.69 846 TYR A CA 1
ATOM 6667 C C . TYR A 1 846 ? -8.056 15.180 -5.295 1.00 93.69 846 TYR A C 1
ATOM 6669 O O . TYR A 1 846 ? -7.608 14.733 -6.348 1.00 93.69 846 TYR A O 1
ATOM 6677 N N . GLU A 1 847 ? -7.856 16.457 -4.964 1.00 94.00 847 GLU A N 1
ATOM 6678 C CA . GLU A 1 847 ? -7.201 17.419 -5.864 1.00 94.00 847 GLU A CA 1
ATOM 6679 C C . GLU A 1 847 ? -5.746 17.012 -6.199 1.00 94.00 847 GLU A C 1
ATOM 6681 O O . GLU A 1 847 ? -5.300 17.131 -7.342 1.00 94.00 847 GLU A O 1
ATOM 6686 N N . TRP A 1 848 ? -5.037 16.408 -5.237 1.00 94.25 848 TRP A N 1
ATOM 6687 C CA . TRP A 1 848 ? -3.711 15.798 -5.429 1.00 94.25 848 TRP A CA 1
ATOM 6688 C C . TRP A 1 848 ? -3.747 14.523 -6.294 1.00 94.25 848 TRP A C 1
ATOM 6690 O O . TRP A 1 848 ? -2.775 14.188 -6.969 1.00 94.25 848 TRP A O 1
ATOM 6700 N N . TYR A 1 849 ? -4.865 13.802 -6.301 1.00 96.19 849 TYR A N 1
ATOM 6701 C CA . TYR A 1 849 ? -5.053 12.587 -7.093 1.00 96.19 849 TYR A CA 1
ATOM 6702 C C . TYR A 1 849 ? -5.412 12.932 -8.549 1.00 96.19 849 TYR A C 1
ATOM 6704 O O . TYR A 1 849 ? -4.913 12.324 -9.500 1.00 96.19 849 TYR A O 1
ATOM 6712 N N . LEU A 1 850 ? -6.190 14.004 -8.733 1.00 96.81 850 LEU A N 1
ATOM 6713 C CA . LEU A 1 850 ? -6.471 14.630 -10.024 1.00 96.81 850 LEU A CA 1
ATOM 6714 C C . LEU A 1 850 ? -5.213 15.214 -10.689 1.00 96.81 850 LEU A C 1
ATOM 6716 O O . LEU A 1 850 ? -5.088 15.157 -11.914 1.00 96.81 850 LEU A O 1
ATOM 6720 N N . ASP A 1 851 ? -4.244 15.710 -9.917 1.00 96.75 851 ASP A N 1
ATOM 6721 C CA . ASP A 1 851 ? -2.942 16.161 -10.433 1.00 96.75 851 ASP A CA 1
ATOM 6722 C C . ASP A 1 851 ? -2.165 15.059 -11.186 1.00 96.75 851 ASP A C 1
ATOM 6724 O O . ASP A 1 851 ? -1.481 15.362 -12.169 1.00 96.75 851 ASP A O 1
ATOM 6728 N N . LEU A 1 852 ? -2.326 13.778 -10.816 1.00 96.75 852 LEU A N 1
ATOM 6729 C CA . LEU A 1 852 ? -1.755 12.640 -11.561 1.00 96.75 852 LEU A CA 1
ATOM 6730 C C . LEU A 1 852 ? -2.333 12.525 -12.986 1.00 96.75 852 LEU A C 1
ATOM 6732 O O . LEU A 1 852 ? -1.678 12.001 -13.889 1.00 96.75 852 LEU A O 1
ATOM 6736 N N . ARG A 1 853 ? -3.552 13.041 -13.203 1.00 97.25 853 ARG A N 1
ATOM 6737 C CA . ARG A 1 853 ? -4.220 13.112 -14.512 1.00 97.25 853 ARG A CA 1
ATOM 6738 C C . ARG A 1 853 ? -3.904 14.413 -15.269 1.00 97.25 853 ARG A C 1
ATOM 6740 O O . ARG A 1 853 ? -3.906 14.418 -16.497 1.00 97.25 853 ARG A O 1
ATOM 6747 N N . ARG A 1 854 ? -3.559 15.501 -14.567 1.00 95.38 854 ARG A N 1
ATOM 6748 C CA . ARG A 1 854 ? -3.174 16.803 -15.164 1.00 95.38 854 ARG A CA 1
ATOM 6749 C C . ARG A 1 854 ? -1.733 16.865 -15.665 1.00 95.38 854 ARG A C 1
ATOM 6751 O O . ARG A 1 854 ? -1.451 17.591 -16.618 1.00 95.38 854 ARG A O 1
ATOM 6758 N N . TYR A 1 855 ? -0.817 16.157 -15.008 1.00 95.94 855 TYR A N 1
ATOM 6759 C CA . TYR A 1 855 ? 0.619 16.280 -15.255 1.00 95.94 855 TYR A CA 1
ATOM 6760 C C . TYR A 1 855 ? 1.221 14.939 -15.668 1.00 95.94 855 TYR A C 1
ATOM 6762 O O . TYR A 1 855 ? 1.603 14.141 -14.812 1.00 95.94 855 TYR A O 1
ATOM 6770 N N . GLY A 1 856 ? 1.350 14.679 -16.971 1.00 94.50 856 GLY A N 1
ATOM 6771 C CA . GLY A 1 856 ? 2.031 13.466 -17.437 1.00 94.50 856 GLY A CA 1
ATOM 6772 C C . GLY A 1 856 ? 1.357 12.177 -16.996 1.00 94.50 856 GLY A C 1
ATOM 6773 O O . GLY A 1 856 ? 2.017 11.302 -16.431 1.00 94.50 856 GLY A O 1
ATOM 6774 N N . THR A 1 857 ? 0.045 12.089 -17.204 1.00 96.00 857 THR A N 1
ATOM 6775 C CA . THR A 1 857 ? -0.718 10.876 -16.907 1.00 96.00 857 THR A CA 1
ATOM 6776 C C . THR A 1 857 ? -0.327 9.715 -17.820 1.00 96.00 857 THR A C 1
ATOM 6778 O O . THR A 1 857 ? 0.325 9.904 -18.846 1.00 96.00 857 THR A O 1
ATOM 6781 N N . VAL A 1 858 ? -0.696 8.501 -17.446 1.00 95.38 858 VAL A N 1
ATOM 6782 C CA . VAL A 1 858 ? -0.342 7.255 -18.137 1.00 95.38 858 VAL A CA 1
ATOM 6783 C C . VAL A 1 858 ? -1.516 6.294 -18.029 1.00 95.38 858 VAL A C 1
ATOM 6785 O O . VAL A 1 858 ? -2.289 6.394 -17.077 1.00 95.38 858 VAL A O 1
ATOM 6788 N N . LYS A 1 859 ? -1.632 5.317 -18.933 1.00 95.75 859 LYS A N 1
ATOM 6789 C CA . LYS A 1 859 ? -2.402 4.117 -18.585 1.00 95.75 859 LYS A CA 1
ATOM 6790 C C . LYS A 1 859 ? -1.689 3.410 -17.443 1.00 95.75 859 LYS A C 1
ATOM 6792 O O . LYS A 1 859 ? -0.464 3.271 -17.470 1.00 95.75 859 LYS A O 1
ATOM 6797 N N . HIS A 1 860 ? -2.449 3.027 -16.436 1.00 97.81 860 HIS A N 1
ATOM 6798 C CA . HIS A 1 860 ? -1.963 2.271 -15.299 1.00 97.81 860 HIS A CA 1
ATOM 6799 C C . HIS A 1 860 ? -3.089 1.400 -14.762 1.00 97.81 860 HIS A C 1
ATOM 6801 O O . HIS A 1 860 ? -4.267 1.720 -14.946 1.00 97.81 860 HIS A O 1
ATOM 6807 N N . SER A 1 861 ? -2.708 0.272 -14.180 1.00 98.31 861 SER A N 1
ATOM 6808 C CA . SER A 1 861 ? -3.620 -0.752 -13.686 1.00 98.31 861 SER A CA 1
ATOM 6809 C C . SER A 1 861 ? -3.032 -1.411 -12.444 1.00 98.31 861 SER A C 1
ATOM 6811 O O . SER A 1 861 ? -1.808 -1.452 -12.283 1.00 98.31 861 SER A O 1
ATOM 6813 N N . GLY A 1 862 ? -3.896 -1.950 -11.595 1.00 98.19 862 GLY A N 1
ATOM 6814 C CA . GLY A 1 862 ? -3.481 -2.665 -10.398 1.00 98.19 862 GLY A CA 1
ATOM 6815 C C . GLY A 1 862 ? -4.644 -3.342 -9.688 1.00 98.19 862 GLY A C 1
ATOM 6816 O O . GLY A 1 862 ? -5.820 -3.132 -10.011 1.00 98.19 862 GLY A O 1
ATOM 6817 N N . PHE A 1 863 ? -4.317 -4.110 -8.655 1.00 98.38 863 PHE A N 1
ATOM 6818 C CA . PHE A 1 863 ? -5.275 -4.937 -7.928 1.00 98.38 863 PHE A CA 1
ATOM 6819 C C . PHE A 1 863 ? -4.998 -4.976 -6.427 1.00 98.38 863 PHE A C 1
ATOM 6821 O O . PHE A 1 863 ? -3.914 -4.612 -5.993 1.00 98.38 863 PHE A O 1
ATOM 6828 N N . GLY A 1 864 ? -5.968 -5.446 -5.644 1.00 97.44 864 GLY A N 1
ATOM 6829 C CA . GLY A 1 864 ? -5.815 -5.779 -4.230 1.00 97.44 864 GLY A CA 1
ATOM 6830 C C . GLY A 1 864 ? -6.083 -7.265 -3.983 1.00 97.44 864 GLY A C 1
ATOM 6831 O O . GLY A 1 864 ? -7.141 -7.778 -4.352 1.00 97.44 864 GLY A O 1
ATOM 6832 N N . LEU A 1 865 ? -5.140 -7.963 -3.345 1.00 96.88 865 LEU A N 1
ATOM 6833 C CA . LEU A 1 865 ? -5.342 -9.305 -2.787 1.00 96.88 865 LEU A CA 1
ATOM 6834 C C . LEU A 1 865 ? -5.576 -9.195 -1.277 1.00 96.88 865 LEU A C 1
ATOM 6836 O O . LEU A 1 865 ? -4.722 -8.686 -0.551 1.00 96.88 865 LEU A O 1
ATOM 6840 N N . GLY A 1 866 ? -6.703 -9.719 -0.789 1.00 94.31 866 GLY A N 1
ATOM 6841 C CA . GLY A 1 866 ? -6.949 -9.865 0.649 1.00 94.31 866 GLY A CA 1
ATOM 6842 C C . GLY A 1 866 ? -6.145 -11.041 1.206 1.00 94.31 866 GLY A C 1
ATOM 6843 O O . GLY A 1 866 ? -6.475 -12.196 0.934 1.00 94.31 866 GLY A O 1
ATOM 6844 N N . PHE A 1 867 ? -5.098 -10.768 1.985 1.00 96.00 867 PHE A N 1
ATOM 6845 C CA . PHE A 1 867 ? -4.079 -11.753 2.357 1.00 96.00 867 PHE A CA 1
ATOM 6846 C C . PHE A 1 867 ? -4.660 -12.941 3.136 1.00 96.00 867 PHE A C 1
ATOM 6848 O O . PHE A 1 867 ? -4.406 -14.099 2.801 1.00 96.00 867 PHE A O 1
ATOM 6855 N N . GLU A 1 868 ? -5.553 -12.684 4.094 1.00 93.69 868 GLU A N 1
ATOM 6856 C CA . GLU A 1 868 ? -6.275 -13.733 4.819 1.00 93.69 868 GLU A CA 1
ATOM 6857 C C . GLU A 1 868 ? -7.102 -14.653 3.898 1.00 93.69 868 GLU A C 1
ATOM 6859 O O . GLU A 1 868 ? -7.195 -15.853 4.165 1.00 93.69 868 GLU A O 1
ATOM 6864 N N . ARG A 1 869 ? -7.659 -14.149 2.783 1.00 92.06 869 ARG A N 1
ATOM 6865 C CA . ARG A 1 869 ? -8.405 -14.987 1.822 1.00 92.06 869 ARG A CA 1
ATOM 6866 C C . ARG A 1 869 ? -7.490 -15.977 1.096 1.00 92.06 869 ARG A C 1
ATOM 6868 O O . ARG A 1 869 ? -7.915 -17.106 0.852 1.00 92.06 869 ARG A O 1
ATOM 6875 N N . MET A 1 870 ? -6.238 -15.603 0.816 1.00 95.75 870 MET A N 1
ATOM 6876 C CA . MET A 1 870 ? -5.241 -16.525 0.256 1.00 95.75 870 MET A CA 1
ATOM 6877 C C . MET A 1 870 ? -4.896 -17.645 1.245 1.00 95.75 870 MET A C 1
ATOM 6879 O O . MET A 1 870 ? -4.805 -18.809 0.854 1.00 95.75 870 MET A O 1
ATOM 6883 N N . ILE A 1 871 ? -4.783 -17.324 2.539 1.00 94.19 871 ILE A N 1
ATOM 6884 C CA . ILE A 1 871 ? -4.528 -18.333 3.577 1.00 94.19 871 ILE A CA 1
ATOM 6885 C C . ILE A 1 871 ? -5.722 -19.295 3.696 1.00 94.19 871 ILE A C 1
ATOM 6887 O O . ILE A 1 871 ? -5.503 -20.505 3.742 1.00 94.19 871 ILE A O 1
ATOM 6891 N N . LEU A 1 872 ? -6.975 -18.812 3.670 1.00 90.62 872 LEU A N 1
ATOM 6892 C CA . LEU A 1 872 ? -8.172 -19.677 3.626 1.00 90.62 872 LEU A CA 1
ATOM 6893 C C . LEU A 1 872 ? -8.171 -20.597 2.395 1.00 90.62 872 LEU A C 1
ATOM 6895 O O . LEU A 1 872 ? -8.372 -21.806 2.518 1.00 90.62 872 LEU A O 1
ATOM 6899 N N . PHE A 1 873 ? -7.908 -20.037 1.210 1.00 93.31 873 PHE A N 1
ATOM 6900 C CA . PHE A 1 873 ? -7.837 -20.785 -0.045 1.00 93.31 873 PHE A CA 1
ATOM 6901 C C . PHE A 1 873 ? -6.791 -21.911 0.014 1.00 93.31 873 PHE A C 1
ATOM 6903 O O . PHE A 1 873 ? -7.100 -23.056 -0.337 1.00 93.31 873 PHE A O 1
ATOM 6910 N N . ALA A 1 874 ? -5.583 -21.606 0.493 1.00 93.00 874 ALA A N 1
ATOM 6911 C CA . ALA A 1 874 ? -4.498 -22.570 0.606 1.00 93.00 874 ALA A CA 1
ATOM 6912 C C . ALA A 1 874 ? -4.797 -23.640 1.665 1.00 93.00 874 ALA A C 1
ATOM 6914 O O . ALA A 1 874 ? -4.877 -24.824 1.342 1.00 93.00 874 ALA A O 1
ATOM 6915 N N . THR A 1 875 ? -5.024 -23.226 2.914 1.00 88.88 875 THR A N 1
ATOM 6916 C CA . THR A 1 875 ? -5.215 -24.132 4.062 1.00 88.88 875 THR A CA 1
ATOM 6917 C C . THR A 1 875 ? -6.492 -24.965 3.991 1.00 88.88 875 THR A C 1
ATOM 6919 O O . THR A 1 875 ? -6.540 -26.057 4.554 1.00 88.88 875 THR A O 1
ATOM 6922 N N . GLY A 1 876 ? -7.540 -24.454 3.340 1.00 86.38 876 GLY A N 1
ATOM 6923 C CA . GLY A 1 876 ? -8.873 -25.042 3.406 1.00 86.38 876 GLY A CA 1
ATOM 6924 C C . GLY A 1 876 ? -9.609 -24.786 4.725 1.00 86.38 876 GLY A C 1
ATOM 6925 O O . GLY A 1 876 ? -10.588 -25.475 5.001 1.00 86.38 876 GLY A O 1
ATOM 6926 N N . ILE A 1 877 ? -9.182 -23.810 5.526 1.00 86.69 877 ILE A N 1
ATOM 6927 C CA . ILE A 1 877 ? -9.961 -23.305 6.665 1.00 86.69 877 ILE A CA 1
ATOM 6928 C C . ILE A 1 877 ? -11.154 -22.482 6.138 1.00 86.69 877 ILE A C 1
ATOM 6930 O O . ILE A 1 877 ? -11.036 -21.794 5.125 1.00 86.69 877 ILE A O 1
ATOM 6934 N N . ASP A 1 878 ? -12.312 -22.556 6.806 1.00 82.06 878 ASP A N 1
ATOM 6935 C CA . ASP A 1 878 ? -13.579 -21.963 6.325 1.00 82.06 878 ASP A CA 1
ATOM 6936 C C . ASP A 1 878 ? -13.941 -20.602 6.968 1.00 82.06 878 ASP A C 1
ATOM 6938 O O . ASP A 1 878 ? -14.931 -19.968 6.588 1.00 82.06 878 ASP A O 1
ATOM 6942 N N . ASN A 1 879 ? -13.166 -20.142 7.956 1.00 83.62 879 ASN A N 1
ATOM 6943 C CA . ASN A 1 879 ? -13.442 -18.942 8.751 1.00 83.62 879 ASN A CA 1
ATOM 6944 C C . ASN A 1 879 ? -12.206 -18.036 8.843 1.00 83.62 879 ASN A C 1
ATOM 6946 O O . ASN A 1 879 ? -11.165 -18.428 9.369 1.00 83.62 879 ASN A O 1
ATOM 6950 N N . ILE A 1 880 ? -12.340 -16.793 8.374 1.00 85.38 880 ILE A N 1
ATOM 6951 C CA . ILE A 1 880 ? -11.247 -15.813 8.261 1.00 85.38 880 ILE A CA 1
ATOM 6952 C C . ILE A 1 880 ? -10.588 -15.460 9.604 1.00 85.38 880 ILE A C 1
ATOM 6954 O O . ILE A 1 880 ? -9.439 -15.029 9.652 1.00 85.38 880 ILE A O 1
ATOM 6958 N N . ARG A 1 881 ? -11.306 -15.674 10.711 1.00 85.44 881 ARG A N 1
ATOM 6959 C CA . ARG A 1 881 ? -10.833 -15.386 12.072 1.00 85.44 881 ARG A CA 1
ATOM 6960 C C . ARG A 1 881 ? -9.743 -16.356 12.535 1.00 85.44 881 ARG A C 1
ATOM 6962 O O . ARG A 1 881 ? -8.982 -16.003 13.426 1.00 85.44 881 ARG A O 1
ATOM 6969 N N . ASP A 1 882 ? -9.648 -17.528 11.907 1.00 82.62 882 ASP A N 1
ATOM 6970 C CA . ASP A 1 882 ? -8.745 -18.613 12.304 1.00 82.62 882 ASP A CA 1
ATOM 6971 C C . ASP A 1 882 ? -7.426 -18.623 11.492 1.00 82.62 882 ASP A C 1
ATOM 6973 O O . ASP A 1 882 ? -6.569 -19.480 11.705 1.00 82.62 882 ASP A O 1
ATOM 6977 N N . VAL A 1 883 ? -7.244 -17.663 10.569 1.00 86.44 883 VAL A N 1
ATOM 6978 C CA . VAL A 1 883 ? -6.035 -17.491 9.725 1.00 86.44 883 VAL A CA 1
ATOM 6979 C C . VAL A 1 883 ? -5.275 -16.173 9.966 1.00 86.44 883 VAL A C 1
ATOM 6981 O O . VAL A 1 883 ? -4.262 -15.902 9.313 1.00 86.44 883 VAL A O 1
ATOM 6984 N N . ILE A 1 884 ? -5.737 -15.353 10.914 1.00 85.06 884 ILE A N 1
ATOM 6985 C CA . ILE A 1 884 ? -5.097 -14.102 11.344 1.00 85.06 884 ILE A CA 1
ATOM 6986 C C . ILE A 1 884 ? -4.748 -14.176 12.843 1.00 85.06 884 ILE A C 1
ATOM 6988 O O . ILE A 1 884 ? -5.570 -14.662 13.619 1.00 85.06 884 ILE A O 1
ATOM 6992 N N . PRO A 1 885 ? -3.568 -13.694 13.287 1.00 79.81 885 PRO A N 1
ATOM 6993 C CA . PRO A 1 885 ? -3.151 -13.794 14.688 1.00 79.81 885 PRO A CA 1
ATOM 6994 C C . PRO A 1 885 ? -4.109 -13.191 15.729 1.00 79.81 885 PRO A C 1
ATOM 6996 O O . PRO A 1 885 ? -4.249 -13.742 16.820 1.00 79.81 885 PRO A O 1
ATOM 6999 N N . PHE A 1 886 ? -4.754 -12.063 15.404 1.00 83.44 886 PHE A N 1
ATOM 7000 C CA . PHE A 1 886 ? -5.577 -11.280 16.334 1.00 83.44 886 PHE A CA 1
ATOM 7001 C C . PHE A 1 886 ? -6.808 -10.672 15.621 1.00 83.44 886 PHE A C 1
ATOM 7003 O O . PHE A 1 886 ? -6.826 -9.469 15.351 1.00 83.44 886 PHE A O 1
ATOM 7010 N N . PRO A 1 887 ? -7.850 -11.460 15.293 1.00 84.38 887 PRO A N 1
ATOM 7011 C CA . PRO A 1 887 ? -8.970 -10.999 14.467 1.00 84.38 887 PRO A CA 1
ATOM 7012 C C . PRO A 1 887 ? -9.729 -9.811 15.082 1.00 84.38 887 PRO A C 1
ATOM 7014 O O . PRO A 1 887 ? -10.190 -9.873 16.224 1.00 84.38 887 PRO A O 1
ATOM 7017 N N . ARG A 1 888 ? -9.913 -8.738 14.300 1.00 84.75 888 ARG A N 1
ATOM 7018 C CA . ARG A 1 888 ? -10.810 -7.617 14.631 1.00 84.75 888 ARG A CA 1
ATOM 7019 C C . ARG A 1 888 ? -12.175 -7.828 13.983 1.00 84.75 888 ARG A C 1
ATOM 7021 O O . ARG A 1 888 ? -12.268 -8.016 12.774 1.00 84.75 888 ARG A O 1
ATOM 7028 N N . ILE A 1 889 ? -13.228 -7.768 14.791 1.00 80.75 889 ILE A N 1
ATOM 7029 C CA . ILE A 1 889 ? -14.639 -7.845 14.387 1.00 80.75 889 ILE A CA 1
ATOM 7030 C C . ILE A 1 889 ? -15.472 -6.922 15.289 1.00 80.75 889 ILE A C 1
ATOM 7032 O O . ILE A 1 889 ? -15.016 -6.550 16.372 1.00 80.75 889 ILE A O 1
ATOM 7036 N N . GLU A 1 890 ? -16.695 -6.592 14.875 1.00 74.12 890 GLU A N 1
ATOM 7037 C CA . GLU A 1 890 ? -17.701 -5.976 15.751 1.00 74.12 890 GLU A CA 1
ATOM 7038 C C . GLU A 1 890 ? -18.082 -6.946 16.891 1.00 74.12 890 GLU A C 1
ATOM 7040 O O . GLU A 1 890 ? -18.291 -8.139 16.647 1.00 74.12 890 GLU A O 1
ATOM 7045 N N . VAL A 1 891 ? -18.186 -6.468 18.142 1.00 65.25 891 VAL A N 1
ATOM 7046 C CA . VAL A 1 891 ? -18.490 -7.330 19.306 1.00 65.25 891 VAL A CA 1
ATOM 7047 C C . VAL A 1 891 ? -19.464 -6.681 20.291 1.00 65.25 891 VAL A C 1
ATOM 7049 O O . VAL A 1 891 ? -19.100 -5.794 21.063 1.00 65.25 891 VAL A O 1
ATOM 7052 N N . LYS A 1 892 ? -20.670 -7.251 20.415 1.00 36.12 892 LYS A N 1
ATOM 7053 C CA . LYS A 1 892 ? -21.561 -6.985 21.556 1.00 36.12 892 LYS A CA 1
ATOM 7054 C C . LYS A 1 892 ? -21.152 -7.787 22.800 1.00 36.12 892 LYS A C 1
ATOM 7056 O O . LYS A 1 892 ? -21.700 -8.842 23.088 1.00 36.12 892 LYS A O 1
ATOM 7061 N N . VAL A 1 893 ? -20.232 -7.185 23.559 1.00 35.84 893 VAL A N 1
ATOM 7062 C CA . VAL A 1 893 ? -19.992 -7.365 25.008 1.00 35.84 893 VAL A CA 1
ATOM 7063 C C . VAL A 1 893 ? -19.544 -8.757 25.496 1.00 35.84 893 VAL A C 1
ATOM 7065 O O . VAL A 1 893 ? -20.358 -9.619 25.815 1.00 35.84 893 VAL A O 1
ATOM 7068 N N . ASN A 1 894 ? -18.246 -8.882 25.807 1.00 28.33 894 ASN A N 1
ATOM 7069 C CA . ASN A 1 894 ? -17.824 -9.052 27.211 1.00 28.33 894 ASN A CA 1
ATOM 7070 C C . ASN A 1 894 ? -16.351 -8.645 27.444 1.00 28.33 894 ASN A C 1
ATOM 7072 O O . ASN A 1 894 ? -15.629 -8.328 26.495 1.00 28.33 894 ASN A O 1
ATOM 7076 N N . SER A 1 895 ? -15.926 -8.560 28.708 1.00 34.97 895 SER A N 1
ATOM 7077 C CA . SER A 1 895 ? -14.607 -8.052 29.122 1.00 34.97 895 SER A CA 1
ATOM 7078 C C . SER A 1 895 ? -13.564 -9.151 29.404 1.00 34.97 895 SER A C 1
ATOM 7080 O O . SER A 1 895 ? -13.915 -10.294 29.674 1.00 34.97 895 SER A O 1
ATOM 7082 N N . ALA A 1 896 ? -12.285 -8.742 29.380 1.00 33.12 896 ALA A N 1
ATOM 7083 C CA . ALA A 1 896 ? -11.054 -9.543 29.503 1.00 33.12 896 ALA A CA 1
ATOM 7084 C C . ALA A 1 896 ? -10.701 -10.448 28.297 1.00 33.12 896 ALA A C 1
ATOM 7086 O O . ALA A 1 896 ? -11.353 -11.453 28.042 1.00 33.12 896 ALA A O 1
ATOM 7087 N N . ILE A 1 897 ? -9.583 -10.096 27.634 1.00 34.41 897 ILE A N 1
ATOM 7088 C CA . ILE A 1 897 ? -8.918 -10.801 26.515 1.00 34.41 897 ILE A CA 1
ATOM 7089 C C . ILE A 1 897 ? -9.775 -10.896 25.232 1.00 34.41 897 ILE A C 1
ATOM 7091 O O . ILE A 1 897 ? -10.980 -11.140 25.269 1.00 34.41 897 ILE A O 1
ATOM 7095 N N . MET A 1 898 ? -9.151 -10.732 24.056 1.00 34.38 898 MET A N 1
ATOM 7096 C CA . MET A 1 898 ? -9.757 -11.159 22.783 1.00 34.38 898 MET A CA 1
ATOM 7097 C C . MET A 1 898 ? -9.723 -12.687 22.726 1.00 34.38 898 MET A C 1
ATOM 7099 O O . MET A 1 898 ? -8.814 -13.296 22.170 1.00 34.38 898 MET A O 1
ATOM 7103 N N . THR A 1 899 ? -10.664 -13.300 23.438 1.00 28.80 899 THR A N 1
ATOM 7104 C CA . THR A 1 899 ? -10.613 -14.725 23.748 1.00 28.80 899 THR A CA 1
ATOM 7105 C C . THR A 1 899 ? -11.009 -15.551 22.533 1.00 28.80 899 THR A C 1
ATOM 7107 O O . THR A 1 899 ? -12.108 -15.404 21.997 1.00 28.80 899 THR A O 1
ATOM 7110 N N . ILE A 1 900 ? -10.104 -16.451 22.146 1.00 27.73 900 ILE A N 1
ATOM 7111 C CA . ILE A 1 900 ? -10.303 -17.513 21.159 1.00 27.73 900 ILE A CA 1
ATOM 7112 C C . ILE A 1 900 ? -11.667 -18.184 21.387 1.00 27.73 900 ILE A C 1
ATOM 7114 O O . ILE A 1 900 ? -11.904 -18.753 22.455 1.00 27.73 900 ILE A O 1
ATOM 7118 N N . GLN A 1 901 ? -12.546 -18.181 20.380 1.00 23.33 901 GLN A N 1
ATOM 7119 C CA . GLN A 1 901 ? -13.715 -19.064 20.384 1.00 23.33 901 GLN A CA 1
ATOM 7120 C C . GLN A 1 901 ? -13.260 -20.503 20.109 1.00 23.33 901 GLN A C 1
ATOM 7122 O O . GLN A 1 901 ? -13.376 -21.008 18.994 1.00 23.33 901 GLN A O 1
ATOM 7127 N N . THR A 1 902 ? -12.766 -21.197 21.136 1.00 26.14 902 THR A N 1
ATOM 7128 C CA . THR A 1 902 ? -12.663 -22.656 21.078 1.00 26.14 902 THR A CA 1
ATOM 7129 C C . THR A 1 902 ? -14.072 -23.223 20.923 1.00 26.14 902 THR A C 1
ATOM 7131 O O . THR A 1 902 ? -14.941 -23.047 21.779 1.00 26.14 902 THR A O 1
ATOM 7134 N N . SER A 1 903 ? -14.316 -23.858 19.775 1.00 27.02 903 SER A N 1
ATOM 7135 C CA . SER A 1 903 ? -15.635 -24.376 19.409 1.00 27.02 903 SER A CA 1
ATOM 7136 C C . SER A 1 903 ? -16.169 -25.357 20.456 1.00 27.02 903 SER A C 1
ATOM 7138 O O . SER A 1 903 ? -15.428 -26.147 21.041 1.00 27.02 903 SER A O 1
ATOM 7140 N N . SER A 1 904 ? -17.473 -25.279 20.713 1.00 25.66 904 SER A N 1
ATOM 7141 C CA . SER A 1 904 ? -18.097 -25.859 21.903 1.00 25.66 904 SER A CA 1
ATOM 7142 C C . SER A 1 904 ? -18.149 -27.393 21.897 1.00 25.66 904 SER A C 1
ATOM 7144 O O . SER A 1 904 ? -18.996 -28.005 21.252 1.00 25.66 904 SER A O 1
ATOM 7146 N N . VAL A 1 905 ? -17.303 -28.021 22.722 1.00 24.47 905 VAL A N 1
ATOM 7147 C CA . VAL A 1 905 ? -17.442 -29.429 23.123 1.00 24.47 905 VAL A CA 1
ATOM 7148 C C . VAL A 1 905 ? -17.341 -29.542 24.647 1.00 24.47 905 VAL A C 1
ATOM 7150 O O . VAL A 1 905 ? -16.273 -29.380 25.223 1.00 24.47 905 VAL A O 1
ATOM 7153 N N . ILE A 1 906 ? -18.479 -29.867 25.272 1.00 24.52 906 ILE A N 1
ATOM 7154 C CA . ILE A 1 906 ? -18.664 -30.227 26.692 1.00 24.52 906 ILE A CA 1
ATOM 7155 C C . ILE A 1 906 ? -18.310 -29.123 27.708 1.00 24.52 906 ILE A C 1
ATOM 7157 O O . ILE A 1 906 ? -17.189 -29.007 28.194 1.00 24.52 906 ILE A O 1
ATOM 7161 N N . ALA A 1 907 ? -19.348 -28.419 28.168 1.00 23.30 907 ALA A N 1
ATOM 7162 C CA . ALA A 1 907 ? -19.371 -27.830 29.504 1.00 23.30 907 ALA A CA 1
ATOM 7163 C C . ALA A 1 907 ? -20.211 -28.727 30.431 1.00 23.30 907 ALA A C 1
ATOM 7165 O O . ALA A 1 907 ? -21.392 -28.953 30.169 1.00 23.30 907 ALA A O 1
ATOM 7166 N N . ALA A 1 908 ? -19.616 -29.217 31.521 1.00 24.05 908 ALA A N 1
ATOM 7167 C CA . ALA A 1 908 ? -20.318 -29.918 32.596 1.00 24.05 908 ALA A CA 1
ATOM 7168 C C . ALA A 1 908 ? -20.020 -29.215 33.929 1.00 24.05 908 ALA A C 1
ATOM 7170 O O . ALA A 1 908 ? -18.887 -29.184 34.402 1.00 24.05 908 ALA A O 1
ATOM 7171 N N . THR A 1 909 ? -21.049 -28.595 34.502 1.00 27.66 909 THR A N 1
ATOM 7172 C CA . THR A 1 909 ? -20.987 -27.735 35.693 1.00 27.66 909 THR A CA 1
ATOM 7173 C C . THR A 1 909 ? -20.515 -28.444 36.963 1.00 27.66 909 THR A C 1
ATOM 7175 O O . THR A 1 909 ? -21.075 -29.480 37.319 1.00 27.66 909 THR A O 1
ATOM 7178 N N . VAL A 1 910 ? -19.674 -27.772 37.759 1.00 24.66 910 VAL A N 1
ATOM 7179 C CA . VAL A 1 910 ? -19.703 -27.872 39.231 1.00 24.66 910 VAL A CA 1
ATOM 7180 C C . VAL A 1 910 ? -19.530 -26.476 39.835 1.00 24.66 910 VAL A C 1
ATOM 7182 O O . VAL A 1 910 ? -18.592 -25.766 39.486 1.00 24.66 910 VAL A O 1
ATOM 7185 N N . ALA A 1 911 ? -20.411 -26.095 40.763 1.00 25.14 911 ALA A N 1
ATOM 7186 C CA . ALA A 1 911 ? -20.341 -24.835 41.507 1.00 25.14 911 ALA A CA 1
ATOM 7187 C C . ALA A 1 911 ? -20.493 -25.078 43.024 1.00 25.14 911 ALA A C 1
ATOM 7189 O O . ALA A 1 911 ? -21.486 -24.695 43.637 1.00 25.14 911 ALA A O 1
ATOM 7190 N N . GLY A 1 912 ? -19.480 -25.719 43.622 1.00 24.89 912 GLY A N 1
ATOM 7191 C CA . GLY A 1 912 ? -19.339 -25.914 45.074 1.00 24.89 912 GLY A CA 1
ATOM 7192 C C . GLY A 1 912 ? -20.369 -26.849 45.741 1.00 24.89 912 GLY A C 1
ATOM 7193 O O . GLY A 1 912 ? -21.178 -27.463 45.047 1.00 24.89 912 GLY A O 1
ATOM 7194 N N . PRO A 1 913 ? -20.360 -26.954 47.090 1.00 32.56 913 PRO A N 1
ATOM 7195 C CA . PRO A 1 913 ? -19.421 -26.344 48.040 1.00 32.56 913 PRO A CA 1
ATOM 7196 C C . PRO A 1 913 ? -18.641 -27.359 48.920 1.00 32.56 913 PRO A C 1
ATOM 7198 O O . PRO A 1 913 ? -18.981 -28.529 49.006 1.00 32.56 913 PRO A O 1
ATOM 7201 N N . ALA A 1 914 ? -17.644 -26.836 49.646 1.00 26.38 914 ALA A N 1
ATOM 7202 C CA . ALA A 1 914 ? -17.131 -27.311 50.944 1.00 26.38 914 ALA A CA 1
ATOM 7203 C C . ALA A 1 914 ? -16.625 -28.772 51.137 1.00 26.38 914 ALA A C 1
ATOM 7205 O O . ALA A 1 914 ? -17.386 -29.684 51.422 1.00 26.38 914 ALA A O 1
ATOM 7206 N N . THR A 1 915 ? -15.291 -28.880 51.269 1.00 29.47 915 THR A N 1
ATOM 7207 C CA . THR A 1 915 ? -14.538 -29.669 52.287 1.00 29.47 915 THR A CA 1
ATOM 7208 C C . THR A 1 915 ? -14.643 -31.207 52.403 1.00 29.47 915 THR A C 1
ATOM 7210 O O . THR A 1 915 ? -15.713 -31.792 52.400 1.00 29.47 915 THR A O 1
ATOM 7213 N N . MET A 1 916 ? -13.486 -31.797 52.757 1.00 24.69 916 MET A N 1
ATOM 7214 C CA . MET A 1 916 ? -13.239 -33.150 53.308 1.00 24.69 916 MET A CA 1
ATOM 7215 C C . MET A 1 916 ? -13.032 -34.339 52.342 1.00 24.69 916 MET A C 1
ATOM 7217 O O . MET A 1 916 ? -13.964 -34.996 51.910 1.00 24.69 916 MET A O 1
ATOM 7221 N N . SER A 1 917 ? -11.741 -34.662 52.158 1.00 26.06 917 SER A N 1
ATOM 7222 C CA . SER A 1 917 ? -11.089 -35.988 52.281 1.00 26.06 917 SER A CA 1
ATOM 7223 C C . SER A 1 917 ? -11.659 -37.276 51.647 1.00 26.06 917 SER A C 1
ATOM 7225 O O . SER A 1 917 ? -12.813 -37.630 51.838 1.00 26.06 917 SER A O 1
ATOM 7227 N N . ALA A 1 918 ? -10.706 -38.096 51.176 1.00 25.72 918 ALA A N 1
ATOM 7228 C CA . ALA A 1 918 ? -10.764 -39.553 50.961 1.00 25.72 918 ALA A CA 1
ATOM 7229 C C . ALA A 1 918 ? -11.367 -40.076 49.636 1.00 25.72 918 ALA A C 1
ATOM 7231 O O . ALA A 1 918 ? -12.553 -40.356 49.512 1.00 25.72 918 ALA A O 1
ATOM 7232 N N . SER A 1 919 ? -10.455 -40.303 48.681 1.00 31.27 919 SER A N 1
ATOM 7233 C CA . SER A 1 919 ? -10.312 -41.530 47.871 1.00 31.27 919 SER A CA 1
ATOM 7234 C C . SER A 1 919 ? -11.532 -42.445 47.667 1.00 31.27 919 SER A C 1
ATOM 7236 O O . SER A 1 919 ? -11.954 -43.119 48.606 1.00 31.27 919 SER A O 1
ATOM 7238 N N . TYR A 1 920 ? -11.919 -42.656 46.404 1.00 22.92 920 TYR A N 1
ATOM 7239 C CA . TYR A 1 920 ? -12.600 -43.885 45.982 1.00 22.92 920 TYR A CA 1
ATOM 7240 C C . TYR A 1 920 ? -12.059 -44.444 44.662 1.00 22.92 920 TYR A C 1
ATOM 7242 O O . TYR A 1 920 ? -11.500 -43.726 43.834 1.00 22.92 920 TYR A O 1
ATOM 7250 N N . THR A 1 921 ? -12.182 -45.762 44.520 1.00 23.47 921 THR A N 1
ATOM 7251 C CA . THR A 1 921 ? -11.696 -46.585 43.406 1.00 23.47 921 THR A CA 1
ATOM 7252 C C . THR A 1 921 ? -12.586 -46.497 42.167 1.00 23.47 921 THR A C 1
ATOM 7254 O O . THR A 1 921 ? -13.798 -46.318 42.261 1.00 23.47 921 THR A O 1
ATOM 7257 N N . ALA A 1 922 ? -11.981 -46.677 40.990 1.00 26.38 922 ALA A N 1
ATOM 7258 C CA . ALA A 1 922 ? -12.696 -46.737 39.719 1.00 26.38 922 ALA A CA 1
ATOM 7259 C C . ALA A 1 922 ? -13.333 -48.117 39.472 1.00 26.38 922 ALA A C 1
ATOM 7261 O O . ALA A 1 922 ? -12.715 -49.147 39.742 1.00 26.38 922 ALA A O 1
ATOM 7262 N N . THR A 1 923 ? -14.518 -48.121 38.854 1.00 23.84 923 THR A N 1
ATOM 7263 C CA . THR A 1 923 ? -15.178 -49.321 38.316 1.00 23.84 923 THR A CA 1
ATOM 7264 C C . THR A 1 923 ? -15.663 -49.022 36.898 1.00 23.84 923 THR A C 1
ATOM 7266 O O . THR A 1 923 ? -16.401 -48.064 36.686 1.00 23.84 923 THR A O 1
ATOM 7269 N N . PHE A 1 924 ? -15.245 -49.831 35.924 1.00 26.45 924 PHE A N 1
ATOM 7270 C CA . PHE A 1 924 ? -15.640 -49.705 34.516 1.00 26.45 924 PHE A CA 1
ATOM 7271 C C . PHE A 1 924 ? -16.991 -50.385 34.243 1.00 26.45 924 PHE A C 1
ATOM 7273 O O . PHE A 1 924 ? -17.201 -51.516 34.679 1.00 26.45 924 PHE A O 1
ATOM 7280 N N . ILE A 1 925 ? -17.840 -49.762 33.418 1.00 25.97 925 ILE A N 1
ATOM 7281 C CA . ILE A 1 925 ? -18.887 -50.442 32.633 1.00 25.97 925 ILE A CA 1
ATOM 7282 C C . ILE A 1 925 ? -18.864 -49.839 31.211 1.00 25.97 925 ILE A C 1
ATOM 7284 O O . ILE A 1 925 ? -18.954 -48.618 31.096 1.00 25.97 925 ILE A O 1
ATOM 7288 N N . PRO A 1 926 ? -18.704 -50.640 30.138 1.00 30.80 926 PRO A N 1
ATOM 7289 C CA . PRO A 1 926 ? -18.585 -50.142 28.763 1.00 30.80 926 PRO A CA 1
ATOM 7290 C C . PRO A 1 926 ? -19.895 -50.239 27.958 1.00 30.80 926 PRO A C 1
ATOM 7292 O O . PRO A 1 926 ? -20.717 -51.119 28.218 1.00 30.80 926 PRO A O 1
ATOM 7295 N N . GLY A 1 927 ? -20.027 -49.439 26.891 1.00 24.97 927 GLY A N 1
ATOM 7296 C CA . GLY A 1 927 ? -20.920 -49.779 25.774 1.00 24.97 927 GLY A CA 1
ATOM 7297 C C . GLY A 1 927 ? -21.430 -48.625 24.900 1.00 24.97 927 GLY A C 1
ATOM 7298 O O . GLY A 1 927 ? -22.068 -47.714 25.411 1.00 24.97 927 GLY A O 1
ATOM 7299 N N . TYR A 1 928 ? -21.270 -48.811 23.583 1.00 20.77 928 TYR A N 1
ATOM 7300 C CA . TYR A 1 928 ? -22.002 -48.202 22.456 1.00 20.77 928 TYR A CA 1
ATOM 7301 C C . TYR A 1 928 ? -21.814 -46.706 22.115 1.00 20.77 928 TYR A C 1
ATOM 7303 O O . TYR A 1 928 ? -22.014 -45.852 22.978 1.00 20.77 928 TYR A O 1
ATOM 7311 N N . PRO A 1 929 ? -21.684 -46.375 20.811 1.00 38.03 929 PRO A N 1
ATOM 7312 C CA . PRO A 1 929 ? -21.087 -47.153 19.710 1.00 38.03 929 PRO A CA 1
ATOM 7313 C C . PRO A 1 929 ? -19.857 -46.476 19.080 1.00 38.03 929 PRO A C 1
ATOM 7315 O O . PRO A 1 929 ? -19.924 -45.264 18.784 1.00 38.03 929 PRO A O 1
#

Organism: Artemisia annua (NCBI:txid35608)

InterPro domains:
  IPR000738 WHEP-TRS domain [PS51185] (233-289)
  IPR000738 WHEP-TRS domain [PS51185] (559-615)
  IPR000738 WHEP-TRS domain [SM00991] (237-294)
  IPR000738 WHEP-TRS domain [SM00991] (563-620)
  IPR002312 Aspartyl/Asparaginyl-tRNA synthetase, class IIb [PR01042] (634-646)
  IPR002312 Aspartyl/Asparaginyl-tRNA synthetase, class IIb [PR01042] (650-663)
  IPR002312 Aspartyl/Asparaginyl-tRNA synthetase, class IIb [PR01042] (810-826)
  IPR002312 Aspartyl/Asparaginyl-tRNA synthetase, class IIb [PR01042] (850-864)
  IPR004364 Aminoacyl-tRNA synthetase, class II (D/K/N) [PF00152] (151-214)
  IPR004364 Aminoacyl-tRNA synthetase, class II (D/K/N) [PF00152] (300-488)
  IPR004364 Aminoacyl-tRNA synthetase, class II (D/K/N) [PF00152] (626-889)
  IPR004365 OB-fold nucleic acid binding domain, AA-tRNA synthetase-type [PF01336] (51-123)
  IPR004522 Asparagine-tRNA ligase [MF_00534] (32-895)
  IPR004522 Asparagine-tRNA ligase [T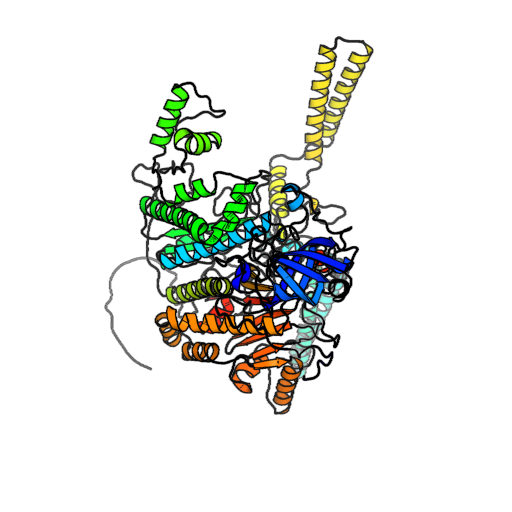IGR00457] (45-490)
  IPR004522 Asparagine-tRNA ligase [TIGR00457] (490-893)
  IPR006195 Aminoacyl-tRNA synthetase, class II [PS50862] (652-885)
  IPR012340 Nucleic acid-binding, OB-fold [G3DSA:2.40.50.140] (41-134)
  IPR012340 Nucleic acid-binding, OB-fold [SSF50249] (43-134)
  IPR045864 Class II Aminoacyl-tRNA synthetase/Biotinyl protein ligase (BPL) and lipoyl protein ligase (LPL) [G3DSA:3.30.930.10] (140-488)
  IPR045864 Class II Aminoacyl-tRNA synthetase/Biotinyl protein ligase (BPL) and lipoyl protein ligase (LPL) [G3DSA:3.30.930.10] (489-894)

Radius of gyration: 34.21 Å; chains: 1; bounding box: 105×114×110 Å

Foldseek 3Di:
DDDDDPDDDDDDDFQCPDPQFDAQLQFQAGACCSQQVDPLRNLVQAFTKGKHKFFFLFKDDDPVNQWIWTFGHQLLFLGTAIEIEGCVQHRRVQVGAGLKIWTFIFGKHADDPVCPVVHRIHTYTPYTPDIQGFDNVPDQDDSDDDDVVSCVVQVLQSCQDSQNSLVLQLVLLLVLLLLVLCVVVQAFEADFDFKAPDAPQVDFDFWWWWCQQVVLVVLVVVCVVPPADDPVVLVVLVVQLVVLVVVLVVCVVVVHDPVVNVVSVVVSVVSVVVSVVNVVSNPDDHHADDDPNAGQCCPIQQNDIITTAQDRAVVVQVVCQERFKYKYWAKHAGLDPDPDPPDDRIDTDIGIDGAPDDPVVVVVSVLQSLLSSLVSCVVPSVSSQVVCCVPPNVCSNVQSVCSNPDGADEDEPVRLLVVVVVVVVVPDDDPDDRDPPDDDDPVSLCCVCVPVPVHDYDYDFDFPVPHDDPFDADPVNTGGDDDDHYDDDLVLLSVLLRLLVSLLSVLQVVSSAGEDAFDQKAPDAPFLDFAWIWIWCQSVVLVVLVVVCVVPPADDPVVLVVLVVQLVVLVVVLVVCVVVVHDPVVNVVSVVSSVVSVVVSVVNVVSNPDDHHADDDPNHGQCCPISVNHIITGYQDRVLVVLSNCLNNFKYKYKHKHAGSDQDPDLPDFRIFIKIKIKGFNRALVSQLSSVLQSLLSSLVSCVVPVVVSLVVLCVPANVCLNVQSVQSNPDDAAEEEPVRLLVVVVVVVVVPDDDPDDGDQPDDDDQVSLQCVCVPVPVYKYKYFFHFPVVGGLFFAQDPVNGTGGKIFIQGHPQGTQKIKHWTHLALVSSVVSCVVSVHDCPSCVSSSVCSNRNHGTMMMMMGGSLSSSCSNSVDNGSCSSHSQTHRRDSDDDDDPDDPPDDDDDDDDDDDDDDDDDDDDDDDDDDD